Protein AF-A0A8E0NBP0-F1 (afdb_monomer)

Sequence (987 aa):
MQNATYEVRPSGVALVTLDMEGSPVNVMNDAFTAMLDEVIARLEADRDSVTGAIITSAKSTFVAGGDIAKILELREQGAEAGFNFVQGLKAQLRRIERLGKPVVAALNGSALGGGLELALAMHHRIAVDDPKSQFGFPEVGLGILPAGGGVVRSVRMLGLMKALPLLTEGRRLNPGQALKEGLVDEVVADRDSMIANAEVWIAANPEFVQPWDHKGFTIPGGDMFSATNAGAMAMFPAMIFKKTKGLLPAAERILRVAAESSQTGFDSACDIESRAFADLLMSPASENLIRTMFLQMNEIGAGASRPGSAAKRKMTSLGILGAGMMGRGIAYSAALAGLKVILKDVTAEAAEKGKAYTRKLLDKDIERGKRTSGDADAILERIIATDQMDQLADCDIVIEAVFEDVSLKHSIVREVEVVLPETSLVATNTSTLPISMLSEASKRPENFIGLHFFSPVDRMHIVEIICGEATSPDTLAKAFDFVQQIRKTPIIVNDSRGFFTSRVFSVYTDEGDRLLKDGVNPVLIENLARQSGMPVGPLAVQDEVMMDMLLRSFKTNQDLDAQLGDNYADVYAVCGELCDYMSSRGRPGRSAGAGFYEYPQDGGAKYLWAGLKKAFGGDVELPLDDVRDRLMFRMVIEAARCLDEGVISHVRDGNVGSILAFGFPVHTGGVYQFVQSYGLDAFLARAASLAETYGPRFLPPADFGATLQRASAAPAKAPEAPGTRTYLMAGTIQADLDDGVLRLTISDPDRMNAMTPALADDLCARLRSLDEGVRVVVLSGAGKAFCAGANLADVLADPTARSNGGRMLEEHYNPLILAIRDLPVPLITAVRGAAVGVGASLACAGDLIIASDTAFFLQAFRKIGLAPDGGAPFFLTQAIGRVRALEMMLLAEKLPASRALEWGLITRVVADDALEDVVTALARDLAQGATFAMGKVRQLAWAATHSSLEQALELEVQTQAATAASADFEEGLAAFMAKRPPQFTGR

Structure (mmCIF, N/CA/C/O backbone):
data_AF-A0A8E0NBP0-F1
#
_entry.id   AF-A0A8E0NBP0-F1
#
loop_
_atom_site.group_PDB
_atom_site.id
_atom_site.type_symbol
_atom_site.label_atom_id
_atom_site.label_alt_id
_atom_site.label_comp_id
_atom_site.label_asym_id
_atom_site.label_entity_id
_atom_site.label_seq_id
_atom_site.pdbx_PDB_ins_code
_atom_site.Cartn_x
_atom_site.Cartn_y
_atom_site.Cartn_z
_atom_site.occupancy
_atom_site.B_iso_or_equiv
_atom_site.auth_seq_id
_atom_site.auth_comp_id
_atom_site.auth_asym_id
_atom_site.auth_atom_id
_atom_site.pdbx_PDB_model_num
ATOM 1 N N . MET A 1 1 ? -6.842 -6.774 33.488 1.00 84.75 1 MET A N 1
ATOM 2 C CA . MET A 1 1 ? -7.469 -7.044 32.183 1.00 84.75 1 MET A CA 1
ATOM 3 C C . MET A 1 1 ? -6.368 -7.555 31.279 1.00 84.75 1 MET A C 1
ATOM 5 O O . MET A 1 1 ? -5.205 -7.250 31.540 1.00 84.75 1 MET A O 1
ATOM 9 N N . GLN A 1 2 ? -6.683 -8.362 30.274 1.00 82.38 2 GLN A N 1
ATOM 10 C CA . GLN A 1 2 ? -5.659 -8.757 29.307 1.00 82.38 2 GLN A CA 1
ATOM 11 C C . GLN A 1 2 ? -5.344 -7.537 28.422 1.00 82.38 2 GLN A C 1
ATOM 13 O O . GLN A 1 2 ? -6.267 -6.884 27.947 1.00 82.38 2 GLN A O 1
ATOM 18 N N . ASN A 1 3 ? -4.066 -7.198 28.215 1.00 89.25 3 ASN A N 1
ATOM 19 C CA . ASN A 1 3 ? -3.623 -6.068 27.374 1.00 89.25 3 ASN A CA 1
ATOM 20 C C . ASN A 1 3 ? -3.998 -4.639 27.849 1.00 89.25 3 ASN A C 1
ATOM 22 O O . ASN A 1 3 ? -3.823 -3.678 27.093 1.00 89.25 3 ASN A O 1
ATOM 26 N N . ALA A 1 4 ? -4.504 -4.469 29.076 1.00 95.38 4 ALA A N 1
ATOM 27 C CA . ALA A 1 4 ? -4.758 -3.157 29.677 1.00 95.38 4 ALA A CA 1
ATOM 28 C C . ALA A 1 4 ? -4.739 -3.196 31.215 1.00 95.38 4 ALA A C 1
ATOM 30 O O . ALA A 1 4 ? -5.083 -4.204 31.845 1.00 95.38 4 ALA A O 1
ATOM 31 N N . THR A 1 5 ? -4.398 -2.067 31.835 1.00 97.00 5 THR A N 1
ATOM 32 C CA . THR A 1 5 ? -4.559 -1.851 33.280 1.00 97.00 5 THR A CA 1
ATOM 33 C C . THR A 1 5 ? -5.691 -0.869 33.559 1.00 97.00 5 THR A C 1
ATOM 35 O O . THR A 1 5 ? -5.960 0.029 32.763 1.00 97.00 5 THR A O 1
ATOM 38 N N . TYR A 1 6 ? -6.361 -1.062 34.695 1.00 97.50 6 TYR A N 1
ATOM 39 C CA . TYR A 1 6 ? -7.469 -0.233 35.158 1.00 97.50 6 TYR A CA 1
ATOM 40 C C . TYR A 1 6 ? -7.234 0.127 36.625 1.00 97.50 6 TYR A C 1
ATOM 42 O O . TYR A 1 6 ? -7.174 -0.762 37.477 1.00 97.50 6 TYR A O 1
ATOM 50 N N . GLU A 1 7 ? -7.099 1.416 36.919 1.00 97.12 7 GLU A N 1
ATOM 51 C CA . GLU A 1 7 ? -6.851 1.940 38.264 1.00 97.12 7 GLU A CA 1
ATOM 52 C C . GLU A 1 7 ? -7.820 3.085 38.567 1.00 97.12 7 GLU A C 1
ATOM 54 O O . GLU A 1 7 ? -7.920 4.033 37.796 1.00 97.12 7 GLU A O 1
ATOM 59 N N . VAL A 1 8 ? -8.511 3.046 39.709 1.00 96.94 8 VAL A N 1
ATOM 60 C CA . VAL A 1 8 ? -9.275 4.209 40.186 1.00 96.94 8 VAL A CA 1
ATOM 61 C C . VAL A 1 8 ? -8.348 5.085 41.017 1.00 96.94 8 VAL A C 1
ATOM 63 O O . VAL A 1 8 ? -7.884 4.683 42.085 1.00 96.94 8 VAL A O 1
ATOM 66 N N . ARG A 1 9 ? -8.072 6.289 40.521 1.00 95.69 9 ARG A N 1
ATOM 67 C CA . ARG A 1 9 ? -7.174 7.242 41.169 1.00 95.69 9 ARG A CA 1
ATOM 68 C C . ARG A 1 9 ? -7.820 7.889 42.402 1.00 95.69 9 ARG A C 1
ATOM 70 O O . ARG A 1 9 ? -9.046 7.924 42.502 1.00 95.69 9 ARG A O 1
ATOM 77 N N . PRO A 1 10 ? -7.031 8.487 43.322 1.00 93.94 10 PRO A N 1
ATOM 78 C CA . PRO A 1 10 ? -7.565 9.188 44.499 1.00 93.94 10 PRO A CA 1
ATOM 79 C C . PRO A 1 10 ? -8.557 10.322 44.186 1.00 93.94 10 PRO A C 1
ATOM 81 O O . PRO A 1 10 ? -9.349 10.699 45.043 1.00 93.94 10 PRO A O 1
ATOM 84 N N . SER A 1 11 ? -8.520 10.857 42.963 1.00 92.25 11 SER A N 1
ATOM 85 C CA . SER A 1 11 ? -9.468 11.837 42.417 1.00 92.25 11 SER A CA 1
ATOM 86 C C . SER A 1 11 ? -10.863 11.261 42.114 1.00 92.25 11 SER A C 1
ATOM 88 O O . SER A 1 11 ? -11.782 12.019 41.807 1.00 92.25 11 SER A O 1
ATOM 90 N N . GLY A 1 12 ? -11.034 9.936 42.174 1.00 94.94 12 GLY A N 1
ATOM 91 C CA . GLY A 1 12 ? -12.243 9.228 41.743 1.00 94.94 12 GLY A CA 1
ATOM 92 C C . GLY A 1 12 ? -12.313 8.975 40.232 1.00 94.94 12 GLY A C 1
ATOM 93 O O . GLY A 1 12 ? -13.347 8.528 39.741 1.00 94.94 12 GLY A O 1
ATOM 94 N N . VAL A 1 13 ? -11.239 9.258 39.487 1.00 98.00 13 VAL A N 1
ATOM 95 C CA . VAL A 1 13 ? -11.152 9.055 38.033 1.00 98.00 13 VAL A CA 1
ATOM 96 C C . VAL A 1 13 ? -10.571 7.676 37.718 1.00 98.00 13 VAL A C 1
ATOM 98 O O . VAL A 1 13 ? -9.558 7.283 38.298 1.00 98.00 13 VAL A O 1
ATOM 101 N N . ALA A 1 14 ? -11.171 6.952 36.772 1.00 98.31 14 ALA A N 1
ATOM 102 C CA . ALA A 1 14 ? -10.603 5.711 36.248 1.00 98.31 14 ALA A CA 1
ATOM 103 C C . ALA A 1 14 ? -9.468 6.007 35.255 1.00 98.31 14 ALA A C 1
ATOM 105 O O . ALA A 1 14 ? -9.695 6.620 34.216 1.00 98.31 14 ALA A O 1
ATOM 106 N N . LEU A 1 15 ? -8.252 5.555 35.541 1.00 98.38 15 LEU A N 1
ATOM 107 C CA . LEU A 1 15 ? -7.125 5.560 34.617 1.00 98.38 15 LEU A CA 1
ATOM 108 C C . LEU A 1 15 ? -7.011 4.189 33.944 1.00 98.38 15 LEU A C 1
ATOM 110 O O . LEU A 1 15 ? -6.734 3.181 34.595 1.00 98.38 15 LEU A O 1
ATOM 114 N N . VAL A 1 16 ? -7.195 4.173 32.628 1.00 98.50 16 VAL A N 1
ATOM 115 C CA . VAL A 1 16 ? -7.016 3.001 31.773 1.00 98.50 16 VAL A CA 1
ATOM 116 C C . VAL A 1 16 ? -5.725 3.158 30.983 1.00 98.50 16 VAL A C 1
ATOM 118 O O . VAL A 1 16 ? -5.573 4.118 30.226 1.00 98.50 16 VAL A O 1
ATOM 121 N N . THR A 1 17 ? -4.802 2.209 31.123 1.00 98.31 17 THR A N 1
ATOM 122 C CA . THR A 1 17 ? -3.550 2.201 30.352 1.00 98.31 17 THR A CA 1
ATOM 123 C C . THR A 1 17 ? -3.533 1.016 29.399 1.00 98.31 17 THR A C 1
ATOM 125 O O . THR A 1 17 ? -3.494 -0.134 29.832 1.00 98.31 17 THR A O 1
ATOM 128 N N . LEU A 1 18 ? -3.552 1.303 28.099 1.00 98.06 18 LEU A N 1
ATOM 129 C CA . LEU A 1 18 ? -3.473 0.313 27.029 1.00 98.06 18 LEU A CA 1
ATOM 130 C C . LEU A 1 18 ? -2.037 -0.210 26.900 1.00 98.06 18 LEU A C 1
ATOM 132 O O . LEU A 1 18 ? -1.098 0.579 26.738 1.00 98.06 18 LEU A O 1
ATOM 136 N N . ASP A 1 19 ? -1.868 -1.529 26.932 1.00 96.19 19 ASP A N 1
ATOM 137 C CA . ASP A 1 19 ? -0.558 -2.173 26.845 1.00 96.19 19 ASP A CA 1
ATOM 138 C C . ASP A 1 19 ? -0.669 -3.577 26.238 1.00 96.19 19 ASP A C 1
ATOM 140 O O . ASP A 1 19 ? -0.691 -4.580 26.947 1.00 96.19 19 ASP A O 1
ATOM 144 N N . MET A 1 20 ? -0.759 -3.664 24.907 1.00 93.25 20 MET A N 1
ATOM 145 C CA . MET A 1 20 ? -0.825 -4.962 24.230 1.00 93.25 20 MET A CA 1
ATOM 146 C C . MET A 1 20 ? 0.453 -5.779 24.445 1.00 93.25 20 MET A C 1
ATOM 148 O O . MET A 1 20 ? 1.557 -5.344 24.096 1.00 93.25 20 MET A O 1
ATOM 152 N N . GLU A 1 21 ? 0.305 -6.982 24.991 1.00 89.75 21 GLU A N 1
ATOM 153 C CA . GLU A 1 21 ? 1.401 -7.924 25.192 1.00 89.75 21 GLU A CA 1
ATOM 154 C C . GLU A 1 21 ? 1.908 -8.466 23.849 1.00 89.75 21 GLU A C 1
ATOM 156 O O . GLU A 1 21 ? 1.163 -8.610 22.882 1.00 89.75 21 GLU A O 1
ATOM 161 N N . GLY A 1 22 ? 3.212 -8.736 23.761 1.00 84.81 22 GLY A N 1
ATOM 162 C CA . GLY A 1 22 ? 3.826 -9.295 22.550 1.00 84.81 22 GLY A CA 1
ATOM 163 C C . GLY A 1 22 ? 3.940 -8.337 21.354 1.00 84.81 22 GLY A C 1
ATOM 164 O O . GLY A 1 22 ? 4.537 -8.717 20.350 1.00 84.81 22 GLY A O 1
ATOM 165 N N . SER A 1 23 ? 3.450 -7.096 21.458 1.00 86.94 23 SER A N 1
ATOM 166 C CA . SER A 1 23 ? 3.558 -6.078 20.406 1.00 86.94 23 SER A CA 1
ATOM 167 C C . SER A 1 23 ? 4.304 -4.822 20.886 1.00 86.94 23 SER A C 1
ATOM 169 O O . SER A 1 23 ? 4.054 -4.337 21.996 1.00 86.94 23 SER A O 1
ATOM 171 N N . PRO A 1 24 ? 5.203 -4.233 20.068 1.00 89.31 24 PRO A N 1
ATOM 172 C CA . PRO A 1 24 ? 5.870 -2.972 20.407 1.00 89.31 24 PRO A CA 1
ATOM 173 C C . PRO A 1 24 ? 4.918 -1.764 20.382 1.00 89.31 24 PRO A C 1
ATOM 175 O O . PRO A 1 24 ? 5.246 -0.712 20.930 1.00 89.31 24 PRO A O 1
ATOM 178 N N . VAL A 1 25 ? 3.749 -1.904 19.751 1.00 93.25 25 VAL A N 1
ATOM 179 C CA . VAL A 1 25 ? 2.732 -0.856 19.593 1.00 93.25 25 VAL A CA 1
ATOM 180 C C . VAL A 1 25 ? 1.330 -1.421 19.818 1.00 93.25 25 VAL A C 1
ATOM 182 O O . VAL A 1 25 ? 1.081 -2.598 19.575 1.00 93.25 25 VAL A O 1
ATOM 185 N N . ASN A 1 26 ? 0.390 -0.580 20.241 1.00 95.94 26 ASN A N 1
ATOM 186 C CA . ASN A 1 26 ? -1.022 -0.964 20.269 1.00 95.94 26 ASN A CA 1
ATOM 187 C C . ASN A 1 26 ? -1.603 -0.863 18.848 1.00 95.94 26 ASN A C 1
ATOM 189 O O . ASN A 1 26 ? -1.473 0.188 18.214 1.00 95.94 26 ASN A O 1
ATOM 193 N N . VAL A 1 27 ? -2.239 -1.928 18.359 1.00 93.94 27 VAL A N 1
ATOM 194 C CA . VAL A 1 27 ? -2.855 -2.027 17.022 1.00 93.94 27 VAL A CA 1
ATOM 195 C C . VAL A 1 27 ? -4.265 -2.594 17.136 1.00 93.94 27 VAL A C 1
ATOM 197 O O . VAL A 1 27 ? -4.526 -3.432 17.992 1.00 93.94 27 VAL A O 1
ATOM 200 N N . MET A 1 28 ? -5.186 -2.137 16.292 1.00 92.56 28 MET A N 1
ATOM 201 C CA . MET A 1 28 ? -6.579 -2.581 16.330 1.00 92.56 28 MET A CA 1
ATOM 202 C C . MET A 1 28 ? -6.754 -3.899 15.571 1.00 92.56 28 MET A C 1
ATOM 204 O O . MET A 1 28 ? -6.953 -3.905 14.357 1.00 92.56 28 MET A O 1
ATOM 208 N N . ASN A 1 29 ? -6.685 -4.998 16.316 1.00 90.62 29 ASN A N 1
ATOM 209 C CA . ASN A 1 29 ? -7.047 -6.354 15.904 1.00 90.62 29 ASN A CA 1
ATOM 210 C C . ASN A 1 29 ? -8.101 -6.945 16.853 1.00 90.62 29 ASN A C 1
ATOM 212 O O . ASN A 1 29 ? -8.577 -6.258 17.758 1.00 90.62 29 ASN A O 1
ATOM 216 N N . ASP A 1 30 ? -8.438 -8.224 16.687 1.00 91.38 30 ASP A N 1
ATOM 217 C CA . ASP A 1 30 ? -9.463 -8.883 17.504 1.00 91.38 30 ASP A CA 1
ATOM 218 C C . ASP A 1 30 ? -9.141 -8.827 19.004 1.00 91.38 30 ASP A C 1
ATOM 220 O O . ASP A 1 30 ? -10.005 -8.479 19.810 1.00 91.38 30 ASP A O 1
ATOM 224 N N . ALA A 1 31 ? -7.878 -9.048 19.385 1.00 92.75 31 ALA A N 1
ATOM 225 C CA . ALA A 1 31 ? -7.443 -8.951 20.778 1.00 92.75 31 ALA A CA 1
ATOM 226 C C . ALA A 1 31 ? -7.615 -7.532 21.344 1.00 92.75 31 ALA A C 1
ATOM 228 O O . ALA A 1 31 ? -8.027 -7.370 22.493 1.00 92.75 31 ALA A O 1
ATOM 229 N N . PHE A 1 32 ? -7.346 -6.500 20.539 1.00 94.12 32 PHE A N 1
ATOM 230 C CA . PHE A 1 32 ? -7.618 -5.117 20.919 1.00 94.12 32 PHE A CA 1
ATOM 231 C C . PHE A 1 32 ? -9.118 -4.850 21.058 1.00 94.12 32 PHE A C 1
ATOM 233 O O . PHE A 1 32 ? -9.525 -4.231 22.035 1.00 94.12 32 PHE A O 1
ATOM 240 N N . THR A 1 33 ? -9.950 -5.321 20.122 1.00 93.56 33 THR A N 1
ATOM 241 C CA . THR A 1 33 ? -11.409 -5.120 20.197 1.00 93.56 33 THR A CA 1
ATOM 242 C C . THR A 1 33 ? -12.034 -5.830 21.397 1.00 93.56 33 THR A C 1
ATOM 244 O O . THR A 1 33 ? -12.917 -5.264 22.038 1.00 93.56 33 THR A O 1
ATOM 247 N N . ALA A 1 34 ? -11.540 -7.017 21.760 1.00 94.44 34 ALA A N 1
ATOM 248 C CA . ALA A 1 34 ? -11.967 -7.742 22.953 1.00 94.44 34 ALA A CA 1
ATOM 249 C C . ALA A 1 34 ? -11.525 -7.027 24.240 1.00 94.44 34 ALA A C 1
ATOM 251 O O . ALA A 1 34 ? -12.329 -6.842 25.151 1.00 94.44 34 ALA A O 1
ATOM 252 N N . MET A 1 35 ? -10.271 -6.561 24.293 1.00 95.44 35 MET A N 1
ATOM 253 C CA . MET A 1 35 ? -9.768 -5.754 25.411 1.00 95.44 35 MET A CA 1
ATOM 254 C C . MET A 1 35 ? -10.568 -4.457 25.569 1.00 95.44 35 MET A C 1
ATOM 256 O O . MET A 1 35 ? -10.943 -4.095 26.683 1.00 95.44 35 MET A O 1
ATOM 260 N N . LEU A 1 36 ? -10.875 -3.773 24.464 1.00 96.06 36 LEU A N 1
ATOM 261 C CA . LEU A 1 36 ? -11.660 -2.547 24.495 1.00 96.06 36 LEU A CA 1
ATOM 262 C C . LEU A 1 36 ? -13.077 -2.812 25.017 1.00 96.06 36 LEU A C 1
ATOM 264 O O . LEU A 1 36 ? -13.586 -2.015 25.801 1.00 96.06 36 LEU A O 1
ATOM 268 N N . ASP A 1 37 ? -13.694 -3.935 24.642 1.00 95.62 37 ASP A N 1
ATOM 269 C CA . ASP A 1 37 ? -14.996 -4.336 25.181 1.00 95.62 37 ASP A CA 1
ATOM 270 C C . ASP A 1 37 ? -14.951 -4.568 26.699 1.00 95.62 37 ASP A C 1
ATOM 272 O O . ASP A 1 37 ? -15.811 -4.056 27.416 1.00 95.62 37 ASP A O 1
ATOM 276 N N . GLU A 1 38 ? -13.919 -5.259 27.202 1.00 96.69 38 GLU A N 1
ATOM 277 C CA . GLU A 1 38 ? -13.703 -5.490 28.640 1.00 96.69 38 GLU A CA 1
ATOM 278 C C . GLU A 1 38 ? -13.540 -4.161 29.399 1.00 96.69 38 GLU A C 1
ATOM 280 O O . GLU A 1 38 ? -14.160 -3.950 30.447 1.00 96.69 38 GLU A O 1
ATOM 285 N N . VAL A 1 39 ? -12.751 -3.233 28.845 1.00 96.81 39 VAL A N 1
ATOM 286 C CA . VAL A 1 39 ? -12.559 -1.883 29.393 1.00 96.81 39 VAL A CA 1
ATOM 287 C C . VAL A 1 39 ? -13.882 -1.118 29.444 1.00 96.81 39 VAL A C 1
ATOM 289 O O . VAL A 1 39 ? -14.218 -0.547 30.483 1.00 96.81 39 VAL A O 1
ATOM 292 N N . ILE A 1 40 ? -14.648 -1.103 28.350 1.00 97.00 40 ILE A N 1
ATOM 293 C CA . ILE A 1 40 ? -15.928 -0.384 28.283 1.00 97.00 40 ILE A CA 1
ATOM 294 C C . ILE A 1 40 ? -16.930 -0.991 29.264 1.00 97.00 40 ILE A C 1
ATOM 296 O O . ILE A 1 40 ? -17.550 -0.253 30.026 1.00 97.00 40 ILE A O 1
ATOM 300 N N . ALA A 1 41 ? -17.066 -2.319 29.289 1.00 97.06 41 ALA A N 1
ATOM 301 C CA . ALA A 1 41 ? -17.966 -3.009 30.207 1.00 97.06 41 ALA A CA 1
ATOM 302 C C . ALA A 1 41 ? -17.620 -2.699 31.670 1.00 97.06 41 ALA A C 1
ATOM 304 O O . ALA A 1 41 ? -18.511 -2.484 32.496 1.00 97.06 41 ALA A O 1
ATOM 305 N N . ARG A 1 42 ? -16.324 -2.607 31.997 1.00 96.75 42 ARG A N 1
ATOM 306 C CA . ARG A 1 42 ? -15.884 -2.200 33.332 1.00 96.75 42 ARG A CA 1
ATOM 307 C C . ARG A 1 42 ? -16.244 -0.751 33.646 1.00 96.75 42 ARG A C 1
ATOM 309 O O . ARG A 1 42 ? -16.758 -0.494 34.730 1.00 96.75 42 ARG A O 1
ATOM 316 N N . LEU A 1 43 ? -16.001 0.176 32.721 1.00 96.69 43 LEU A N 1
ATOM 317 C CA . LEU A 1 43 ? -16.366 1.587 32.882 1.00 96.69 43 LEU A CA 1
ATOM 318 C C . LEU A 1 43 ? -17.880 1.777 33.045 1.00 96.69 43 LEU A C 1
ATOM 320 O O . LEU A 1 43 ? -18.316 2.616 33.828 1.00 96.69 43 LEU A O 1
ATOM 324 N N . GLU A 1 44 ? -18.689 0.998 32.329 1.00 97.00 44 GLU A N 1
ATOM 325 C CA . GLU A 1 44 ? -20.147 0.993 32.475 1.00 97.00 44 GLU A CA 1
ATOM 326 C C . GLU A 1 44 ? -20.578 0.458 33.847 1.00 97.00 44 GLU A C 1
ATOM 328 O O . GLU A 1 44 ? -21.478 1.031 34.460 1.00 97.00 44 GLU A O 1
ATOM 333 N N . ALA A 1 45 ? -19.920 -0.589 34.356 1.00 96.62 45 ALA A N 1
ATOM 334 C CA . ALA A 1 45 ? -20.192 -1.143 35.684 1.00 96.62 45 ALA A CA 1
ATOM 335 C C . ALA A 1 45 ? -19.770 -0.198 36.823 1.00 96.62 45 ALA A C 1
ATOM 337 O O . ALA A 1 45 ? -20.476 -0.078 37.823 1.00 96.62 45 ALA A O 1
ATOM 338 N N . ASP A 1 46 ? -18.644 0.498 36.662 1.00 95.44 46 ASP A N 1
ATOM 339 C CA . ASP A 1 46 ? -18.114 1.453 37.638 1.00 95.44 46 ASP A CA 1
ATOM 340 C C . ASP A 1 46 ? -18.704 2.869 37.464 1.00 95.44 46 ASP A C 1
ATOM 342 O O . ASP A 1 46 ? -18.316 3.793 38.175 1.00 95.44 46 ASP A O 1
ATOM 346 N N . ARG A 1 47 ? -19.666 3.072 36.552 1.00 93.00 47 ARG A N 1
ATOM 347 C CA . ARG A 1 47 ? -20.207 4.398 36.193 1.00 93.00 47 ARG A CA 1
ATOM 348 C C . ARG A 1 47 ? -20.673 5.221 37.397 1.00 93.00 47 ARG A C 1
ATOM 350 O O . ARG A 1 47 ? -20.520 6.440 37.388 1.00 93.00 47 ARG A O 1
ATOM 357 N N . ASP A 1 48 ? -21.235 4.580 38.416 1.00 93.19 48 ASP A N 1
ATOM 358 C CA . ASP A 1 48 ? -21.725 5.263 39.619 1.00 93.19 48 ASP A CA 1
ATOM 359 C C . ASP A 1 48 ? -20.624 5.506 40.667 1.00 93.19 48 ASP A C 1
ATOM 361 O O . ASP A 1 48 ? -20.796 6.341 41.556 1.00 93.19 48 ASP A O 1
ATOM 365 N N . SER A 1 49 ? -19.493 4.800 40.573 1.00 94.06 49 SER A N 1
ATOM 366 C CA . SER A 1 49 ? -18.366 4.900 41.507 1.00 94.06 49 SER A CA 1
ATOM 367 C C . SER A 1 49 ? -17.222 5.784 41.001 1.00 94.06 49 SER A C 1
ATOM 369 O O . SER A 1 49 ? -16.398 6.209 41.812 1.00 94.06 49 SER A O 1
ATOM 371 N N . VAL A 1 50 ? -17.185 6.107 39.701 1.00 96.25 50 VAL A N 1
ATOM 372 C CA . VAL A 1 50 ? -16.171 6.984 39.095 1.00 96.25 50 VAL A CA 1
ATOM 373 C C . VAL A 1 50 ? -16.754 8.309 38.603 1.00 96.25 50 VAL A C 1
ATOM 375 O O . VAL A 1 50 ? -17.906 8.410 38.173 1.00 96.25 50 VAL A O 1
ATOM 378 N N . THR A 1 51 ? -15.938 9.360 38.644 1.00 96.50 51 THR A N 1
ATOM 379 C CA . THR A 1 51 ? -16.311 10.705 38.171 1.00 96.50 51 THR A CA 1
ATOM 380 C C . THR A 1 51 ? -16.071 10.895 36.671 1.00 96.50 51 THR A C 1
ATOM 382 O O . THR A 1 51 ? -16.699 11.749 36.051 1.00 96.50 51 THR A O 1
ATOM 385 N N . GLY A 1 52 ? -15.210 10.068 36.079 1.00 97.62 52 GLY A N 1
ATOM 386 C CA . GLY A 1 52 ? -14.841 10.068 34.666 1.00 97.62 52 GLY A CA 1
ATOM 387 C C . GLY A 1 52 ? -13.727 9.061 34.394 1.00 97.62 52 GLY A C 1
ATOM 388 O O . GLY A 1 52 ? -13.333 8.313 35.293 1.00 97.62 52 GLY A O 1
ATOM 389 N N . ALA A 1 53 ? -13.207 9.053 33.167 1.00 98.56 53 ALA A N 1
ATOM 390 C CA . ALA A 1 53 ? -12.125 8.158 32.770 1.00 98.56 53 ALA A CA 1
ATOM 391 C C . ALA A 1 53 ? -11.036 8.849 31.939 1.00 98.56 53 ALA A C 1
ATOM 393 O O . ALA A 1 53 ? -11.302 9.763 31.163 1.00 98.56 53 ALA A O 1
ATOM 394 N N . ILE A 1 54 ? -9.804 8.370 32.068 1.00 98.75 54 ILE A N 1
ATOM 395 C CA . ILE A 1 54 ? -8.652 8.748 31.251 1.00 98.75 54 ILE A CA 1
ATOM 396 C C . ILE A 1 54 ? -8.163 7.483 30.561 1.00 98.75 54 ILE A C 1
ATOM 398 O O . ILE A 1 54 ? -7.880 6.496 31.235 1.00 98.75 54 ILE A O 1
ATOM 402 N N . ILE A 1 55 ? -8.032 7.511 29.238 1.00 98.69 55 ILE A N 1
ATOM 403 C CA . ILE A 1 55 ? -7.454 6.405 28.468 1.00 98.69 55 ILE A CA 1
ATOM 404 C C . ILE A 1 55 ? -6.104 6.863 27.913 1.00 98.69 55 ILE A C 1
ATOM 406 O O . ILE A 1 55 ? -6.023 7.863 27.199 1.00 98.69 55 ILE A O 1
ATOM 410 N N . THR A 1 56 ? -5.043 6.133 28.253 1.00 98.62 56 THR A N 1
ATOM 411 C CA . THR A 1 56 ? -3.648 6.390 27.856 1.00 98.62 56 THR A CA 1
ATOM 412 C C . THR A 1 56 ? -2.965 5.098 27.396 1.00 98.62 56 THR A C 1
ATOM 414 O O . THR A 1 56 ? -3.587 4.040 27.365 1.00 98.62 56 THR A O 1
ATOM 417 N N . SER A 1 57 ? -1.684 5.152 27.034 1.00 98.12 57 SER A N 1
ATOM 418 C CA . SER A 1 57 ? -0.899 3.994 26.589 1.00 98.12 57 SER A CA 1
ATOM 419 C C . SER A 1 57 ? 0.432 3.879 27.332 1.00 98.12 57 SER A C 1
ATOM 421 O O . SER A 1 57 ? 1.118 4.876 27.579 1.00 98.12 57 SER A O 1
ATOM 423 N N . ALA A 1 58 ? 0.832 2.641 27.635 1.00 96.69 58 ALA A N 1
ATOM 424 C CA . ALA A 1 58 ? 2.153 2.330 28.179 1.00 96.69 58 ALA A CA 1
ATOM 425 C C . ALA A 1 58 ? 3.255 2.334 27.103 1.00 96.69 58 ALA A C 1
ATOM 427 O O . ALA A 1 58 ? 4.437 2.472 27.427 1.00 96.69 58 ALA A O 1
ATOM 428 N N . LYS A 1 59 ? 2.891 2.215 25.818 1.00 95.81 59 LYS A N 1
ATOM 429 C CA . LYS A 1 59 ? 3.839 2.147 24.694 1.00 95.81 59 LYS A CA 1
ATOM 430 C C . LYS A 1 59 ? 4.457 3.521 24.375 1.00 95.81 59 LYS A C 1
ATOM 432 O O . LYS A 1 59 ? 4.197 4.531 25.036 1.00 95.81 59 LYS A O 1
ATOM 437 N N . SER A 1 60 ? 5.316 3.578 23.355 1.00 93.88 60 SER A N 1
ATOM 438 C CA . SER A 1 60 ? 5.864 4.843 22.828 1.00 93.88 60 SER A CA 1
ATOM 439 C C . SER A 1 60 ? 4.842 5.637 22.004 1.00 93.88 60 SER A C 1
ATOM 441 O O . SER A 1 60 ? 4.938 6.856 21.916 1.00 93.88 60 SER A O 1
ATOM 443 N N . THR A 1 61 ? 3.854 4.955 21.427 1.00 96.19 61 THR A N 1
ATOM 444 C CA . THR A 1 61 ? 2.702 5.539 20.729 1.00 96.19 61 THR A CA 1
ATOM 445 C C . THR A 1 61 ? 1.428 5.341 21.546 1.00 96.19 61 THR A C 1
ATOM 447 O O . THR A 1 61 ? 1.371 4.446 22.392 1.00 96.19 61 THR A O 1
ATOM 450 N N . PHE A 1 62 ? 0.379 6.110 21.251 1.00 98.06 62 PHE A N 1
ATOM 451 C CA . PHE A 1 62 ? -0.946 5.864 21.818 1.00 98.06 62 PHE A CA 1
ATOM 452 C C . PHE A 1 62 ? -1.536 4.573 21.227 1.00 98.06 62 PHE A C 1
ATOM 454 O O . PHE A 1 62 ? -1.516 3.521 21.868 1.00 98.06 62 PHE A O 1
ATOM 461 N N . VAL A 1 63 ? -1.947 4.628 19.956 1.00 97.50 63 VAL A N 1
ATOM 462 C CA . VAL A 1 63 ? -2.404 3.492 19.137 1.00 97.50 63 VAL A CA 1
ATOM 463 C C . VAL A 1 63 ? -2.001 3.764 17.681 1.00 97.50 63 VAL A C 1
ATOM 465 O O . VAL A 1 63 ? -2.182 4.876 17.179 1.00 97.50 63 VAL A O 1
ATOM 468 N N . ALA A 1 64 ? -1.418 2.768 17.013 1.00 92.56 64 ALA A N 1
ATOM 469 C CA . ALA A 1 64 ? -0.788 2.916 15.698 1.00 92.56 64 ALA A CA 1
ATOM 470 C C . ALA A 1 64 ? -1.752 2.755 14.503 1.00 92.56 64 ALA A C 1
ATOM 472 O O . ALA A 1 64 ? -1.350 3.027 13.372 1.00 92.56 64 ALA A O 1
ATOM 473 N N . GLY A 1 65 ? -3.001 2.347 14.749 1.00 91.19 65 GLY A N 1
ATOM 474 C CA . GLY A 1 65 ? -4.045 2.175 13.734 1.00 91.19 65 GLY A CA 1
ATOM 475 C C . GLY A 1 65 ? -4.565 0.742 13.646 1.00 91.19 65 GLY A C 1
ATOM 476 O O . GLY A 1 65 ? -4.370 -0.046 14.573 1.00 91.19 65 GLY A O 1
ATOM 477 N N . GLY A 1 66 ? -5.246 0.431 12.540 1.00 89.75 66 GLY A N 1
ATOM 478 C CA . GLY A 1 66 ? -5.727 -0.913 12.205 1.00 89.75 66 GLY A CA 1
ATOM 479 C C . GLY A 1 66 ? -4.594 -1.912 11.991 1.00 89.75 66 GLY A C 1
ATOM 480 O O . GLY A 1 66 ? -3.550 -1.560 11.440 1.00 89.75 66 GLY A O 1
ATOM 481 N N . ASP A 1 67 ? -4.802 -3.157 12.412 1.00 91.31 67 ASP A N 1
ATOM 482 C CA . ASP A 1 67 ? -3.885 -4.247 12.094 1.00 91.31 67 ASP A CA 1
ATOM 483 C C . ASP A 1 67 ? -4.065 -4.677 10.632 1.00 91.31 67 ASP A C 1
ATOM 485 O O . ASP A 1 67 ? -5.147 -5.090 10.214 1.00 91.31 67 ASP A O 1
ATOM 489 N N . ILE A 1 68 ? -2.999 -4.583 9.838 1.00 91.69 68 ILE A N 1
ATOM 490 C CA . ILE A 1 68 ? -3.040 -4.944 8.418 1.00 91.69 68 ILE A CA 1
ATOM 491 C C . ILE A 1 68 ? -3.280 -6.438 8.218 1.00 91.69 68 ILE A C 1
ATOM 493 O O . ILE A 1 68 ? -3.947 -6.801 7.252 1.00 91.69 68 ILE A O 1
ATOM 497 N N . ALA A 1 69 ? -2.822 -7.294 9.137 1.00 90.50 69 ALA A N 1
ATOM 498 C CA . ALA A 1 69 ? -3.154 -8.715 9.080 1.00 90.50 69 ALA A CA 1
ATOM 499 C C . ALA A 1 69 ? -4.672 -8.915 9.180 1.00 90.50 69 ALA A C 1
ATOM 501 O O . ALA A 1 69 ? -5.246 -9.653 8.382 1.00 90.50 69 ALA A O 1
ATOM 502 N N . LYS A 1 70 ? -5.335 -8.166 10.073 1.00 92.19 70 LYS A N 1
ATOM 503 C CA . LYS A 1 70 ? -6.793 -8.204 10.198 1.00 92.19 70 LYS A CA 1
ATOM 504 C C . LYS A 1 70 ? -7.492 -7.674 8.947 1.00 92.19 70 LYS A C 1
ATOM 506 O O . LYS A 1 70 ? -8.480 -8.249 8.514 1.00 92.19 70 LYS A O 1
ATOM 511 N N . ILE A 1 71 ? -6.989 -6.601 8.335 1.00 93.38 71 ILE A N 1
ATOM 512 C CA . ILE A 1 71 ? -7.563 -6.070 7.086 1.00 93.38 71 ILE A CA 1
ATOM 513 C C . ILE A 1 71 ? -7.508 -7.110 5.957 1.00 93.38 71 ILE A C 1
ATOM 515 O O . ILE A 1 71 ? -8.485 -7.265 5.227 1.00 93.38 71 ILE A O 1
ATOM 519 N N . LEU A 1 72 ? -6.396 -7.837 5.819 1.00 90.81 72 LEU A N 1
ATOM 520 C CA . LEU A 1 72 ? -6.262 -8.896 4.814 1.00 90.81 72 LEU A CA 1
ATOM 521 C C . LEU A 1 72 ? -7.196 -10.073 5.101 1.00 90.81 72 LEU A C 1
ATOM 523 O O . LEU A 1 72 ? -7.896 -10.517 4.198 1.00 90.81 72 LEU A O 1
ATOM 527 N N . GLU A 1 73 ? -7.279 -10.503 6.360 1.00 93.12 73 GLU A N 1
ATOM 528 C CA . GLU A 1 73 ? -8.221 -11.536 6.799 1.00 93.12 73 GLU A CA 1
ATOM 529 C C . GLU A 1 73 ? -9.677 -11.149 6.473 1.00 93.12 73 GLU A C 1
ATOM 531 O O . GLU A 1 73 ? -10.431 -11.940 5.910 1.00 93.12 73 GLU A O 1
ATOM 536 N N . LEU A 1 74 ? -10.073 -9.903 6.758 1.00 91.69 74 LEU A N 1
ATOM 537 C CA . LEU A 1 74 ? -11.412 -9.399 6.433 1.00 91.69 74 LEU A CA 1
ATOM 538 C C . LEU A 1 74 ? -11.668 -9.382 4.923 1.00 91.69 74 LEU A C 1
ATOM 540 O O . LEU A 1 74 ? -12.782 -9.665 4.492 1.00 91.69 74 LEU A O 1
ATOM 544 N N . ARG A 1 75 ? -10.656 -9.056 4.110 1.00 91.94 75 ARG A N 1
ATOM 545 C CA . ARG A 1 75 ? -10.769 -9.114 2.647 1.00 91.94 75 ARG A CA 1
ATOM 546 C C . ARG A 1 75 ? -10.999 -10.548 2.169 1.00 91.94 75 ARG A C 1
ATOM 548 O O . ARG A 1 75 ? -11.860 -10.753 1.318 1.00 91.94 75 ARG A O 1
ATOM 555 N N . GLU A 1 76 ? -10.270 -11.518 2.715 1.00 89.75 76 GLU A N 1
ATOM 556 C CA . GLU A 1 76 ? -10.441 -12.945 2.398 1.00 89.75 76 GLU A CA 1
ATOM 557 C C . GLU A 1 76 ? -11.841 -13.452 2.776 1.00 89.75 76 GLU A C 1
ATOM 559 O O . GLU A 1 76 ? -12.440 -14.234 2.040 1.00 89.75 76 GLU A O 1
ATOM 564 N N . GLN A 1 77 ? -12.396 -12.959 3.885 1.00 87.75 77 GLN A N 1
ATOM 565 C CA . GLN A 1 77 ? -13.764 -13.258 4.323 1.00 87.75 77 GLN A CA 1
ATOM 566 C C . GLN A 1 77 ? -14.843 -12.507 3.517 1.00 87.75 77 GLN A C 1
ATOM 568 O O . GLN A 1 77 ? -16.012 -12.897 3.533 1.00 87.75 77 GLN A O 1
ATOM 573 N N . GLY A 1 78 ? -14.468 -11.445 2.802 1.00 87.94 78 GLY A N 1
ATOM 574 C CA . GLY A 1 78 ? -15.330 -10.673 1.912 1.00 87.94 78 GLY A CA 1
ATOM 575 C C . GLY A 1 78 ? -15.900 -9.380 2.511 1.00 87.94 78 GLY A C 1
ATOM 576 O O . GLY A 1 78 ? -15.779 -9.071 3.697 1.00 87.94 78 GLY A O 1
ATOM 577 N N . ALA A 1 79 ? -16.573 -8.602 1.656 1.00 85.75 79 ALA A N 1
ATOM 578 C CA . ALA A 1 79 ? -17.078 -7.264 1.982 1.00 85.75 79 ALA A CA 1
ATOM 579 C C . ALA A 1 79 ? -17.981 -7.220 3.229 1.00 85.75 79 ALA A C 1
ATOM 581 O O . ALA A 1 79 ? -17.922 -6.263 4.002 1.00 85.75 79 ALA A O 1
ATOM 582 N N . GLU A 1 80 ? -18.818 -8.241 3.433 1.00 89.50 80 GLU A N 1
ATOM 583 C CA . GLU A 1 80 ? -19.733 -8.305 4.576 1.00 89.50 80 GLU A CA 1
ATOM 584 C C . GLU A 1 80 ? -18.982 -8.437 5.908 1.00 89.50 80 GLU A C 1
ATOM 586 O O . GLU A 1 80 ? -19.332 -7.756 6.874 1.00 89.50 80 GLU A O 1
ATOM 591 N N . ALA A 1 81 ? -17.908 -9.231 5.953 1.00 91.19 81 ALA A N 1
ATOM 592 C CA . ALA A 1 81 ? -17.058 -9.341 7.135 1.00 91.19 81 ALA A CA 1
ATOM 593 C C . ALA A 1 81 ? -16.413 -7.991 7.469 1.00 91.19 81 ALA A C 1
ATOM 595 O O . ALA A 1 81 ? -16.495 -7.525 8.607 1.00 91.19 81 ALA A O 1
ATOM 596 N N . GLY A 1 82 ? -15.865 -7.311 6.454 1.00 91.44 82 GLY A N 1
ATOM 597 C CA . GLY A 1 82 ? -15.334 -5.956 6.593 1.00 91.44 82 GLY A CA 1
ATOM 598 C C . GLY A 1 82 ? -16.364 -4.966 7.138 1.00 91.44 82 GLY A C 1
ATOM 599 O O . GLY A 1 82 ? -16.072 -4.245 8.091 1.00 91.44 82 GLY A O 1
ATOM 600 N N . PHE A 1 83 ? -17.578 -4.958 6.576 1.00 94.94 83 PHE A N 1
ATOM 601 C CA . PHE A 1 83 ? -18.689 -4.119 7.035 1.00 94.94 83 PHE A CA 1
ATOM 602 C C . PHE A 1 83 ? -19.044 -4.392 8.503 1.00 94.94 83 PHE A C 1
ATOM 604 O O . PHE A 1 83 ? -19.103 -3.460 9.307 1.00 94.94 83 PHE A O 1
ATOM 611 N N . ASN A 1 84 ? -19.251 -5.659 8.867 1.00 92.50 84 ASN A N 1
ATOM 612 C CA . ASN A 1 84 ? -19.652 -6.057 10.216 1.00 92.50 84 ASN A CA 1
ATOM 613 C C . ASN A 1 84 ? -18.576 -5.725 11.254 1.00 92.50 84 ASN A C 1
ATOM 615 O O . ASN A 1 84 ? -18.897 -5.220 12.331 1.00 92.50 84 ASN A O 1
ATOM 619 N N . PHE A 1 85 ? -17.303 -5.930 10.911 1.00 94.44 85 PHE A N 1
ATOM 620 C CA . PHE A 1 85 ? -16.182 -5.594 11.780 1.00 94.44 85 PHE A CA 1
ATOM 621 C C . PHE A 1 85 ? -16.164 -4.101 12.135 1.00 94.44 85 PHE A C 1
ATOM 623 O O . PHE A 1 85 ? -16.153 -3.739 13.315 1.00 94.44 85 PHE A O 1
ATOM 630 N N . VAL A 1 86 ? -16.231 -3.212 11.136 1.00 96.06 86 VAL A N 1
ATOM 631 C CA . VAL A 1 86 ? -16.179 -1.764 11.406 1.00 96.06 86 VAL A CA 1
ATOM 632 C C . VAL A 1 86 ? -17.458 -1.234 12.060 1.00 96.06 86 VAL A C 1
ATOM 634 O O . VAL A 1 86 ? -17.400 -0.267 12.820 1.00 96.06 86 VAL A O 1
ATOM 637 N N . GLN A 1 87 ? -18.606 -1.886 11.848 1.00 95.50 87 GLN A N 1
ATOM 638 C CA . GLN A 1 87 ? -19.835 -1.610 12.600 1.00 95.50 87 GLN A CA 1
ATOM 639 C C . GLN A 1 87 ? -19.685 -1.973 14.082 1.00 95.50 87 GLN A C 1
ATOM 641 O O . GLN A 1 87 ? -20.038 -1.162 14.940 1.00 95.50 87 GLN A O 1
ATOM 646 N N . GLY A 1 88 ? -19.129 -3.149 14.389 1.00 95.12 88 GLY A N 1
ATOM 647 C CA . GLY A 1 88 ? -18.841 -3.570 15.761 1.00 95.12 88 GLY A CA 1
ATOM 648 C C . GLY A 1 88 ? -17.885 -2.605 16.463 1.00 95.12 88 GLY A C 1
ATOM 649 O O . GLY A 1 88 ? -18.188 -2.112 17.553 1.00 95.12 88 GLY A O 1
ATOM 650 N N . LEU A 1 89 ? -16.789 -2.234 15.792 1.00 95.75 89 LEU A N 1
ATOM 651 C CA . LEU A 1 89 ? -15.838 -1.247 16.307 1.00 95.75 89 LEU A CA 1
ATOM 652 C C . LEU A 1 89 ? -16.518 0.103 16.582 1.00 95.75 89 LEU A C 1
ATOM 654 O O . LEU A 1 89 ? -16.363 0.678 17.661 1.00 95.75 89 LEU A O 1
ATOM 658 N N . LYS A 1 90 ? -17.331 0.610 15.649 1.00 97.38 90 LYS A N 1
ATOM 659 C CA . LYS A 1 90 ? -18.072 1.863 15.856 1.00 97.38 90 LYS A CA 1
ATOM 660 C C . LYS A 1 90 ? -19.069 1.787 16.999 1.00 97.38 90 LYS A C 1
ATOM 662 O O . LYS A 1 90 ? -19.210 2.776 17.717 1.00 97.38 90 LYS A O 1
ATOM 667 N N . ALA A 1 91 ? -19.724 0.647 17.203 1.00 97.00 91 ALA A N 1
ATOM 668 C CA . ALA A 1 91 ? -20.623 0.445 18.332 1.00 97.00 91 ALA A CA 1
ATOM 669 C C . ALA A 1 91 ? -19.876 0.539 19.674 1.00 97.00 91 ALA A C 1
ATOM 671 O O . ALA A 1 91 ? -20.351 1.216 20.587 1.00 97.00 91 ALA A O 1
ATOM 672 N N . GLN A 1 92 ? -18.678 -0.047 19.779 1.00 97.19 92 GLN A N 1
ATOM 673 C CA . GLN A 1 92 ? -17.817 0.093 20.961 1.00 97.19 92 GLN A CA 1
ATOM 674 C C . GLN A 1 92 ? -17.416 1.554 21.197 1.00 97.19 92 GLN A C 1
ATOM 676 O O . GLN A 1 92 ? -17.603 2.093 22.288 1.00 97.19 92 GLN A O 1
ATOM 681 N N . LEU A 1 93 ? -16.947 2.242 20.154 1.00 98.12 93 LEU A N 1
ATOM 682 C CA . LEU A 1 93 ? -16.581 3.656 20.247 1.00 98.12 93 LEU A CA 1
ATOM 683 C C . LEU A 1 93 ? -17.778 4.540 20.627 1.00 98.12 93 LEU A C 1
ATOM 685 O O . LEU A 1 93 ? -17.635 5.483 21.403 1.00 98.12 93 LEU A O 1
ATOM 689 N N . ARG A 1 94 ? -18.980 4.213 20.142 1.00 97.69 94 ARG A N 1
ATOM 690 C CA . ARG A 1 94 ? -20.218 4.920 20.491 1.00 97.69 94 ARG A CA 1
ATOM 691 C C . ARG A 1 94 ? -20.627 4.708 21.950 1.00 97.69 94 ARG A C 1
ATOM 693 O O . ARG A 1 94 ? -21.211 5.618 22.532 1.00 97.69 94 ARG A O 1
ATOM 700 N N . ARG A 1 95 ? -20.308 3.555 22.556 1.00 97.69 95 ARG A N 1
ATOM 701 C CA . ARG A 1 95 ? -20.504 3.310 24.000 1.00 97.69 95 ARG A CA 1
ATOM 702 C C . ARG A 1 95 ? -19.593 4.189 24.853 1.00 97.69 95 ARG A C 1
ATOM 704 O O . ARG A 1 95 ? -20.078 4.769 25.818 1.00 97.69 95 ARG A O 1
ATOM 711 N N . ILE A 1 96 ? -18.325 4.365 24.463 1.00 97.25 96 ILE A N 1
ATOM 712 C CA . ILE A 1 96 ? -17.397 5.305 25.129 1.00 97.25 96 ILE A CA 1
ATOM 713 C C . ILE A 1 96 ? -17.944 6.734 25.056 1.00 97.25 96 ILE A C 1
ATOM 715 O O . ILE A 1 96 ? -18.047 7.429 26.064 1.00 97.25 96 ILE A O 1
ATOM 719 N N . GLU A 1 97 ? -18.346 7.145 23.857 1.00 97.12 97 GLU A N 1
ATOM 720 C CA . GLU A 1 97 ? -18.865 8.483 23.559 1.00 97.12 97 GLU A CA 1
ATOM 721 C C . GLU A 1 97 ? -20.194 8.798 24.271 1.00 97.12 97 GLU A C 1
ATOM 723 O O . GLU A 1 97 ? -20.543 9.957 24.476 1.00 97.12 97 GLU A O 1
ATOM 728 N N . ARG A 1 98 ? -20.952 7.760 24.651 1.00 96.25 98 ARG A N 1
ATOM 729 C CA . ARG A 1 98 ? -22.238 7.852 25.362 1.00 96.25 98 ARG A CA 1
ATOM 730 C C . ARG A 1 98 ? -22.184 7.237 26.761 1.00 96.25 98 ARG A C 1
ATOM 732 O O . ARG A 1 98 ? -23.220 6.854 27.305 1.00 96.25 98 ARG A O 1
ATOM 739 N N . LEU A 1 99 ? -20.998 7.173 27.369 1.00 95.62 99 LEU A N 1
ATOM 740 C CA . LEU A 1 99 ? -20.812 6.588 28.700 1.00 95.62 99 LEU A CA 1
ATOM 741 C C . LEU A 1 99 ? -21.611 7.335 29.785 1.00 95.62 99 LEU A C 1
ATOM 743 O O . LEU A 1 99 ? -21.899 6.764 30.833 1.00 95.62 99 LEU A O 1
ATOM 747 N N . GLY A 1 100 ? -21.977 8.600 29.549 1.00 94.25 100 GLY A N 1
ATOM 748 C CA . GLY A 1 100 ? -22.650 9.457 30.534 1.00 94.25 100 GLY A CA 1
ATOM 749 C C . GLY A 1 100 ? -21.701 10.023 31.596 1.00 94.25 100 GLY A C 1
ATOM 750 O O . GLY A 1 100 ? -22.157 10.586 32.587 1.00 94.25 100 GLY A O 1
ATOM 751 N N . LYS A 1 101 ? -20.391 9.858 31.388 1.00 96.19 101 LYS A N 1
ATOM 752 C CA . LYS A 1 101 ? -19.295 10.432 32.172 1.00 96.19 101 LYS A CA 1
ATOM 753 C C . LYS A 1 101 ? -18.235 10.985 31.214 1.00 96.19 101 LYS A C 1
ATOM 755 O O . LYS A 1 101 ? -18.064 10.408 30.137 1.00 96.19 101 LYS A O 1
ATOM 760 N N . PRO A 1 102 ? -17.501 12.047 31.586 1.00 98.00 102 PRO A N 1
ATOM 761 C CA . PRO A 1 102 ? -16.395 12.552 30.783 1.00 98.00 102 PRO A CA 1
ATOM 762 C C . PRO A 1 102 ? -15.285 11.501 30.651 1.00 98.00 102 PRO A C 1
ATOM 764 O O . PRO A 1 102 ? -14.904 10.829 31.608 1.00 98.00 102 PRO A O 1
ATOM 767 N N . VAL A 1 103 ? -14.747 11.396 29.440 1.00 98.62 103 VAL A N 1
ATOM 768 C CA . VAL A 1 103 ? -13.666 10.476 29.055 1.00 98.62 103 VAL A CA 1
ATOM 769 C C . VAL A 1 103 ? -12.627 11.276 28.286 1.00 98.62 103 VAL A C 1
ATOM 771 O O . VAL A 1 103 ? -12.986 11.922 27.299 1.00 98.62 103 VAL A O 1
ATOM 774 N N . VAL A 1 104 ? -11.370 11.239 28.723 1.00 98.81 104 VAL A N 1
ATOM 775 C CA . VAL A 1 104 ? -10.256 11.998 28.139 1.00 98.81 104 VAL A CA 1
ATOM 776 C C . VAL A 1 104 ? -9.254 11.053 27.477 1.00 98.81 104 VAL A C 1
ATOM 778 O O . VAL A 1 104 ? -8.795 10.093 28.097 1.00 98.81 104 VAL A O 1
ATOM 781 N N . ALA A 1 105 ? -8.880 11.355 26.234 1.00 98.81 105 ALA A N 1
ATOM 782 C CA . ALA A 1 105 ? -7.774 10.719 25.532 1.00 98.81 105 ALA A CA 1
ATOM 783 C C . ALA A 1 105 ? -6.456 11.397 25.928 1.00 98.81 105 ALA A C 1
ATOM 785 O O . ALA A 1 105 ? -6.204 12.550 25.569 1.00 98.81 105 ALA A O 1
ATOM 786 N N . ALA A 1 106 ? -5.609 10.678 26.655 1.00 98.69 106 ALA A N 1
ATOM 787 C CA . ALA A 1 106 ? -4.284 11.130 27.053 1.00 98.69 106 ALA A CA 1
ATOM 788 C C . ALA A 1 106 ? -3.237 10.577 26.066 1.00 98.69 106 ALA A C 1
ATOM 790 O O . ALA A 1 106 ? -2.787 9.434 26.160 1.00 98.69 106 ALA A O 1
ATOM 791 N N . LEU A 1 107 ? -2.880 11.396 25.075 1.00 98.62 107 LEU A N 1
ATOM 792 C CA . LEU A 1 107 ? -2.050 11.042 23.925 1.00 98.62 107 LEU A CA 1
ATOM 793 C C . LEU A 1 107 ? -0.558 11.203 24.253 1.00 98.62 107 LEU A C 1
ATOM 795 O O . LEU A 1 107 ? 0.080 12.221 23.976 1.00 98.62 107 LEU A O 1
ATOM 799 N N . ASN A 1 108 ? 0.010 10.145 24.824 1.00 97.50 108 ASN A N 1
ATOM 800 C CA . ASN A 1 108 ? 1.423 10.025 25.193 1.00 97.50 108 ASN A CA 1
ATOM 801 C C . ASN A 1 108 ? 2.402 9.972 24.000 1.00 97.50 108 ASN A C 1
ATOM 803 O O . ASN A 1 108 ? 3.614 10.011 24.216 1.00 97.50 108 ASN A O 1
ATOM 807 N N . GLY A 1 109 ? 1.889 9.812 22.779 1.00 97.19 109 GLY A N 1
ATOM 808 C CA . GLY A 1 109 ? 2.645 9.651 21.540 1.00 97.19 109 GLY A CA 1
ATOM 809 C C . GLY A 1 109 ? 1.718 9.698 20.319 1.00 97.19 109 GLY A C 1
ATOM 810 O O . GLY A 1 109 ? 0.565 10.117 20.426 1.00 97.19 109 GLY A O 1
ATOM 811 N N . SER A 1 110 ? 2.188 9.219 19.162 1.00 97.94 110 SER A N 1
ATOM 812 C CA . SER A 1 110 ? 1.388 9.192 17.925 1.00 97.94 110 SER A CA 1
ATOM 813 C C . SER A 1 110 ? 0.051 8.459 18.089 1.00 97.94 110 SER A C 1
ATOM 815 O O . SER A 1 110 ? 0.014 7.360 18.648 1.00 97.94 110 SER A O 1
ATOM 817 N N . ALA A 1 111 ? -1.014 9.037 17.531 1.00 98.12 111 ALA A N 1
ATOM 818 C CA . ALA A 1 111 ? -2.314 8.394 17.350 1.00 98.12 111 ALA A CA 1
ATOM 819 C C . ALA A 1 111 ? -2.687 8.481 15.866 1.00 98.12 111 ALA A C 1
ATOM 821 O O . ALA A 1 111 ? -2.965 9.563 15.345 1.00 98.12 111 ALA A O 1
ATOM 822 N N . LEU A 1 112 ? -2.623 7.346 15.171 1.00 97.38 112 LEU A N 1
ATOM 823 C CA . LEU A 1 112 ? -2.804 7.277 13.722 1.00 97.38 112 LEU A CA 1
ATOM 824 C C . LEU A 1 112 ? -3.967 6.359 13.372 1.00 97.38 112 LEU A C 1
ATOM 826 O O . LEU A 1 112 ? -4.154 5.318 14.001 1.00 97.38 112 LEU A O 1
ATOM 830 N N . GLY A 1 113 ? -4.728 6.760 12.358 1.00 96.44 113 GLY A N 1
ATOM 831 C CA . GLY A 1 113 ? -5.850 5.996 11.835 1.00 96.44 113 GLY A CA 1
ATOM 832 C C . GLY A 1 113 ? -6.853 5.633 12.921 1.00 96.44 113 GLY A C 1
ATOM 833 O O . GLY A 1 113 ? -7.227 6.499 13.711 1.00 96.44 113 GLY A O 1
ATOM 834 N N . GLY A 1 114 ? -7.177 4.346 13.050 1.00 96.00 114 GLY A N 1
ATOM 835 C CA . GLY A 1 114 ? -7.986 3.807 14.152 1.00 96.00 114 GLY A CA 1
ATOM 836 C C . GLY A 1 114 ? -7.608 4.318 15.551 1.00 96.00 114 GLY A C 1
ATOM 837 O O . GLY A 1 114 ? -8.479 4.602 16.370 1.00 96.00 114 GLY A O 1
ATOM 838 N N . GLY A 1 115 ? -6.321 4.554 15.828 1.00 97.31 115 GLY A N 1
ATOM 839 C CA . GLY A 1 115 ? -5.894 5.137 17.100 1.00 97.31 115 GLY A CA 1
ATOM 840 C C . GLY A 1 115 ? -6.390 6.564 17.334 1.00 97.31 115 GLY A C 1
ATOM 841 O O . GLY A 1 115 ? -6.766 6.919 18.452 1.00 97.31 115 GLY A O 1
ATOM 842 N N . LEU A 1 116 ? -6.432 7.375 16.276 1.00 98.44 116 LEU A N 1
ATOM 843 C CA . LEU A 1 116 ? -7.062 8.689 16.311 1.00 98.44 116 LEU A CA 1
ATOM 844 C C . LEU A 1 116 ? -8.590 8.561 16.355 1.00 98.44 116 LEU A C 1
ATOM 846 O O . LEU A 1 116 ? -9.221 9.311 17.085 1.00 98.44 116 LEU A O 1
ATOM 850 N N . GLU A 1 117 ? -9.194 7.599 15.653 1.00 98.44 117 GLU A N 1
ATOM 851 C CA . GLU A 1 117 ? -10.649 7.360 15.710 1.00 98.44 117 GLU A CA 1
ATOM 852 C C . GLU A 1 117 ? -11.128 7.048 17.134 1.00 98.44 117 GLU A C 1
ATOM 854 O O . GLU A 1 117 ? -12.137 7.600 17.580 1.00 98.44 117 GLU A O 1
ATOM 859 N N . LEU A 1 118 ? -10.353 6.252 17.878 1.00 98.50 118 LEU A N 1
ATOM 860 C CA . LEU A 1 118 ? -10.568 6.009 19.302 1.00 98.50 118 LEU A CA 1
ATOM 861 C C . LEU A 1 118 ? -10.473 7.304 20.121 1.00 98.50 118 LEU A C 1
ATOM 863 O O . LEU A 1 118 ? -11.349 7.580 20.937 1.00 98.50 118 LEU A O 1
ATOM 867 N N . ALA A 1 119 ? -9.448 8.126 19.888 1.00 98.62 119 ALA A N 1
ATOM 868 C CA . ALA A 1 119 ? -9.283 9.398 20.592 1.00 98.62 119 ALA A CA 1
ATOM 869 C C . ALA A 1 119 ? -10.407 10.410 20.283 1.00 98.62 119 ALA A C 1
ATOM 871 O O . ALA A 1 119 ? -10.813 11.180 21.155 1.00 98.62 119 ALA A O 1
ATOM 872 N N . LEU A 1 120 ? -10.940 10.413 19.057 1.00 98.50 120 LEU A N 1
ATOM 873 C CA . LEU A 1 120 ? -12.054 11.281 18.661 1.00 98.50 120 LEU A CA 1
ATOM 874 C C . LEU A 1 120 ? -13.398 10.817 19.232 1.00 98.50 120 LEU A C 1
ATOM 876 O O . LEU A 1 120 ? -14.292 11.641 19.395 1.00 98.50 120 LEU A O 1
ATOM 880 N N . ALA A 1 121 ? -13.546 9.530 19.558 1.00 98.25 121 ALA A N 1
ATOM 881 C CA . ALA A 1 121 ? -14.721 9.026 20.270 1.00 98.25 121 ALA A CA 1
ATOM 882 C C . ALA A 1 121 ? -14.769 9.481 21.742 1.00 98.25 121 ALA A C 1
ATOM 884 O O . ALA A 1 121 ? -15.828 9.442 22.364 1.00 98.25 121 ALA A O 1
ATOM 885 N N . MET A 1 122 ? -13.639 9.935 22.293 1.00 98.56 122 MET A N 1
ATOM 886 C CA . MET A 1 122 ? -13.553 10.522 23.631 1.00 98.56 122 MET A CA 1
ATOM 887 C C . MET A 1 122 ? -13.883 12.019 23.604 1.00 98.56 122 MET A C 1
ATOM 889 O O . MET A 1 122 ? -13.933 12.665 22.557 1.00 98.56 122 MET A O 1
ATOM 893 N N . HIS A 1 123 ? -14.124 12.595 24.774 1.00 98.56 123 HIS A N 1
ATOM 894 C CA . HIS A 1 123 ? -14.697 13.932 24.909 1.00 98.56 123 HIS A CA 1
ATOM 895 C C . HIS A 1 123 ? -13.639 15.035 24.790 1.00 98.56 123 HIS A C 1
ATOM 897 O O . HIS A 1 123 ? -13.889 16.070 24.175 1.00 98.56 123 HIS A O 1
ATOM 903 N N . HIS A 1 124 ? -12.433 14.773 25.295 1.00 98.69 124 HIS A N 1
ATOM 904 C CA . HIS A 1 124 ? -11.307 15.710 25.298 1.00 98.69 124 HIS A CA 1
ATOM 905 C C . HIS A 1 124 ? -10.004 14.983 24.975 1.00 98.69 124 HIS A C 1
ATOM 907 O O . HIS A 1 124 ? -9.859 13.809 25.318 1.00 98.69 124 HIS A O 1
ATOM 913 N N . ARG A 1 125 ? -9.056 15.653 24.320 1.00 98.75 125 ARG A N 1
ATOM 914 C CA . ARG A 1 125 ? -7.763 15.098 23.899 1.00 98.75 125 ARG A CA 1
ATOM 915 C C . ARG A 1 125 ? -6.627 15.995 24.368 1.00 98.75 125 ARG A C 1
ATOM 917 O O . ARG A 1 125 ? -6.554 17.160 23.978 1.00 98.75 125 ARG A O 1
ATOM 924 N N . ILE A 1 126 ? -5.704 15.421 25.131 1.00 98.81 126 ILE A N 1
ATOM 925 C CA . ILE A 1 126 ? -4.503 16.101 25.626 1.00 98.81 126 ILE A CA 1
ATOM 926 C C . ILE A 1 126 ? -3.284 15.358 25.091 1.00 98.81 126 ILE A C 1
ATOM 928 O O . ILE A 1 126 ? -3.159 14.158 25.321 1.00 98.81 126 ILE A O 1
ATOM 932 N N . ALA A 1 127 ? -2.397 16.047 24.375 1.00 98.69 127 ALA A N 1
ATOM 933 C CA . ALA A 1 127 ? -1.196 15.453 23.791 1.00 98.69 127 ALA A CA 1
ATOM 934 C C . ALA A 1 127 ? 0.092 15.957 24.444 1.00 98.69 127 ALA A C 1
ATOM 936 O O . ALA A 1 127 ? 0.208 17.127 24.800 1.00 98.69 127 ALA A O 1
ATOM 937 N N . VAL A 1 128 ? 1.094 15.085 24.537 1.00 98.25 128 VAL A N 1
ATOM 938 C CA . VAL A 1 128 ? 2.462 15.492 24.888 1.00 98.25 128 VAL A CA 1
ATOM 939 C C . VAL A 1 128 ? 3.122 16.183 23.688 1.00 98.25 128 VAL A C 1
ATOM 941 O O . VAL A 1 128 ? 3.003 15.704 22.556 1.00 98.25 128 VAL A O 1
ATOM 944 N N . ASP A 1 129 ? 3.848 17.278 23.929 1.00 96.94 129 ASP A N 1
ATOM 945 C CA . ASP A 1 129 ? 4.613 18.036 22.926 1.00 96.94 129 ASP A CA 1
ATOM 946 C C . ASP A 1 129 ? 5.902 17.310 22.497 1.00 96.94 129 ASP A C 1
ATOM 948 O O . ASP A 1 129 ? 7.019 17.814 22.613 1.00 96.94 129 ASP A O 1
ATOM 952 N N . ASP A 1 130 ? 5.756 16.075 22.017 1.00 94.19 130 ASP A N 1
ATOM 953 C CA . ASP A 1 130 ? 6.842 15.337 21.381 1.00 94.19 130 ASP A CA 1
ATOM 954 C C . ASP A 1 130 ? 6.840 15.635 19.869 1.00 94.19 130 ASP A C 1
ATOM 956 O O . ASP A 1 130 ? 5.879 15.281 19.173 1.00 94.19 130 ASP A O 1
ATOM 960 N N . PRO A 1 131 ? 7.913 16.221 19.303 1.00 87.12 131 PRO A N 1
ATOM 961 C CA . PRO A 1 131 ? 8.005 16.497 17.869 1.00 87.12 131 PRO A CA 1
ATOM 962 C C . PRO A 1 131 ? 7.971 15.237 16.985 1.00 87.12 131 PRO A C 1
ATOM 964 O O . PRO A 1 131 ? 7.802 15.354 15.768 1.00 87.12 131 PRO A O 1
ATOM 967 N N . LYS A 1 132 ? 8.146 14.038 17.555 1.00 90.94 132 LYS A N 1
ATOM 968 C CA . LYS A 1 132 ? 8.001 12.754 16.850 1.00 90.94 132 LYS A CA 1
ATOM 969 C C . LYS A 1 132 ? 6.553 12.270 16.778 1.00 90.94 132 LYS A C 1
ATOM 971 O O . LYS A 1 132 ? 6.263 11.409 15.944 1.00 90.94 132 LYS A O 1
ATOM 976 N N . SER A 1 133 ? 5.662 12.803 17.613 1.00 96.06 133 SER A N 1
ATOM 977 C CA . SER A 1 133 ? 4.249 12.433 17.616 1.00 96.06 133 SER A CA 1
ATOM 978 C C . SER A 1 133 ? 3.551 12.914 16.352 1.00 96.06 133 SER A C 1
ATOM 980 O O . SER A 1 133 ? 3.736 14.044 15.894 1.00 96.06 133 SER A O 1
ATOM 982 N N . GLN A 1 134 ? 2.729 12.036 15.786 1.00 97.25 134 GLN A N 1
ATOM 983 C CA . GLN A 1 134 ? 1.922 12.319 14.606 1.00 97.25 134 GLN A CA 1
ATOM 984 C C . GLN A 1 134 ? 0.459 11.959 14.848 1.00 97.25 134 GLN A C 1
ATOM 986 O O . GLN A 1 134 ? 0.157 10.888 15.377 1.00 97.25 134 GLN A O 1
ATOM 991 N N . PHE A 1 135 ? -0.430 12.841 14.392 1.00 98.31 135 PHE A N 1
ATOM 992 C CA . PHE A 1 135 ? -1.881 12.682 14.450 1.00 98.31 135 PHE A CA 1
ATOM 993 C C . PHE A 1 135 ? -2.475 12.801 13.047 1.00 98.31 135 PHE A C 1
ATOM 995 O O . PHE A 1 135 ? -2.208 13.779 12.345 1.00 98.31 135 PHE A O 1
ATOM 1002 N N . GLY A 1 136 ? -3.254 11.814 12.610 1.00 97.56 136 GLY A N 1
ATOM 1003 C CA . GLY A 1 136 ? -3.917 11.848 11.303 1.00 97.56 136 GLY A CA 1
ATOM 1004 C C . GLY A 1 136 ? -4.430 10.490 10.833 1.00 97.56 136 GLY A C 1
ATOM 1005 O O . GLY A 1 136 ? -4.333 9.498 11.553 1.00 97.56 136 GLY A O 1
ATOM 1006 N N . PHE A 1 137 ? -4.937 10.462 9.600 1.00 97.69 137 PHE A N 1
ATOM 1007 C CA . PHE A 1 137 ? -5.636 9.326 8.995 1.00 97.69 137 PHE A CA 1
ATOM 1008 C C . PHE A 1 137 ? -4.885 8.783 7.764 1.00 97.69 137 PHE A C 1
ATOM 1010 O O . PHE A 1 137 ? -5.142 9.213 6.639 1.00 97.69 137 PHE A O 1
ATOM 1017 N N . PRO A 1 138 ? -3.890 7.895 7.933 1.00 95.88 138 PRO A N 1
ATOM 1018 C CA . PRO A 1 138 ? -3.068 7.416 6.823 1.00 95.88 138 PRO A CA 1
ATOM 1019 C C . PRO A 1 138 ? -3.778 6.422 5.878 1.00 95.88 138 PRO A C 1
ATOM 1021 O O . PRO A 1 138 ? -3.179 6.032 4.878 1.00 95.88 138 PRO A O 1
ATOM 1024 N N . GLU A 1 139 ? -5.018 6.018 6.164 1.00 96.94 139 GLU A N 1
ATOM 1025 C CA . GLU A 1 139 ? -5.782 4.962 5.482 1.00 96.94 139 GLU A CA 1
ATOM 1026 C C . GLU A 1 139 ? -5.888 5.143 3.965 1.00 96.94 139 GLU A C 1
ATOM 1028 O O . GLU A 1 139 ? -5.791 4.166 3.220 1.00 96.94 139 GLU A O 1
ATOM 1033 N N . VAL A 1 140 ? -6.007 6.384 3.483 1.00 96.75 140 VAL A N 1
ATOM 1034 C CA . VAL A 1 140 ? -6.084 6.665 2.039 1.00 96.75 140 VAL A CA 1
ATOM 1035 C C . VAL A 1 140 ? -4.833 6.199 1.286 1.00 96.75 140 VAL A C 1
ATOM 1037 O O . VAL A 1 140 ? -4.922 5.801 0.126 1.00 96.75 140 VAL A O 1
ATOM 1040 N N . GLY A 1 141 ? -3.673 6.181 1.954 1.00 93.88 141 GLY A N 1
ATOM 1041 C CA . GLY A 1 141 ? -2.424 5.648 1.403 1.00 93.88 141 GLY A CA 1
ATOM 1042 C C . GLY A 1 141 ? -2.427 4.126 1.226 1.00 93.88 141 GLY A C 1
ATOM 1043 O O . GLY A 1 141 ? -1.625 3.608 0.456 1.00 93.88 141 GLY A O 1
ATOM 1044 N N . LEU A 1 142 ? -3.346 3.425 1.895 1.00 94.94 142 LEU A N 1
ATOM 1045 C CA . LEU A 1 142 ? -3.586 1.982 1.784 1.00 94.94 142 LEU A CA 1
ATOM 1046 C C . LEU A 1 142 ? -4.775 1.655 0.863 1.00 94.94 142 LEU A C 1
ATOM 1048 O O . LEU A 1 142 ? -5.194 0.504 0.753 1.00 94.94 142 LEU A O 1
ATOM 1052 N N . GLY A 1 143 ? -5.359 2.667 0.217 1.00 96.38 143 GLY A N 1
ATOM 1053 C CA . GLY A 1 143 ? -6.532 2.492 -0.635 1.00 96.38 143 GLY A CA 1
ATOM 1054 C C . GLY A 1 143 ? -7.835 2.239 0.128 1.00 96.38 143 GLY A C 1
ATOM 1055 O O . GLY A 1 143 ? -8.825 1.877 -0.501 1.00 96.38 143 GLY A O 1
ATOM 1056 N N . ILE A 1 144 ? -7.857 2.466 1.443 1.00 97.06 144 ILE A N 1
ATOM 1057 C CA . ILE A 1 144 ? -9.047 2.374 2.301 1.00 97.06 144 ILE A CA 1
ATOM 1058 C C . ILE A 1 144 ? -9.373 3.743 2.917 1.00 97.06 144 ILE A C 1
ATOM 1060 O O . ILE A 1 144 ? -8.796 4.764 2.541 1.00 97.06 144 ILE A O 1
ATOM 1064 N N . LEU A 1 145 ? -10.337 3.788 3.837 1.00 97.88 145 LEU A N 1
ATOM 1065 C CA . LEU A 1 145 ? -10.737 4.996 4.558 1.00 97.88 145 LEU A CA 1
ATOM 1066 C C . LEU A 1 145 ? -10.791 4.755 6.075 1.00 97.88 145 LEU A C 1
ATOM 1068 O O . LEU A 1 145 ? -10.893 3.597 6.482 1.00 97.88 145 LEU A O 1
ATOM 1072 N N . PRO A 1 146 ? -10.760 5.819 6.901 1.00 97.81 146 PRO A N 1
ATOM 1073 C CA . PRO A 1 146 ? -10.993 5.720 8.344 1.00 97.81 146 PRO A CA 1
ATOM 1074 C C . PRO A 1 146 ? -12.436 5.285 8.607 1.00 97.81 146 PRO A C 1
ATOM 1076 O O . PRO A 1 146 ? -13.371 6.028 8.302 1.00 97.81 146 PRO A O 1
ATOM 1079 N N . ALA A 1 147 ? -12.614 4.055 9.086 1.00 96.06 147 ALA A N 1
ATOM 1080 C CA . ALA A 1 147 ? -13.911 3.381 9.140 1.00 96.06 147 ALA A CA 1
ATOM 1081 C C . ALA A 1 147 ? -14.460 3.178 10.563 1.00 96.06 147 ALA A C 1
ATOM 1083 O O . ALA A 1 147 ? -15.603 2.745 10.728 1.00 96.06 147 ALA A O 1
ATOM 1084 N N . GLY A 1 148 ? -13.676 3.510 11.591 1.00 96.62 148 GLY A N 1
ATOM 1085 C CA . GLY A 1 148 ? -14.079 3.568 12.997 1.00 96.62 148 GLY A CA 1
ATOM 1086 C C . GLY A 1 148 ? -14.842 4.850 13.362 1.00 96.62 148 GLY A C 1
ATOM 1087 O O . GLY A 1 148 ? -14.942 5.209 14.537 1.00 96.62 148 GLY A O 1
ATOM 1088 N N . GLY A 1 149 ? -15.400 5.571 12.387 1.00 97.38 149 GLY A N 1
ATOM 1089 C CA . GLY A 1 149 ? -16.074 6.856 12.570 1.00 97.38 149 GLY A CA 1
ATOM 1090 C C . GLY A 1 149 ? -15.156 8.062 12.380 1.00 97.38 149 GLY A C 1
ATOM 1091 O O . GLY A 1 149 ? -15.552 9.176 12.725 1.00 97.38 149 GLY A O 1
ATOM 1092 N N . GLY A 1 150 ? -13.931 7.874 11.885 1.00 97.94 150 GLY A N 1
ATOM 1093 C CA . GLY A 1 150 ? -12.948 8.934 11.688 1.00 97.94 150 GLY A CA 1
ATOM 1094 C C . GLY A 1 150 ? -13.396 9.993 10.692 1.00 97.94 150 GLY A C 1
ATOM 1095 O O . GLY A 1 150 ? -13.211 11.185 10.959 1.00 97.94 150 GLY A O 1
ATOM 1096 N N . VAL A 1 151 ? -14.050 9.603 9.591 1.00 98.62 151 VAL A N 1
ATOM 1097 C CA . VAL A 1 151 ? -14.613 10.570 8.635 1.00 98.62 151 VAL A CA 1
ATOM 1098 C C . VAL A 1 151 ? -15.728 11.357 9.318 1.00 98.62 151 VAL A C 1
ATOM 1100 O O . VAL A 1 151 ? -15.703 12.587 9.333 1.00 98.62 151 VAL A O 1
ATOM 1103 N N . VAL A 1 152 ? -16.673 10.658 9.950 1.00 98.50 152 VAL A N 1
ATOM 1104 C CA . VAL A 1 152 ? -17.859 11.281 10.559 1.00 98.50 152 VAL A CA 1
ATOM 1105 C C . VAL A 1 152 ? -17.487 12.236 11.697 1.00 98.50 152 VAL A C 1
ATOM 1107 O O . VAL A 1 152 ? -17.947 13.382 11.718 1.00 98.50 152 VAL A O 1
ATOM 1110 N N . ARG A 1 153 ? -16.645 11.798 12.640 1.00 98.56 153 ARG A N 1
ATOM 1111 C CA . ARG A 1 153 ? -16.249 12.608 13.802 1.00 98.56 153 ARG A CA 1
ATOM 1112 C C . ARG A 1 153 ? -15.406 13.803 13.390 1.00 98.56 153 ARG A C 1
ATOM 1114 O O . ARG A 1 153 ? -15.706 14.915 13.812 1.00 98.56 153 ARG A O 1
ATOM 1121 N N . SER A 1 154 ? -14.417 13.620 12.513 1.00 98.25 154 SER A N 1
ATOM 1122 C CA . SER A 1 154 ? -13.580 14.742 12.069 1.00 98.25 154 SER A CA 1
ATOM 1123 C C . SER A 1 154 ? -14.376 15.793 11.290 1.00 98.25 154 SER A C 1
ATOM 1125 O O . SER A 1 154 ? -14.175 16.986 11.518 1.00 98.25 154 SER A O 1
ATOM 1127 N N . VAL A 1 155 ? -15.336 15.392 10.446 1.00 98.19 155 VAL A N 1
ATOM 1128 C CA . VAL A 1 155 ? -16.234 16.335 9.757 1.00 98.19 155 VAL A CA 1
ATOM 1129 C C . VAL A 1 155 ? -17.108 17.092 10.756 1.00 98.19 155 VAL A C 1
ATOM 1131 O O . VAL A 1 155 ? -17.240 18.308 10.637 1.00 98.19 155 VAL A O 1
ATOM 1134 N N . ARG A 1 156 ? -17.669 16.423 11.770 1.00 97.94 156 ARG A N 1
ATOM 1135 C CA . ARG A 1 156 ? -18.487 17.087 12.801 1.00 97.94 156 ARG A CA 1
ATOM 1136 C C . ARG A 1 156 ? -17.670 18.006 13.710 1.00 97.94 156 ARG A C 1
ATOM 1138 O O . ARG A 1 156 ? -18.174 19.053 14.102 1.00 97.94 156 ARG A O 1
ATOM 1145 N N . MET A 1 157 ? -16.424 17.653 14.009 1.00 97.75 157 MET A N 1
ATOM 1146 C CA . MET A 1 157 ? -15.531 18.451 14.855 1.00 97.75 157 MET A CA 1
ATOM 1147 C C . MET A 1 157 ? -14.957 19.666 14.127 1.00 97.75 157 MET A C 1
ATOM 1149 O O . MET A 1 157 ? -14.974 20.774 14.654 1.00 97.75 157 MET A O 1
ATOM 1153 N N . LEU A 1 158 ? -14.432 19.463 12.919 1.00 97.44 158 LEU A N 1
ATOM 1154 C CA . LEU A 1 158 ? -13.606 20.455 12.226 1.00 97.44 158 LEU A CA 1
ATOM 1155 C C . LEU A 1 158 ? -14.350 21.175 11.094 1.00 97.44 158 LEU A C 1
ATOM 1157 O O . LEU A 1 158 ? -13.900 22.228 10.634 1.00 97.44 158 LEU A O 1
ATOM 1161 N N . GLY A 1 159 ? -15.460 20.604 10.623 1.00 97.12 159 GLY A N 1
ATOM 1162 C CA . GLY A 1 159 ? -16.090 20.967 9.358 1.00 97.12 159 GLY A CA 1
ATOM 1163 C C . GLY A 1 159 ? -15.403 20.325 8.147 1.00 97.12 159 GLY A C 1
ATOM 1164 O O . GLY A 1 159 ? -14.255 19.875 8.210 1.00 97.12 159 GLY A O 1
ATOM 1165 N N . LEU A 1 160 ? -16.096 20.323 7.002 1.00 96.06 160 LEU A N 1
ATOM 1166 C CA . LEU A 1 160 ? -15.628 19.690 5.758 1.00 96.06 160 LEU A CA 1
ATOM 1167 C C . LEU A 1 160 ? -14.247 20.194 5.314 1.00 96.06 160 LEU A C 1
ATOM 1169 O O . LEU A 1 160 ? -13.353 19.404 5.020 1.00 96.06 160 LEU A O 1
ATOM 1173 N N . MET A 1 161 ? -14.051 21.514 5.297 1.00 93.56 161 MET A N 1
ATOM 1174 C CA . MET A 1 161 ? -12.861 22.132 4.699 1.00 93.56 161 MET A CA 1
ATOM 1175 C C . MET A 1 161 ? -11.560 21.822 5.447 1.00 93.56 161 MET A C 1
ATOM 1177 O O . MET A 1 161 ? -10.506 21.725 4.821 1.00 93.56 161 MET A O 1
ATOM 1181 N N . LYS A 1 162 ? -11.627 21.656 6.772 1.00 95.44 162 LYS A N 1
ATOM 1182 C CA . LYS A 1 162 ? -10.471 21.279 7.595 1.00 95.44 162 LYS A CA 1
ATOM 1183 C C . LYS A 1 162 ? -10.268 19.765 7.652 1.00 95.44 162 LYS A C 1
ATOM 1185 O O . LYS A 1 162 ? -9.126 19.314 7.679 1.00 95.44 162 LYS A O 1
ATOM 1190 N N . ALA A 1 163 ? -11.354 18.988 7.644 1.00 97.31 163 ALA A N 1
ATOM 1191 C CA . ALA A 1 163 ? -11.289 17.531 7.698 1.00 97.31 163 ALA A CA 1
ATOM 1192 C C . ALA A 1 163 ? -10.767 16.917 6.388 1.00 97.31 163 ALA A C 1
ATOM 1194 O O . ALA A 1 163 ? -9.932 16.016 6.426 1.00 97.31 163 ALA A O 1
ATOM 1195 N N . LEU A 1 164 ? -11.197 17.418 5.222 1.00 96.12 164 LEU A N 1
ATOM 1196 C CA . LEU A 1 164 ? -10.881 16.800 3.928 1.00 96.12 164 LEU A CA 1
ATOM 1197 C C . LEU A 1 164 ? -9.374 16.604 3.677 1.00 96.12 164 LEU A C 1
ATOM 1199 O O . LEU A 1 164 ? -9.007 15.484 3.341 1.00 96.12 164 LEU A O 1
ATOM 1203 N N . PRO A 1 165 ? -8.468 17.577 3.901 1.00 94.88 165 PRO A N 1
ATOM 1204 C CA . PRO A 1 165 ? -7.032 17.340 3.725 1.00 94.88 165 PRO A CA 1
ATOM 1205 C C . PRO A 1 165 ? -6.461 16.235 4.630 1.00 94.88 165 PRO A C 1
ATOM 1207 O O . PRO A 1 165 ? -5.532 15.533 4.232 1.00 94.88 165 PRO A O 1
ATOM 1210 N N . LEU A 1 166 ? -7.006 16.058 5.839 1.00 97.50 166 LEU A N 1
ATOM 1211 C CA . LEU A 1 166 ? -6.599 14.978 6.744 1.00 97.50 166 LEU A CA 1
ATOM 1212 C C . LEU A 1 166 ? -7.058 13.614 6.221 1.00 97.50 166 LEU A C 1
ATOM 1214 O O . LEU A 1 166 ? -6.336 12.638 6.379 1.00 97.50 166 LEU A O 1
ATOM 1218 N N . LEU A 1 167 ? -8.226 13.566 5.577 1.00 98.00 167 LEU A N 1
ATOM 1219 C CA . LEU A 1 167 ? -8.865 12.337 5.119 1.00 98.00 167 LEU A CA 1
ATOM 1220 C C . LEU A 1 167 ? -8.435 11.938 3.695 1.00 98.00 167 LEU A C 1
ATOM 1222 O O . LEU A 1 167 ? -7.986 10.822 3.474 1.00 98.00 167 LEU A O 1
ATOM 1226 N N . THR A 1 168 ? -8.537 12.836 2.710 1.00 96.19 168 THR A N 1
ATOM 1227 C CA . THR A 1 168 ? -8.292 12.525 1.286 1.00 96.19 168 THR A CA 1
ATOM 1228 C C . THR A 1 168 ? -6.814 12.515 0.904 1.00 96.19 168 THR A C 1
ATOM 1230 O O . THR A 1 168 ? -6.463 11.980 -0.144 1.00 96.19 168 THR A O 1
ATOM 1233 N N . GLU A 1 169 ? -5.947 13.139 1.707 1.00 93.94 169 GLU A N 1
ATOM 1234 C CA . GLU A 1 169 ? -4.493 13.176 1.470 1.00 93.94 169 GLU A CA 1
ATOM 1235 C C . GLU A 1 169 ? -3.696 12.457 2.568 1.00 93.94 169 GLU A C 1
ATOM 1237 O O . GLU A 1 169 ? -2.480 12.321 2.452 1.00 93.94 169 GLU A O 1
ATOM 1242 N N . GLY A 1 170 ? -4.361 12.023 3.644 1.00 95.19 170 GLY A N 1
ATOM 1243 C CA . GLY A 1 170 ? -3.717 11.387 4.791 1.00 95.19 170 GLY A CA 1
ATOM 1244 C C . GLY A 1 170 ? -2.718 12.295 5.507 1.00 95.19 170 GLY A C 1
ATOM 1245 O O . GLY A 1 170 ? -1.711 11.820 6.045 1.00 95.19 170 GLY A O 1
ATOM 1246 N N . ARG A 1 171 ? -2.950 13.618 5.477 1.00 95.69 171 ARG A N 1
ATOM 1247 C CA . ARG A 1 171 ? -2.049 14.602 6.086 1.00 95.69 171 ARG A CA 1
ATOM 1248 C C . ARG A 1 171 ? -1.925 14.338 7.587 1.00 95.69 171 ARG A C 1
ATOM 1250 O O . ARG A 1 171 ? -2.919 14.229 8.298 1.00 95.69 171 ARG A O 1
ATOM 1257 N N . ARG A 1 172 ? -0.680 14.302 8.066 1.00 95.38 172 ARG A N 1
ATOM 1258 C CA . ARG A 1 172 ? -0.341 14.119 9.482 1.00 95.38 172 ARG A CA 1
ATOM 1259 C C . ARG A 1 172 ? 0.070 15.444 10.103 1.00 95.38 172 ARG A C 1
ATOM 1261 O O . ARG A 1 172 ? 0.776 16.232 9.470 1.00 95.38 172 ARG A O 1
ATOM 1268 N N . LEU A 1 173 ? -0.370 15.670 11.331 1.00 96.56 173 LEU A N 1
ATOM 1269 C CA . LEU A 1 173 ? -0.101 16.871 12.108 1.00 96.56 173 LEU A CA 1
ATOM 1270 C C . LEU A 1 173 ? 0.820 16.533 13.281 1.00 96.56 173 LEU A C 1
ATOM 1272 O O . LEU A 1 173 ? 0.667 15.486 13.909 1.00 96.56 173 LEU A O 1
ATOM 1276 N N . ASN A 1 174 ? 1.764 17.425 13.573 1.00 96.12 174 ASN A N 1
ATOM 1277 C CA . ASN A 1 174 ? 2.486 17.405 14.849 1.00 96.12 174 ASN A CA 1
ATOM 1278 C C . ASN A 1 174 ? 1.584 17.957 15.984 1.00 96.12 174 ASN A C 1
ATOM 1280 O O . ASN A 1 174 ? 0.528 18.518 15.672 1.00 96.12 174 ASN A O 1
ATOM 1284 N N . PRO A 1 175 ? 1.961 17.839 17.275 1.00 97.06 175 PRO A N 1
ATOM 1285 C CA . PRO A 1 175 ? 1.116 18.284 18.390 1.00 97.06 175 PRO A CA 1
ATOM 1286 C C . PRO A 1 175 ? 0.629 19.736 18.264 1.00 97.06 175 PRO A C 1
ATOM 1288 O O . PRO A 1 175 ? -0.574 19.992 18.304 1.00 97.06 175 PRO A O 1
ATOM 1291 N N . GLY A 1 176 ? 1.533 20.686 18.001 1.00 95.94 176 GLY A N 1
ATOM 1292 C CA . GLY A 1 176 ? 1.168 22.100 17.860 1.00 95.94 176 GLY A CA 1
ATOM 1293 C C . GLY A 1 176 ? 0.228 22.389 16.680 1.00 95.94 176 GLY A C 1
ATOM 1294 O O . GLY A 1 176 ? -0.678 23.218 16.783 1.00 95.94 176 GLY A O 1
ATOM 1295 N N . GLN A 1 177 ? 0.396 21.694 15.552 1.00 95.69 177 GLN A N 1
ATOM 1296 C CA . GLN A 1 177 ? -0.525 21.787 14.417 1.00 95.69 177 GLN A CA 1
ATOM 1297 C C . GLN A 1 177 ? -1.883 21.160 14.737 1.00 95.69 177 GLN A C 1
ATOM 1299 O O . GLN A 1 177 ? -2.904 21.735 14.373 1.00 95.69 177 GLN A O 1
ATOM 1304 N N . ALA A 1 178 ? -1.904 20.011 15.418 1.00 97.50 178 ALA A N 1
ATOM 1305 C CA . ALA A 1 178 ? -3.137 19.336 15.810 1.00 97.50 178 ALA A CA 1
ATOM 1306 C C . ALA A 1 178 ? -3.980 20.211 16.750 1.00 97.50 178 ALA A C 1
ATOM 1308 O O . ALA A 1 178 ? -5.186 20.327 16.536 1.00 97.50 178 ALA A O 1
ATOM 1309 N N . LEU A 1 179 ? -3.336 20.905 17.697 1.00 98.00 179 LEU A N 1
ATOM 1310 C CA . LEU A 1 179 ? -3.977 21.906 18.553 1.00 98.00 179 LEU A CA 1
ATOM 1311 C C . LEU A 1 179 ? -4.564 23.064 17.739 1.00 98.00 179 LEU A C 1
ATOM 1313 O O . LEU A 1 179 ? -5.732 23.413 17.877 1.00 98.00 179 LEU A O 1
ATOM 1317 N N . LYS A 1 180 ? -3.762 23.645 16.839 1.00 96.75 180 LYS A N 1
ATOM 1318 C CA . LYS A 1 180 ? -4.186 24.781 16.008 1.00 96.75 180 LYS A CA 1
ATOM 1319 C C . LYS A 1 180 ? -5.380 24.445 15.107 1.00 96.75 180 LYS A C 1
ATOM 1321 O O . LYS A 1 180 ? -6.240 25.296 14.881 1.00 96.75 180 LYS A O 1
ATOM 1326 N N . GLU A 1 181 ? -5.404 23.240 14.544 1.00 95.00 181 GLU A N 1
ATOM 1327 C CA . GLU A 1 181 ? -6.482 22.810 13.650 1.00 95.00 181 GLU A CA 1
ATOM 1328 C C . GLU A 1 181 ? -7.751 22.402 14.417 1.00 95.00 181 GLU A C 1
ATOM 1330 O O . GLU A 1 181 ? -8.836 22.480 13.836 1.00 95.00 181 GLU A O 1
ATOM 1335 N N . GLY A 1 182 ? -7.632 22.069 15.711 1.00 96.00 182 GLY A N 1
ATOM 1336 C CA . GLY A 1 182 ? -8.721 21.612 16.585 1.00 96.00 182 GLY A CA 1
ATOM 1337 C C . GLY A 1 182 ? -8.883 20.089 16.634 1.00 96.00 182 GLY A C 1
ATOM 1338 O O . GLY A 1 182 ? -9.940 19.594 17.011 1.00 96.00 182 GLY A O 1
ATOM 1339 N N . LEU A 1 183 ? -7.865 19.338 16.200 1.00 96.81 183 LEU A N 1
ATOM 1340 C CA . LEU A 1 183 ? -7.848 17.872 16.249 1.00 96.81 183 LEU A CA 1
ATOM 1341 C C . LEU A 1 183 ? -7.458 17.347 17.643 1.00 96.81 183 LEU A C 1
ATOM 1343 O O . LEU A 1 183 ? -7.817 16.231 18.009 1.00 96.81 183 LEU A O 1
ATOM 1347 N N . VAL A 1 184 ? -6.721 18.159 18.401 1.00 98.25 184 VAL A N 1
ATOM 1348 C CA . VAL A 1 184 ? -6.362 17.968 19.811 1.00 98.25 184 VAL A CA 1
ATOM 1349 C C . VAL A 1 184 ? -6.765 19.238 20.559 1.00 98.25 184 VAL A C 1
ATOM 1351 O O . VAL A 1 184 ? -6.699 20.324 19.985 1.00 98.25 184 VAL A O 1
ATOM 1354 N N . ASP A 1 185 ? -7.182 19.113 21.816 1.00 98.50 185 ASP A N 1
ATOM 1355 C CA . ASP A 1 185 ? -7.719 20.235 22.590 1.00 98.50 185 ASP A CA 1
ATOM 1356 C C . ASP A 1 185 ? -6.647 20.918 23.455 1.00 98.50 185 ASP A C 1
ATOM 1358 O O . ASP A 1 185 ? -6.705 22.128 23.670 1.00 98.50 185 ASP A O 1
ATOM 1362 N N . GLU A 1 186 ? -5.638 20.166 23.911 1.00 98.38 186 GLU A N 1
ATOM 1363 C CA . GLU A 1 186 ? -4.519 20.675 24.715 1.00 98.38 186 GLU A CA 1
ATOM 1364 C C . GLU A 1 186 ? -3.184 20.004 24.356 1.00 98.38 186 GLU A C 1
ATOM 1366 O O . GLU A 1 186 ? -3.129 18.821 24.018 1.00 98.38 186 GLU A O 1
ATOM 1371 N N . VAL A 1 187 ? -2.084 20.756 24.482 1.00 98.38 187 VAL A N 1
ATOM 1372 C CA . VAL A 1 187 ? -0.712 20.243 24.349 1.00 98.38 187 VAL A CA 1
ATOM 1373 C C . VAL A 1 187 ? 0.082 20.594 25.603 1.00 98.38 187 VAL A C 1
ATOM 1375 O O . VAL A 1 187 ? 0.081 21.747 26.035 1.00 98.38 187 VAL A O 1
ATOM 1378 N N . VAL A 1 188 ? 0.755 19.602 26.184 1.00 98.31 188 VAL A N 1
ATOM 1379 C CA . VAL A 1 188 ? 1.487 19.710 27.455 1.00 98.31 188 VAL A CA 1
ATOM 1380 C C . VAL A 1 188 ? 2.920 19.197 27.326 1.00 98.31 188 VAL A C 1
ATOM 1382 O O . VAL A 1 188 ? 3.246 18.460 26.401 1.00 98.31 188 VAL A O 1
ATOM 1385 N N . ALA A 1 189 ? 3.787 19.573 28.266 1.00 96.25 189 ALA A N 1
ATOM 1386 C CA . ALA A 1 189 ? 5.215 19.263 28.190 1.00 96.25 189 ALA A CA 1
ATOM 1387 C C . ALA A 1 189 ? 5.541 17.770 28.387 1.00 96.25 189 ALA A C 1
ATOM 1389 O O . ALA A 1 189 ? 6.465 17.256 27.760 1.00 96.25 189 ALA A O 1
ATOM 1390 N N . ASP A 1 190 ? 4.804 17.071 29.254 1.00 96.62 190 ASP A N 1
ATOM 1391 C CA . ASP A 1 190 ? 5.125 15.705 29.672 1.00 96.62 190 ASP A CA 1
ATOM 1392 C C . ASP A 1 190 ? 3.882 14.882 30.057 1.00 96.62 190 ASP A C 1
ATOM 1394 O O . ASP A 1 190 ? 2.750 15.374 30.095 1.00 96.62 190 ASP A O 1
ATOM 1398 N N . ARG A 1 191 ? 4.101 13.583 30.307 1.00 96.44 191 ARG A N 1
ATOM 1399 C CA . ARG A 1 191 ? 3.040 12.614 30.622 1.00 96.44 191 ARG A CA 1
ATOM 1400 C C . ARG A 1 191 ? 2.354 12.893 31.961 1.00 96.44 191 ARG A C 1
ATOM 1402 O O . ARG A 1 191 ? 1.151 12.673 32.061 1.00 96.44 191 ARG A O 1
ATOM 1409 N N . ASP A 1 192 ? 3.081 13.379 32.962 1.00 96.50 192 ASP A N 1
ATOM 1410 C CA . ASP A 1 192 ? 2.512 13.645 34.287 1.00 96.50 192 ASP A CA 1
ATOM 1411 C C . ASP A 1 192 ? 1.542 14.829 34.217 1.00 96.50 192 ASP A C 1
ATOM 1413 O O . ASP A 1 192 ? 0.404 14.740 34.683 1.00 96.50 192 ASP A O 1
ATOM 1417 N N . SER A 1 193 ? 1.953 15.896 33.526 1.00 97.31 193 SER A N 1
ATOM 1418 C CA . SER A 1 193 ? 1.110 17.058 33.235 1.00 97.31 193 SER A CA 1
ATOM 1419 C C . SER A 1 193 ? -0.129 16.672 32.421 1.00 97.31 193 SER A C 1
ATOM 1421 O O . SER A 1 193 ? -1.218 17.183 32.668 1.00 97.31 193 SER A O 1
ATOM 1423 N N . MET A 1 194 ? 0.007 15.731 31.480 1.00 98.00 194 MET A N 1
ATOM 1424 C CA . MET A 1 194 ? -1.107 15.229 30.666 1.00 98.00 194 MET A CA 1
ATOM 1425 C C . MET A 1 194 ? -2.191 14.563 31.518 1.00 98.00 194 MET A C 1
ATOM 1427 O O . MET A 1 194 ? -3.372 14.864 31.352 1.00 98.00 194 MET A O 1
ATOM 1431 N N . ILE A 1 195 ? -1.800 13.680 32.442 1.00 98.25 195 ILE A N 1
ATOM 1432 C CA . ILE A 1 195 ? -2.748 13.006 33.337 1.00 98.25 195 ILE A CA 1
ATOM 1433 C C . ILE A 1 195 ? -3.360 14.004 34.328 1.00 98.25 195 ILE A C 1
ATOM 1435 O O . ILE A 1 195 ? -4.573 13.985 34.532 1.00 98.25 195 ILE A O 1
ATOM 1439 N N . ALA A 1 196 ? -2.557 14.904 34.905 1.00 97.94 196 ALA A N 1
ATOM 1440 C CA . ALA A 1 196 ? -3.045 15.911 35.847 1.00 97.94 196 ALA A CA 1
ATOM 1441 C C . ALA A 1 196 ? -4.077 16.858 35.207 1.00 97.94 196 ALA A C 1
ATOM 1443 O O . ALA A 1 196 ? -5.144 17.088 35.779 1.00 97.94 196 ALA A O 1
ATOM 1444 N N . ASN A 1 197 ? -3.808 17.362 33.998 1.00 98.31 197 ASN A N 1
ATOM 1445 C CA . ASN A 1 197 ? -4.752 18.215 33.275 1.00 98.31 197 ASN A CA 1
ATOM 1446 C C . ASN A 1 197 ? -6.037 17.465 32.908 1.00 98.31 197 ASN A C 1
ATOM 1448 O O . ASN A 1 197 ? -7.123 18.038 32.993 1.00 98.31 197 ASN A O 1
ATOM 1452 N N . ALA A 1 198 ? -5.940 16.181 32.554 1.00 98.50 198 ALA A N 1
ATOM 1453 C CA . ALA A 1 198 ? -7.112 15.365 32.264 1.00 98.50 198 ALA A CA 1
ATOM 1454 C C . ALA A 1 198 ? -8.032 15.224 33.491 1.00 98.50 198 ALA A C 1
ATOM 1456 O O . ALA A 1 198 ? -9.248 15.357 33.357 1.00 98.50 198 ALA A O 1
ATOM 1457 N N . GLU A 1 199 ? -7.477 15.031 34.693 1.00 98.31 199 GLU A N 1
ATOM 1458 C CA . GLU A 1 199 ? -8.261 15.000 35.939 1.00 98.31 199 GLU A CA 1
ATOM 1459 C C . GLU A 1 199 ? -8.942 16.341 36.232 1.00 98.31 199 GLU A C 1
ATOM 1461 O O . GLU A 1 199 ? -10.117 16.370 36.603 1.00 98.31 199 GLU A O 1
ATOM 1466 N N . VAL A 1 200 ? -8.226 17.453 36.030 1.00 98.31 200 VAL A N 1
ATOM 1467 C CA . VAL A 1 200 ? -8.780 18.806 36.191 1.00 98.31 200 VAL A CA 1
ATOM 1468 C C . VAL A 1 200 ? -9.937 19.034 35.219 1.00 98.31 200 VAL A C 1
ATOM 1470 O O . VAL A 1 200 ? -10.992 19.529 35.621 1.00 98.31 200 VAL A O 1
ATOM 1473 N N . TRP A 1 201 ? -9.771 18.642 33.954 1.00 98.56 201 TRP A N 1
ATOM 1474 C CA . TRP A 1 201 ? -10.808 18.795 32.941 1.00 98.56 201 TRP A CA 1
ATOM 1475 C C . TRP A 1 201 ? -12.046 17.948 33.255 1.00 98.56 201 TRP A C 1
ATOM 1477 O O . TRP A 1 201 ? -13.166 18.451 33.166 1.00 98.56 201 TRP A O 1
ATOM 1487 N N . ILE A 1 202 ? -11.860 16.695 33.686 1.00 98.38 202 ILE A N 1
ATOM 1488 C CA . ILE A 1 202 ? -12.952 15.802 34.106 1.00 98.38 202 ILE A CA 1
ATOM 1489 C C . ILE A 1 202 ? -13.737 16.410 35.270 1.00 98.38 202 ILE A C 1
ATOM 1491 O O . ILE A 1 202 ? -14.964 16.480 35.208 1.00 98.38 202 ILE A O 1
ATOM 1495 N N . ALA A 1 203 ? -13.044 16.899 36.302 1.00 97.62 203 ALA A N 1
ATOM 1496 C CA . ALA A 1 203 ? -13.684 17.513 37.463 1.00 97.62 203 ALA A CA 1
ATOM 1497 C C . ALA A 1 203 ? -14.499 18.765 37.093 1.00 97.62 203 ALA A C 1
ATOM 1499 O O . ALA A 1 203 ? -15.540 19.028 37.696 1.00 97.62 203 ALA A O 1
ATOM 1500 N N . ALA A 1 204 ? -14.050 19.523 36.089 1.00 97.75 204 ALA A N 1
ATOM 1501 C CA . ALA A 1 204 ? -14.750 20.703 35.593 1.00 97.75 204 ALA A CA 1
ATOM 1502 C C . ALA A 1 204 ? -15.944 20.381 34.670 1.00 97.75 204 ALA A C 1
ATOM 1504 O O . ALA A 1 204 ? -16.810 21.238 34.495 1.00 97.75 204 ALA A O 1
ATOM 1505 N N . ASN A 1 205 ? -16.018 19.173 34.094 1.00 97.38 205 ASN A N 1
ATOM 1506 C CA . ASN A 1 205 ? -16.996 18.804 33.060 1.00 97.38 205 ASN A CA 1
ATOM 1507 C C . ASN A 1 205 ? -17.727 17.469 33.356 1.00 97.38 205 ASN A C 1
ATOM 1509 O O . ASN A 1 205 ? -17.700 16.554 32.529 1.00 97.38 205 ASN A O 1
ATOM 1513 N N . PRO A 1 206 ? -18.419 17.329 34.503 1.00 94.06 206 PRO A N 1
ATOM 1514 C CA . PRO A 1 206 ? -18.954 16.043 34.974 1.00 94.06 206 PRO A CA 1
ATOM 1515 C C . PRO A 1 206 ? -20.083 15.440 34.116 1.00 94.06 206 PRO A C 1
ATOM 1517 O O . PRO A 1 206 ? -20.316 14.236 34.184 1.00 94.06 206 PRO A O 1
ATOM 1520 N N . GLU A 1 207 ? -20.781 16.250 33.316 1.00 91.69 207 GLU A N 1
ATOM 1521 C CA . GLU A 1 207 ? -21.924 15.835 32.480 1.00 91.69 207 GLU A CA 1
ATOM 1522 C C . GLU A 1 207 ? -21.682 16.118 30.986 1.00 91.69 207 GLU A C 1
ATOM 1524 O O . GLU A 1 207 ? -22.610 16.415 30.233 1.00 91.69 207 GLU A O 1
ATOM 1529 N N . PHE A 1 208 ? -20.420 16.092 30.542 1.00 95.56 208 PHE A N 1
ATOM 1530 C CA . PHE A 1 208 ? -20.088 16.420 29.158 1.00 95.56 208 PHE A CA 1
ATOM 1531 C C . PHE A 1 208 ? -20.748 15.456 28.161 1.00 95.56 208 PHE A C 1
ATOM 1533 O O . PHE A 1 208 ? -20.694 14.237 28.312 1.00 95.56 208 PHE A O 1
ATOM 1540 N N . VAL A 1 209 ? -21.313 16.024 27.095 1.00 96.19 209 VAL A N 1
ATOM 1541 C CA . VAL A 1 209 ? -21.885 15.307 25.950 1.00 96.19 209 VAL A CA 1
ATOM 1542 C C . VAL A 1 209 ? -21.297 15.911 24.682 1.00 96.19 209 VAL A C 1
ATOM 1544 O O . VAL A 1 209 ? -21.195 17.138 24.580 1.00 96.19 209 VAL A O 1
ATOM 1547 N N . GLN A 1 210 ? -20.933 15.067 23.712 1.00 96.81 210 GLN A N 1
ATOM 1548 C CA . GLN A 1 210 ? -20.341 15.529 22.457 1.00 96.81 210 GLN A CA 1
ATOM 1549 C C . GLN A 1 210 ? -21.212 16.579 21.751 1.00 96.81 210 GLN A C 1
ATOM 1551 O O . GLN A 1 210 ? -22.438 16.430 21.724 1.00 96.81 210 GLN A O 1
ATOM 1556 N N . PRO A 1 211 ? -20.608 17.587 21.088 1.00 95.94 211 PRO A N 1
ATOM 1557 C CA . PRO A 1 211 ? -21.342 18.644 20.392 1.00 95.94 211 PRO A CA 1
ATOM 1558 C C . PRO A 1 211 ? -22.444 18.127 19.457 1.00 95.94 211 PRO A C 1
ATOM 1560 O O . PRO A 1 211 ? -23.538 18.684 19.434 1.00 95.94 211 PRO A O 1
ATOM 1563 N N . TRP A 1 212 ? -22.189 17.038 18.725 1.00 95.69 212 TRP A N 1
ATOM 1564 C CA . TRP A 1 212 ? -23.126 16.474 17.748 1.00 95.69 212 TRP A CA 1
ATOM 1565 C C . TRP A 1 212 ? -24.283 15.658 18.317 1.00 95.69 212 TRP A C 1
ATOM 1567 O O . TRP A 1 212 ? -25.191 15.320 17.557 1.00 95.69 212 TRP A O 1
ATOM 1577 N N . ASP A 1 213 ? -24.272 15.352 19.611 1.00 96.06 213 ASP A N 1
ATOM 1578 C CA . ASP A 1 213 ? -25.395 14.704 20.291 1.00 96.06 213 ASP A CA 1
ATOM 1579 C C . ASP A 1 213 ? -26.370 15.719 20.911 1.00 96.06 213 ASP A C 1
ATOM 1581 O O . ASP A 1 213 ? -27.460 15.346 21.352 1.00 96.06 213 ASP A O 1
ATOM 1585 N N . HIS A 1 214 ? -26.039 17.016 20.890 1.00 94.38 214 HIS A N 1
ATOM 1586 C CA . HIS A 1 214 ? -26.968 18.070 21.294 1.00 94.38 214 HIS A CA 1
ATOM 1587 C C . HIS A 1 214 ? -28.007 18.343 20.206 1.00 94.38 214 HIS A C 1
ATOM 1589 O O . HIS A 1 214 ? -27.714 18.424 19.008 1.00 94.38 214 HIS A O 1
ATOM 1595 N N . LYS A 1 215 ? -29.256 18.557 20.628 1.00 92.81 215 LYS A N 1
ATOM 1596 C CA . LYS A 1 215 ? -30.341 18.922 19.714 1.00 92.81 215 LYS A CA 1
ATOM 1597 C C . LYS A 1 215 ? -30.040 20.267 19.047 1.00 92.81 215 LYS A C 1
ATOM 1599 O O . LYS A 1 215 ? -29.814 21.261 19.727 1.00 92.81 215 LYS A O 1
ATOM 1604 N N . GLY A 1 216 ? -30.117 20.307 17.717 1.00 90.69 216 GLY A N 1
ATOM 1605 C CA . GLY A 1 216 ? -29.864 21.522 16.935 1.00 90.69 216 GLY A CA 1
ATOM 1606 C C . GLY A 1 216 ? -28.389 21.774 16.615 1.00 90.69 216 GLY A C 1
ATOM 1607 O O . GLY A 1 216 ? -28.067 22.847 16.115 1.00 90.69 216 GLY A O 1
ATOM 1608 N N . PHE A 1 217 ? -27.505 20.804 16.870 1.00 95.06 217 PHE A N 1
ATOM 1609 C CA . PHE A 1 217 ? -26.124 20.863 16.409 1.00 95.06 217 PHE A CA 1
ATOM 1610 C C . PHE A 1 217 ? -26.033 21.112 14.897 1.00 95.06 217 PHE A C 1
ATOM 1612 O O . PHE A 1 217 ? -26.724 20.477 14.098 1.00 95.06 217 PHE A O 1
ATOM 1619 N N . THR A 1 218 ? -25.108 21.989 14.514 1.00 93.56 218 THR A N 1
ATOM 1620 C CA . THR A 1 218 ? -24.740 22.254 13.124 1.00 93.56 218 THR A CA 1
ATOM 1621 C C . THR A 1 218 ? -23.247 22.045 12.945 1.00 93.56 218 THR A C 1
ATOM 1623 O O . THR A 1 218 ? -22.454 22.519 13.759 1.00 93.56 218 THR A O 1
ATOM 1626 N N . ILE A 1 219 ? -22.862 21.397 11.848 1.00 96.19 219 ILE A N 1
ATOM 1627 C CA . ILE A 1 219 ? -21.455 21.187 11.501 1.00 96.19 219 ILE A CA 1
ATOM 1628 C C . ILE A 1 219 ? -20.760 22.547 11.310 1.00 96.19 219 ILE A C 1
ATOM 1630 O O . ILE A 1 219 ? -21.327 23.421 10.641 1.00 96.19 219 ILE A O 1
ATOM 1634 N N . PRO A 1 220 ? -19.545 22.755 11.855 1.00 95.81 220 PRO A N 1
ATOM 1635 C CA . PRO A 1 220 ? -18.778 23.975 11.624 1.00 95.81 220 PRO A CA 1
ATOM 1636 C C . PRO A 1 220 ? -18.601 24.269 10.127 1.00 95.81 220 PRO A C 1
ATOM 1638 O O . PRO A 1 220 ? -18.160 23.419 9.357 1.00 95.81 220 PRO A O 1
ATOM 1641 N N . GLY A 1 221 ? -18.962 25.482 9.701 1.00 94.25 221 GLY A N 1
ATOM 1642 C CA . GLY A 1 221 ? -18.955 25.875 8.283 1.00 94.25 221 GLY A CA 1
ATOM 1643 C C . GLY A 1 221 ? -20.172 25.401 7.472 1.00 94.25 221 GLY A C 1
ATOM 1644 O O . GLY A 1 221 ? -20.285 25.732 6.291 1.00 94.25 221 GLY A O 1
ATOM 1645 N N . 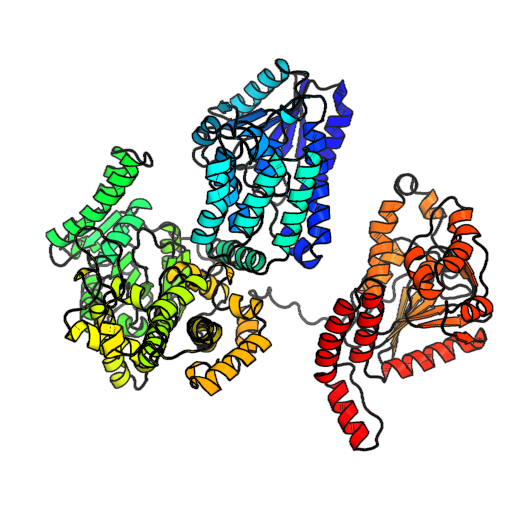GLY A 1 222 ? -21.110 24.689 8.096 1.00 94.88 222 GLY A N 1
ATOM 1646 C CA . GLY A 1 222 ? -22.297 24.140 7.453 1.00 94.88 222 GLY A CA 1
ATOM 1647 C C . GLY A 1 222 ? -22.020 22.847 6.689 1.00 94.88 222 GLY A C 1
ATOM 1648 O O . GLY A 1 222 ? -20.914 22.310 6.687 1.00 94.88 222 GLY A O 1
ATOM 1649 N N . ASP A 1 223 ? -23.062 22.346 6.045 1.00 94.62 223 ASP A N 1
ATOM 1650 C CA . ASP A 1 223 ? -23.017 21.123 5.257 1.00 94.62 223 ASP A CA 1
ATOM 1651 C C . ASP A 1 223 ? -22.419 21.335 3.849 1.00 94.62 223 ASP A C 1
ATOM 1653 O O . ASP A 1 223 ? -21.899 22.409 3.536 1.00 94.62 223 ASP A O 1
ATOM 1657 N N . MET A 1 224 ? -22.466 20.318 2.984 1.00 94.25 224 MET A N 1
ATOM 1658 C CA . MET A 1 224 ? -21.929 20.411 1.619 1.00 94.25 224 MET A CA 1
ATOM 1659 C C . MET A 1 224 ? -22.643 21.427 0.705 1.00 94.25 224 MET A C 1
ATOM 1661 O O . MET A 1 224 ? -22.040 21.872 -0.273 1.00 94.25 224 MET A O 1
ATOM 1665 N N . PHE A 1 225 ? -23.895 21.795 1.000 1.00 94.81 225 PHE A N 1
ATOM 1666 C CA . PHE A 1 225 ? -24.698 22.736 0.208 1.00 94.81 225 PHE A CA 1
ATOM 1667 C C . PHE A 1 225 ? -24.704 24.154 0.787 1.00 94.81 225 PHE A C 1
ATOM 1669 O O . PHE A 1 225 ? -25.238 25.074 0.163 1.00 94.81 225 PHE A O 1
ATOM 1676 N N . SER A 1 226 ? -24.095 24.353 1.956 1.00 94.50 226 SER A N 1
ATOM 1677 C CA . SER A 1 226 ? -23.930 25.669 2.560 1.00 94.50 226 SER A CA 1
ATOM 1678 C C . SER A 1 226 ? -23.226 26.630 1.596 1.00 94.50 226 SER A C 1
ATOM 1680 O O . SER A 1 226 ? -22.340 26.241 0.830 1.00 94.50 226 SER A O 1
ATOM 1682 N N . ALA A 1 227 ? -23.574 27.919 1.657 1.00 93.12 227 ALA A N 1
ATOM 1683 C CA . ALA A 1 227 ? -22.960 28.941 0.804 1.00 93.12 227 ALA A CA 1
ATOM 1684 C C . ALA A 1 227 ? -21.423 28.990 0.940 1.00 93.12 227 ALA A C 1
ATOM 1686 O O . ALA A 1 227 ? -20.727 29.307 -0.022 1.00 93.12 227 ALA A O 1
ATOM 1687 N N . THR A 1 228 ? -20.899 28.636 2.117 1.00 92.12 228 THR A N 1
ATOM 1688 C CA . THR A 1 228 ? -19.461 28.561 2.400 1.00 92.12 228 THR A CA 1
ATOM 1689 C C . THR A 1 228 ? -18.781 27.413 1.651 1.00 92.12 228 THR A C 1
ATOM 1691 O O . THR A 1 228 ? -17.659 27.580 1.174 1.00 92.12 228 THR A O 1
ATOM 1694 N N . ASN A 1 229 ? -19.443 26.257 1.528 1.00 94.81 229 ASN A N 1
ATOM 1695 C CA . ASN A 1 229 ? -18.822 25.026 1.034 1.00 94.81 229 ASN A CA 1
ATOM 1696 C C . ASN A 1 229 ? -19.180 24.699 -0.422 1.00 94.81 229 ASN A C 1
ATOM 1698 O O . ASN A 1 229 ? -18.357 24.102 -1.114 1.00 94.81 229 ASN A O 1
ATOM 1702 N N . ALA A 1 230 ? -20.356 25.104 -0.915 1.00 93.25 230 ALA A N 1
ATOM 1703 C CA . ALA A 1 230 ? -20.905 24.656 -2.200 1.00 93.25 230 ALA A CA 1
ATOM 1704 C C . ALA A 1 230 ? -19.937 24.843 -3.384 1.00 93.25 230 ALA A C 1
ATOM 1706 O O . ALA A 1 230 ? -19.758 23.934 -4.196 1.00 93.25 230 ALA A O 1
ATOM 1707 N N . GLY A 1 231 ? -19.255 25.993 -3.456 1.00 93.62 231 GLY A N 1
ATOM 1708 C CA . GLY A 1 231 ? -18.271 26.266 -4.508 1.00 93.62 231 GLY A CA 1
ATOM 1709 C C . GLY A 1 231 ? -17.048 25.343 -4.447 1.00 93.62 231 GLY A C 1
ATOM 1710 O O . GLY A 1 231 ? -16.604 24.837 -5.476 1.00 93.62 231 GLY A O 1
ATOM 1711 N N . ALA A 1 232 ? -16.523 25.076 -3.248 1.00 91.69 232 ALA A N 1
ATOM 1712 C CA . ALA A 1 232 ? -15.399 24.158 -3.066 1.00 91.69 232 ALA A CA 1
ATOM 1713 C C . ALA A 1 232 ? -15.811 22.701 -3.338 1.00 91.69 232 ALA A C 1
ATOM 1715 O O . ALA A 1 232 ? -15.109 21.988 -4.056 1.00 91.69 232 ALA A O 1
ATOM 1716 N N . MET A 1 233 ? -16.982 22.287 -2.844 1.00 93.62 233 MET A N 1
ATOM 1717 C CA . MET A 1 233 ? -17.531 20.941 -3.038 1.00 93.62 233 MET A CA 1
ATOM 1718 C C . MET A 1 233 ? -17.786 20.616 -4.512 1.00 93.62 233 MET A C 1
ATOM 1720 O O . MET A 1 233 ? -17.521 19.493 -4.931 1.00 93.62 233 MET A O 1
ATOM 1724 N N . ALA A 1 234 ? -18.205 21.594 -5.322 1.00 93.06 234 ALA A N 1
ATOM 1725 C CA . ALA A 1 234 ? -18.334 21.420 -6.770 1.00 93.06 234 ALA A CA 1
ATOM 1726 C C . ALA A 1 234 ? -16.980 21.179 -7.472 1.00 93.06 234 ALA A C 1
ATOM 1728 O O . ALA A 1 234 ? -16.922 20.505 -8.498 1.00 93.06 234 ALA A O 1
ATOM 1729 N N . MET A 1 235 ? -15.879 21.703 -6.918 1.00 94.31 235 MET A N 1
ATOM 1730 C CA . MET A 1 235 ? -14.538 21.606 -7.509 1.00 94.31 235 M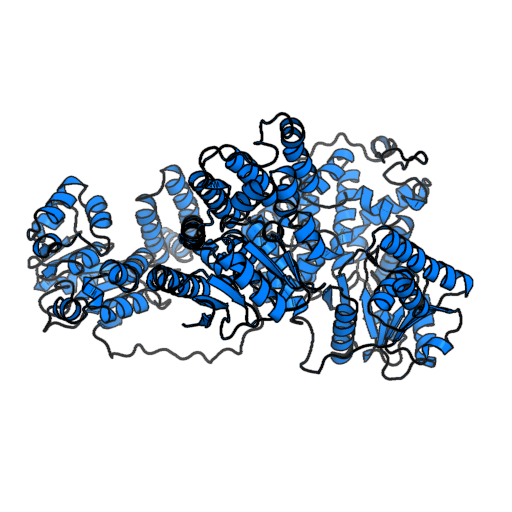ET A CA 1
ATOM 1731 C C . MET A 1 235 ? -13.730 20.399 -7.017 1.00 94.31 235 MET A C 1
ATOM 1733 O O . MET A 1 235 ? -12.846 19.924 -7.738 1.00 94.31 235 MET A O 1
ATOM 1737 N N . PHE A 1 236 ? -13.996 19.894 -5.808 1.00 94.31 236 PHE A N 1
ATOM 1738 C CA . PHE A 1 236 ? -13.226 18.793 -5.221 1.00 94.31 236 PHE A CA 1
ATOM 1739 C C . PHE A 1 236 ? -13.189 17.515 -6.066 1.00 94.31 236 PHE A C 1
ATOM 1741 O O . PHE A 1 236 ? -12.079 17.009 -6.245 1.00 94.31 236 PHE A O 1
ATOM 1748 N N . PRO A 1 237 ? -14.295 17.019 -6.658 1.00 94.00 237 PRO A N 1
ATOM 1749 C CA . PRO A 1 237 ? -14.245 15.830 -7.509 1.00 94.00 237 PRO A CA 1
ATOM 1750 C C . PRO A 1 237 ? -13.246 15.978 -8.664 1.00 94.00 237 PRO A C 1
ATOM 1752 O O . PRO A 1 237 ? -12.416 15.100 -8.888 1.00 94.00 237 PRO A O 1
ATOM 1755 N N . ALA A 1 238 ? -13.238 17.134 -9.339 1.00 94.56 238 ALA A N 1
ATOM 1756 C CA . ALA A 1 238 ? -12.302 17.411 -10.428 1.00 94.56 238 ALA A CA 1
ATOM 1757 C C . ALA A 1 238 ? -10.847 17.524 -9.941 1.00 94.56 238 ALA A C 1
ATOM 1759 O O . ALA A 1 238 ? -9.925 17.070 -10.622 1.00 94.56 238 ALA A O 1
ATOM 1760 N N . MET A 1 239 ? -10.615 18.104 -8.758 1.00 94.25 239 MET A N 1
ATOM 1761 C CA . MET A 1 239 ? -9.278 18.177 -8.160 1.00 94.25 239 MET A CA 1
ATOM 1762 C C . MET A 1 239 ? -8.745 16.798 -7.759 1.00 94.25 239 MET A C 1
ATOM 1764 O O . MET A 1 239 ? -7.581 16.501 -8.038 1.00 94.25 239 MET A O 1
ATOM 1768 N N . ILE A 1 240 ? -9.587 15.956 -7.153 1.00 94.25 240 ILE A N 1
ATOM 1769 C CA . ILE A 1 240 ? -9.241 14.572 -6.813 1.00 94.25 240 ILE A CA 1
ATOM 1770 C C . ILE A 1 240 ? -8.958 13.795 -8.092 1.00 94.25 240 ILE A C 1
ATOM 1772 O O . ILE A 1 240 ? -7.858 13.272 -8.227 1.00 94.25 240 ILE A O 1
ATOM 1776 N N . PHE A 1 241 ? -9.858 13.822 -9.077 1.00 93.75 241 PHE A N 1
ATOM 1777 C CA . PHE A 1 241 ? -9.649 13.153 -10.362 1.00 93.75 241 PHE A CA 1
ATOM 1778 C C . PHE A 1 241 ? -8.366 13.625 -11.059 1.00 93.75 241 PHE A C 1
ATOM 1780 O O . PHE A 1 241 ? -7.604 12.827 -11.599 1.00 93.75 241 PHE A O 1
ATOM 1787 N N . LYS A 1 242 ? -8.044 14.923 -11.005 1.00 91.75 242 LYS A N 1
ATOM 1788 C CA . LYS A 1 242 ? -6.788 15.443 -11.562 1.00 91.75 242 LYS A CA 1
ATOM 1789 C C . LYS A 1 242 ? -5.555 14.834 -10.885 1.00 91.75 242 LYS A C 1
ATOM 1791 O O . LYS A 1 242 ? -4.562 14.616 -11.587 1.00 91.75 242 LYS A O 1
ATOM 1796 N N . LYS A 1 243 ? -5.601 14.585 -9.570 1.00 89.94 243 LYS A N 1
ATOM 1797 C CA . LYS A 1 243 ? -4.513 13.966 -8.793 1.00 89.94 243 LYS A CA 1
ATOM 1798 C C . LYS A 1 243 ? -4.467 12.442 -8.963 1.00 89.94 243 LYS A C 1
ATOM 1800 O O . LYS A 1 243 ? -3.388 11.913 -9.190 1.00 89.94 243 LYS A O 1
ATOM 1805 N N . THR A 1 244 ? -5.607 11.756 -8.886 1.00 92.38 244 THR A N 1
ATOM 1806 C CA . THR A 1 244 ? -5.695 10.283 -8.853 1.00 92.38 244 THR A CA 1
ATOM 1807 C C . THR A 1 244 ? -5.898 9.636 -10.217 1.00 92.38 244 THR A C 1
ATOM 1809 O O . THR A 1 244 ? -5.741 8.426 -10.342 1.00 92.38 244 THR A O 1
ATOM 1812 N N . LYS A 1 245 ? -6.295 10.419 -11.227 1.00 92.69 245 LYS A N 1
ATOM 1813 C CA . LYS A 1 245 ? -6.694 9.959 -12.570 1.00 92.69 245 LYS A CA 1
ATOM 1814 C C . LYS A 1 245 ? -7.865 8.969 -12.576 1.00 92.69 245 LYS A C 1
ATOM 1816 O O . LYS A 1 245 ? -8.074 8.297 -13.574 1.00 92.69 245 LYS A O 1
ATOM 1821 N N . GLY A 1 246 ? -8.610 8.873 -11.472 1.00 92.38 246 GLY A N 1
ATOM 1822 C CA . GLY A 1 246 ? -9.645 7.852 -11.284 1.00 92.38 246 GLY A CA 1
ATOM 1823 C C . GLY A 1 246 ? -9.107 6.447 -10.973 1.00 92.38 246 GLY A C 1
ATOM 1824 O O . GLY A 1 246 ? -9.890 5.512 -10.902 1.00 92.38 246 GLY A O 1
ATOM 1825 N N . LEU A 1 247 ? -7.795 6.284 -10.758 1.00 95.12 247 LEU A N 1
ATOM 1826 C CA . LEU A 1 247 ? -7.153 4.979 -10.521 1.00 95.12 247 LEU A CA 1
ATOM 1827 C C . LEU A 1 247 ? -7.021 4.626 -9.030 1.00 95.12 247 LEU A C 1
ATOM 1829 O O . LEU A 1 247 ? -6.714 3.493 -8.672 1.00 95.12 247 LEU A O 1
ATOM 1833 N N . LEU A 1 248 ? -7.216 5.613 -8.154 1.00 95.44 248 LEU A N 1
ATOM 1834 C CA . LEU A 1 248 ? -7.128 5.482 -6.699 1.00 95.44 248 LEU A CA 1
ATOM 1835 C C . LEU A 1 248 ? -8.485 5.878 -6.091 1.00 95.44 248 LEU A C 1
ATOM 1837 O O . LEU A 1 248 ? -8.695 7.062 -5.805 1.00 95.44 248 LEU A O 1
ATOM 1841 N N . PRO A 1 249 ? -9.422 4.924 -5.924 1.00 96.00 249 PRO A N 1
ATOM 1842 C CA . PRO A 1 249 ? -10.813 5.226 -5.573 1.00 96.00 249 PRO A CA 1
ATOM 1843 C C . PRO A 1 249 ? -10.989 5.742 -4.138 1.00 96.00 249 PRO A C 1
ATOM 1845 O O . PRO A 1 249 ? -11.974 6.418 -3.850 1.00 96.00 249 PRO A O 1
ATOM 1848 N N . ALA A 1 250 ? -10.040 5.473 -3.237 1.00 97.56 250 ALA A N 1
ATOM 1849 C CA . ALA A 1 250 ? -10.151 5.811 -1.818 1.00 97.56 250 ALA A CA 1
ATOM 1850 C C . ALA A 1 250 ? -10.438 7.297 -1.563 1.00 97.56 250 ALA A C 1
ATOM 1852 O O . ALA A 1 250 ? -11.393 7.624 -0.867 1.00 97.56 250 ALA A O 1
ATOM 1853 N N . ALA A 1 251 ? -9.675 8.208 -2.177 1.00 96.50 251 ALA A N 1
ATOM 1854 C CA . ALA A 1 251 ? -9.864 9.647 -1.980 1.00 96.50 251 ALA A CA 1
ATOM 1855 C C . ALA A 1 251 ? -11.246 10.133 -2.456 1.00 96.50 251 ALA A C 1
ATOM 1857 O O . ALA A 1 251 ? -11.862 10.983 -1.814 1.00 96.50 251 ALA A O 1
ATOM 1858 N N . GLU A 1 252 ? -11.755 9.574 -3.556 1.00 96.06 252 GLU A N 1
ATOM 1859 C CA . GLU A 1 252 ? -13.090 9.883 -4.074 1.00 96.06 252 GLU A CA 1
ATOM 1860 C C . GLU A 1 252 ? -14.184 9.368 -3.133 1.00 96.06 252 GLU A C 1
ATOM 1862 O O . GLU A 1 252 ? -15.108 10.107 -2.784 1.00 96.06 252 GLU A O 1
ATOM 1867 N N . ARG A 1 253 ? -14.053 8.124 -2.657 1.00 97.75 253 ARG A N 1
ATOM 1868 C CA . ARG A 1 253 ? -14.993 7.533 -1.698 1.00 97.75 253 ARG A CA 1
ATOM 1869 C C . ARG A 1 253 ? -14.983 8.278 -0.367 1.00 97.75 253 ARG A C 1
ATOM 1871 O O . ARG A 1 253 ? -16.051 8.532 0.176 1.00 97.75 253 ARG A O 1
ATOM 1878 N N . ILE A 1 254 ? -13.820 8.715 0.109 1.00 98.38 254 ILE A N 1
ATOM 1879 C CA . ILE A 1 254 ? -13.687 9.562 1.300 1.00 98.38 254 ILE A CA 1
ATOM 1880 C C . ILE A 1 254 ? -14.406 10.898 1.113 1.00 98.38 254 ILE A C 1
ATOM 1882 O O . ILE A 1 254 ? -15.169 11.297 1.990 1.00 98.38 254 ILE A O 1
ATOM 1886 N N . LEU A 1 255 ? -14.204 11.580 -0.021 1.00 97.56 255 LEU A N 1
ATOM 1887 C CA . LEU A 1 255 ? -14.909 12.831 -0.318 1.00 97.56 255 LEU A CA 1
ATOM 1888 C C . LEU A 1 255 ? -16.426 12.620 -0.301 1.00 97.56 255 LEU A C 1
ATOM 1890 O O . LEU A 1 255 ? -17.145 13.429 0.286 1.00 97.56 255 LEU A O 1
ATOM 1894 N N . ARG A 1 256 ? -16.901 11.530 -0.914 1.00 96.12 256 ARG A N 1
ATOM 1895 C CA . ARG A 1 256 ? -18.322 11.172 -0.928 1.00 96.12 256 ARG A CA 1
ATOM 1896 C C . ARG A 1 256 ? -18.859 10.959 0.486 1.00 96.12 256 ARG A C 1
ATOM 1898 O O . ARG A 1 256 ? -19.834 11.603 0.855 1.00 96.12 256 ARG A O 1
ATOM 1905 N N . VAL A 1 257 ? -18.204 10.116 1.289 1.00 98.06 257 VAL A N 1
ATOM 1906 C CA . VAL A 1 257 ? -18.619 9.844 2.676 1.00 98.06 257 VAL A CA 1
ATOM 1907 C C . VAL A 1 257 ? -18.611 11.128 3.500 1.00 98.06 257 VAL A C 1
ATOM 1909 O O . VAL A 1 257 ? -19.582 11.401 4.197 1.00 98.06 257 VAL A O 1
ATOM 1912 N N . ALA A 1 258 ? -17.572 11.960 3.393 1.00 97.94 258 ALA A N 1
ATOM 1913 C CA . ALA A 1 258 ? -17.509 13.237 4.099 1.00 97.94 258 ALA A CA 1
ATOM 1914 C C . ALA A 1 258 ? -18.685 14.151 3.713 1.00 97.94 258 ALA A C 1
ATOM 1916 O O . ALA A 1 258 ? -19.371 14.678 4.591 1.00 97.94 258 ALA A O 1
ATOM 1917 N N . ALA A 1 259 ? -18.973 14.287 2.417 1.00 95.44 259 ALA A N 1
ATOM 1918 C CA . ALA A 1 259 ? -20.087 15.085 1.918 1.00 95.44 259 ALA A CA 1
ATOM 1919 C C . ALA A 1 259 ? -21.450 14.560 2.413 1.00 95.44 259 ALA A C 1
ATOM 1921 O O . ALA A 1 259 ? -22.213 15.311 3.023 1.00 95.44 259 ALA A O 1
ATOM 1922 N N . GLU A 1 260 ? -21.730 13.268 2.235 1.00 94.69 260 GLU A N 1
ATOM 1923 C CA . GLU A 1 260 ? -22.991 12.629 2.641 1.00 94.69 260 GLU A CA 1
ATOM 1924 C C . GLU A 1 260 ? -23.171 12.602 4.169 1.00 94.69 260 GLU A C 1
ATOM 1926 O O . GLU A 1 260 ? -24.275 12.817 4.679 1.00 94.69 260 GLU A O 1
ATOM 1931 N N . SER A 1 261 ? -22.080 12.430 4.924 1.00 95.19 261 SER A N 1
ATOM 1932 C CA . SER A 1 261 ? -22.093 12.501 6.392 1.00 95.19 261 SER A CA 1
ATOM 1933 C C . SER A 1 261 ? -22.554 13.865 6.905 1.00 95.19 261 SER A C 1
ATOM 1935 O O . SER A 1 261 ? -23.136 13.954 7.987 1.00 95.19 261 SER A O 1
ATOM 1937 N N . SER A 1 262 ? -22.339 14.927 6.116 1.00 94.94 262 SER A N 1
ATOM 1938 C CA . SER A 1 262 ? -22.769 16.278 6.471 1.00 94.94 262 SER A CA 1
ATOM 1939 C C . SER A 1 262 ? -24.273 16.508 6.300 1.00 94.94 262 SER A C 1
ATOM 1941 O O . SER A 1 262 ? -24.809 17.462 6.856 1.00 94.94 262 SER A O 1
ATOM 1943 N N . GLN A 1 263 ? -24.950 15.632 5.550 1.00 93.88 263 GLN A N 1
ATOM 1944 C CA . GLN A 1 263 ? -26.383 15.703 5.243 1.00 93.88 263 GLN A CA 1
ATOM 1945 C C . GLN A 1 263 ? -27.238 14.778 6.118 1.00 93.88 263 GLN A C 1
ATOM 1947 O O . GLN A 1 263 ? -28.465 14.808 6.038 1.00 93.88 263 GLN A O 1
ATOM 1952 N N . THR A 1 264 ? -26.616 13.921 6.927 1.00 93.62 264 THR A N 1
ATOM 1953 C CA . THR A 1 264 ? -27.298 12.819 7.612 1.00 93.62 264 THR A CA 1
ATOM 1954 C C . THR A 1 264 ? -27.071 12.844 9.125 1.00 93.62 264 THR A C 1
ATOM 1956 O O . THR A 1 264 ? -26.213 13.556 9.657 1.00 93.62 264 THR A O 1
ATOM 1959 N N . GLY A 1 265 ? -27.891 12.085 9.860 1.00 92.38 265 GLY A N 1
ATOM 1960 C CA . GLY A 1 265 ? -27.689 11.860 11.293 1.00 92.38 265 GLY A CA 1
ATOM 1961 C C . GLY A 1 265 ? -26.396 11.086 11.567 1.00 92.38 265 GLY A C 1
ATOM 1962 O O . GLY A 1 265 ? -25.882 10.414 10.678 1.00 92.38 265 GLY A O 1
ATOM 1963 N N . PHE A 1 266 ? -25.868 11.173 12.793 1.00 95.69 266 PHE A N 1
ATOM 1964 C CA . PHE A 1 266 ? -24.577 10.565 13.152 1.00 95.69 266 PHE A CA 1
ATOM 1965 C C . PHE A 1 266 ? -24.530 9.066 12.832 1.00 95.69 266 PHE A C 1
ATOM 1967 O O . PHE A 1 266 ? -23.629 8.618 12.131 1.00 95.69 266 PHE A O 1
ATOM 1974 N N . ASP A 1 267 ? -25.537 8.313 13.278 1.00 92.69 267 ASP A N 1
ATOM 1975 C CA . ASP A 1 267 ? -25.556 6.858 13.121 1.00 92.69 267 ASP A CA 1
ATOM 1976 C C . ASP A 1 267 ? -25.696 6.458 11.635 1.00 92.69 267 ASP A C 1
ATOM 1978 O O . ASP A 1 267 ? -24.982 5.580 11.159 1.00 92.69 267 ASP A O 1
ATOM 1982 N N . SER A 1 268 ? -26.526 7.168 10.855 1.00 94.38 268 SER A N 1
ATOM 1983 C CA . SER A 1 268 ? -26.636 6.958 9.400 1.00 94.38 268 SER A CA 1
ATOM 1984 C C . SER A 1 268 ? -25.344 7.301 8.654 1.00 94.38 268 SER A C 1
ATOM 1986 O O . SER A 1 268 ? -24.966 6.593 7.725 1.00 94.38 268 SER A O 1
ATOM 1988 N N . ALA A 1 269 ? -24.648 8.363 9.066 1.00 97.00 269 ALA A N 1
ATOM 1989 C CA . ALA A 1 269 ? -23.353 8.736 8.509 1.00 97.00 269 ALA A CA 1
ATOM 1990 C C . ALA A 1 269 ? -22.292 7.654 8.771 1.00 97.00 269 ALA A C 1
ATOM 1992 O O . ALA A 1 269 ? -21.514 7.322 7.877 1.00 97.00 269 ALA A O 1
ATOM 1993 N N . CYS A 1 270 ? -22.290 7.063 9.970 1.00 96.25 270 CYS A N 1
ATOM 1994 C CA . CYS A 1 270 ? -21.439 5.921 10.294 1.00 96.25 270 CYS A CA 1
ATOM 1995 C C . CYS A 1 270 ? -21.760 4.704 9.415 1.00 96.25 270 CYS A C 1
ATOM 1997 O O . CYS A 1 270 ? -20.839 4.040 8.945 1.00 96.25 270 CYS A O 1
ATOM 1999 N N . ASP A 1 271 ? -23.035 4.441 9.134 1.00 94.56 271 ASP A N 1
ATOM 2000 C CA . ASP A 1 271 ? -23.459 3.361 8.238 1.00 94.56 271 ASP A CA 1
ATOM 2001 C C . ASP A 1 271 ? -22.938 3.555 6.800 1.00 94.56 271 ASP A C 1
ATOM 2003 O O . ASP A 1 271 ? -22.426 2.619 6.181 1.00 94.56 271 ASP A O 1
ATOM 2007 N N . ILE A 1 272 ? -23.011 4.786 6.278 1.00 96.38 272 ILE A N 1
ATOM 2008 C CA . ILE A 1 272 ? -22.471 5.164 4.958 1.00 96.38 272 ILE A CA 1
ATOM 2009 C C . ILE A 1 272 ? -20.955 4.932 4.906 1.00 96.38 272 ILE A C 1
ATOM 2011 O O . ILE A 1 272 ? -20.444 4.344 3.949 1.00 96.38 272 ILE A O 1
ATOM 2015 N N . GLU A 1 273 ? -20.240 5.354 5.950 1.00 98.38 273 GLU A N 1
ATOM 2016 C CA . GLU A 1 273 ? -18.797 5.143 6.091 1.00 98.38 273 GLU A CA 1
ATOM 2017 C C . GLU A 1 273 ? -18.440 3.644 6.084 1.00 98.38 273 GLU A C 1
ATOM 2019 O O . GLU A 1 273 ? -17.537 3.241 5.350 1.00 98.38 273 GLU A O 1
ATOM 2024 N N . SER A 1 274 ? -19.194 2.797 6.801 1.00 98.00 274 SER A N 1
ATOM 2025 C CA . SER A 1 274 ? -18.987 1.335 6.806 1.00 98.00 274 SER A CA 1
ATOM 2026 C C . SER A 1 274 ? -19.154 0.710 5.423 1.00 98.00 274 SER A C 1
ATOM 2028 O O . SER A 1 274 ? -18.350 -0.128 5.019 1.00 98.00 274 SER A O 1
ATOM 2030 N N . ARG A 1 275 ? -20.176 1.126 4.662 1.00 95.19 275 ARG A N 1
ATOM 2031 C CA . ARG A 1 275 ? -20.412 0.612 3.298 1.00 95.19 275 ARG A CA 1
ATOM 2032 C C . ARG A 1 275 ? -19.281 0.995 2.351 1.00 95.19 275 ARG A C 1
ATOM 2034 O O . ARG A 1 275 ? -18.864 0.188 1.528 1.00 95.19 275 ARG A O 1
ATOM 2041 N N . ALA A 1 276 ? -18.782 2.223 2.467 1.00 97.75 276 ALA A N 1
ATOM 2042 C CA . ALA A 1 276 ? -17.666 2.689 1.658 1.00 97.75 276 ALA A CA 1
ATOM 2043 C C . ALA A 1 276 ? -16.351 1.978 2.016 1.00 97.75 276 ALA A C 1
ATOM 2045 O O . ALA A 1 276 ? -15.574 1.678 1.114 1.00 97.75 276 ALA A O 1
ATOM 2046 N N . PHE A 1 277 ? -16.121 1.660 3.294 1.00 98.31 277 PHE A N 1
ATOM 2047 C CA . PHE A 1 277 ? -14.994 0.823 3.704 1.00 98.31 277 PHE A CA 1
ATOM 2048 C C . PHE A 1 277 ? -15.072 -0.578 3.090 1.00 98.31 277 PHE A C 1
ATOM 2050 O O . PHE A 1 277 ? -14.107 -1.007 2.472 1.00 98.31 277 PHE A O 1
ATOM 2057 N N . ALA A 1 278 ? -16.218 -1.256 3.197 1.00 96.56 278 ALA A N 1
ATOM 2058 C CA . ALA A 1 278 ? -16.406 -2.604 2.655 1.00 96.56 278 ALA A CA 1
ATOM 2059 C C . ALA A 1 278 ? -16.188 -2.681 1.131 1.00 96.56 278 ALA A C 1
ATOM 2061 O O . ALA A 1 278 ? -15.606 -3.637 0.628 1.00 96.56 278 ALA A O 1
ATOM 2062 N N . ASP A 1 279 ? -16.608 -1.650 0.397 1.00 95.12 279 ASP A N 1
ATOM 2063 C CA . ASP A 1 279 ? -16.363 -1.518 -1.044 1.00 95.12 279 ASP A CA 1
ATOM 2064 C C . ASP A 1 279 ? -14.871 -1.309 -1.367 1.00 95.12 279 ASP A C 1
ATOM 2066 O O . ASP A 1 279 ? -14.304 -2.008 -2.207 1.00 95.12 279 ASP A O 1
ATOM 2070 N N . LEU A 1 280 ? -14.199 -0.391 -0.661 1.00 97.38 280 LEU A N 1
ATOM 2071 C CA . LEU A 1 280 ? -12.762 -0.158 -0.846 1.00 97.38 280 LEU A CA 1
ATOM 2072 C C . LEU A 1 280 ? -11.917 -1.374 -0.456 1.00 97.38 280 LEU A C 1
ATOM 2074 O O . LEU A 1 280 ? -10.946 -1.674 -1.154 1.00 97.38 280 LEU A O 1
ATOM 2078 N N . LEU A 1 281 ? -12.316 -2.081 0.605 1.00 96.19 281 LEU A N 1
ATOM 2079 C CA . LEU A 1 281 ? -11.670 -3.291 1.106 1.00 96.19 281 LEU A CA 1
ATOM 2080 C C . LEU A 1 281 ? -11.548 -4.362 0.027 1.00 96.19 281 LEU A C 1
ATOM 2082 O O . LEU A 1 281 ? -10.561 -5.087 0.047 1.00 96.19 281 LEU A O 1
ATOM 2086 N N . MET A 1 282 ? -12.500 -4.438 -0.912 1.00 94.62 282 MET A N 1
ATOM 2087 C CA . MET A 1 282 ? -12.492 -5.399 -2.025 1.00 94.62 282 MET A CA 1
ATOM 2088 C C . MET A 1 282 ? -11.839 -4.860 -3.302 1.00 94.62 282 MET A C 1
ATOM 2090 O O . MET A 1 282 ? -11.606 -5.610 -4.249 1.00 94.62 282 MET A O 1
ATOM 2094 N N . SER A 1 283 ? -11.480 -3.575 -3.352 1.00 94.31 283 SER A N 1
ATOM 2095 C CA . SER A 1 283 ? -10.877 -2.992 -4.552 1.00 94.31 283 SER A CA 1
ATOM 2096 C C . SER A 1 283 ? -9.476 -3.570 -4.827 1.00 94.31 283 SER A C 1
ATOM 2098 O O . SER A 1 283 ? -8.698 -3.746 -3.881 1.00 94.31 283 SER A O 1
ATOM 2100 N N . PRO A 1 284 ? -9.098 -3.832 -6.095 1.00 92.44 284 PRO A N 1
ATOM 2101 C CA . PRO A 1 284 ? -7.735 -4.254 -6.439 1.00 92.44 284 PRO A CA 1
ATOM 2102 C C . PRO A 1 284 ? -6.680 -3.216 -6.043 1.00 92.44 284 PRO A C 1
ATOM 2104 O O . PRO A 1 284 ? -5.604 -3.556 -5.563 1.00 92.44 284 PRO A O 1
ATOM 2107 N N . ALA A 1 285 ? -7.007 -1.925 -6.173 1.00 94.25 285 ALA A N 1
ATOM 2108 C CA . ALA A 1 285 ? -6.107 -0.841 -5.790 1.00 94.25 285 ALA A CA 1
ATOM 2109 C C . ALA A 1 285 ? -5.738 -0.892 -4.297 1.00 94.25 285 ALA A C 1
ATOM 2111 O O . ALA A 1 285 ? -4.579 -0.665 -3.958 1.00 94.25 285 ALA A O 1
ATOM 2112 N N . SER A 1 286 ? -6.689 -1.207 -3.408 1.00 95.31 286 SER A N 1
ATOM 2113 C CA . SER A 1 286 ? -6.393 -1.353 -1.979 1.00 95.31 286 SER A CA 1
ATOM 2114 C C . SER A 1 286 ? -5.474 -2.540 -1.702 1.00 95.31 286 SER A C 1
ATOM 2116 O O . SER A 1 286 ? -4.472 -2.370 -1.010 1.00 95.31 286 SER A O 1
ATOM 2118 N N . GLU A 1 287 ? -5.747 -3.706 -2.293 1.00 94.06 287 GLU A N 1
ATOM 2119 C CA . GLU A 1 287 ? -4.877 -4.882 -2.159 1.00 94.06 287 GLU A CA 1
ATOM 2120 C C . GLU A 1 287 ? -3.444 -4.571 -2.589 1.00 94.06 287 GLU A C 1
ATOM 2122 O O . GLU A 1 287 ? -2.493 -4.834 -1.856 1.00 94.06 287 GLU A O 1
ATOM 2127 N N . ASN A 1 288 ? -3.299 -3.927 -3.743 1.00 95.81 288 ASN A N 1
ATOM 2128 C CA . ASN A 1 288 ? -2.011 -3.575 -4.322 1.00 95.81 288 ASN A CA 1
ATOM 2129 C C . ASN A 1 288 ? -1.218 -2.594 -3.457 1.00 95.81 288 ASN A C 1
ATOM 2131 O O . ASN A 1 288 ? -0.010 -2.756 -3.265 1.00 95.81 288 ASN A O 1
ATOM 2135 N N . LEU A 1 289 ? -1.892 -1.582 -2.908 1.00 96.38 289 LEU A N 1
ATOM 2136 C CA . LEU A 1 289 ? -1.274 -0.615 -2.005 1.00 96.38 289 LEU A CA 1
ATOM 2137 C C . LEU A 1 289 ? -0.881 -1.261 -0.675 1.00 96.38 289 LEU A C 1
ATOM 2139 O O . LEU A 1 289 ? 0.234 -1.042 -0.207 1.00 96.38 289 LEU A O 1
ATOM 2143 N N . ILE A 1 290 ? -1.749 -2.083 -0.081 1.00 95.19 290 ILE A N 1
ATOM 2144 C CA . ILE A 1 290 ? -1.445 -2.798 1.165 1.00 95.19 290 ILE A CA 1
ATOM 2145 C C . ILE A 1 290 ? -0.255 -3.738 0.954 1.00 95.19 290 ILE A C 1
ATOM 2147 O O . ILE A 1 290 ? 0.714 -3.706 1.716 1.00 95.19 290 ILE A O 1
ATOM 2151 N N . ARG A 1 291 ? -0.284 -4.545 -0.106 1.00 93.50 291 ARG A N 1
ATOM 2152 C CA . ARG A 1 291 ? 0.757 -5.534 -0.372 1.00 93.50 291 ARG A CA 1
ATOM 2153 C C . ARG A 1 291 ? 2.110 -4.876 -0.623 1.00 93.50 291 ARG A C 1
ATOM 2155 O O . ARG A 1 291 ? 3.098 -5.254 0.002 1.00 93.50 291 ARG A O 1
ATOM 2162 N N . THR A 1 292 ? 2.165 -3.862 -1.480 1.00 93.88 292 THR A N 1
ATOM 2163 C CA . THR A 1 292 ? 3.448 -3.273 -1.876 1.00 93.88 292 THR A CA 1
ATOM 2164 C C . THR A 1 292 ? 3.855 -2.099 -0.993 1.00 93.88 292 THR A C 1
ATOM 2166 O O . THR A 1 292 ? 4.935 -2.100 -0.401 1.00 93.88 292 THR A O 1
ATOM 2169 N N . MET A 1 293 ? 2.993 -1.088 -0.875 1.00 93.44 293 MET A N 1
ATOM 2170 C CA . MET A 1 293 ? 3.330 0.168 -0.193 1.00 93.44 293 MET A CA 1
ATOM 2171 C C . MET A 1 293 ? 3.316 0.052 1.335 1.00 93.44 293 MET A C 1
ATOM 2173 O O . MET A 1 293 ? 3.837 0.947 2.001 1.00 93.44 293 MET A O 1
ATOM 2177 N N . PHE A 1 294 ? 2.769 -1.037 1.889 1.00 93.19 294 PHE A N 1
ATOM 2178 C CA . PHE A 1 294 ? 2.850 -1.337 3.317 1.00 93.19 294 PHE A CA 1
ATOM 2179 C C . PHE A 1 294 ? 3.704 -2.574 3.615 1.00 93.19 294 PHE A C 1
ATOM 2181 O O . PHE A 1 294 ? 4.765 -2.418 4.215 1.00 93.19 294 PHE A O 1
ATOM 2188 N N . LEU A 1 295 ? 3.296 -3.786 3.212 1.00 93.38 295 LEU A N 1
ATOM 2189 C CA . LEU A 1 295 ? 4.004 -5.014 3.618 1.00 93.38 295 LEU A CA 1
ATOM 2190 C C . LEU A 1 295 ? 5.424 -5.075 3.046 1.00 93.38 295 LEU A C 1
ATOM 2192 O O . LEU A 1 295 ? 6.385 -5.089 3.811 1.00 93.38 295 LEU A O 1
ATOM 2196 N N . GLN A 1 296 ? 5.572 -5.031 1.718 1.00 94.81 296 GLN A N 1
ATOM 2197 C CA . GLN A 1 296 ? 6.884 -5.124 1.062 1.00 94.81 296 GLN A CA 1
ATOM 2198 C C . GLN A 1 296 ? 7.804 -3.959 1.449 1.00 94.81 296 GLN A C 1
ATOM 2200 O O . GLN A 1 296 ? 8.995 -4.154 1.692 1.00 94.81 296 GLN A O 1
ATOM 2205 N N . MET A 1 297 ? 7.254 -2.750 1.584 1.00 93.38 297 MET A N 1
ATOM 2206 C CA . MET A 1 297 ? 8.007 -1.593 2.069 1.00 93.38 297 MET A CA 1
ATOM 2207 C C . MET A 1 297 ? 8.525 -1.794 3.505 1.00 93.38 297 MET A C 1
ATOM 2209 O O . MET A 1 297 ? 9.679 -1.470 3.800 1.00 93.38 297 MET A O 1
ATOM 2213 N N . ASN A 1 298 ? 7.702 -2.358 4.397 1.00 92.00 298 ASN A N 1
ATOM 2214 C CA . ASN A 1 298 ? 8.102 -2.673 5.769 1.00 92.00 298 ASN A CA 1
ATOM 2215 C C . ASN A 1 298 ? 9.129 -3.811 5.820 1.00 92.00 298 ASN A C 1
ATOM 2217 O O . ASN A 1 298 ? 10.076 -3.723 6.597 1.00 92.00 298 ASN A O 1
ATOM 2221 N N . GLU A 1 299 ? 8.998 -4.838 4.978 1.00 93.19 299 GLU A N 1
ATOM 2222 C CA . GLU A 1 299 ? 9.987 -5.915 4.841 1.00 93.19 299 GLU A CA 1
ATOM 2223 C C . GLU A 1 299 ? 11.357 -5.366 4.419 1.00 93.19 299 GLU A C 1
ATOM 2225 O O . GLU A 1 299 ? 12.373 -5.664 5.053 1.00 93.19 299 GLU A O 1
ATOM 2230 N N . ILE A 1 300 ? 11.395 -4.504 3.397 1.00 92.12 300 ILE A N 1
ATOM 2231 C CA . ILE A 1 300 ? 12.628 -3.836 2.956 1.00 92.12 300 ILE A CA 1
ATOM 2232 C C . ILE A 1 300 ? 13.195 -2.960 4.083 1.00 92.12 300 ILE A C 1
ATOM 2234 O O . ILE A 1 300 ? 14.391 -3.020 4.379 1.00 92.12 300 ILE A O 1
ATOM 2238 N N . GLY A 1 301 ? 12.347 -2.189 4.771 1.00 90.88 301 GLY A N 1
ATOM 2239 C CA . GLY A 1 301 ? 12.743 -1.376 5.925 1.00 90.88 301 GLY A CA 1
ATOM 2240 C C . GLY A 1 301 ? 13.327 -2.202 7.080 1.00 90.88 301 GLY A C 1
ATOM 2241 O O . GLY A 1 301 ? 14.327 -1.805 7.688 1.00 90.88 301 GLY A O 1
ATOM 2242 N N . ALA A 1 302 ? 12.767 -3.386 7.333 1.00 90.25 302 ALA A N 1
ATOM 2243 C CA . ALA A 1 302 ? 13.252 -4.349 8.320 1.00 90.25 302 ALA A CA 1
ATOM 2244 C C . ALA A 1 302 ? 14.559 -5.046 7.899 1.00 90.25 302 ALA A C 1
ATOM 2246 O O . ALA A 1 302 ? 15.199 -5.695 8.724 1.00 90.25 302 ALA A O 1
ATOM 2247 N N . GLY A 1 303 ? 14.998 -4.863 6.650 1.00 89.94 303 GLY A N 1
ATOM 2248 C CA . GLY A 1 303 ? 16.230 -5.439 6.128 1.00 89.94 303 GLY A CA 1
ATOM 2249 C C . GLY A 1 303 ? 16.051 -6.827 5.521 1.00 89.94 303 GLY A C 1
ATOM 2250 O O . GLY A 1 303 ? 17.016 -7.579 5.501 1.00 89.94 303 GLY A O 1
ATOM 2251 N N . ALA A 1 304 ? 14.864 -7.176 5.011 1.00 87.50 304 ALA A N 1
ATOM 2252 C CA . ALA A 1 304 ? 14.599 -8.494 4.423 1.00 87.50 304 ALA A CA 1
ATOM 2253 C C . ALA A 1 304 ? 15.539 -8.859 3.258 1.00 87.50 304 ALA A C 1
ATOM 2255 O O . ALA A 1 304 ? 15.808 -10.039 3.043 1.00 87.50 304 ALA A O 1
ATOM 2256 N N . SER A 1 305 ? 16.044 -7.864 2.517 1.00 85.19 305 SER A N 1
ATOM 2257 C CA . SER A 1 305 ? 17.033 -8.062 1.444 1.00 85.19 305 SER A CA 1
ATOM 2258 C C . SER A 1 305 ? 18.485 -7.916 1.928 1.00 85.19 305 SER A C 1
ATOM 2260 O O . SER A 1 305 ? 19.407 -8.251 1.197 1.00 85.19 305 SER A O 1
ATOM 2262 N N . ARG A 1 306 ? 18.736 -7.455 3.161 1.00 90.62 306 ARG A N 1
ATOM 2263 C CA . ARG A 1 306 ? 20.103 -7.261 3.668 1.00 90.62 306 ARG A CA 1
ATOM 2264 C C . ARG A 1 306 ? 20.791 -8.621 3.874 1.00 90.62 306 ARG A C 1
ATOM 2266 O O . ARG A 1 306 ? 20.272 -9.439 4.634 1.00 90.62 306 ARG A O 1
ATOM 2273 N N . PRO A 1 307 ? 21.975 -8.867 3.286 1.00 85.38 307 PRO A N 1
ATOM 2274 C CA . PRO A 1 307 ? 22.679 -10.129 3.480 1.00 85.38 307 PRO A CA 1
ATOM 2275 C C . PRO A 1 307 ? 23.289 -10.240 4.887 1.00 85.38 307 PRO A C 1
ATOM 2277 O O . PRO A 1 307 ? 23.783 -9.264 5.458 1.00 85.38 307 PRO A O 1
ATOM 2280 N N . GLY A 1 308 ? 23.316 -11.470 5.408 1.00 76.25 308 GLY A N 1
ATOM 2281 C CA . GLY A 1 308 ? 24.018 -11.842 6.640 1.00 76.25 308 GLY A CA 1
ATOM 2282 C C . GLY A 1 308 ? 23.395 -11.324 7.946 1.00 76.25 308 GLY A C 1
ATOM 2283 O O . GLY A 1 308 ? 22.559 -10.426 7.974 1.00 76.25 308 GLY A O 1
ATOM 2284 N N . SER A 1 309 ? 23.839 -11.893 9.071 1.00 68.00 309 SER A N 1
ATOM 2285 C CA . SER A 1 309 ? 23.383 -11.537 10.427 1.00 68.00 309 SER A CA 1
ATOM 2286 C C . SER A 1 309 ? 24.310 -10.554 11.157 1.00 68.00 309 SER A C 1
ATOM 2288 O O . SER A 1 309 ? 24.134 -10.304 12.350 1.00 68.00 309 SER A O 1
ATOM 2290 N N . ALA A 1 310 ? 25.328 -10.021 10.472 1.00 74.31 310 ALA A N 1
ATOM 2291 C CA . ALA A 1 310 ? 26.292 -9.096 11.059 1.00 74.31 310 ALA A CA 1
ATOM 2292 C C . ALA A 1 310 ? 25.617 -7.787 11.500 1.00 74.31 310 ALA A C 1
ATOM 2294 O O . ALA A 1 310 ? 24.691 -7.305 10.841 1.00 74.31 310 ALA A O 1
ATOM 2295 N N . ALA A 1 311 ? 26.109 -7.199 12.596 1.00 80.25 311 ALA A N 1
ATOM 2296 C CA . ALA A 1 311 ? 25.580 -5.956 13.153 1.00 80.25 311 ALA A CA 1
ATOM 2297 C C . ALA A 1 311 ? 25.592 -4.811 12.124 1.00 80.25 311 ALA A C 1
ATOM 2299 O O . ALA A 1 311 ? 26.493 -4.728 11.286 1.00 80.25 311 ALA A O 1
ATOM 2300 N N . LYS A 1 312 ? 24.595 -3.916 12.203 1.00 86.56 312 LYS A N 1
ATOM 2301 C CA . LYS A 1 312 ? 24.518 -2.742 11.324 1.00 86.56 312 LYS A CA 1
ATOM 2302 C C . LYS A 1 312 ? 25.741 -1.848 11.509 1.00 86.56 312 LYS A C 1
ATOM 2304 O O . LYS A 1 312 ? 26.125 -1.558 12.645 1.00 86.56 312 LYS A O 1
ATOM 2309 N N . ARG A 1 313 ? 26.320 -1.370 10.407 1.00 87.88 313 ARG A N 1
ATOM 2310 C CA . ARG A 1 313 ? 27.483 -0.475 10.434 1.00 87.88 313 ARG A CA 1
ATOM 2311 C C . ARG A 1 313 ? 27.068 0.952 10.101 1.00 87.88 313 ARG A C 1
ATOM 2313 O O . ARG A 1 313 ? 26.416 1.201 9.095 1.00 87.88 313 ARG A O 1
ATOM 2320 N N . LYS A 1 314 ? 27.452 1.897 10.959 1.00 93.06 314 LYS A N 1
ATOM 2321 C CA . LYS A 1 314 ? 27.185 3.323 10.756 1.00 93.06 314 LYS A CA 1
ATOM 2322 C C . LYS A 1 314 ? 28.367 3.970 10.041 1.00 93.06 314 LYS A C 1
ATOM 2324 O O . LYS A 1 314 ? 29.481 3.894 10.550 1.00 93.06 314 LYS A O 1
ATOM 2329 N N . MET A 1 315 ? 28.102 4.633 8.919 1.00 94.56 315 MET A N 1
ATOM 2330 C CA . MET A 1 315 ? 29.103 5.418 8.193 1.00 94.56 315 MET A CA 1
ATOM 2331 C C . MET A 1 315 ? 29.190 6.827 8.779 1.00 94.56 315 MET A C 1
ATOM 2333 O O . MET A 1 315 ? 28.179 7.414 9.182 1.00 94.56 315 MET A O 1
ATOM 2337 N N . THR A 1 316 ? 30.395 7.375 8.841 1.00 96.00 316 THR A N 1
ATOM 2338 C CA . THR A 1 316 ? 30.691 8.689 9.426 1.00 96.00 316 THR A CA 1
ATOM 2339 C C . THR A 1 316 ? 31.145 9.700 8.378 1.00 96.00 316 THR A C 1
ATOM 2341 O O . THR A 1 316 ? 30.814 10.885 8.489 1.00 96.00 316 THR A O 1
ATOM 2344 N N . SER A 1 317 ? 31.824 9.232 7.331 1.00 97.12 317 SER A N 1
ATOM 2345 C CA . SER A 1 317 ? 32.385 10.050 6.257 1.00 97.12 317 SER A CA 1
ATOM 2346 C C . SER A 1 317 ? 32.049 9.486 4.870 1.00 97.12 317 SER A C 1
ATOM 2348 O O . SER A 1 317 ? 32.055 8.276 4.649 1.00 97.12 317 SER A O 1
ATOM 2350 N N . LEU A 1 318 ? 31.746 10.378 3.927 1.00 98.12 318 LEU A N 1
ATOM 2351 C CA . LEU A 1 318 ? 31.435 10.063 2.533 1.00 98.12 318 LEU A CA 1
ATOM 2352 C C . LEU A 1 318 ? 32.264 10.953 1.602 1.00 98.12 318 LEU A C 1
ATOM 2354 O O . LEU A 1 318 ? 32.186 12.177 1.690 1.00 98.12 318 LEU A O 1
ATOM 2358 N N . GLY A 1 319 ? 32.984 10.350 0.664 1.00 98.12 319 GLY A N 1
ATOM 2359 C CA . GLY A 1 319 ? 33.557 11.046 -0.485 1.00 98.12 319 GLY A CA 1
ATOM 2360 C C . GLY A 1 319 ? 32.629 10.977 -1.695 1.00 98.12 319 GLY A C 1
ATOM 2361 O O . GLY A 1 319 ? 32.002 9.952 -1.944 1.00 98.12 319 GLY A O 1
ATOM 2362 N N . ILE A 1 320 ? 32.529 12.056 -2.463 1.00 98.25 320 ILE A N 1
ATOM 2363 C CA . ILE A 1 320 ? 31.732 12.117 -3.693 1.00 98.25 320 ILE A CA 1
ATOM 2364 C C . ILE A 1 320 ? 32.612 12.663 -4.808 1.00 98.25 320 ILE A C 1
ATOM 2366 O O . ILE A 1 320 ? 33.199 13.735 -4.658 1.00 98.25 320 ILE A O 1
ATOM 2370 N N . LEU A 1 321 ? 32.677 11.946 -5.928 1.00 97.19 321 LEU A N 1
ATOM 2371 C CA . LEU A 1 321 ? 33.467 12.333 -7.095 1.00 97.19 321 LEU A CA 1
ATOM 2372 C C . LEU A 1 321 ? 32.530 12.844 -8.188 1.00 97.19 321 LEU A C 1
ATOM 2374 O O . LEU A 1 321 ? 31.789 12.073 -8.792 1.00 97.19 321 LEU A O 1
ATOM 2378 N N . GLY A 1 322 ? 32.571 14.150 -8.427 1.00 95.56 322 GLY A N 1
ATOM 2379 C CA . GLY A 1 322 ? 31.673 14.875 -9.319 1.00 95.56 322 GLY A CA 1
ATOM 2380 C C . GLY A 1 322 ? 30.631 15.678 -8.540 1.00 95.56 322 GLY A C 1
ATOM 2381 O O . GLY A 1 322 ? 29.820 15.134 -7.797 1.00 95.56 322 GLY A O 1
ATOM 2382 N N . ALA A 1 323 ? 30.606 16.992 -8.751 1.00 94.31 323 ALA A N 1
ATOM 2383 C CA . ALA A 1 323 ? 29.669 17.944 -8.152 1.00 94.31 323 ALA A CA 1
ATOM 2384 C C . ALA A 1 323 ? 28.527 18.340 -9.109 1.00 94.31 323 ALA A C 1
ATOM 2386 O O . ALA A 1 323 ? 27.843 19.353 -8.917 1.00 94.31 323 ALA A O 1
ATOM 2387 N N . GLY A 1 324 ? 28.300 17.513 -10.136 1.00 90.56 324 GLY A N 1
ATOM 2388 C CA . GLY A 1 324 ? 27.178 17.615 -11.064 1.00 90.56 324 GLY A CA 1
ATOM 2389 C C . GLY A 1 324 ? 25.814 17.389 -10.397 1.00 90.56 324 GLY A C 1
ATOM 2390 O O . GLY A 1 324 ? 25.672 17.373 -9.173 1.00 90.56 324 GLY A O 1
ATOM 2391 N N . MET A 1 325 ? 24.771 17.213 -11.216 1.00 87.25 325 MET A N 1
ATOM 2392 C CA . MET A 1 325 ? 23.384 17.110 -10.736 1.00 87.25 325 MET A CA 1
ATOM 2393 C C . MET A 1 325 ? 23.181 16.005 -9.688 1.00 87.25 325 MET A C 1
ATOM 2395 O O . MET A 1 325 ? 22.495 16.247 -8.695 1.00 87.25 325 MET A O 1
ATOM 2399 N N . MET A 1 326 ? 23.795 14.837 -9.894 1.00 92.12 326 MET A N 1
ATOM 2400 C CA . MET A 1 326 ? 23.687 13.692 -8.988 1.00 92.12 326 MET A CA 1
ATOM 2401 C C . MET A 1 326 ? 24.505 13.908 -7.715 1.00 92.12 326 MET A C 1
ATOM 2403 O O . MET A 1 326 ? 23.948 13.901 -6.616 1.00 92.12 326 MET A O 1
ATOM 2407 N N . GLY A 1 327 ? 25.802 14.202 -7.852 1.00 95.38 327 GLY A N 1
ATOM 2408 C CA . GLY A 1 327 ? 26.711 14.340 -6.714 1.00 95.38 327 GLY A CA 1
ATOM 2409 C C . GLY A 1 327 ? 26.295 15.411 -5.704 1.00 95.38 327 GLY A C 1
ATOM 2410 O O . GLY A 1 327 ? 26.298 15.151 -4.502 1.00 95.38 327 GLY A O 1
ATOM 2411 N N . ARG A 1 328 ? 25.810 16.578 -6.157 1.00 94.75 328 ARG A N 1
ATOM 2412 C CA . ARG A 1 328 ? 25.308 17.625 -5.241 1.00 94.75 328 ARG A CA 1
ATOM 2413 C C . ARG A 1 328 ? 24.070 17.192 -4.441 1.00 94.75 328 ARG A C 1
ATOM 2415 O O . ARG A 1 328 ? 23.884 17.619 -3.305 1.00 94.75 328 ARG A O 1
ATOM 2422 N N . GLY A 1 329 ? 23.219 16.344 -5.020 1.00 95.31 329 GLY A N 1
ATOM 2423 C CA . GLY A 1 329 ? 22.024 15.825 -4.356 1.00 95.31 329 GLY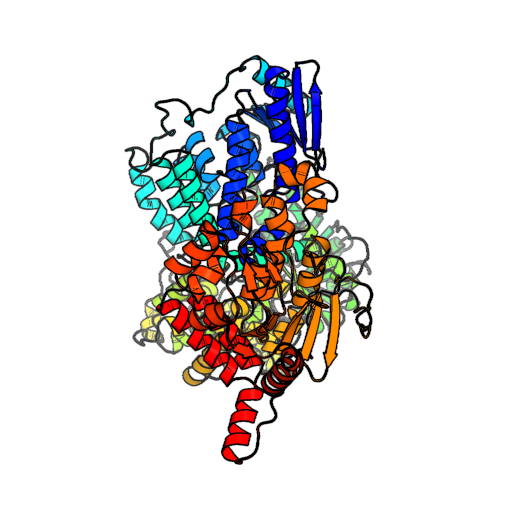 A CA 1
ATOM 2424 C C . GLY A 1 329 ? 22.329 14.666 -3.395 1.00 95.31 329 GLY A C 1
ATOM 2425 O O . GLY A 1 329 ? 21.715 14.569 -2.326 1.00 95.31 329 GLY A O 1
ATOM 2426 N N . ILE A 1 330 ? 23.324 13.835 -3.727 1.00 97.56 330 ILE A N 1
ATOM 2427 C CA . ILE A 1 330 ? 23.884 12.825 -2.815 1.00 97.56 330 ILE A CA 1
ATOM 2428 C C . ILE A 1 330 ? 24.527 13.528 -1.610 1.00 97.56 330 ILE A C 1
ATOM 2430 O O . ILE A 1 330 ? 24.226 13.176 -0.469 1.00 97.56 330 ILE A O 1
ATOM 2434 N N . ALA A 1 331 ? 25.313 14.587 -1.849 1.00 97.88 331 ALA A N 1
ATOM 2435 C CA . ALA A 1 331 ? 25.946 15.390 -0.802 1.00 97.88 331 ALA A CA 1
ATOM 2436 C C . ALA A 1 331 ? 24.922 15.971 0.181 1.00 97.88 331 ALA A C 1
ATOM 2438 O O . ALA A 1 331 ? 25.086 15.847 1.394 1.00 97.88 331 ALA A O 1
ATOM 2439 N N . TYR A 1 332 ? 23.835 16.552 -0.338 1.00 96.81 332 TYR A N 1
ATOM 2440 C CA . TYR A 1 332 ? 22.725 17.046 0.477 1.00 96.81 332 TYR A CA 1
ATOM 2441 C C . TYR A 1 332 ? 22.116 15.939 1.351 1.00 96.81 332 TYR A C 1
ATOM 2443 O O . TYR A 1 332 ? 21.976 16.113 2.563 1.00 96.81 332 TYR A O 1
ATOM 2451 N N . SER A 1 333 ? 21.795 14.787 0.752 1.00 96.38 333 SER A N 1
ATOM 2452 C CA . SER A 1 333 ? 21.151 13.667 1.455 1.00 96.38 333 SER A CA 1
ATOM 2453 C C . SER A 1 333 ? 22.034 13.105 2.577 1.00 96.38 333 SER A C 1
ATOM 2455 O O . SER A 1 333 ? 21.557 12.870 3.688 1.00 96.38 333 SER A O 1
ATOM 2457 N N . ALA A 1 334 ? 23.334 12.943 2.319 1.00 97.38 334 ALA A N 1
ATOM 2458 C CA . ALA A 1 334 ? 24.296 12.454 3.303 1.00 97.38 334 ALA A CA 1
ATOM 2459 C C . ALA A 1 334 ? 24.557 13.468 4.433 1.00 97.38 334 ALA A C 1
ATOM 2461 O O . ALA A 1 334 ? 24.545 13.101 5.611 1.00 97.38 334 ALA A O 1
ATOM 2462 N N . ALA A 1 335 ? 24.713 14.757 4.110 1.00 97.38 335 ALA A N 1
ATOM 2463 C CA . ALA A 1 335 ? 24.918 15.808 5.110 1.00 97.38 335 ALA A CA 1
ATOM 2464 C C . ALA A 1 335 ? 23.699 15.979 6.038 1.00 97.38 335 ALA A C 1
ATOM 2466 O O . ALA A 1 335 ? 23.852 16.200 7.246 1.00 97.38 335 ALA A O 1
ATOM 2467 N N . LEU A 1 336 ? 22.483 15.818 5.498 1.00 94.69 336 LEU A N 1
ATOM 2468 C CA . LEU A 1 336 ? 21.240 15.777 6.274 1.00 94.69 336 LEU A CA 1
ATOM 2469 C C . LEU A 1 336 ? 21.179 14.602 7.254 1.00 94.69 336 LEU A C 1
ATOM 2471 O O . LEU A 1 336 ? 20.625 14.745 8.345 1.00 94.69 336 LEU A O 1
ATOM 2475 N N . ALA A 1 337 ? 21.742 13.457 6.874 1.00 95.06 337 ALA A N 1
ATOM 2476 C CA . ALA A 1 337 ? 21.854 12.277 7.727 1.00 95.06 337 ALA A CA 1
ATOM 2477 C C . ALA A 1 337 ? 23.005 12.368 8.748 1.00 95.06 337 ALA A C 1
ATOM 2479 O O . ALA A 1 337 ? 23.172 11.470 9.575 1.00 95.06 337 ALA A O 1
ATOM 2480 N N . GLY A 1 338 ? 23.768 13.466 8.726 1.00 95.88 338 GLY A N 1
ATOM 2481 C CA . GLY A 1 338 ? 24.817 13.770 9.695 1.00 95.88 338 GLY A CA 1
ATOM 2482 C C . GLY A 1 338 ? 26.211 13.274 9.315 1.00 95.88 338 GLY A C 1
ATOM 2483 O O . GLY A 1 338 ? 27.084 13.286 10.178 1.00 95.88 338 GLY A O 1
ATOM 2484 N N . LEU A 1 339 ? 26.436 12.847 8.069 1.00 97.69 339 LEU A N 1
ATOM 2485 C CA . LEU A 1 339 ? 27.764 12.438 7.603 1.00 97.69 339 LEU A CA 1
ATOM 2486 C C . LEU A 1 339 ? 28.627 13.661 7.278 1.00 97.69 339 LEU A C 1
ATOM 2488 O O . LEU A 1 339 ? 28.118 14.666 6.776 1.00 97.69 339 LEU A O 1
ATOM 2492 N N . LYS A 1 340 ? 29.940 13.546 7.503 1.00 98.25 340 LYS A N 1
ATOM 2493 C CA . LYS A 1 340 ? 30.941 14.437 6.901 1.00 98.25 340 LYS A CA 1
ATOM 2494 C C . LYS A 1 340 ? 31.053 14.090 5.415 1.00 98.25 340 LYS A C 1
ATOM 2496 O O . LYS A 1 340 ? 31.247 12.926 5.082 1.00 98.25 340 LYS A O 1
ATOM 2501 N N . VAL A 1 341 ? 30.937 15.073 4.530 1.00 98.44 341 VAL A N 1
ATOM 2502 C CA . VAL A 1 341 ? 30.933 14.868 3.076 1.00 98.44 341 VAL A CA 1
ATOM 2503 C C . VAL A 1 341 ? 32.103 15.606 2.440 1.00 98.44 341 VAL A C 1
ATOM 2505 O O . VAL A 1 341 ? 32.203 16.823 2.573 1.00 98.44 341 VAL A O 1
ATOM 2508 N N . ILE A 1 342 ? 32.953 14.890 1.709 1.00 98.38 342 ILE A N 1
ATOM 2509 C CA . ILE A 1 342 ? 33.982 15.468 0.841 1.00 98.38 342 ILE A CA 1
ATOM 2510 C C . ILE A 1 342 ? 33.430 15.485 -0.584 1.00 98.38 342 ILE A C 1
ATOM 2512 O O . ILE A 1 342 ? 33.281 14.439 -1.209 1.00 98.38 342 ILE A O 1
ATOM 2516 N N . LEU A 1 343 ? 33.079 16.665 -1.089 1.00 98.31 343 LEU A N 1
ATOM 2517 C CA . LEU A 1 343 ? 32.560 16.852 -2.440 1.00 98.31 343 LEU A CA 1
ATOM 2518 C C . LEU A 1 343 ? 33.703 17.287 -3.357 1.00 98.31 343 LEU A C 1
ATOM 2520 O O . LEU A 1 343 ? 34.126 18.442 -3.314 1.00 98.31 343 LEU A O 1
ATOM 2524 N N . LYS A 1 344 ? 34.200 16.363 -4.178 1.00 97.69 344 LYS A N 1
ATOM 2525 C CA . LYS A 1 344 ? 35.356 16.576 -5.048 1.00 97.69 344 LYS A CA 1
ATOM 2526 C C . LYS A 1 344 ? 34.927 16.777 -6.498 1.00 97.69 344 LYS A C 1
ATOM 2528 O O . LYS A 1 344 ? 34.172 15.969 -7.031 1.00 97.69 344 LYS A O 1
ATOM 2533 N N . ASP A 1 345 ? 35.464 17.790 -7.173 1.00 96.56 345 ASP A N 1
ATOM 2534 C CA . ASP A 1 345 ? 35.328 17.960 -8.633 1.00 96.56 345 ASP A CA 1
ATOM 2535 C C . ASP A 1 345 ? 36.704 18.209 -9.291 1.00 96.56 345 ASP A C 1
ATOM 2537 O O . ASP A 1 345 ? 37.746 18.051 -8.655 1.00 96.56 345 ASP A O 1
ATOM 2541 N N . VAL A 1 346 ? 36.750 18.505 -10.590 1.00 94.38 346 VAL A N 1
ATOM 2542 C CA . VAL A 1 346 ? 37.968 18.870 -11.331 1.00 94.38 346 VAL A CA 1
ATOM 2543 C C . VAL A 1 346 ? 38.543 20.195 -10.823 1.00 94.38 346 VAL A C 1
ATOM 2545 O O . VAL A 1 346 ? 39.757 20.369 -10.823 1.00 94.38 346 VAL A O 1
ATOM 2548 N N . THR A 1 347 ? 37.685 21.115 -10.373 1.00 95.75 347 THR A N 1
ATOM 2549 C CA . THR A 1 347 ? 38.087 22.396 -9.778 1.00 95.75 347 THR A CA 1
ATOM 2550 C C . THR A 1 347 ? 37.322 22.661 -8.484 1.00 95.75 347 THR A C 1
ATOM 2552 O O . THR A 1 347 ? 36.141 22.315 -8.367 1.00 95.75 347 THR A O 1
ATOM 2555 N N . ALA A 1 348 ? 37.960 23.341 -7.527 1.00 94.81 348 ALA A N 1
ATOM 2556 C CA . ALA A 1 348 ? 37.300 23.750 -6.286 1.00 94.81 348 ALA A CA 1
ATOM 2557 C C . ALA A 1 348 ? 36.045 24.613 -6.543 1.00 94.81 348 ALA A C 1
ATOM 2559 O O . ALA A 1 348 ? 35.045 24.489 -5.840 1.00 94.81 348 ALA A O 1
ATOM 2560 N N . GLU A 1 349 ? 36.049 25.438 -7.597 1.00 96.00 349 GLU A N 1
ATOM 2561 C CA . GLU A 1 349 ? 34.887 26.248 -7.987 1.00 96.00 349 GLU A CA 1
ATOM 2562 C C . GLU A 1 349 ? 33.677 25.383 -8.385 1.00 96.00 349 GLU A C 1
ATOM 2564 O O . GLU A 1 349 ? 32.541 25.691 -8.013 1.00 96.00 349 GLU A O 1
ATOM 2569 N N . ALA A 1 350 ? 33.894 24.296 -9.134 1.00 94.75 350 ALA A N 1
ATOM 2570 C CA . ALA A 1 350 ? 32.824 23.375 -9.509 1.00 94.75 350 ALA A CA 1
ATOM 2571 C C . ALA A 1 350 ? 32.252 22.652 -8.277 1.00 94.75 350 ALA A C 1
ATOM 2573 O O . ALA A 1 350 ? 31.029 22.569 -8.124 1.00 94.75 350 ALA A O 1
ATOM 2574 N N . ALA A 1 351 ? 33.119 22.228 -7.355 1.00 96.31 351 ALA A N 1
ATOM 2575 C CA . ALA A 1 351 ? 32.710 21.637 -6.085 1.00 96.31 351 ALA A CA 1
ATOM 2576 C C . ALA A 1 351 ? 31.888 22.614 -5.217 1.00 96.31 351 ALA A C 1
ATOM 2578 O O . ALA A 1 351 ? 30.824 22.250 -4.706 1.00 96.31 351 ALA A O 1
ATOM 2579 N N . GLU A 1 352 ? 32.308 23.879 -5.116 1.00 97.38 352 GLU A N 1
ATOM 2580 C CA . GLU A 1 352 ? 31.576 24.923 -4.383 1.00 97.38 352 GLU A CA 1
ATOM 2581 C C . GLU A 1 352 ? 30.213 25.240 -5.017 1.00 97.38 352 GLU A C 1
ATOM 2583 O O . GLU A 1 352 ? 29.210 25.400 -4.315 1.00 97.38 352 GLU A O 1
ATOM 2588 N N . LYS A 1 353 ? 30.111 25.235 -6.354 1.00 94.62 353 LYS A N 1
ATOM 2589 C CA . LYS A 1 353 ? 28.811 25.332 -7.045 1.00 94.62 353 LYS A CA 1
ATOM 2590 C C . LYS A 1 353 ? 27.882 24.171 -6.682 1.00 94.62 353 LYS A C 1
ATOM 2592 O O . LYS A 1 353 ? 26.676 24.387 -6.524 1.00 94.62 353 LYS A O 1
ATOM 2597 N N . GLY A 1 354 ? 28.422 22.962 -6.526 1.00 94.00 354 GLY A N 1
ATOM 2598 C CA . GLY A 1 354 ? 27.685 21.808 -6.014 1.00 94.00 354 GLY A CA 1
ATOM 2599 C C . GLY A 1 354 ? 27.184 22.034 -4.586 1.00 94.00 354 GLY A C 1
ATOM 2600 O O . GLY A 1 354 ? 25.987 21.902 -4.328 1.00 94.00 354 GLY A O 1
ATOM 2601 N N . LYS A 1 355 ? 28.059 22.473 -3.674 1.00 97.06 355 LYS A N 1
ATOM 2602 C CA . LYS A 1 355 ? 27.707 22.802 -2.280 1.00 97.06 355 LYS A CA 1
ATOM 2603 C C . LYS A 1 355 ? 26.639 23.900 -2.177 1.00 97.06 355 LYS A C 1
ATOM 2605 O O . LYS A 1 355 ? 25.722 23.798 -1.358 1.00 97.06 355 LYS A O 1
ATOM 2610 N N . ALA A 1 356 ? 26.677 24.905 -3.051 1.00 96.44 356 ALA A N 1
ATOM 2611 C CA . ALA A 1 356 ? 25.677 25.972 -3.103 1.00 96.44 356 ALA A CA 1
ATOM 2612 C C . ALA A 1 356 ? 24.250 25.468 -3.410 1.00 96.44 356 ALA A C 1
ATOM 2614 O O . ALA A 1 356 ? 23.272 26.131 -3.057 1.00 96.44 356 ALA A O 1
ATOM 2615 N N . TYR A 1 357 ? 24.093 24.294 -4.033 1.00 94.56 357 TYR A N 1
ATOM 2616 C CA . TYR A 1 357 ? 22.779 23.666 -4.214 1.00 94.56 357 TYR A CA 1
ATOM 2617 C C . TYR A 1 357 ? 22.138 23.286 -2.874 1.00 94.56 357 TYR A C 1
ATOM 2619 O O . TYR A 1 357 ? 20.967 23.595 -2.651 1.00 94.56 357 TYR A O 1
ATOM 2627 N N . THR A 1 358 ? 22.917 22.703 -1.956 1.00 95.56 358 THR A N 1
ATOM 2628 C CA . THR A 1 358 ? 22.470 22.384 -0.592 1.00 95.56 358 THR A CA 1
ATOM 2629 C C . THR A 1 358 ? 22.003 23.637 0.139 1.00 95.56 358 THR A C 1
ATOM 2631 O O . THR A 1 358 ? 20.921 23.620 0.725 1.00 95.56 358 THR A O 1
ATOM 2634 N N . ARG A 1 359 ? 22.747 24.750 0.040 1.00 96.44 359 ARG A N 1
ATOM 2635 C CA . ARG A 1 359 ? 22.334 26.030 0.642 1.00 96.44 359 ARG A CA 1
ATOM 2636 C C . ARG A 1 359 ? 20.941 26.451 0.174 1.00 96.44 359 ARG A C 1
ATOM 2638 O O . ARG A 1 359 ? 20.075 26.700 1.003 1.00 96.44 359 ARG A O 1
ATOM 2645 N N . LYS A 1 360 ? 20.693 26.424 -1.140 1.00 95.88 360 LYS A N 1
ATOM 2646 C CA . LYS A 1 360 ? 19.391 26.798 -1.722 1.00 95.88 360 LYS A CA 1
ATOM 2647 C C . LYS A 1 360 ? 18.232 25.931 -1.224 1.00 95.88 360 LYS A C 1
ATOM 2649 O O . LYS A 1 360 ? 17.109 26.422 -1.119 1.00 95.88 360 LYS A O 1
ATOM 2654 N N . LEU A 1 361 ? 18.462 24.639 -0.980 1.00 94.62 361 LEU A N 1
ATOM 2655 C CA . LEU A 1 361 ? 17.433 23.754 -0.423 1.00 94.62 361 LEU A CA 1
ATOM 2656 C C . LEU A 1 361 ? 17.169 24.065 1.053 1.00 94.62 361 LEU A C 1
ATOM 2658 O O . LEU A 1 361 ? 16.012 24.128 1.461 1.00 94.62 361 LEU A O 1
ATOM 2662 N N . LEU A 1 362 ? 18.227 24.309 1.828 1.00 95.50 362 LEU A N 1
ATOM 2663 C CA . LEU A 1 362 ? 18.119 24.664 3.241 1.00 95.50 362 LEU A CA 1
ATOM 2664 C C . LEU A 1 362 ? 17.442 26.026 3.451 1.00 95.50 362 LEU A C 1
ATOM 2666 O O . LEU A 1 362 ? 16.605 26.141 4.341 1.00 95.50 362 LEU A O 1
ATOM 2670 N N . ASP A 1 363 ? 17.713 27.015 2.596 1.00 95.44 363 ASP A N 1
ATOM 2671 C CA . ASP A 1 363 ? 17.021 28.314 2.607 1.00 95.44 363 ASP A CA 1
ATOM 2672 C C . ASP A 1 363 ? 15.506 28.144 2.465 1.00 95.44 363 ASP A C 1
ATOM 2674 O O . ASP A 1 363 ? 14.733 28.687 3.252 1.00 95.44 363 ASP A O 1
ATOM 2678 N N . LYS A 1 364 ? 15.072 27.299 1.523 1.00 93.81 364 LYS A N 1
ATOM 2679 C CA . LYS A 1 364 ? 13.648 26.982 1.340 1.00 93.81 364 LYS A CA 1
ATOM 2680 C C . LYS A 1 364 ? 13.046 26.259 2.541 1.00 93.81 364 LYS A C 1
ATOM 2682 O O . LYS A 1 364 ? 11.863 26.435 2.823 1.00 93.81 364 LYS A O 1
ATOM 2687 N N . ASP A 1 365 ? 13.813 25.417 3.229 1.00 89.94 365 ASP A N 1
ATOM 2688 C CA . ASP A 1 365 ? 13.350 24.760 4.454 1.00 89.94 365 ASP A CA 1
ATOM 2689 C C . ASP A 1 365 ? 13.190 25.763 5.606 1.00 89.94 365 ASP A C 1
ATOM 2691 O O . ASP A 1 365 ? 12.226 25.646 6.364 1.00 89.94 365 ASP A O 1
ATOM 2695 N N . ILE A 1 366 ? 14.062 26.772 5.703 1.00 92.44 366 ILE A N 1
ATOM 2696 C CA . ILE A 1 366 ? 13.940 27.878 6.667 1.00 92.44 366 ILE A CA 1
ATOM 2697 C C . ILE A 1 366 ? 12.705 28.727 6.353 1.00 92.44 366 ILE A C 1
ATOM 2699 O O . ILE A 1 366 ? 11.884 28.955 7.238 1.00 92.44 366 ILE A O 1
ATOM 2703 N N . GLU A 1 367 ? 12.514 29.128 5.092 1.00 92.88 367 GLU A N 1
ATOM 2704 C CA . GLU A 1 367 ? 11.323 29.871 4.643 1.00 92.88 367 GLU A CA 1
ATOM 2705 C C . GLU A 1 367 ? 10.019 29.124 4.968 1.00 92.88 367 GLU A C 1
ATOM 2707 O O . GLU A 1 367 ? 8.996 29.731 5.281 1.00 92.88 367 GLU A O 1
ATOM 2712 N N . ARG A 1 368 ? 10.056 27.786 4.923 1.00 84.75 368 ARG A N 1
ATOM 2713 C CA . ARG A 1 368 ? 8.928 26.903 5.259 1.00 84.75 368 ARG A CA 1
ATOM 2714 C C . ARG A 1 368 ? 8.817 26.579 6.751 1.00 84.75 368 ARG A C 1
ATOM 2716 O O . ARG A 1 368 ? 7.946 25.793 7.120 1.00 84.75 368 ARG A O 1
ATOM 2723 N N . GLY A 1 369 ? 9.696 27.123 7.594 1.00 81.50 369 GLY A N 1
ATOM 2724 C CA . GLY A 1 369 ? 9.728 26.874 9.036 1.00 81.50 369 GLY A CA 1
ATOM 2725 C C . GLY A 1 369 ? 10.088 25.436 9.423 1.00 81.50 369 GLY A C 1
ATOM 2726 O O . GLY A 1 369 ? 9.786 25.009 10.532 1.00 81.50 369 GLY A O 1
ATOM 2727 N N . LYS A 1 370 ? 10.700 24.660 8.519 1.00 81.75 370 LYS A N 1
ATOM 2728 C CA . LYS A 1 370 ? 11.110 23.270 8.779 1.00 81.75 370 LYS A CA 1
ATOM 2729 C C . LYS A 1 370 ? 12.438 23.165 9.528 1.00 81.75 370 LYS A C 1
ATOM 2731 O O . LYS A 1 370 ? 12.730 22.102 10.072 1.00 81.75 370 LYS A O 1
ATOM 2736 N N . ARG A 1 371 ? 13.263 24.216 9.495 1.00 86.44 371 ARG A N 1
ATOM 2737 C CA . ARG A 1 371 ? 14.607 24.264 10.094 1.00 86.44 371 ARG A CA 1
ATOM 2738 C C . ARG A 1 371 ? 14.945 25.670 10.573 1.00 86.44 371 ARG A C 1
ATOM 2740 O O . ARG A 1 371 ? 14.425 26.646 10.037 1.00 86.44 371 ARG A O 1
ATOM 2747 N N . THR A 1 372 ? 15.849 25.761 11.545 1.00 92.25 372 THR A N 1
ATOM 2748 C CA . THR A 1 372 ? 16.462 27.030 11.959 1.00 92.25 372 THR A CA 1
ATOM 2749 C C . THR A 1 372 ? 17.685 27.360 11.094 1.00 92.25 372 THR A C 1
ATOM 2751 O O . THR A 1 372 ? 18.228 26.482 10.419 1.00 92.25 372 THR A O 1
ATOM 2754 N N . SER A 1 373 ? 18.150 28.616 11.127 1.00 92.81 373 SER A N 1
ATOM 2755 C CA . SER A 1 373 ? 19.396 29.000 10.438 1.00 92.81 373 SER A CA 1
ATOM 2756 C C . SER A 1 373 ? 20.601 28.227 10.974 1.00 92.81 373 SER A C 1
ATOM 2758 O O . SER A 1 373 ? 21.383 27.712 10.185 1.00 92.81 373 SER A O 1
ATOM 2760 N N . GLY A 1 374 ? 20.710 28.072 12.299 1.00 95.38 374 GLY A N 1
ATOM 2761 C CA . GLY A 1 374 ? 21.818 27.339 12.918 1.00 95.38 374 GLY A CA 1
ATOM 2762 C C . GLY A 1 374 ? 21.864 25.867 12.500 1.00 95.38 374 GLY A C 1
ATOM 2763 O O . GLY A 1 374 ? 22.934 25.357 12.177 1.00 95.38 374 GLY A O 1
ATOM 2764 N N . ASP A 1 375 ? 20.707 25.196 12.418 1.00 92.19 375 ASP A N 1
ATOM 2765 C CA . ASP A 1 375 ? 20.643 23.812 11.924 1.00 92.19 375 ASP A CA 1
ATOM 2766 C C . ASP A 1 375 ? 21.097 23.704 10.464 1.00 92.19 375 ASP A C 1
ATOM 2768 O O . ASP A 1 375 ? 21.792 22.756 10.095 1.00 92.19 375 ASP A O 1
ATOM 2772 N N . ALA A 1 376 ? 20.685 24.658 9.623 1.00 94.56 376 ALA A N 1
ATOM 2773 C CA . ALA A 1 376 ? 21.064 24.706 8.216 1.00 94.56 376 ALA A CA 1
ATOM 2774 C C . ALA A 1 376 ? 22.572 24.924 8.036 1.00 94.56 376 ALA A C 1
ATOM 2776 O O . ALA A 1 376 ? 23.200 24.206 7.255 1.00 94.56 376 ALA A O 1
ATOM 2777 N N . ASP A 1 377 ? 23.159 25.859 8.781 1.00 96.44 377 ASP A N 1
ATOM 2778 C CA . ASP A 1 377 ? 24.592 26.147 8.721 1.00 96.44 377 ASP A CA 1
ATOM 2779 C C . ASP A 1 377 ? 25.406 24.922 9.172 1.00 96.44 377 ASP A C 1
ATOM 2781 O O . ASP A 1 377 ? 26.298 24.480 8.449 1.00 96.44 377 ASP A O 1
ATOM 2785 N N . ALA A 1 378 ? 24.993 24.255 10.257 1.00 96.44 378 ALA A N 1
ATOM 2786 C CA . ALA A 1 378 ? 25.619 23.016 10.725 1.00 96.44 378 ALA A CA 1
ATOM 2787 C C . ALA A 1 378 ? 25.521 21.852 9.717 1.00 96.44 378 ALA A C 1
ATOM 2789 O O . ALA A 1 378 ? 26.393 20.985 9.683 1.00 96.44 378 ALA A O 1
ATOM 2790 N N . ILE A 1 379 ? 24.464 21.785 8.897 1.00 96.75 379 ILE A N 1
ATOM 2791 C CA . ILE A 1 379 ? 24.368 20.811 7.795 1.00 96.75 379 ILE A CA 1
ATOM 2792 C C . ILE A 1 379 ? 25.333 21.184 6.667 1.00 96.75 379 ILE A C 1
ATOM 2794 O O . ILE A 1 379 ? 26.016 20.311 6.133 1.00 96.75 379 ILE A O 1
ATOM 2798 N N . LEU A 1 380 ? 25.391 22.463 6.294 1.00 97.25 380 LEU A N 1
ATOM 2799 C CA . LEU A 1 380 ? 26.229 22.945 5.199 1.00 97.25 380 LEU A CA 1
ATOM 2800 C C . LEU A 1 380 ? 27.728 22.808 5.510 1.00 97.25 380 LEU A C 1
ATOM 2802 O O . LEU A 1 380 ? 28.505 22.468 4.617 1.00 97.25 380 LEU A O 1
ATOM 2806 N N . GLU A 1 381 ? 28.127 23.022 6.765 1.00 97.75 381 GLU A N 1
ATOM 2807 C CA . GLU A 1 381 ? 29.503 22.860 7.256 1.00 97.75 381 GLU A CA 1
ATOM 2808 C C . GLU A 1 381 ? 30.017 21.420 7.156 1.00 97.75 381 GLU A C 1
ATOM 2810 O O . GLU A 1 381 ? 31.221 21.206 7.025 1.00 97.75 381 GLU A O 1
ATOM 2815 N N . ARG A 1 382 ? 29.124 20.420 7.136 1.00 97.94 382 ARG A N 1
ATOM 2816 C CA . ARG A 1 382 ? 29.521 19.022 6.904 1.00 97.94 382 ARG A CA 1
ATOM 2817 C C . ARG A 1 382 ? 30.016 18.773 5.484 1.00 97.94 382 ARG A C 1
ATOM 2819 O O . ARG A 1 382 ? 30.671 17.758 5.271 1.00 97.94 382 ARG A O 1
ATOM 2826 N N . ILE A 1 383 ? 29.694 19.647 4.528 1.00 98.31 383 ILE A N 1
ATOM 2827 C CA . ILE A 1 383 ? 30.106 19.515 3.128 1.00 98.31 383 ILE A CA 1
ATOM 2828 C C . ILE A 1 383 ? 31.390 20.316 2.906 1.00 98.31 383 ILE A C 1
ATOM 2830 O O . ILE A 1 383 ? 31.389 21.549 2.920 1.00 98.31 383 ILE A O 1
ATOM 2834 N N . ILE A 1 384 ? 32.481 19.608 2.647 1.00 98.19 384 ILE A N 1
ATOM 2835 C CA . ILE A 1 384 ? 33.790 20.162 2.308 1.00 98.19 384 ILE A CA 1
ATOM 2836 C C . ILE A 1 384 ? 33.958 20.028 0.795 1.00 98.19 384 ILE A C 1
ATOM 2838 O O . ILE A 1 384 ? 34.063 18.919 0.279 1.00 98.19 384 ILE A O 1
ATOM 2842 N N . ALA A 1 385 ? 33.924 21.152 0.082 1.00 98.00 385 ALA A N 1
ATOM 2843 C CA . ALA A 1 385 ? 34.149 21.192 -1.357 1.00 98.00 385 ALA A CA 1
ATOM 2844 C C . ALA A 1 385 ? 35.653 21.290 -1.646 1.00 98.00 385 ALA A C 1
ATOM 2846 O O . ALA A 1 385 ? 36.354 22.079 -1.013 1.00 98.00 385 ALA A O 1
ATOM 2847 N N . THR A 1 386 ? 36.154 20.482 -2.578 1.00 97.69 386 THR A N 1
ATOM 2848 C CA . THR A 1 386 ? 37.591 20.404 -2.874 1.00 97.69 386 THR A CA 1
ATOM 2849 C C . THR A 1 386 ? 37.854 19.944 -4.310 1.00 97.69 386 THR A C 1
ATOM 2851 O O . THR A 1 386 ? 36.974 19.411 -4.984 1.00 97.69 386 THR A O 1
ATOM 2854 N N . ASP A 1 387 ? 39.073 20.141 -4.795 1.00 96.50 387 ASP A N 1
ATOM 2855 C CA . ASP A 1 387 ? 39.624 19.490 -5.990 1.00 96.50 387 ASP A CA 1
ATOM 2856 C C . ASP A 1 387 ? 40.740 18.484 -5.660 1.00 96.50 387 ASP A C 1
ATOM 2858 O O . ASP A 1 387 ? 41.220 17.779 -6.549 1.00 96.50 387 ASP A O 1
ATOM 2862 N N . GLN A 1 388 ? 41.114 18.365 -4.383 1.00 95.56 388 GLN A N 1
ATOM 2863 C CA . GLN A 1 388 ? 42.214 17.522 -3.925 1.00 95.56 388 GLN A CA 1
ATOM 2864 C C . GLN A 1 388 ? 41.731 16.105 -3.571 1.00 95.56 388 GLN A C 1
ATOM 2866 O O . GLN A 1 388 ? 40.791 15.937 -2.792 1.00 95.56 388 GLN A O 1
ATOM 2871 N N . MET A 1 389 ? 42.375 15.078 -4.141 1.00 92.81 389 MET A N 1
ATOM 2872 C CA . MET A 1 389 ? 42.032 13.663 -3.901 1.00 92.81 389 MET A CA 1
ATOM 2873 C C . MET A 1 389 ? 42.475 13.151 -2.523 1.00 92.81 389 MET A C 1
ATOM 2875 O O . MET A 1 389 ? 41.820 12.281 -1.959 1.00 92.81 389 MET A O 1
ATOM 2879 N N . ASP A 1 390 ? 43.558 13.687 -1.960 1.00 93.88 390 ASP A N 1
ATOM 2880 C CA . ASP A 1 390 ? 44.108 13.288 -0.655 1.00 93.88 390 ASP A CA 1
ATOM 2881 C C . ASP A 1 390 ? 43.123 13.495 0.511 1.00 93.88 390 ASP A C 1
ATOM 2883 O O . ASP A 1 390 ? 43.134 12.738 1.480 1.00 93.88 390 ASP A O 1
ATOM 2887 N N . GLN A 1 391 ? 42.195 14.448 0.388 1.00 94.19 391 GLN A N 1
ATOM 2888 C CA . GLN A 1 391 ? 41.131 14.685 1.371 1.00 94.19 391 GLN A CA 1
ATOM 2889 C C . GLN A 1 391 ? 40.121 13.531 1.490 1.00 94.19 391 GLN A C 1
ATOM 2891 O O . GLN A 1 391 ? 39.303 13.532 2.411 1.00 94.19 391 GLN A O 1
ATOM 2896 N N . LEU A 1 392 ? 40.167 12.543 0.590 1.00 95.06 392 LEU A N 1
ATOM 2897 C CA . LEU A 1 392 ? 39.334 11.342 0.654 1.00 95.06 392 LEU A CA 1
ATOM 2898 C C . LEU A 1 392 ? 39.881 10.278 1.618 1.00 95.06 392 LEU A C 1
ATOM 2900 O O . LEU A 1 392 ? 39.150 9.341 1.922 1.00 95.06 392 LEU A O 1
ATOM 2904 N N . ALA A 1 393 ? 41.110 10.419 2.129 1.00 93.94 393 ALA A N 1
ATOM 2905 C CA . ALA A 1 393 ? 41.817 9.377 2.886 1.00 93.94 393 ALA A CA 1
ATOM 2906 C C . ALA A 1 393 ? 41.105 8.875 4.160 1.00 93.94 393 ALA A C 1
ATOM 2908 O O . ALA A 1 393 ? 41.365 7.764 4.603 1.00 93.94 393 ALA A O 1
ATOM 2909 N N . ASP A 1 394 ? 40.176 9.650 4.726 1.00 91.44 394 ASP A N 1
ATOM 2910 C CA . ASP A 1 394 ? 39.397 9.258 5.912 1.00 91.44 394 ASP A CA 1
ATOM 2911 C C . ASP A 1 394 ? 37.942 8.872 5.577 1.00 91.44 394 ASP A C 1
ATOM 2913 O O . ASP A 1 394 ? 37.086 8.836 6.466 1.00 91.44 394 ASP A O 1
ATOM 2917 N N . CYS A 1 395 ? 37.603 8.668 4.299 1.00 96.62 395 CYS A N 1
ATOM 2918 C CA . CYS A 1 395 ? 36.238 8.341 3.882 1.00 96.62 395 CYS A CA 1
ATOM 2919 C C . CYS A 1 395 ? 35.920 6.853 4.084 1.00 96.62 395 CYS A C 1
ATOM 2921 O O . CYS A 1 395 ? 36.604 5.992 3.532 1.00 96.62 395 CYS A O 1
ATOM 2923 N N . ASP A 1 396 ? 34.836 6.550 4.805 1.00 95.94 396 ASP A N 1
ATOM 2924 C CA . ASP A 1 396 ? 34.323 5.179 4.964 1.00 95.94 396 ASP A CA 1
ATOM 2925 C C . ASP A 1 396 ? 33.802 4.613 3.629 1.00 95.94 396 ASP A C 1
ATOM 2927 O O . ASP A 1 396 ? 33.899 3.417 3.347 1.00 95.94 396 ASP A O 1
ATOM 2931 N N . ILE A 1 397 ? 33.239 5.490 2.797 1.00 97.25 397 ILE A N 1
ATOM 2932 C CA . ILE A 1 397 ? 32.703 5.180 1.474 1.00 97.25 397 ILE A CA 1
ATOM 2933 C C . ILE A 1 397 ? 33.008 6.326 0.507 1.00 97.25 397 ILE A C 1
ATOM 2935 O O . ILE A 1 397 ? 32.937 7.499 0.881 1.00 97.25 397 ILE A O 1
ATOM 2939 N N . VAL A 1 398 ? 33.310 5.993 -0.746 1.00 98.00 398 VAL A N 1
ATOM 2940 C CA . VAL A 1 398 ? 33.362 6.950 -1.857 1.00 98.00 398 VAL A CA 1
ATOM 2941 C C . VAL A 1 398 ? 32.327 6.577 -2.905 1.00 98.00 398 VAL A C 1
ATOM 2943 O O . VAL A 1 398 ? 32.220 5.411 -3.263 1.00 98.00 398 VAL A O 1
ATOM 2946 N N . ILE A 1 399 ? 31.576 7.562 -3.399 1.00 98.31 399 ILE A N 1
ATOM 2947 C CA . ILE A 1 399 ? 30.602 7.394 -4.481 1.00 98.31 399 ILE A CA 1
ATOM 2948 C C . ILE A 1 399 ? 31.059 8.204 -5.692 1.00 98.31 399 ILE A C 1
ATOM 2950 O O . ILE A 1 399 ? 31.126 9.435 -5.661 1.00 98.31 399 ILE A O 1
ATOM 2954 N N . GLU A 1 400 ? 31.354 7.503 -6.774 1.00 97.25 400 GLU A N 1
ATOM 2955 C CA . GLU A 1 400 ? 31.656 8.084 -8.071 1.00 97.25 400 GLU A CA 1
ATOM 2956 C C . GLU A 1 400 ? 30.362 8.475 -8.801 1.00 97.25 400 GLU A C 1
ATOM 2958 O O . GLU A 1 400 ? 29.459 7.658 -8.936 1.00 97.25 400 GLU A O 1
ATOM 2963 N N . ALA A 1 401 ? 30.250 9.731 -9.245 1.00 94.31 401 ALA A N 1
ATOM 2964 C CA . ALA A 1 401 ? 29.071 10.289 -9.916 1.00 94.31 401 ALA A CA 1
ATOM 2965 C C . ALA A 1 401 ? 29.456 11.186 -11.115 1.00 94.31 401 ALA A C 1
ATOM 2967 O O . ALA A 1 401 ? 28.912 12.283 -11.297 1.00 94.31 401 ALA A O 1
ATOM 2968 N N . VAL A 1 402 ? 30.420 10.729 -11.916 1.00 90.75 402 VAL A N 1
ATOM 2969 C CA . VAL A 1 402 ? 30.884 11.346 -13.164 1.00 90.75 402 VAL A CA 1
ATOM 2970 C C . VAL A 1 402 ? 30.199 10.732 -14.395 1.00 90.75 402 VAL A C 1
ATOM 2972 O O . VAL A 1 402 ? 29.267 9.936 -14.284 1.00 90.75 402 VAL A O 1
ATOM 2975 N N . PHE A 1 403 ? 30.630 11.150 -15.588 1.00 84.94 403 PHE A N 1
ATOM 2976 C CA . PHE A 1 403 ? 30.048 10.735 -16.866 1.00 84.94 403 PHE A CA 1
ATOM 2977 C C . PHE A 1 403 ? 30.119 9.219 -17.121 1.00 84.94 403 PHE A C 1
ATOM 2979 O O . PHE A 1 403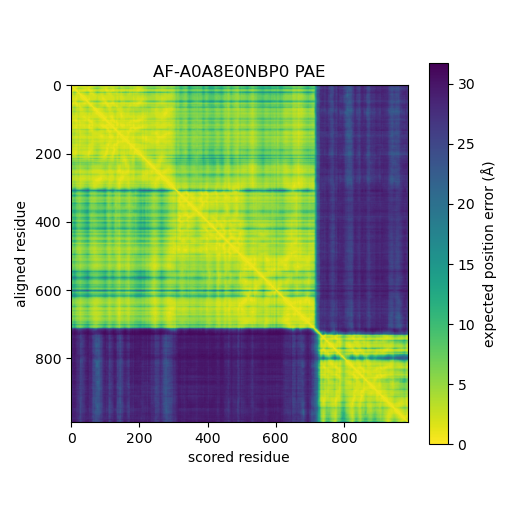 ? 31.003 8.526 -16.620 1.00 84.94 403 PHE A O 1
ATOM 2986 N N . GLU A 1 404 ? 29.186 8.734 -17.945 1.00 85.94 404 GLU A N 1
ATOM 2987 C CA . GLU A 1 404 ? 29.008 7.322 -18.313 1.00 85.94 404 GLU A CA 1
ATOM 2988 C C . GLU A 1 404 ? 30.035 6.874 -19.375 1.00 85.94 404 GLU A C 1
ATOM 2990 O O . GLU A 1 404 ? 29.699 6.615 -20.529 1.00 85.94 404 GLU A O 1
ATOM 2995 N N . ASP A 1 405 ? 31.310 6.840 -18.979 1.00 87.69 405 ASP A N 1
ATOM 2996 C CA . ASP A 1 405 ? 32.448 6.409 -19.797 1.00 87.69 405 ASP A CA 1
ATOM 2997 C C . ASP A 1 405 ? 33.337 5.440 -19.000 1.00 87.69 405 ASP A C 1
ATOM 2999 O O . ASP A 1 405 ? 33.780 5.752 -17.890 1.00 87.69 405 ASP A O 1
ATOM 3003 N N . VAL A 1 406 ? 33.595 4.256 -19.564 1.00 90.06 406 VAL A N 1
ATOM 3004 C CA . VAL A 1 406 ? 34.334 3.179 -18.883 1.00 90.06 406 VAL A CA 1
ATOM 3005 C C . VAL A 1 406 ? 35.777 3.594 -18.587 1.00 90.06 406 VAL A C 1
ATOM 3007 O O . VAL A 1 406 ? 36.255 3.402 -17.470 1.00 90.06 406 VAL A O 1
ATOM 3010 N N . SER A 1 407 ? 36.464 4.216 -19.552 1.00 92.31 407 SER A N 1
ATOM 3011 C CA . SER A 1 407 ? 37.878 4.592 -19.415 1.00 92.31 407 SER A CA 1
ATOM 3012 C C . SER A 1 407 ? 38.077 5.658 -18.337 1.00 92.31 407 SER A C 1
ATOM 3014 O O . SER A 1 407 ? 39.002 5.567 -17.524 1.00 92.31 407 SER A O 1
ATOM 3016 N N . LEU A 1 408 ? 37.184 6.648 -18.295 1.00 92.12 408 LEU A N 1
ATOM 3017 C CA . LEU A 1 408 ? 37.164 7.692 -17.280 1.00 92.12 408 LEU A CA 1
ATOM 3018 C C . LEU A 1 408 ? 36.919 7.106 -15.887 1.00 92.12 408 LEU A C 1
ATOM 3020 O O . LEU A 1 408 ? 37.682 7.396 -14.963 1.00 92.12 408 LEU A O 1
ATOM 3024 N N . LYS A 1 409 ? 35.889 6.263 -15.732 1.00 94.38 409 LYS A N 1
ATOM 3025 C CA . LYS A 1 409 ? 35.576 5.625 -14.445 1.00 94.38 409 LYS A CA 1
ATOM 3026 C C . LYS A 1 409 ? 36.730 4.739 -13.973 1.00 94.38 409 LYS A C 1
ATOM 3028 O O . LYS A 1 409 ? 37.135 4.847 -12.820 1.00 94.38 409 LYS A O 1
ATOM 3033 N N . HIS A 1 410 ? 37.338 3.953 -14.862 1.00 96.19 410 HIS A N 1
ATOM 3034 C CA . HIS A 1 410 ? 38.533 3.159 -14.553 1.00 96.19 410 HIS A CA 1
ATOM 3035 C C . HIS A 1 410 ? 39.711 4.016 -14.066 1.00 96.19 410 HIS A C 1
ATOM 3037 O O . HIS A 1 410 ? 40.371 3.641 -13.098 1.00 96.19 410 HIS A O 1
ATOM 3043 N N . SER A 1 411 ? 39.987 5.160 -14.708 1.00 95.88 411 SER A N 1
ATOM 3044 C CA . SER A 1 411 ? 41.042 6.086 -14.252 1.00 95.88 411 SER A CA 1
ATOM 3045 C C . SER A 1 411 ? 40.770 6.575 -12.833 1.00 95.88 411 SER A C 1
ATOM 3047 O O . SER A 1 411 ? 41.635 6.488 -11.963 1.00 95.88 411 SER A O 1
ATOM 3049 N N . ILE A 1 412 ? 39.536 7.014 -12.581 1.00 94.50 412 ILE A N 1
ATOM 3050 C CA . ILE A 1 412 ? 39.115 7.548 -11.287 1.00 94.50 412 ILE A CA 1
ATOM 3051 C C . ILE A 1 412 ? 39.218 6.489 -10.186 1.00 94.50 412 ILE A C 1
ATOM 3053 O O . ILE A 1 412 ? 39.751 6.781 -9.119 1.00 94.50 412 ILE A O 1
ATOM 3057 N N . VAL A 1 413 ? 38.757 5.260 -10.437 1.00 95.25 413 VAL A N 1
ATOM 3058 C CA . VAL A 1 413 ? 38.845 4.158 -9.464 1.00 95.25 413 VAL A CA 1
ATOM 3059 C C . VAL A 1 413 ? 40.301 3.892 -9.074 1.00 95.25 413 VAL A C 1
ATOM 3061 O O . VAL A 1 413 ? 40.613 3.821 -7.885 1.00 95.25 413 VAL A O 1
ATOM 3064 N N . ARG A 1 414 ? 41.217 3.842 -10.052 1.00 95.44 414 ARG A N 1
ATOM 3065 C CA . ARG A 1 414 ? 42.653 3.636 -9.793 1.00 95.44 414 ARG A CA 1
ATOM 3066 C C . ARG A 1 414 ? 43.267 4.761 -8.965 1.00 95.44 414 ARG A C 1
ATOM 3068 O O . ARG A 1 414 ? 44.079 4.481 -8.090 1.00 95.44 414 ARG A O 1
ATOM 3075 N N . GLU A 1 415 ? 42.902 6.012 -9.236 1.00 93.88 415 GLU A N 1
ATOM 3076 C CA . GLU A 1 415 ? 43.394 7.181 -8.494 1.00 93.88 415 GLU A CA 1
ATOM 3077 C C . GLU A 1 415 ? 42.874 7.205 -7.050 1.00 93.88 415 GLU A C 1
ATOM 3079 O O . GLU A 1 415 ? 43.630 7.452 -6.111 1.00 93.88 415 GLU A O 1
ATOM 3084 N N . VAL A 1 416 ? 41.590 6.908 -6.860 1.00 93.62 416 VAL A N 1
ATOM 3085 C CA . VAL A 1 416 ? 40.910 6.953 -5.559 1.00 93.62 416 VAL A CA 1
ATOM 3086 C C . VAL A 1 416 ? 41.411 5.855 -4.626 1.00 93.62 416 VAL A C 1
ATOM 3088 O O . VAL A 1 416 ? 41.640 6.094 -3.443 1.00 93.62 416 VAL A O 1
ATOM 3091 N N . GLU A 1 417 ? 41.654 4.651 -5.135 1.00 93.31 417 GLU A N 1
ATOM 3092 C CA . GLU A 1 417 ? 42.152 3.556 -4.300 1.00 93.31 417 GLU A CA 1
ATOM 3093 C C . GLU A 1 417 ? 43.599 3.719 -3.834 1.00 93.31 417 GLU A C 1
ATOM 3095 O O . GLU A 1 417 ? 44.022 3.003 -2.930 1.00 93.31 417 GLU A O 1
ATOM 3100 N N . VAL A 1 418 ? 44.365 4.649 -4.412 1.00 93.62 418 VAL A N 1
ATOM 3101 C CA . VAL A 1 418 ? 45.701 4.992 -3.900 1.00 93.62 418 VAL A CA 1
ATOM 3102 C C . VAL A 1 418 ? 45.611 5.736 -2.567 1.00 93.62 418 VAL A C 1
ATOM 3104 O O . VAL A 1 418 ? 46.509 5.598 -1.740 1.00 93.62 418 VAL A O 1
ATOM 3107 N N . VAL A 1 419 ? 44.547 6.516 -2.357 1.00 93.56 419 VAL A N 1
ATOM 3108 C CA . VAL A 1 419 ? 44.374 7.352 -1.158 1.00 93.56 419 VAL A CA 1
ATOM 3109 C C . VAL A 1 419 ? 43.436 6.734 -0.123 1.00 93.56 419 VAL A C 1
ATOM 3111 O O . VAL A 1 419 ? 43.531 7.079 1.051 1.00 93.56 419 VAL A O 1
ATOM 3114 N N . LEU A 1 420 ? 42.534 5.835 -0.532 1.00 92.69 420 LEU A N 1
ATOM 3115 C CA . LEU A 1 420 ? 41.546 5.251 0.372 1.00 92.69 420 LEU A CA 1
ATOM 3116 C C . LEU A 1 420 ? 42.110 4.140 1.275 1.00 92.69 420 LEU A C 1
ATOM 3118 O O . LEU A 1 420 ? 42.875 3.296 0.806 1.00 92.69 420 LEU A O 1
ATOM 3122 N N . PRO A 1 421 ? 41.638 4.044 2.532 1.00 88.06 421 PRO A N 1
ATOM 3123 C CA . PRO A 1 421 ? 41.888 2.903 3.402 1.00 88.06 421 PRO A CA 1
ATOM 3124 C C . PRO A 1 421 ? 41.422 1.586 2.777 1.00 88.06 421 PRO A C 1
ATOM 3126 O O . PRO A 1 421 ? 40.405 1.540 2.078 1.00 88.06 421 PRO A O 1
ATOM 3129 N N . GLU A 1 422 ? 42.104 0.483 3.110 1.00 87.06 422 GLU A N 1
ATOM 3130 C CA . GLU A 1 422 ? 41.772 -0.868 2.623 1.00 87.06 422 GLU A CA 1
ATOM 3131 C C . GLU A 1 422 ? 40.349 -1.325 2.988 1.00 87.06 422 GLU A C 1
ATOM 3133 O O . GLU A 1 422 ? 39.762 -2.147 2.286 1.00 87.06 422 GLU A O 1
ATOM 3138 N N . THR A 1 423 ? 39.762 -0.752 4.039 1.00 85.81 423 THR A N 1
ATOM 3139 C CA . THR A 1 423 ? 38.427 -1.095 4.546 1.00 85.81 423 THR A CA 1
ATOM 3140 C C . THR A 1 423 ? 37.287 -0.271 3.939 1.00 85.81 423 THR A C 1
ATOM 3142 O O . THR A 1 423 ? 36.123 -0.605 4.187 1.00 85.81 423 THR A O 1
ATOM 3145 N N . SER A 1 424 ? 37.600 0.785 3.179 1.00 93.44 424 SER A N 1
ATOM 3146 C CA . SER A 1 424 ? 36.611 1.688 2.583 1.00 93.44 424 SER A CA 1
ATOM 3147 C C . SER A 1 424 ? 35.906 1.071 1.379 1.00 93.44 424 SER A C 1
ATOM 3149 O O . SER A 1 424 ? 36.514 0.329 0.606 1.00 93.44 424 SER A O 1
ATOM 3151 N N . LEU A 1 425 ? 34.631 1.423 1.199 1.00 95.38 425 LEU A N 1
ATOM 3152 C CA . LEU A 1 425 ? 33.851 1.025 0.027 1.00 95.38 425 LEU A CA 1
ATOM 3153 C C . LEU A 1 425 ? 34.107 1.980 -1.137 1.00 95.38 425 LEU A C 1
ATOM 3155 O O . LEU A 1 425 ? 34.148 3.200 -0.950 1.00 95.38 425 LEU A O 1
ATOM 3159 N N . VAL A 1 426 ? 34.177 1.425 -2.344 1.00 97.25 426 VAL A N 1
ATOM 3160 C CA . VAL A 1 426 ? 34.166 2.197 -3.588 1.00 97.25 426 VAL A CA 1
ATOM 3161 C C . VAL A 1 426 ? 32.859 1.896 -4.302 1.00 97.25 426 VAL A C 1
ATOM 3163 O O . VAL A 1 426 ? 32.602 0.769 -4.707 1.00 97.25 426 VAL A O 1
ATOM 3166 N N . ALA A 1 427 ? 32.009 2.905 -4.428 1.00 97.88 427 ALA A N 1
ATOM 3167 C CA . ALA A 1 427 ? 30.731 2.789 -5.096 1.00 97.88 427 ALA A CA 1
ATOM 3168 C C . ALA A 1 427 ? 30.684 3.638 -6.365 1.00 97.88 427 ALA A C 1
ATOM 3170 O O . ALA A 1 427 ? 31.285 4.710 -6.430 1.00 97.88 427 ALA A O 1
ATOM 3171 N N . THR A 1 428 ? 29.923 3.191 -7.359 1.00 97.81 428 THR A N 1
ATOM 3172 C CA . THR A 1 428 ? 29.657 3.953 -8.586 1.00 97.81 428 THR A CA 1
ATOM 3173 C C . THR A 1 428 ? 28.160 4.203 -8.759 1.00 97.81 428 THR A C 1
ATOM 3175 O O . THR A 1 428 ? 27.337 3.304 -8.596 1.00 97.81 428 THR A O 1
ATOM 3178 N N . ASN A 1 429 ? 27.801 5.444 -9.084 1.00 96.50 429 ASN A N 1
ATOM 3179 C CA . ASN A 1 429 ? 26.470 5.872 -9.508 1.00 96.50 429 ASN A CA 1
ATOM 3180 C C . ASN A 1 429 ? 26.392 5.826 -11.043 1.00 96.50 429 ASN A C 1
ATOM 3182 O O . ASN A 1 429 ? 26.171 6.843 -11.705 1.00 96.50 429 ASN A O 1
ATOM 3186 N N . THR A 1 430 ? 26.652 4.654 -11.613 1.00 93.50 430 THR A N 1
ATOM 3187 C CA . THR A 1 430 ? 26.398 4.378 -13.030 1.00 93.50 430 THR A CA 1
ATOM 3188 C C . THR A 1 430 ? 24.946 3.937 -13.218 1.00 93.50 430 THR A C 1
ATOM 3190 O O . THR A 1 430 ? 24.307 3.473 -12.275 1.00 93.50 430 THR A O 1
ATOM 3193 N N . SER A 1 431 ? 24.418 4.117 -14.424 1.00 88.00 431 SER A N 1
ATOM 3194 C CA . SER A 1 431 ? 23.025 3.804 -14.767 1.00 88.00 431 SER A CA 1
ATOM 3195 C C . SER A 1 431 ? 22.894 2.600 -15.695 1.00 88.00 431 SER A C 1
ATOM 3197 O O . SER A 1 431 ? 21.835 1.975 -15.730 1.00 88.00 431 SER A O 1
ATOM 3199 N N . THR A 1 432 ? 23.944 2.287 -16.463 1.00 88.50 432 THR A N 1
ATOM 3200 C CA . THR A 1 432 ? 23.899 1.249 -17.505 1.00 88.50 432 THR A CA 1
ATOM 3201 C C . THR A 1 432 ? 25.129 0.350 -17.569 1.00 88.50 432 THR A C 1
ATOM 3203 O O . THR A 1 432 ? 24.998 -0.788 -18.019 1.00 88.50 432 THR A O 1
ATOM 3206 N N . LEU A 1 433 ? 26.299 0.828 -17.132 1.00 92.44 433 LEU A N 1
ATOM 3207 C CA . LEU A 1 433 ? 27.555 0.092 -17.269 1.00 92.44 433 LEU A CA 1
ATOM 3208 C C . LEU A 1 433 ? 27.645 -1.027 -16.220 1.00 92.44 433 LEU A C 1
ATOM 3210 O O . LEU A 1 433 ? 27.471 -0.729 -15.038 1.00 92.44 433 LEU A O 1
ATOM 3214 N N . PRO A 1 434 ? 27.969 -2.275 -16.607 1.00 94.69 434 PRO A N 1
ATOM 3215 C CA . PRO A 1 434 ? 28.088 -3.374 -15.654 1.00 94.69 434 PRO A CA 1
ATOM 3216 C C . PRO A 1 434 ? 29.109 -3.084 -14.547 1.00 94.69 434 PRO A C 1
ATOM 3218 O O . PRO A 1 434 ? 30.241 -2.663 -14.811 1.00 94.69 434 PRO A O 1
ATOM 3221 N N . ILE A 1 435 ? 28.727 -3.340 -13.298 1.00 97.25 435 ILE A N 1
ATOM 3222 C CA . ILE A 1 435 ? 29.577 -3.148 -12.116 1.00 97.25 435 ILE A CA 1
ATOM 3223 C C . ILE A 1 435 ? 30.809 -4.041 -12.182 1.00 97.25 435 ILE A C 1
ATOM 3225 O O . ILE A 1 435 ? 31.900 -3.596 -11.836 1.00 97.25 435 ILE A O 1
ATOM 3229 N N . SER A 1 436 ? 30.658 -5.267 -12.673 1.00 96.12 436 SER A N 1
ATOM 3230 C CA . SER A 1 436 ? 31.738 -6.245 -12.797 1.00 96.12 436 SER A CA 1
ATOM 3231 C C . SER A 1 436 ? 32.831 -5.724 -13.732 1.00 96.12 436 SER A C 1
ATOM 3233 O O . SER A 1 436 ? 34.000 -5.724 -13.355 1.00 96.12 436 SER A O 1
ATOM 3235 N N . MET A 1 437 ? 32.451 -5.124 -14.865 1.00 94.31 437 MET A N 1
ATOM 3236 C CA . MET A 1 437 ? 33.382 -4.463 -15.792 1.00 94.31 437 MET A CA 1
ATOM 3237 C C . MET A 1 437 ? 34.072 -3.246 -15.159 1.00 94.31 437 MET A C 1
ATOM 3239 O O . MET A 1 437 ? 35.274 -3.033 -15.324 1.00 94.31 437 MET A O 1
ATOM 3243 N N . LEU A 1 438 ? 33.334 -2.410 -14.424 1.00 95.69 438 LEU A N 1
ATOM 3244 C CA . LEU A 1 438 ? 33.925 -1.248 -13.751 1.00 95.69 438 LEU A CA 1
ATOM 3245 C C . LEU A 1 438 ? 34.872 -1.658 -12.613 1.00 95.69 438 LEU A C 1
ATOM 3247 O O . LEU A 1 438 ? 35.870 -0.974 -12.370 1.00 95.69 438 LEU A O 1
ATOM 3251 N N . SER A 1 439 ? 34.596 -2.790 -11.964 1.00 96.62 439 SER A N 1
ATOM 3252 C CA . SER A 1 439 ? 35.400 -3.326 -10.867 1.00 96.62 439 SER A CA 1
ATOM 3253 C C . SER A 1 439 ? 36.767 -3.860 -11.312 1.00 96.62 439 SER A C 1
ATOM 3255 O O . SER A 1 439 ? 37.671 -3.926 -10.490 1.00 96.62 439 SER A O 1
ATOM 3257 N N . GLU A 1 440 ? 36.988 -4.144 -12.601 1.00 95.88 440 GLU A N 1
ATOM 3258 C CA . GLU A 1 440 ? 38.289 -4.610 -13.121 1.00 95.88 440 GLU A CA 1
ATOM 3259 C C . GLU A 1 440 ? 39.438 -3.617 -12.877 1.00 95.88 440 GLU A C 1
ATOM 3261 O O . GLU A 1 440 ? 40.609 -3.994 -12.810 1.00 95.88 440 GLU A O 1
ATOM 3266 N N . ALA A 1 441 ? 39.123 -2.325 -12.751 1.00 95.88 441 ALA A N 1
ATOM 3267 C CA . ALA A 1 441 ? 40.104 -1.296 -12.425 1.00 95.88 441 ALA A CA 1
ATOM 3268 C C . ALA A 1 441 ? 40.426 -1.204 -10.923 1.00 95.88 441 ALA A C 1
ATOM 3270 O O . ALA A 1 441 ? 41.397 -0.533 -10.560 1.00 95.88 441 ALA A O 1
ATOM 3271 N N . SER A 1 442 ? 39.625 -1.850 -10.072 1.00 95.94 442 SER A N 1
ATOM 3272 C CA . SER A 1 442 ? 39.798 -1.900 -8.622 1.00 95.94 442 SER A CA 1
ATOM 3273 C C . SER A 1 442 ? 40.837 -2.952 -8.231 1.00 95.94 442 SER A C 1
ATOM 3275 O O . SER A 1 442 ? 40.871 -4.061 -8.756 1.00 95.94 442 SER A O 1
ATOM 3277 N N . LYS A 1 443 ? 41.683 -2.620 -7.255 1.00 95.00 443 LYS A N 1
ATOM 3278 C CA . LYS A 1 443 ? 42.575 -3.568 -6.570 1.00 95.00 443 LYS A CA 1
ATOM 3279 C C . LYS A 1 443 ? 41.838 -4.401 -5.517 1.00 95.00 443 LYS A C 1
ATOM 3281 O O . LYS A 1 443 ? 42.416 -5.362 -5.019 1.00 95.00 443 LYS A O 1
ATOM 3286 N N . ARG A 1 444 ? 40.621 -3.993 -5.143 1.00 95.06 444 ARG A N 1
ATOM 3287 C CA . ARG A 1 444 ? 39.767 -4.601 -4.111 1.00 95.06 444 ARG A CA 1
ATOM 3288 C C . ARG A 1 444 ? 38.332 -4.731 -4.638 1.00 95.06 444 ARG A C 1
ATOM 3290 O O . ARG A 1 444 ? 37.420 -4.109 -4.078 1.00 95.06 444 ARG A O 1
ATOM 3297 N N . PRO A 1 445 ? 38.114 -5.479 -5.733 1.00 96.06 445 PRO A N 1
ATOM 3298 C CA . PRO A 1 445 ? 36.802 -5.583 -6.372 1.00 96.06 445 PRO A CA 1
ATOM 3299 C C . PRO A 1 445 ? 35.717 -6.125 -5.421 1.00 96.06 445 PRO A C 1
ATOM 3301 O O . PRO A 1 445 ? 34.540 -5.817 -5.587 1.00 96.06 445 PRO A O 1
ATOM 3304 N N . GLU A 1 446 ? 36.095 -6.825 -4.350 1.00 96.50 446 GLU A N 1
ATOM 3305 C CA . GLU A 1 446 ? 35.202 -7.253 -3.272 1.00 96.50 446 GLU A CA 1
ATOM 3306 C C . GLU A 1 446 ? 34.559 -6.107 -2.472 1.00 96.50 446 GLU A C 1
ATOM 3308 O O . GLU A 1 446 ? 33.481 -6.287 -1.892 1.00 96.50 446 GLU A O 1
ATOM 3313 N N . ASN A 1 447 ? 35.184 -4.926 -2.471 1.00 95.75 447 ASN A N 1
ATOM 3314 C CA . ASN A 1 447 ? 34.700 -3.685 -1.855 1.00 95.75 447 ASN A CA 1
ATOM 3315 C C . ASN A 1 447 ? 34.050 -2.728 -2.868 1.00 95.75 447 ASN A C 1
ATOM 3317 O O . ASN A 1 447 ? 33.657 -1.618 -2.492 1.00 95.75 447 ASN A O 1
ATOM 3321 N N . PHE A 1 448 ? 33.939 -3.149 -4.132 1.00 97.94 448 PHE A N 1
ATOM 3322 C CA . PHE A 1 448 ? 33.348 -2.373 -5.213 1.00 97.94 448 PHE A CA 1
ATOM 3323 C C . PHE A 1 448 ? 31.856 -2.696 -5.372 1.00 97.94 448 PHE A C 1
ATOM 3325 O O . PHE A 1 448 ? 31.471 -3.867 -5.349 1.00 97.94 448 PHE A O 1
ATOM 3332 N N . ILE A 1 449 ? 31.000 -1.679 -5.514 1.00 98.31 449 ILE A N 1
ATOM 3333 C CA . ILE A 1 449 ? 29.541 -1.871 -5.612 1.00 98.31 449 ILE A CA 1
ATOM 3334 C C . ILE A 1 449 ? 28.842 -0.773 -6.427 1.00 98.31 449 ILE A C 1
ATOM 3336 O O . ILE A 1 449 ? 29.305 0.364 -6.496 1.00 98.31 449 ILE A O 1
ATOM 3340 N N . GLY A 1 450 ? 27.694 -1.070 -7.032 1.00 98.31 450 GLY A N 1
ATOM 3341 C CA . GLY A 1 450 ? 26.834 -0.040 -7.615 1.00 98.31 450 GLY A CA 1
ATOM 3342 C C . GLY A 1 450 ? 25.916 0.597 -6.573 1.00 98.31 450 GLY A C 1
ATOM 3343 O O . GLY A 1 450 ? 25.255 -0.107 -5.812 1.00 98.31 450 GLY A O 1
ATOM 3344 N N . LEU A 1 451 ? 25.841 1.928 -6.559 1.00 98.31 451 LEU A N 1
ATOM 3345 C CA . LEU A 1 451 ? 24.839 2.701 -5.821 1.00 98.31 451 LEU A CA 1
ATOM 3346 C C . LEU A 1 451 ? 24.172 3.681 -6.783 1.00 98.31 451 LEU A C 1
ATOM 3348 O O . LEU A 1 451 ? 24.595 4.830 -6.910 1.00 98.31 451 LEU A O 1
ATOM 3352 N N . HIS A 1 452 ? 23.129 3.216 -7.461 1.00 97.88 452 HIS A N 1
ATOM 3353 C CA . HIS A 1 452 ? 22.405 3.994 -8.452 1.00 97.88 452 HIS A CA 1
ATOM 3354 C C . HIS A 1 452 ? 21.298 4.825 -7.784 1.00 97.88 452 HIS A C 1
ATOM 3356 O O . HIS A 1 452 ? 20.294 4.321 -7.273 1.00 97.88 452 HIS A O 1
ATOM 3362 N N . PHE A 1 453 ? 21.522 6.137 -7.747 1.00 96.94 453 PHE A N 1
ATOM 3363 C CA . PHE A 1 453 ? 20.581 7.155 -7.298 1.00 96.94 453 PHE A CA 1
ATOM 3364 C C . PHE A 1 453 ? 19.759 7.687 -8.473 1.00 96.94 453 PHE A C 1
ATOM 3366 O O . PHE A 1 453 ? 20.208 7.710 -9.614 1.00 96.94 453 PHE A O 1
ATOM 3373 N N . PHE A 1 454 ? 18.591 8.250 -8.162 1.00 92.31 454 PHE A N 1
ATOM 3374 C CA . PHE A 1 454 ? 17.665 8.790 -9.157 1.00 92.31 454 PHE A CA 1
ATOM 3375 C C . PHE A 1 454 ? 17.527 10.307 -9.022 1.00 92.31 454 PHE A C 1
ATOM 3377 O O . PHE A 1 454 ? 17.474 10.847 -7.913 1.00 92.31 454 PHE A O 1
ATOM 3384 N N . SER A 1 455 ? 17.469 11.011 -10.153 1.00 86.12 455 SER A N 1
ATOM 3385 C CA . SER A 1 455 ? 17.324 12.468 -10.182 1.00 86.12 455 SER A CA 1
ATOM 3386 C C . SER A 1 455 ? 15.854 12.902 -10.072 1.00 86.12 455 SER A C 1
ATOM 3388 O O . SER A 1 455 ? 15.009 12.316 -10.746 1.00 86.12 455 SER A O 1
ATOM 3390 N N . PRO A 1 456 ? 15.529 13.967 -9.307 1.00 88.75 456 PRO A N 1
ATOM 3391 C CA . PRO A 1 456 ? 16.402 14.702 -8.386 1.00 88.75 456 PRO A CA 1
ATOM 3392 C C . PRO A 1 456 ? 16.631 13.936 -7.075 1.00 88.75 456 PRO A C 1
ATOM 3394 O O . PRO A 1 456 ? 15.675 13.565 -6.390 1.00 88.75 456 PRO A O 1
ATOM 3397 N N . VAL A 1 457 ? 17.894 13.772 -6.667 1.00 92.31 457 VAL A N 1
ATOM 3398 C CA . VAL A 1 457 ? 18.265 12.931 -5.510 1.00 92.31 457 VAL A CA 1
ATOM 3399 C C . VAL A 1 457 ? 17.654 13.424 -4.193 1.00 92.31 457 VAL A C 1
ATOM 3401 O O . VAL A 1 457 ? 17.369 12.617 -3.312 1.00 92.31 457 VAL A O 1
ATOM 3404 N N . ASP A 1 458 ? 17.397 14.725 -4.043 1.00 87.25 458 ASP A N 1
ATOM 3405 C CA . ASP A 1 458 ? 16.742 15.293 -2.855 1.00 87.25 458 ASP A CA 1
ATOM 3406 C C . ASP A 1 458 ? 15.251 14.924 -2.723 1.00 87.25 458 ASP A C 1
ATOM 3408 O O . ASP A 1 458 ? 14.678 15.075 -1.644 1.00 87.25 458 ASP A O 1
ATOM 3412 N N . ARG A 1 459 ? 14.626 14.413 -3.792 1.00 88.25 459 ARG A N 1
ATOM 3413 C CA . ARG A 1 459 ? 13.207 14.017 -3.816 1.00 88.25 459 ARG A CA 1
ATOM 3414 C C . ARG A 1 459 ? 12.991 12.524 -4.003 1.00 88.25 459 ARG A C 1
ATOM 3416 O O . ARG A 1 459 ? 11.984 12.007 -3.538 1.00 88.25 459 ARG A O 1
ATOM 3423 N N . MET A 1 460 ? 13.907 11.839 -4.680 1.00 91.12 460 MET A N 1
ATOM 3424 C CA . MET A 1 460 ? 13.788 10.404 -4.920 1.00 91.12 460 MET A CA 1
ATOM 3425 C C . MET A 1 460 ? 14.191 9.623 -3.665 1.00 91.12 460 MET A C 1
ATOM 3427 O O . MET A 1 460 ? 15.297 9.781 -3.144 1.00 91.12 460 MET A O 1
ATOM 3431 N N . HIS A 1 461 ? 13.293 8.776 -3.161 1.00 90.44 461 HIS A N 1
ATOM 3432 C CA . HIS A 1 461 ? 13.440 8.080 -1.874 1.00 90.44 461 HIS A CA 1
ATOM 3433 C C . HIS A 1 461 ? 13.969 6.644 -2.002 1.00 90.44 461 HIS A C 1
ATOM 3435 O O . HIS A 1 461 ? 13.719 5.817 -1.127 1.00 90.44 461 HIS A O 1
ATOM 3441 N N . ILE A 1 462 ? 14.703 6.345 -3.073 1.00 95.88 462 ILE A N 1
ATOM 3442 C CA . ILE A 1 462 ? 15.193 5.003 -3.399 1.00 95.88 462 ILE A CA 1
ATOM 3443 C C . ILE A 1 462 ? 16.635 5.047 -3.917 1.00 95.88 462 ILE A C 1
ATOM 3445 O O . ILE A 1 462 ? 17.063 6.062 -4.475 1.00 95.88 462 ILE A O 1
ATOM 3449 N N . VAL A 1 463 ? 17.373 3.961 -3.687 1.00 98.12 463 VAL A N 1
ATOM 3450 C CA . VAL A 1 463 ? 18.678 3.665 -4.291 1.00 98.12 463 VAL A CA 1
ATOM 3451 C C . VAL A 1 463 ? 18.658 2.211 -4.746 1.00 98.12 463 VAL A C 1
ATOM 3453 O O . VAL A 1 463 ? 18.294 1.325 -3.971 1.00 98.12 463 VAL A O 1
ATOM 3456 N N . GLU A 1 464 ? 19.044 1.979 -5.994 1.00 98.19 464 GLU A N 1
ATOM 3457 C CA . GLU A 1 464 ? 19.273 0.642 -6.535 1.00 98.19 464 GLU A CA 1
ATOM 3458 C C . GLU A 1 464 ? 20.718 0.238 -6.215 1.00 98.19 464 GLU A C 1
ATOM 3460 O O . GLU A 1 464 ? 21.668 0.914 -6.613 1.00 98.19 464 GLU A O 1
ATOM 3465 N N . ILE A 1 465 ? 20.879 -0.813 -5.408 1.00 98.25 465 ILE A N 1
ATOM 3466 C CA . ILE A 1 465 ? 22.177 -1.359 -5.008 1.00 98.25 465 ILE A CA 1
ATOM 3467 C C . ILE A 1 465 ? 22.503 -2.514 -5.945 1.00 98.25 465 ILE A C 1
ATOM 3469 O O . ILE A 1 465 ? 21.760 -3.495 -5.980 1.00 98.25 465 ILE A O 1
ATOM 3473 N N . ILE A 1 466 ? 23.611 -2.401 -6.675 1.00 98.25 466 ILE A N 1
ATOM 3474 C CA . ILE A 1 466 ? 23.988 -3.371 -7.704 1.00 98.25 466 ILE A CA 1
ATOM 3475 C C . ILE A 1 466 ? 25.195 -4.189 -7.266 1.00 98.25 466 ILE A C 1
ATOM 3477 O O . ILE A 1 466 ? 26.274 -3.642 -7.022 1.00 98.25 466 ILE A O 1
ATOM 3481 N N . CYS A 1 467 ? 25.005 -5.502 -7.203 1.00 96.62 467 CYS A N 1
ATOM 3482 C CA . CYS A 1 467 ? 26.024 -6.474 -6.833 1.00 96.62 467 CYS A CA 1
ATOM 3483 C C . CYS A 1 467 ? 26.777 -6.947 -8.076 1.00 96.62 467 CYS A C 1
ATOM 3485 O O . CYS A 1 467 ? 26.231 -7.730 -8.853 1.00 96.62 467 CYS A O 1
ATOM 3487 N N . GLY A 1 468 ? 28.024 -6.497 -8.241 1.00 96.44 468 GLY A N 1
ATOM 3488 C CA . GLY A 1 468 ? 28.951 -7.098 -9.200 1.00 96.44 468 GLY A CA 1
ATOM 3489 C C . GLY A 1 468 ? 29.334 -8.516 -8.779 1.00 96.44 468 GLY A C 1
ATOM 3490 O O . GLY A 1 468 ? 29.191 -8.881 -7.612 1.00 96.44 468 GLY A O 1
ATOM 3491 N N . GLU A 1 469 ? 29.872 -9.306 -9.707 1.00 95.56 469 GLU A N 1
ATOM 3492 C CA . GLU A 1 469 ? 30.245 -10.706 -9.441 1.00 95.56 469 GLU A CA 1
ATOM 3493 C C . GLU A 1 469 ? 31.242 -10.852 -8.281 1.00 95.56 469 GLU A C 1
ATOM 3495 O O . GLU A 1 469 ? 31.156 -11.788 -7.486 1.00 95.56 469 GLU A O 1
ATOM 3500 N N . ALA A 1 470 ? 32.179 -9.908 -8.165 1.00 96.50 470 ALA A N 1
ATOM 3501 C CA . ALA A 1 470 ? 33.182 -9.896 -7.107 1.00 96.50 470 ALA A CA 1
ATOM 3502 C C . ALA A 1 470 ? 32.684 -9.267 -5.794 1.00 96.50 470 ALA A C 1
ATOM 3504 O O . ALA A 1 470 ? 33.322 -9.464 -4.760 1.00 96.50 470 ALA A O 1
ATOM 3505 N N . THR A 1 471 ? 31.575 -8.516 -5.807 1.00 97.19 471 THR A N 1
ATOM 3506 C CA . THR A 1 471 ? 31.091 -7.754 -4.648 1.00 97.19 471 THR A CA 1
ATOM 3507 C C . THR A 1 471 ? 30.818 -8.687 -3.467 1.00 97.19 471 THR A C 1
ATOM 3509 O O . THR A 1 471 ? 30.002 -9.605 -3.545 1.00 97.19 471 THR A O 1
ATOM 3512 N N . SER A 1 472 ? 31.467 -8.437 -2.326 1.00 94.75 472 SER A N 1
ATOM 3513 C CA . SER A 1 472 ? 31.289 -9.301 -1.159 1.00 94.75 472 SER A CA 1
ATOM 3514 C C . SER A 1 472 ? 29.932 -9.086 -0.464 1.00 94.75 472 SER A C 1
ATOM 3516 O O . SER A 1 472 ? 29.398 -7.969 -0.457 1.00 94.75 472 SER A O 1
ATOM 3518 N N . PRO A 1 473 ? 29.398 -10.107 0.236 1.00 93.19 473 PRO A N 1
ATOM 3519 C CA . PRO A 1 473 ? 28.208 -9.946 1.074 1.00 93.19 473 PRO A CA 1
ATOM 3520 C C . PRO A 1 473 ? 28.356 -8.872 2.166 1.00 93.19 473 PRO A C 1
ATOM 3522 O O . PRO A 1 473 ? 27.377 -8.214 2.517 1.00 93.19 473 PRO A O 1
ATOM 3525 N N . ASP A 1 474 ? 29.567 -8.668 2.698 1.00 92.75 474 ASP A N 1
ATOM 3526 C CA . ASP A 1 474 ? 29.857 -7.622 3.691 1.00 92.75 474 ASP A CA 1
ATOM 3527 C C . ASP A 1 474 ? 29.757 -6.217 3.070 1.00 92.75 474 ASP A C 1
ATOM 3529 O O . ASP A 1 474 ? 29.164 -5.312 3.659 1.00 92.75 474 ASP A O 1
ATOM 3533 N N . THR A 1 475 ? 30.255 -6.041 1.844 1.00 95.19 475 THR A N 1
ATOM 3534 C CA . THR A 1 475 ? 30.110 -4.796 1.073 1.00 95.19 475 THR A CA 1
ATOM 3535 C C . THR A 1 475 ? 28.646 -4.488 0.791 1.00 95.19 475 THR A C 1
ATOM 3537 O O . THR A 1 475 ? 28.199 -3.367 1.043 1.00 95.19 475 THR A O 1
ATOM 3540 N N . LEU A 1 476 ? 27.873 -5.488 0.360 1.00 95.75 476 LEU A N 1
ATOM 3541 C CA . LEU A 1 476 ? 26.435 -5.345 0.143 1.00 95.75 476 LEU A CA 1
ATOM 3542 C C . LEU A 1 476 ? 25.693 -4.962 1.436 1.00 95.75 476 LEU A C 1
ATOM 3544 O O . LEU A 1 476 ? 24.884 -4.034 1.427 1.00 95.75 476 LEU A O 1
ATOM 3548 N N . ALA A 1 477 ? 26.003 -5.602 2.569 1.00 95.19 477 ALA A N 1
ATOM 3549 C CA . ALA A 1 477 ? 25.415 -5.253 3.865 1.00 95.19 477 ALA A CA 1
ATOM 3550 C C . ALA A 1 477 ? 25.720 -3.802 4.279 1.00 95.19 477 ALA A C 1
ATOM 3552 O O . ALA A 1 477 ? 24.825 -3.079 4.722 1.00 95.19 477 ALA A O 1
ATOM 3553 N N . LYS A 1 478 ? 26.971 -3.353 4.112 1.00 95.12 478 LYS A N 1
ATOM 3554 C CA . LYS A 1 478 ? 27.398 -1.978 4.420 1.00 95.12 478 LYS A CA 1
ATOM 3555 C C . LYS A 1 478 ? 26.737 -0.944 3.510 1.00 95.12 478 LYS A C 1
ATOM 3557 O O . LYS A 1 478 ? 26.324 0.110 3.991 1.00 95.12 478 LYS A O 1
ATOM 3562 N N . ALA A 1 479 ? 26.620 -1.239 2.218 1.00 96.62 479 ALA A N 1
ATOM 3563 C CA . ALA A 1 479 ? 25.919 -0.394 1.259 1.00 96.62 479 ALA A CA 1
ATOM 3564 C C . ALA A 1 479 ? 24.429 -0.269 1.607 1.00 96.62 479 ALA A C 1
ATOM 3566 O O . ALA A 1 479 ? 23.886 0.836 1.631 1.00 96.62 479 ALA A O 1
ATOM 3567 N N . PHE A 1 480 ? 23.790 -1.383 1.972 1.00 96.69 480 PHE A N 1
ATOM 3568 C CA . PHE A 1 480 ? 22.407 -1.405 2.443 1.00 96.69 480 PHE A CA 1
ATOM 3569 C C . PHE A 1 480 ? 22.217 -0.537 3.696 1.00 96.69 480 PHE A C 1
ATOM 3571 O O . PHE A 1 480 ? 21.317 0.306 3.744 1.00 96.69 480 PHE A O 1
ATOM 3578 N N . ASP A 1 481 ? 23.097 -0.690 4.692 1.00 96.06 481 ASP A N 1
ATOM 3579 C CA . ASP A 1 481 ? 23.077 0.110 5.922 1.00 96.06 481 ASP A CA 1
ATOM 3580 C C . ASP A 1 481 ? 23.268 1.608 5.631 1.00 96.06 481 ASP A C 1
ATOM 3582 O O . ASP A 1 481 ? 22.554 2.443 6.193 1.00 96.06 481 ASP A O 1
ATOM 3586 N N . PHE A 1 482 ? 24.179 1.956 4.716 1.00 97.38 482 PHE A N 1
ATOM 3587 C CA . PHE A 1 482 ? 24.398 3.333 4.272 1.00 97.38 482 PHE A CA 1
ATOM 3588 C C . PHE A 1 482 ? 23.142 3.935 3.624 1.00 97.38 482 PHE A C 1
ATOM 3590 O O . PHE A 1 482 ? 22.735 5.041 3.990 1.00 97.38 482 PHE A O 1
ATOM 3597 N N . VAL A 1 483 ? 22.488 3.207 2.712 1.00 97.62 483 VAL A N 1
ATOM 3598 C CA . VAL A 1 483 ? 21.258 3.665 2.044 1.00 97.62 483 VAL A CA 1
ATOM 3599 C C . VAL A 1 483 ? 20.133 3.907 3.060 1.00 97.62 483 VAL A C 1
ATOM 3601 O O . VAL A 1 483 ? 19.480 4.956 3.020 1.00 97.62 483 VAL A O 1
ATOM 3604 N N . GLN A 1 484 ? 19.955 3.004 4.032 1.00 95.50 484 GLN A N 1
ATOM 3605 C CA . GLN A 1 484 ? 18.999 3.212 5.126 1.00 95.50 484 GLN A CA 1
ATOM 3606 C C . GLN A 1 484 ? 19.378 4.412 6.009 1.00 95.50 484 GLN A C 1
ATOM 3608 O O . GLN A 1 484 ? 18.507 5.198 6.392 1.00 95.50 484 GLN A O 1
ATOM 3613 N N . GLN A 1 485 ? 20.668 4.592 6.319 1.00 96.00 485 GLN A N 1
ATOM 3614 C CA . GLN A 1 485 ? 21.162 5.701 7.139 1.00 96.00 485 GLN A CA 1
ATOM 3615 C C . GLN A 1 485 ? 20.824 7.063 6.518 1.00 96.00 485 GLN A C 1
ATOM 3617 O O . GLN A 1 485 ? 20.418 7.980 7.237 1.00 96.00 485 GLN A O 1
ATOM 3622 N N . ILE A 1 486 ? 20.918 7.188 5.190 1.00 96.06 486 ILE A N 1
ATOM 3623 C CA . ILE A 1 486 ? 20.526 8.404 4.458 1.00 96.06 486 ILE A CA 1
ATOM 3624 C C . ILE A 1 486 ? 19.015 8.504 4.188 1.00 96.06 486 ILE A C 1
ATOM 3626 O O . ILE A 1 486 ? 18.577 9.373 3.434 1.00 96.06 486 ILE A O 1
ATOM 3630 N N . ARG A 1 487 ? 18.209 7.651 4.840 1.00 94.69 487 ARG A N 1
ATOM 3631 C CA . ARG A 1 487 ? 16.739 7.618 4.773 1.00 94.69 487 ARG A CA 1
ATOM 3632 C C . ARG A 1 487 ? 16.204 7.403 3.356 1.00 94.69 487 ARG A C 1
ATOM 3634 O O . ARG A 1 487 ? 15.198 8.002 2.970 1.00 94.69 487 ARG A O 1
ATOM 3641 N N . LYS A 1 488 ? 16.887 6.559 2.584 1.00 96.50 488 LYS A N 1
ATOM 3642 C CA . LYS A 1 488 ? 16.415 6.060 1.291 1.00 96.50 488 LYS A CA 1
ATOM 3643 C C . LYS A 1 488 ? 16.093 4.571 1.395 1.00 96.50 488 LYS A C 1
ATOM 3645 O O . LYS A 1 488 ? 16.551 3.881 2.302 1.00 96.50 488 LYS A O 1
ATOM 3650 N N . THR A 1 489 ? 15.276 4.104 0.465 1.00 96.94 489 THR A N 1
ATOM 3651 C CA . THR A 1 489 ? 14.840 2.711 0.361 1.00 96.94 489 THR A CA 1
ATOM 3652 C C . THR A 1 489 ? 15.850 1.947 -0.490 1.00 96.94 489 THR A C 1
ATOM 3654 O O . THR A 1 489 ? 16.059 2.346 -1.633 1.00 96.94 489 THR A O 1
ATOM 3657 N N . PRO A 1 490 ? 16.513 0.909 0.032 1.00 97.00 490 PRO A N 1
ATOM 3658 C CA . PRO A 1 490 ? 17.389 0.062 -0.770 1.00 97.00 490 PRO A CA 1
ATOM 3659 C C . PRO A 1 490 ? 16.583 -1.001 -1.524 1.00 97.00 490 PRO A C 1
ATOM 3661 O O . PRO A 1 490 ? 15.741 -1.668 -0.927 1.00 97.00 490 PRO A O 1
ATOM 3664 N N . ILE A 1 491 ? 16.882 -1.198 -2.805 1.00 96.31 491 ILE A N 1
ATOM 3665 C CA . ILE A 1 491 ? 16.538 -2.426 -3.541 1.00 96.31 491 ILE A CA 1
ATOM 3666 C C . ILE A 1 491 ? 17.832 -3.085 -4.005 1.00 96.31 491 ILE A C 1
ATOM 3668 O O . ILE A 1 491 ? 18.794 -2.372 -4.298 1.00 96.31 491 ILE A O 1
ATOM 3672 N N . ILE A 1 492 ? 17.876 -4.414 -4.048 1.00 96.19 492 ILE A N 1
ATOM 3673 C CA . ILE A 1 492 ? 19.073 -5.152 -4.457 1.00 96.19 492 ILE A CA 1
ATOM 3674 C C . ILE A 1 492 ? 18.847 -5.779 -5.824 1.00 96.19 492 ILE A C 1
ATOM 3676 O O . ILE A 1 492 ? 17.837 -6.443 -6.062 1.00 96.19 492 ILE A O 1
ATOM 3680 N N . VAL A 1 493 ? 19.823 -5.582 -6.702 1.00 96.62 493 VAL A N 1
ATOM 3681 C CA . VAL A 1 493 ? 19.877 -6.175 -8.035 1.00 96.62 493 VAL A CA 1
ATOM 3682 C C . VAL A 1 493 ? 21.238 -6.802 -8.276 1.00 96.62 493 VAL A C 1
ATOM 3684 O O . VAL A 1 493 ? 22.264 -6.315 -7.794 1.00 96.62 493 VAL A O 1
ATOM 3687 N N . ASN A 1 494 ? 21.243 -7.884 -9.039 1.00 96.56 494 ASN A N 1
ATOM 3688 C CA . ASN A 1 494 ? 22.470 -8.466 -9.554 1.00 96.56 494 ASN A CA 1
ATOM 3689 C C . ASN A 1 494 ? 22.914 -7.713 -10.805 1.00 96.56 494 ASN A C 1
ATOM 3691 O O . ASN A 1 494 ? 22.096 -7.149 -11.538 1.00 96.56 494 ASN A O 1
ATOM 3695 N N . ASP A 1 495 ? 24.223 -7.683 -11.016 1.00 95.69 495 ASP A N 1
ATOM 3696 C CA . ASP A 1 495 ? 24.818 -6.972 -12.132 1.00 95.69 495 ASP A CA 1
ATOM 3697 C C . ASP A 1 495 ? 24.353 -7.532 -13.479 1.00 95.69 495 ASP A C 1
ATOM 3699 O O . ASP A 1 495 ? 24.373 -8.731 -13.743 1.00 95.69 495 ASP A O 1
ATOM 3703 N N . SER A 1 496 ? 23.892 -6.620 -14.321 1.00 93.38 496 SER A N 1
ATOM 3704 C CA . SER A 1 496 ? 23.451 -6.850 -15.689 1.00 93.38 496 SER A CA 1
ATOM 3705 C C . SER A 1 496 ? 23.383 -5.491 -16.368 1.00 93.38 496 SER A C 1
ATOM 3707 O O . SER A 1 496 ? 23.210 -4.462 -15.708 1.00 93.38 496 SER A O 1
ATOM 3709 N N . ARG A 1 497 ? 23.525 -5.449 -17.690 1.00 90.44 497 ARG A N 1
ATOM 3710 C CA . ARG A 1 497 ? 23.524 -4.178 -18.411 1.00 90.44 497 ARG A CA 1
ATOM 3711 C C . ARG A 1 497 ? 22.171 -3.477 -18.253 1.00 90.44 497 ARG A C 1
ATOM 3713 O O . ARG A 1 497 ? 21.118 -4.078 -18.455 1.00 90.44 497 ARG A O 1
ATOM 3720 N N . GLY A 1 498 ? 22.204 -2.210 -17.835 1.00 90.19 498 GLY A N 1
ATOM 3721 C CA . GLY A 1 498 ? 20.990 -1.453 -17.495 1.00 90.19 498 GLY A CA 1
ATOM 3722 C C . GLY A 1 498 ? 20.310 -1.841 -16.179 1.00 90.19 498 GLY A C 1
ATOM 3723 O O . GLY A 1 498 ? 19.287 -1.238 -15.839 1.00 90.19 498 GLY A O 1
ATOM 3724 N N . PHE A 1 499 ? 20.860 -2.810 -15.444 1.00 95.62 499 PHE A N 1
ATOM 3725 C CA . PHE A 1 499 ? 20.349 -3.297 -14.163 1.00 95.62 499 PHE A CA 1
ATOM 3726 C C . PHE A 1 499 ? 18.863 -3.673 -14.242 1.00 95.62 499 PHE A C 1
ATOM 3728 O O . PHE A 1 499 ? 18.422 -4.276 -15.223 1.00 95.62 499 PHE A O 1
ATOM 3735 N N . PHE A 1 500 ? 18.075 -3.332 -13.222 1.00 97.62 500 PHE A N 1
ATOM 3736 C CA . PHE A 1 500 ? 16.625 -3.451 -13.289 1.00 97.62 500 PHE A CA 1
ATOM 3737 C C . PHE A 1 500 ? 15.988 -2.138 -13.738 1.00 97.62 500 PHE A C 1
ATOM 3739 O O . PHE A 1 500 ? 15.187 -2.120 -14.672 1.00 97.62 500 PHE A O 1
ATOM 3746 N N . THR A 1 501 ? 16.324 -1.024 -13.082 1.00 96.00 501 THR A N 1
ATOM 3747 C CA . THR A 1 501 ? 15.559 0.217 -13.261 1.00 96.00 501 THR A CA 1
ATOM 3748 C C . THR A 1 501 ? 15.741 0.841 -14.642 1.00 96.00 501 THR A C 1
ATOM 3750 O O . THR A 1 501 ? 14.746 1.074 -15.330 1.00 96.00 501 THR A O 1
ATOM 3753 N N . SER A 1 502 ? 16.980 1.079 -15.081 1.00 94.00 502 SER A N 1
ATOM 3754 C CA . SER A 1 502 ? 17.256 1.703 -16.382 1.00 94.00 502 SER A CA 1
ATOM 3755 C C . SER A 1 502 ? 16.776 0.822 -17.531 1.00 94.00 502 SER A C 1
ATOM 3757 O O . SER A 1 502 ? 16.168 1.328 -18.474 1.00 94.00 502 SER A O 1
ATOM 3759 N N . ARG A 1 503 ? 16.982 -0.494 -17.434 1.00 94.94 503 ARG A N 1
ATOM 3760 C CA . ARG A 1 503 ? 16.542 -1.471 -18.433 1.00 94.94 503 ARG A CA 1
ATOM 3761 C C . ARG A 1 503 ? 15.024 -1.472 -18.611 1.00 94.94 503 ARG A C 1
ATOM 37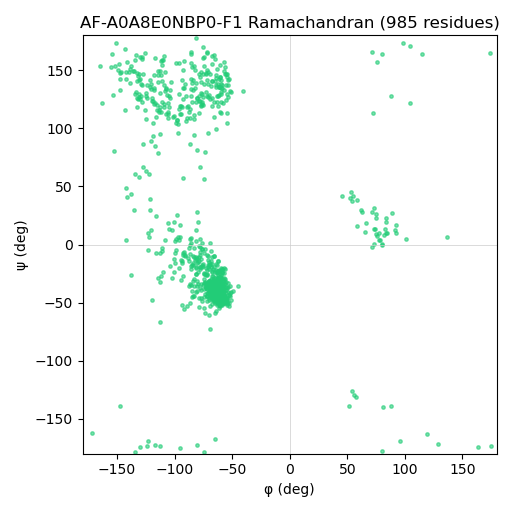63 O O . ARG A 1 503 ? 14.536 -1.290 -19.726 1.00 94.94 503 ARG A O 1
ATOM 3770 N N . VAL A 1 504 ? 14.269 -1.604 -17.519 1.00 96.88 504 VAL A N 1
ATOM 3771 C CA . VAL A 1 504 ? 12.797 -1.618 -17.566 1.00 96.88 504 VAL A CA 1
ATOM 3772 C C . VAL A 1 504 ? 12.231 -0.254 -17.960 1.00 96.88 504 VAL A C 1
ATOM 3774 O O . VAL A 1 504 ? 11.237 -0.177 -18.678 1.00 96.88 504 VAL A O 1
ATOM 3777 N N . PHE A 1 505 ? 12.853 0.844 -17.536 1.00 94.69 505 PHE A N 1
ATOM 3778 C CA . PHE A 1 505 ? 12.356 2.172 -17.879 1.00 94.69 505 PHE A CA 1
ATOM 3779 C C . PHE A 1 505 ? 12.652 2.572 -19.332 1.00 94.69 505 PHE A C 1
ATOM 3781 O O . PHE A 1 505 ? 11.818 3.210 -19.972 1.00 94.69 505 PHE A O 1
ATOM 3788 N N . SER A 1 506 ? 13.790 2.160 -19.896 1.00 94.12 506 SER A N 1
ATOM 3789 C CA . SER A 1 506 ? 14.157 2.502 -21.281 1.00 94.12 506 SER A CA 1
ATOM 3790 C C . SER A 1 506 ? 13.170 1.938 -22.304 1.00 94.12 506 SER A C 1
ATOM 3792 O O . SER A 1 506 ? 12.944 2.532 -23.356 1.00 94.12 506 SER A O 1
ATOM 3794 N N . VAL A 1 507 ? 12.516 0.816 -21.990 1.00 96.50 507 VAL A N 1
ATOM 3795 C CA . VAL A 1 507 ? 11.518 0.229 -22.891 1.00 96.50 507 VAL A CA 1
ATOM 3796 C C . VAL A 1 507 ? 10.181 0.976 -22.877 1.00 96.50 507 VAL A C 1
ATOM 3798 O O . VAL A 1 507 ? 9.410 0.860 -23.825 1.00 96.50 507 VAL A O 1
ATOM 3801 N N . TYR A 1 508 ? 9.906 1.779 -21.843 1.00 97.38 508 TYR A N 1
ATOM 3802 C CA . TYR A 1 508 ? 8.754 2.683 -21.819 1.00 97.38 508 TYR A CA 1
ATOM 3803 C C . TYR A 1 508 ? 8.945 3.863 -22.772 1.00 97.38 508 TYR A C 1
ATOM 3805 O O . TYR A 1 508 ? 8.030 4.203 -23.525 1.00 97.38 508 TYR A O 1
ATOM 3813 N N . THR A 1 509 ? 10.137 4.468 -22.768 1.00 96.19 509 THR A N 1
ATOM 3814 C CA . THR A 1 509 ? 10.474 5.531 -23.721 1.00 96.19 509 THR A CA 1
ATOM 3815 C C . THR A 1 509 ? 10.527 4.979 -25.142 1.00 96.19 509 THR A C 1
ATOM 3817 O O . THR A 1 509 ? 9.870 5.537 -26.016 1.00 96.19 509 THR A O 1
ATOM 3820 N N . ASP A 1 510 ? 11.167 3.821 -25.345 1.00 97.38 510 ASP A N 1
ATOM 3821 C CA . ASP A 1 510 ? 11.220 3.147 -26.649 1.00 97.38 510 ASP A CA 1
ATOM 3822 C C . ASP A 1 510 ? 9.829 2.808 -27.200 1.00 97.38 510 ASP A C 1
ATOM 3824 O O . ASP A 1 510 ? 9.560 3.057 -28.371 1.00 97.38 510 ASP A O 1
ATOM 3828 N N . GLU A 1 511 ? 8.900 2.298 -26.383 1.00 98.06 511 GLU A N 1
ATOM 3829 C CA . GLU A 1 511 ? 7.551 1.995 -26.878 1.00 98.06 511 GLU A CA 1
ATOM 3830 C C . GLU A 1 511 ? 6.738 3.264 -27.178 1.00 98.06 511 GLU A C 1
ATOM 3832 O O . GLU A 1 511 ? 5.957 3.277 -28.131 1.00 98.06 511 GLU A O 1
ATOM 3837 N N . GLY A 1 512 ? 6.951 4.353 -26.431 1.00 97.69 512 GLY A N 1
ATOM 3838 C CA . GLY A 1 512 ? 6.396 5.667 -26.770 1.00 97.69 512 GLY A CA 1
ATOM 3839 C C . GLY A 1 512 ? 6.916 6.200 -28.107 1.00 97.69 512 GLY A C 1
ATOM 3840 O O . GLY A 1 512 ? 6.139 6.712 -28.914 1.00 97.69 512 GLY A O 1
ATOM 3841 N N . ASP A 1 513 ? 8.206 6.009 -28.369 1.00 97.56 513 ASP A N 1
ATOM 3842 C CA . ASP A 1 513 ? 8.862 6.375 -29.623 1.00 97.56 513 ASP A CA 1
ATOM 3843 C C . ASP A 1 513 ? 8.401 5.494 -30.793 1.00 97.56 513 ASP A C 1
ATOM 3845 O O . ASP A 1 513 ? 8.168 5.991 -31.896 1.00 97.56 513 ASP A O 1
ATOM 3849 N N . ARG A 1 514 ? 8.162 4.199 -30.551 1.00 97.50 514 ARG A N 1
ATOM 3850 C CA . ARG A 1 514 ? 7.538 3.290 -31.526 1.00 97.50 514 ARG A CA 1
ATOM 3851 C C . ARG A 1 514 ? 6.117 3.704 -31.862 1.00 97.50 514 ARG A C 1
ATOM 3853 O O . ARG A 1 514 ? 5.790 3.778 -33.036 1.00 97.50 514 ARG A O 1
ATOM 3860 N N . LEU A 1 515 ? 5.288 4.016 -30.866 1.00 97.62 515 LEU A N 1
ATOM 3861 C CA . LEU A 1 515 ? 3.933 4.530 -31.095 1.00 97.62 515 LEU A CA 1
ATOM 3862 C C . LEU A 1 515 ? 3.959 5.817 -31.930 1.00 97.62 515 LEU A C 1
ATOM 3864 O O . LEU A 1 515 ? 3.143 5.984 -32.836 1.00 97.62 515 LEU A O 1
ATOM 3868 N N . LEU A 1 516 ? 4.913 6.712 -31.658 1.00 97.12 516 LEU A N 1
ATOM 3869 C CA . LEU A 1 516 ? 5.100 7.921 -32.453 1.00 97.12 516 LEU A CA 1
ATOM 3870 C C . LEU A 1 516 ? 5.495 7.579 -33.898 1.00 97.12 516 LEU A C 1
ATOM 3872 O O . LEU A 1 516 ? 4.903 8.121 -34.827 1.00 97.12 516 LEU A O 1
ATOM 3876 N N . LYS A 1 517 ? 6.439 6.652 -34.094 1.00 95.56 517 LYS A N 1
ATOM 3877 C CA . LYS A 1 517 ? 6.896 6.184 -35.413 1.00 95.56 517 LYS A CA 1
ATOM 3878 C C . LYS A 1 517 ? 5.813 5.435 -36.198 1.00 95.56 517 LYS A C 1
ATOM 3880 O O . LYS A 1 517 ? 5.756 5.570 -37.418 1.00 95.56 517 LYS A O 1
ATOM 3885 N N . ASP A 1 518 ? 4.927 4.726 -35.505 1.00 94.75 518 ASP A N 1
ATOM 3886 C CA . ASP A 1 518 ? 3.722 4.099 -36.063 1.00 94.75 518 ASP A CA 1
ATOM 3887 C C . ASP A 1 518 ? 2.675 5.145 -36.502 1.00 94.75 518 ASP A C 1
ATOM 3889 O O . ASP A 1 518 ? 1.654 4.796 -37.089 1.00 94.75 518 ASP A O 1
ATOM 3893 N N . GLY A 1 519 ? 2.908 6.434 -36.229 1.00 95.38 519 GLY A N 1
ATOM 3894 C CA . GLY A 1 519 ? 2.044 7.539 -36.630 1.00 95.38 519 GLY A CA 1
ATOM 3895 C C . GLY A 1 519 ? 0.874 7.804 -35.692 1.00 95.38 519 GLY A C 1
ATOM 3896 O O . GLY A 1 519 ? -0.086 8.467 -36.100 1.00 95.38 519 GLY A O 1
ATOM 3897 N N . VAL A 1 520 ? 0.939 7.322 -34.447 1.00 96.50 520 VAL A N 1
ATOM 3898 C CA . VAL A 1 520 ? -0.057 7.622 -33.412 1.00 96.50 520 VAL A CA 1
ATOM 3899 C C . VAL A 1 520 ? 0.095 9.071 -32.955 1.00 96.50 520 VAL A C 1
ATOM 3901 O O . VAL A 1 520 ? 1.197 9.605 -32.818 1.00 96.50 520 VAL A O 1
ATOM 3904 N N . ASN A 1 521 ? -1.031 9.734 -32.694 1.00 95.50 521 ASN A N 1
ATOM 3905 C CA . ASN A 1 521 ? -1.033 11.117 -32.232 1.00 95.50 521 ASN A CA 1
ATOM 3906 C C . ASN A 1 521 ? -0.229 11.278 -30.915 1.00 95.50 521 ASN A C 1
ATOM 3908 O O . ASN A 1 521 ? -0.611 10.685 -29.902 1.00 95.50 521 ASN A O 1
ATOM 3912 N N . PRO A 1 522 ? 0.814 12.132 -30.857 1.00 96.19 522 PRO A N 1
ATOM 3913 C CA . PRO A 1 522 ? 1.641 12.295 -29.656 1.00 96.19 522 PRO A CA 1
ATOM 3914 C C . PRO A 1 522 ? 0.861 12.825 -28.446 1.00 96.19 522 PRO A C 1
ATOM 3916 O O . PRO A 1 522 ? 1.184 12.492 -27.307 1.00 96.19 522 PRO A O 1
ATOM 3919 N N . VAL A 1 523 ? -0.212 13.598 -28.665 1.00 94.94 523 VAL A N 1
ATOM 3920 C CA . VAL A 1 523 ? -1.118 14.029 -27.586 1.00 94.94 523 VAL A CA 1
ATOM 3921 C C . VAL A 1 523 ? -1.790 12.817 -26.945 1.00 94.94 523 VAL A C 1
ATOM 3923 O O . VAL A 1 523 ? -1.978 12.795 -25.727 1.00 94.94 523 VAL A O 1
ATOM 3926 N N . LEU A 1 524 ? -2.162 11.822 -27.751 1.00 95.69 524 LEU A N 1
ATOM 3927 C CA . LEU A 1 524 ? -2.813 10.609 -27.279 1.00 95.69 524 LEU A CA 1
ATOM 3928 C C . LEU A 1 524 ? -1.830 9.744 -26.486 1.00 95.69 524 LEU A C 1
ATOM 3930 O O . LEU A 1 524 ? -2.148 9.389 -25.357 1.00 95.69 524 LEU A O 1
ATOM 3934 N N . ILE A 1 525 ? -0.623 9.507 -27.014 1.00 97.25 525 ILE A N 1
ATOM 3935 C CA . ILE A 1 525 ? 0.446 8.746 -26.337 1.00 97.25 525 ILE A CA 1
ATOM 3936 C C . ILE A 1 525 ? 0.707 9.318 -24.934 1.00 97.25 525 ILE A C 1
ATOM 3938 O O . ILE A 1 525 ? 0.616 8.620 -23.924 1.00 97.25 525 ILE A O 1
ATOM 3942 N N . GLU A 1 526 ? 0.943 10.628 -24.858 1.00 97.00 526 GLU A N 1
ATOM 3943 C CA . GLU A 1 526 ? 1.245 11.348 -23.619 1.00 97.00 526 GLU A CA 1
ATOM 3944 C C . GLU A 1 526 ? 0.100 11.329 -22.601 1.00 97.00 526 GLU A C 1
ATOM 3946 O O . GLU A 1 526 ? 0.324 11.240 -21.390 1.00 97.00 526 GLU A O 1
ATOM 3951 N N . ASN A 1 527 ? -1.144 11.480 -23.065 1.00 95.38 527 ASN A N 1
ATOM 3952 C CA . ASN A 1 527 ? -2.302 11.480 -22.177 1.00 95.38 527 ASN A CA 1
ATOM 3953 C C . ASN A 1 527 ? -2.674 10.072 -21.722 1.00 95.38 527 ASN A C 1
ATOM 3955 O O . ASN A 1 527 ? -3.012 9.923 -20.552 1.00 95.38 527 ASN A O 1
ATOM 3959 N N . LEU A 1 528 ? -2.601 9.064 -22.593 1.00 96.81 528 LEU A N 1
ATOM 3960 C CA . LEU A 1 528 ? -2.910 7.682 -22.236 1.00 96.81 528 LEU A CA 1
ATOM 3961 C C . LEU A 1 528 ? -1.891 7.128 -21.246 1.00 96.81 528 LEU A C 1
ATOM 3963 O O . LEU A 1 528 ? -2.308 6.565 -20.244 1.00 96.81 528 LEU A O 1
ATOM 3967 N N . ALA A 1 529 ? -0.596 7.409 -21.425 1.00 97.00 529 ALA A N 1
ATOM 3968 C CA . ALA A 1 529 ? 0.422 7.066 -20.433 1.00 97.00 529 ALA A CA 1
ATOM 3969 C C . ALA A 1 529 ? 0.084 7.633 -19.039 1.00 97.00 529 ALA A C 1
ATOM 3971 O O . ALA A 1 529 ? 0.077 6.921 -18.034 1.00 97.00 529 ALA A O 1
ATOM 3972 N N . ARG A 1 530 ? -0.279 8.924 -18.982 1.00 95.62 530 ARG A N 1
ATOM 3973 C CA . ARG A 1 530 ? -0.687 9.590 -17.733 1.00 95.62 530 ARG A CA 1
ATOM 3974 C C . ARG A 1 530 ? -2.018 9.083 -17.182 1.00 95.62 530 ARG A C 1
ATOM 3976 O O . ARG A 1 530 ? -2.198 9.084 -15.969 1.00 95.62 530 ARG A O 1
ATOM 3983 N N . GLN A 1 531 ? -2.956 8.688 -18.039 1.00 94.94 531 GLN A N 1
ATOM 3984 C CA . GLN A 1 531 ? -4.232 8.086 -17.639 1.00 94.94 531 GLN A CA 1
ATOM 3985 C C . GLN A 1 531 ? -4.069 6.649 -17.145 1.00 94.94 531 GLN A C 1
ATOM 3987 O O . GLN A 1 531 ? -4.872 6.231 -16.327 1.00 94.94 531 GLN A O 1
ATOM 3992 N N . SER A 1 532 ? -3.028 5.934 -17.575 1.00 95.56 532 SER A N 1
ATOM 3993 C CA . SER A 1 532 ? -2.616 4.650 -16.993 1.00 95.56 532 SER A CA 1
ATOM 3994 C C . SER A 1 532 ? -1.884 4.819 -15.657 1.00 95.56 532 SER A C 1
ATOM 3996 O O . SER A 1 532 ? -1.557 3.838 -15.005 1.00 95.56 532 SER A O 1
ATOM 3998 N N . GLY A 1 533 ? -1.633 6.060 -15.223 1.00 95.25 533 GLY A N 1
ATOM 3999 C CA . GLY A 1 533 ? -1.071 6.387 -13.914 1.00 95.25 533 GLY A CA 1
ATOM 4000 C C . GLY A 1 533 ? 0.422 6.709 -13.906 1.00 95.25 533 GLY A C 1
ATOM 4001 O O . GLY A 1 533 ? 0.958 6.962 -12.828 1.00 95.25 533 GLY A O 1
ATOM 4002 N N . MET A 1 534 ? 1.085 6.764 -15.068 1.00 95.88 534 MET A N 1
ATOM 4003 C CA . MET A 1 534 ? 2.464 7.258 -15.146 1.00 95.88 534 MET A CA 1
ATOM 4004 C C . MET A 1 534 ? 2.522 8.751 -14.773 1.00 95.88 534 MET A C 1
ATOM 4006 O O . MET A 1 534 ? 1.658 9.531 -15.194 1.00 95.88 534 MET A O 1
ATOM 4010 N N . PRO A 1 535 ? 3.546 9.207 -14.028 1.00 92.94 535 PRO A N 1
ATOM 4011 C CA . PRO A 1 535 ? 3.661 10.612 -13.635 1.00 92.94 535 PRO A CA 1
ATOM 4012 C C . PRO A 1 535 ? 3.956 11.540 -14.824 1.00 92.94 535 PRO A C 1
ATOM 4014 O O . PRO A 1 535 ? 3.510 12.691 -14.845 1.00 92.94 535 PRO A O 1
ATOM 4017 N N . VAL A 1 536 ? 4.694 11.043 -15.820 1.00 93.19 536 VAL A N 1
ATOM 4018 C CA . VAL A 1 536 ? 5.140 11.778 -17.011 1.00 93.19 536 VAL A CA 1
ATOM 4019 C C . VAL A 1 536 ? 5.001 10.858 -18.224 1.00 93.19 536 VAL A C 1
ATOM 4021 O O . VAL A 1 536 ? 5.298 9.670 -18.116 1.00 93.19 536 VAL A O 1
ATOM 4024 N N . GLY A 1 537 ? 4.526 11.379 -19.360 1.00 96.00 537 GLY A N 1
ATOM 4025 C CA . GLY A 1 537 ? 4.444 10.594 -20.592 1.00 96.00 537 GLY A CA 1
ATOM 4026 C C . GLY A 1 537 ? 5.820 10.326 -21.221 1.00 96.00 537 GLY A C 1
ATOM 4027 O O . GLY A 1 537 ? 6.819 10.932 -20.814 1.00 96.00 537 GLY A O 1
ATOM 4028 N N . PRO A 1 538 ? 5.895 9.387 -22.177 1.00 96.44 538 PRO A N 1
ATOM 4029 C CA . PRO A 1 538 ? 7.162 8.817 -22.628 1.00 96.44 538 PRO A CA 1
ATOM 4030 C C . PRO A 1 538 ? 8.018 9.776 -23.466 1.00 96.44 538 PRO A C 1
ATOM 4032 O O . PRO A 1 538 ? 9.237 9.639 -23.453 1.00 96.44 538 PRO A O 1
ATOM 4035 N N . LEU A 1 539 ? 7.437 10.774 -24.141 1.00 96.56 539 LEU A N 1
ATOM 4036 C CA . LEU A 1 539 ? 8.207 11.783 -24.884 1.00 96.56 539 LEU A CA 1
ATOM 4037 C C . LEU A 1 539 ? 8.667 12.888 -23.925 1.00 96.56 539 LEU A C 1
ATOM 4039 O O . LEU A 1 539 ? 9.826 13.295 -23.903 1.00 96.56 539 LEU A O 1
ATOM 4043 N N . ALA A 1 540 ? 7.759 13.339 -23.059 1.00 95.38 540 ALA A N 1
ATOM 4044 C CA . ALA A 1 540 ? 8.026 14.366 -22.065 1.00 95.38 540 ALA A CA 1
ATOM 4045 C C . ALA A 1 540 ? 9.166 13.987 -21.114 1.00 95.38 540 ALA A C 1
ATOM 4047 O O . ALA A 1 540 ? 9.896 14.877 -20.688 1.00 95.38 540 ALA A O 1
ATOM 4048 N N . VAL A 1 541 ? 9.304 12.711 -20.743 1.00 92.44 541 VAL A N 1
ATOM 4049 C CA . VAL A 1 541 ? 10.368 12.288 -19.824 1.00 92.44 541 VAL A CA 1
ATOM 4050 C C . VAL A 1 541 ? 11.746 12.279 -20.487 1.00 92.44 541 VAL A C 1
ATOM 4052 O O . VAL A 1 541 ? 12.721 12.642 -19.835 1.00 92.44 541 VAL A O 1
ATOM 4055 N N . GLN A 1 542 ? 11.832 11.986 -21.787 1.00 93.75 542 GLN A N 1
ATOM 4056 C CA . GLN A 1 542 ? 13.088 12.073 -22.541 1.00 93.75 542 GLN A CA 1
ATOM 4057 C C . GLN A 1 542 ? 13.612 13.513 -22.605 1.00 93.75 542 GLN A C 1
ATOM 4059 O O . GLN A 1 542 ? 14.806 13.751 -22.419 1.00 93.75 542 GLN A O 1
ATOM 4064 N N . ASP A 1 543 ? 12.716 14.495 -22.757 1.00 93.44 543 ASP A N 1
ATOM 4065 C CA . ASP A 1 543 ? 13.094 15.910 -22.693 1.00 93.44 543 ASP A CA 1
ATOM 4066 C C . ASP A 1 543 ? 13.660 16.304 -21.312 1.00 93.44 543 ASP A C 1
ATOM 4068 O O . ASP A 1 543 ? 14.522 17.181 -21.232 1.00 93.44 543 ASP A O 1
ATOM 4072 N N . GLU A 1 544 ? 13.180 15.695 -20.221 1.00 87.12 544 GLU A N 1
ATOM 4073 C CA . GLU A 1 544 ? 13.645 15.970 -18.849 1.00 87.12 544 GLU A CA 1
ATOM 4074 C C . GLU A 1 544 ? 14.985 15.280 -18.539 1.00 87.12 544 GLU A C 1
ATOM 4076 O O . GLU A 1 544 ? 15.827 15.870 -17.858 1.00 87.12 544 GLU A O 1
ATOM 4081 N N . VAL A 1 545 ? 15.194 14.058 -19.048 1.00 80.38 545 VAL A N 1
ATOM 4082 C CA . VAL A 1 545 ? 16.431 13.265 -18.873 1.00 80.38 545 VAL A CA 1
ATOM 4083 C C . VAL A 1 545 ? 17.559 13.723 -19.812 1.00 80.38 545 VAL A C 1
ATOM 4085 O O . VAL A 1 545 ? 18.714 13.388 -19.572 1.00 80.38 545 VAL A O 1
ATOM 4088 N N . MET A 1 546 ? 17.249 14.584 -20.791 1.00 79.81 546 MET A N 1
ATOM 4089 C CA . MET A 1 546 ? 18.143 15.109 -21.834 1.00 79.81 546 MET A CA 1
ATOM 4090 C C . MET A 1 546 ? 18.505 14.063 -22.895 1.00 79.81 546 MET A C 1
ATOM 4092 O O . MET A 1 546 ? 19.274 13.135 -22.646 1.00 79.81 546 MET A O 1
ATOM 4096 N N . MET A 1 547 ? 18.034 14.274 -24.126 1.00 87.25 547 MET A N 1
ATOM 4097 C CA . MET A 1 547 ? 18.232 13.351 -25.253 1.00 87.25 547 MET A CA 1
ATOM 4098 C C . MET A 1 547 ? 19.703 13.140 -25.592 1.00 87.25 547 MET A C 1
ATOM 4100 O O . MET A 1 547 ? 20.099 12.037 -25.943 1.00 87.25 547 MET A O 1
ATOM 4104 N N . ASP A 1 548 ? 20.544 14.162 -25.423 1.00 83.31 548 ASP A N 1
ATOM 4105 C CA . ASP A 1 548 ? 21.986 14.022 -25.647 1.00 83.31 548 ASP A CA 1
ATOM 4106 C C . ASP A 1 548 ? 22.637 13.039 -24.664 1.00 83.31 548 ASP A C 1
ATOM 4108 O O . ASP A 1 548 ? 23.583 12.340 -25.027 1.00 83.31 548 ASP A O 1
ATOM 4112 N N . MET A 1 549 ? 22.150 12.975 -23.419 1.00 82.44 549 MET A N 1
ATOM 4113 C CA . MET A 1 549 ? 22.627 11.996 -22.440 1.00 82.44 549 MET A CA 1
ATOM 4114 C C . MET A 1 549 ? 22.162 10.591 -22.828 1.00 82.44 549 MET A C 1
ATOM 4116 O O . MET A 1 549 ? 22.982 9.673 -22.844 1.00 82.44 549 MET A O 1
ATOM 4120 N N . LEU A 1 550 ? 20.883 10.441 -23.185 1.00 86.06 550 LEU A N 1
ATOM 4121 C CA . LEU A 1 550 ? 20.315 9.173 -23.652 1.00 86.06 550 LEU A CA 1
ATOM 4122 C C . LEU A 1 550 ? 21.050 8.658 -24.895 1.00 86.06 550 LEU A C 1
ATOM 4124 O O . LEU A 1 550 ? 21.451 7.500 -24.936 1.00 86.06 550 LEU A O 1
ATOM 4128 N N . LEU A 1 551 ? 21.322 9.533 -25.864 1.00 87.88 551 LEU A N 1
ATOM 4129 C CA . LEU A 1 551 ? 22.039 9.205 -27.093 1.00 87.88 551 LEU A CA 1
ATOM 4130 C C . LEU A 1 551 ? 23.490 8.794 -26.830 1.00 87.88 551 LEU A C 1
ATOM 4132 O O . LEU A 1 551 ? 23.996 7.880 -27.478 1.00 87.88 551 LEU A O 1
ATOM 4136 N N . ARG A 1 552 ? 24.179 9.456 -25.892 1.00 86.25 552 ARG A N 1
ATOM 4137 C CA . ARG A 1 552 ? 25.531 9.045 -25.484 1.00 86.25 552 ARG A CA 1
ATOM 4138 C C . ARG A 1 552 ? 25.508 7.680 -24.815 1.00 86.25 552 ARG A C 1
ATOM 4140 O O . ARG A 1 552 ? 26.282 6.827 -25.219 1.00 86.25 552 ARG A O 1
ATOM 4147 N N . SER A 1 553 ? 24.606 7.467 -23.856 1.00 86.06 553 SER A N 1
ATOM 4148 C CA . SER A 1 553 ? 24.436 6.161 -23.211 1.00 86.06 553 SER A CA 1
ATOM 4149 C C . SER A 1 553 ? 24.127 5.076 -24.246 1.00 86.06 553 SER A C 1
ATOM 4151 O O . SER A 1 553 ? 24.762 4.028 -24.234 1.00 86.06 553 SER A O 1
ATOM 4153 N N . PHE A 1 554 ? 23.232 5.341 -25.198 1.00 89.69 554 PHE A N 1
ATOM 4154 C CA . PHE A 1 554 ? 22.927 4.432 -26.300 1.00 89.69 554 PHE A CA 1
ATOM 4155 C C . PHE A 1 554 ? 24.169 4.089 -27.134 1.00 89.69 554 PHE A C 1
ATOM 4157 O O . PHE A 1 554 ? 24.463 2.912 -27.305 1.00 89.69 554 PHE A O 1
ATOM 4164 N N . LYS A 1 555 ? 24.948 5.086 -27.575 1.00 90.00 555 LYS A N 1
ATOM 4165 C CA . LYS A 1 555 ? 26.194 4.864 -28.337 1.00 90.00 555 LYS A CA 1
ATOM 4166 C C . LYS A 1 555 ? 27.227 4.064 -27.542 1.00 90.00 555 LYS A C 1
ATOM 4168 O O . LYS A 1 555 ? 27.771 3.104 -28.072 1.00 90.00 555 LYS A O 1
ATOM 4173 N N . THR A 1 556 ? 27.433 4.389 -26.264 1.00 88.62 556 THR A N 1
ATOM 4174 C CA . THR A 1 556 ? 28.311 3.607 -25.379 1.00 88.62 556 THR A CA 1
ATOM 4175 C C . THR A 1 556 ? 27.858 2.148 -25.305 1.00 88.62 556 THR A C 1
ATOM 4177 O O . THR A 1 556 ? 28.679 1.243 -25.393 1.00 88.62 556 THR A O 1
ATOM 4180 N N . ASN A 1 557 ? 26.552 1.900 -25.184 1.00 89.12 557 ASN A N 1
ATOM 4181 C CA . ASN A 1 557 ? 26.013 0.544 -25.142 1.00 89.12 557 ASN A CA 1
ATOM 4182 C C . ASN A 1 557 ? 26.104 -0.181 -26.500 1.00 89.12 557 ASN A C 1
ATOM 4184 O O . ASN A 1 557 ? 26.329 -1.383 -26.495 1.00 89.12 557 ASN A O 1
ATOM 4188 N N . GLN A 1 558 ? 26.014 0.518 -27.638 1.00 90.00 558 GLN A N 1
ATOM 4189 C CA . GLN A 1 558 ? 26.279 -0.064 -28.966 1.00 90.00 558 GLN A CA 1
ATOM 4190 C C . GLN A 1 558 ? 27.748 -0.472 -29.138 1.00 90.00 558 GLN A C 1
ATOM 4192 O O . GLN A 1 558 ? 28.044 -1.537 -29.679 1.00 90.00 558 GLN A O 1
ATOM 4197 N N . ASP A 1 559 ? 28.677 0.358 -28.663 1.00 89.00 559 ASP A N 1
ATOM 4198 C CA . ASP A 1 559 ? 30.102 0.025 -28.684 1.00 89.00 559 ASP A CA 1
ATOM 4199 C C . ASP A 1 559 ? 30.394 -1.186 -27.783 1.00 89.00 559 ASP A C 1
ATOM 4201 O O . ASP A 1 559 ? 31.221 -2.032 -28.128 1.00 89.00 559 ASP A O 1
ATOM 4205 N N . LEU A 1 560 ? 29.691 -1.298 -26.650 1.00 87.06 560 LEU A N 1
ATOM 4206 C CA . LEU A 1 560 ? 29.760 -2.462 -25.766 1.00 87.06 560 LEU A CA 1
ATOM 4207 C C . LEU A 1 560 ? 29.124 -3.714 -26.379 1.00 87.06 560 LEU A C 1
ATOM 4209 O O . LEU A 1 560 ? 29.699 -4.787 -26.225 1.00 87.06 560 LEU A O 1
ATOM 4213 N N . ASP A 1 561 ? 28.010 -3.593 -27.108 1.00 90.19 561 ASP A N 1
ATOM 4214 C CA . ASP A 1 561 ? 27.409 -4.701 -27.868 1.00 90.19 561 ASP A CA 1
ATOM 4215 C C . ASP A 1 561 ? 28.432 -5.322 -28.829 1.00 90.19 561 ASP A C 1
ATOM 4217 O O . ASP A 1 561 ? 28.647 -6.536 -28.844 1.00 90.19 561 ASP A O 1
ATOM 4221 N N . ALA A 1 562 ? 29.164 -4.481 -29.567 1.00 88.38 562 ALA A N 1
ATOM 4222 C CA . ALA A 1 562 ? 30.215 -4.935 -30.475 1.00 88.38 562 ALA A CA 1
ATOM 4223 C C . ALA A 1 562 ? 31.401 -5.609 -29.755 1.00 88.38 562 ALA A C 1
ATOM 4225 O O . ALA A 1 562 ? 32.045 -6.489 -30.329 1.00 88.38 562 ALA A O 1
ATOM 4226 N N . GLN A 1 563 ? 31.709 -5.196 -28.522 1.00 87.06 563 GLN A N 1
ATOM 4227 C CA . GLN A 1 563 ? 32.812 -5.749 -27.727 1.00 87.06 563 GLN A CA 1
ATOM 4228 C C . GLN A 1 563 ? 32.444 -7.064 -27.032 1.00 87.06 563 GLN A C 1
ATOM 4230 O O . GLN A 1 563 ? 33.270 -7.975 -26.983 1.00 87.06 563 GLN A O 1
ATOM 4235 N N . LEU A 1 564 ? 31.230 -7.155 -26.487 1.00 85.31 564 LEU A N 1
ATOM 4236 C CA . LEU A 1 564 ? 30.766 -8.282 -25.676 1.00 85.31 564 LEU A CA 1
ATOM 4237 C C . LEU A 1 564 ? 30.003 -9.335 -26.492 1.00 85.31 564 LEU A C 1
ATOM 4239 O O . LEU A 1 564 ? 29.839 -10.461 -26.026 1.00 85.31 564 LEU A O 1
ATOM 4243 N N . GLY A 1 565 ? 29.602 -9.010 -27.724 1.00 84.62 565 GLY A N 1
ATOM 4244 C CA . GLY A 1 565 ? 28.887 -9.928 -28.611 1.00 84.62 565 GLY A CA 1
ATOM 4245 C C . GLY A 1 565 ? 27.420 -10.132 -28.228 1.00 84.62 565 GLY A C 1
ATOM 4246 O O . GLY A 1 565 ? 26.856 -11.183 -28.532 1.00 84.62 565 GLY A O 1
ATOM 4247 N N . ASP A 1 566 ? 26.815 -9.154 -27.557 1.00 85.06 566 ASP A N 1
ATOM 4248 C CA . ASP A 1 566 ? 25.396 -9.100 -27.205 1.00 85.06 566 ASP A CA 1
ATOM 4249 C C . ASP A 1 566 ? 24.677 -7.965 -27.963 1.00 85.06 566 ASP A C 1
ATOM 4251 O O . ASP A 1 566 ? 25.209 -7.400 -28.918 1.00 85.06 566 ASP A O 1
ATOM 4255 N N . ASN A 1 567 ? 23.410 -7.712 -27.630 1.00 88.06 567 ASN A N 1
ATOM 4256 C CA . ASN A 1 567 ? 22.527 -6.805 -28.368 1.00 88.06 567 ASN A CA 1
ATOM 4257 C C . ASN A 1 567 ? 21.619 -5.987 -27.438 1.00 88.06 567 ASN A C 1
ATOM 4259 O O . ASN A 1 567 ? 20.424 -5.813 -27.685 1.00 88.06 567 ASN A O 1
ATOM 4263 N N . TYR A 1 568 ? 22.163 -5.509 -26.324 1.00 88.12 568 TYR A N 1
ATOM 4264 C CA . TYR A 1 568 ? 21.380 -4.765 -25.345 1.00 88.12 568 TYR A CA 1
ATOM 4265 C C . TYR A 1 568 ? 20.883 -3.423 -25.891 1.00 88.12 568 TYR A C 1
ATOM 4267 O O . TYR A 1 568 ? 19.752 -3.034 -25.595 1.00 88.12 568 TYR A O 1
ATOM 4275 N N . ALA A 1 569 ? 21.672 -2.709 -26.700 1.00 88.69 569 ALA A N 1
ATOM 4276 C CA . ALA A 1 569 ? 21.230 -1.433 -27.259 1.00 88.69 569 ALA A CA 1
ATOM 4277 C C . ALA A 1 569 ? 19.999 -1.611 -28.171 1.00 88.69 569 ALA A C 1
ATOM 4279 O O . ALA A 1 569 ? 19.137 -0.731 -28.225 1.00 88.69 569 ALA A O 1
ATOM 4280 N N . ASP A 1 570 ? 19.843 -2.778 -28.808 1.00 89.50 570 ASP A N 1
ATOM 4281 C CA . ASP A 1 570 ? 18.679 -3.093 -29.647 1.00 89.50 570 ASP A CA 1
ATOM 4282 C C . ASP A 1 570 ? 17.356 -3.104 -28.861 1.00 89.50 570 ASP A C 1
ATOM 4284 O O . ASP A 1 570 ? 16.288 -2.866 -29.437 1.00 89.50 570 ASP A O 1
ATOM 4288 N N . VAL A 1 571 ? 17.408 -3.315 -27.539 1.00 87.69 571 VAL A N 1
ATOM 4289 C CA . VAL A 1 571 ? 16.231 -3.344 -26.655 1.00 87.69 571 VAL A CA 1
ATOM 4290 C C . VAL A 1 571 ? 15.472 -2.009 -26.662 1.00 87.69 571 VAL A C 1
ATOM 4292 O O . VAL A 1 571 ? 14.249 -2.013 -26.493 1.00 87.69 571 VAL A O 1
ATOM 4295 N N . TYR A 1 572 ? 16.175 -0.892 -26.883 1.00 91.56 572 TYR A N 1
ATOM 4296 C CA . TYR A 1 572 ? 15.631 0.474 -26.879 1.00 91.56 572 TYR A CA 1
ATOM 4297 C C . TYR A 1 572 ? 16.136 1.333 -28.058 1.00 91.56 572 TYR A C 1
ATOM 4299 O O . TYR A 1 572 ? 16.258 2.559 -27.964 1.00 91.56 572 TYR A O 1
ATOM 4307 N N . ALA A 1 573 ? 16.440 0.692 -29.191 1.00 94.06 573 ALA A N 1
ATOM 4308 C CA . ALA A 1 573 ? 17.042 1.349 -30.351 1.00 94.06 573 ALA A CA 1
ATOM 4309 C C . ALA A 1 573 ? 16.187 2.458 -30.983 1.00 94.06 573 ALA A C 1
ATOM 4311 O O . ALA A 1 573 ? 16.744 3.405 -31.543 1.00 94.06 573 ALA A O 1
ATOM 4312 N N . VAL A 1 574 ? 14.853 2.385 -30.892 1.00 95.94 574 VAL A N 1
ATOM 4313 C CA . VAL A 1 574 ? 13.976 3.415 -31.476 1.00 95.94 574 VAL A CA 1
ATOM 4314 C C . VAL A 1 574 ? 14.070 4.705 -30.665 1.00 95.94 574 VAL A C 1
ATOM 4316 O O . VAL A 1 574 ? 14.070 5.789 -31.247 1.00 95.94 574 VAL A O 1
ATOM 4319 N N . CYS A 1 575 ? 14.265 4.602 -29.349 1.00 94.81 575 CYS A N 1
ATOM 4320 C CA . CYS A 1 575 ? 14.568 5.758 -28.510 1.00 94.81 575 CYS A CA 1
ATOM 4321 C C . CYS A 1 575 ? 15.903 6.416 -28.888 1.00 94.81 575 CYS A C 1
ATOM 4323 O O . CYS A 1 575 ? 15.969 7.638 -29.042 1.00 94.81 575 CYS A O 1
ATOM 4325 N N . GLY A 1 576 ? 16.948 5.621 -29.144 1.00 93.44 576 GLY A N 1
ATOM 4326 C CA . GLY A 1 576 ? 18.225 6.122 -29.668 1.00 93.44 576 GLY A CA 1
ATOM 4327 C C . GLY A 1 576 ? 18.081 6.855 -31.012 1.00 93.44 576 GLY A C 1
ATOM 4328 O O . GLY A 1 576 ? 18.594 7.965 -31.170 1.00 93.44 576 GLY A O 1
ATOM 4329 N N . GLU A 1 577 ? 17.334 6.272 -31.956 1.00 95.06 577 GLU A N 1
ATOM 4330 C CA . GLU A 1 577 ? 17.035 6.860 -33.273 1.00 95.06 577 GLU A CA 1
ATOM 4331 C C . GLU A 1 577 ? 16.311 8.208 -33.149 1.00 95.06 577 GLU A C 1
ATOM 4333 O O . GLU A 1 577 ? 16.697 9.190 -33.790 1.00 95.06 577 GLU A O 1
ATOM 4338 N N . LEU A 1 578 ? 15.268 8.278 -32.316 1.00 95.06 578 LEU A N 1
ATOM 4339 C CA . LEU A 1 578 ? 14.477 9.496 -32.159 1.00 95.06 578 LEU A CA 1
ATOM 4340 C C . LEU A 1 578 ? 15.234 10.579 -31.383 1.00 95.06 578 LEU A C 1
ATOM 4342 O O . LEU A 1 578 ? 15.148 11.752 -31.755 1.00 95.06 578 LEU A O 1
ATOM 4346 N N . CYS A 1 579 ? 16.036 10.208 -30.382 1.00 94.50 579 CYS A N 1
ATOM 4347 C CA . CYS A 1 579 ? 16.945 11.138 -29.715 1.00 94.50 579 CYS A CA 1
ATOM 4348 C C . CYS A 1 579 ? 17.931 11.768 -30.716 1.00 94.50 579 CYS A C 1
ATOM 4350 O O . CYS A 1 579 ? 18.065 12.991 -30.748 1.00 94.50 579 CYS A O 1
ATOM 4352 N N . ASP A 1 580 ? 18.567 10.977 -31.589 1.00 94.69 580 ASP A N 1
ATOM 4353 C CA . ASP A 1 580 ? 19.469 11.497 -32.632 1.00 94.69 580 ASP A CA 1
ATOM 4354 C C . ASP A 1 580 ? 18.730 12.394 -33.643 1.00 94.69 580 ASP A C 1
ATOM 4356 O O . ASP A 1 580 ? 19.185 13.493 -33.991 1.00 94.69 580 ASP A O 1
ATOM 4360 N N . TYR A 1 581 ? 17.529 11.984 -34.062 1.00 94.69 581 TYR A N 1
ATOM 4361 C CA . TYR A 1 581 ? 16.676 12.764 -34.957 1.00 94.69 581 TYR A CA 1
ATOM 4362 C C . TYR A 1 581 ? 16.327 14.147 -34.383 1.00 94.69 581 TYR A C 1
ATOM 4364 O O . TYR A 1 581 ? 16.338 15.147 -35.113 1.00 94.69 581 TYR A O 1
ATOM 4372 N N . MET A 1 582 ? 16.009 14.217 -33.090 1.00 95.06 582 MET A N 1
ATOM 4373 C CA . MET A 1 582 ? 15.633 15.454 -32.406 1.00 95.06 582 MET A CA 1
ATOM 4374 C C . MET A 1 582 ? 16.855 16.329 -32.099 1.00 95.06 582 MET A C 1
ATOM 4376 O O . MET A 1 582 ? 16.853 17.522 -32.430 1.00 95.06 582 MET A O 1
ATOM 4380 N N . SER A 1 583 ? 17.937 15.748 -31.570 1.00 93.19 583 SER A N 1
ATOM 4381 C CA . SER A 1 583 ? 19.187 16.466 -31.288 1.00 93.19 583 SER A CA 1
ATOM 4382 C C . SER A 1 583 ? 19.814 17.057 -32.555 1.00 93.19 583 SER A C 1
ATOM 4384 O O . SER A 1 583 ? 20.201 18.227 -32.554 1.00 93.19 583 SER A O 1
ATOM 4386 N N . SER A 1 584 ? 19.817 16.329 -33.681 1.00 93.38 584 SER A N 1
ATOM 4387 C CA . SER A 1 584 ? 20.313 16.839 -34.977 1.00 93.38 584 SER A CA 1
ATOM 4388 C C . SER A 1 584 ? 19.527 18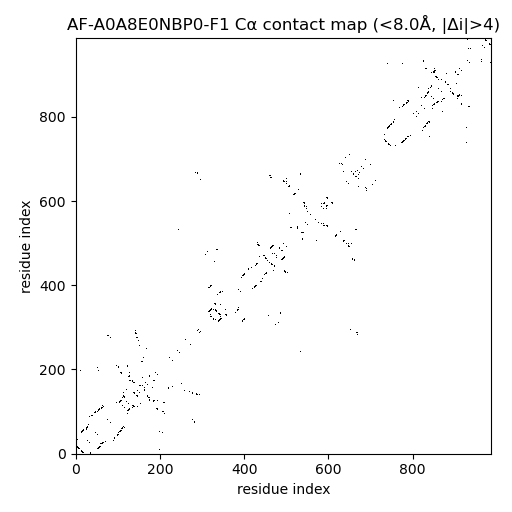.042 -35.524 1.00 93.38 584 SER A C 1
ATOM 4390 O O . SER A 1 584 ? 20.008 18.750 -36.410 1.00 93.38 584 SER A O 1
ATOM 4392 N N . ARG A 1 585 ? 18.338 18.323 -34.976 1.00 93.19 585 ARG A N 1
ATOM 4393 C CA . ARG A 1 585 ? 17.493 19.487 -35.303 1.00 93.19 585 ARG A CA 1
ATOM 4394 C C . ARG A 1 585 ? 17.568 20.600 -34.260 1.00 93.19 585 ARG A C 1
ATOM 4396 O O . ARG A 1 585 ? 16.744 21.512 -34.284 1.00 93.19 585 ARG A O 1
ATOM 4403 N N . GLY A 1 586 ? 18.541 20.534 -33.352 1.00 93.06 586 GLY A N 1
ATOM 4404 C CA . GLY A 1 586 ? 18.713 21.518 -32.286 1.00 93.06 586 GLY A CA 1
ATOM 4405 C C . GLY A 1 586 ? 17.634 21.429 -31.208 1.00 93.06 586 GLY A C 1
ATOM 4406 O O . GLY A 1 586 ? 17.315 22.442 -30.591 1.00 93.06 586 GLY A O 1
ATOM 4407 N N . ARG A 1 587 ? 17.056 20.238 -30.990 1.00 94.31 587 ARG A N 1
ATOM 4408 C CA . ARG A 1 587 ? 16.016 19.995 -29.979 1.00 94.31 587 ARG A CA 1
ATOM 4409 C C . ARG A 1 587 ? 16.420 18.894 -28.978 1.00 94.31 587 ARG A C 1
ATOM 4411 O O . ARG A 1 587 ? 15.733 17.882 -28.911 1.00 94.31 587 ARG A O 1
ATOM 4418 N N . PRO A 1 588 ? 17.522 19.050 -28.217 1.00 92.62 588 PRO A N 1
ATOM 4419 C CA . PRO A 1 588 ? 18.071 17.984 -27.368 1.00 92.62 588 PRO A CA 1
ATOM 4420 C C . PRO A 1 588 ? 17.364 17.818 -26.005 1.00 92.62 588 PRO A C 1
ATOM 4422 O O . PRO A 1 588 ? 17.804 17.023 -25.171 1.00 92.62 588 PRO A O 1
ATOM 4425 N N . GLY A 1 589 ? 16.306 18.591 -25.728 1.00 92.12 589 GLY A N 1
ATOM 4426 C CA . GLY A 1 589 ? 15.496 18.475 -24.514 1.00 92.12 589 GLY A CA 1
ATOM 4427 C C . GLY A 1 589 ? 15.295 19.789 -23.755 1.00 92.12 589 GLY A C 1
ATOM 4428 O O . GLY A 1 589 ? 15.651 20.887 -24.197 1.00 92.12 589 GLY A O 1
ATOM 4429 N N . ARG A 1 590 ? 14.716 19.683 -22.555 1.00 89.94 590 ARG A N 1
ATOM 4430 C CA . ARG A 1 590 ? 14.197 20.813 -21.772 1.00 89.94 590 ARG A CA 1
ATOM 4431 C C . ARG A 1 590 ? 15.240 21.874 -21.440 1.00 89.94 590 ARG A C 1
ATOM 4433 O O . ARG A 1 590 ? 14.914 23.059 -21.467 1.00 89.94 590 ARG A O 1
ATOM 4440 N N . SER A 1 591 ? 16.470 21.489 -21.096 1.00 84.75 591 SER A N 1
ATOM 4441 C CA . SER A 1 591 ? 17.473 22.484 -20.680 1.00 84.75 591 SER A CA 1
ATOM 4442 C C . SER A 1 591 ? 17.975 23.358 -21.837 1.00 84.75 591 SER A C 1
ATOM 4444 O O . SER A 1 591 ? 18.432 24.471 -21.593 1.00 84.75 591 SER A O 1
ATOM 4446 N N . ALA A 1 592 ? 17.802 22.905 -23.085 1.00 88.69 592 ALA A N 1
ATOM 4447 C CA . ALA A 1 592 ? 18.020 23.708 -24.287 1.00 88.69 592 ALA A CA 1
ATOM 4448 C C . ALA A 1 592 ? 16.777 24.523 -24.702 1.00 88.69 592 ALA A C 1
ATOM 4450 O O . ALA A 1 592 ? 16.818 25.253 -25.689 1.00 88.69 592 ALA A O 1
ATOM 4451 N N . GLY A 1 593 ? 15.666 24.408 -23.965 1.00 90.06 593 GLY A N 1
ATOM 4452 C CA . GLY A 1 593 ? 14.397 25.080 -24.257 1.00 90.06 593 GLY A CA 1
ATOM 4453 C C . GLY A 1 593 ? 13.547 24.411 -25.344 1.00 90.06 593 GLY A C 1
ATOM 4454 O O . GLY A 1 593 ? 12.456 24.897 -25.636 1.00 90.06 593 GLY A O 1
ATOM 4455 N N . ALA A 1 594 ? 14.007 23.297 -25.924 1.00 93.56 594 ALA A N 1
ATOM 4456 C CA . ALA A 1 594 ? 13.345 22.625 -27.039 1.00 93.56 594 ALA A CA 1
ATOM 4457 C C . ALA A 1 594 ? 13.670 21.120 -27.075 1.00 93.56 594 ALA A C 1
ATOM 4459 O O . ALA A 1 594 ? 14.836 20.731 -27.087 1.00 93.56 594 ALA A O 1
ATOM 4460 N N . GLY A 1 595 ? 12.632 20.286 -27.155 1.00 95.00 595 GLY A N 1
ATOM 4461 C CA . GLY A 1 595 ? 12.693 18.829 -27.326 1.00 95.00 595 GLY A CA 1
ATOM 4462 C C . GLY A 1 595 ? 11.497 18.329 -28.142 1.00 95.00 595 GLY A C 1
ATOM 4463 O O . GLY A 1 595 ? 11.074 19.014 -29.085 1.00 95.00 595 GLY A O 1
ATOM 4464 N N . PHE A 1 596 ? 10.898 17.195 -27.770 1.00 96.50 596 PHE A N 1
ATOM 4465 C CA . PHE A 1 596 ? 9.559 16.817 -28.252 1.00 96.50 596 PHE A CA 1
ATOM 4466 C C . PHE A 1 596 ? 8.511 17.879 -27.890 1.00 96.50 596 PHE A C 1
ATOM 4468 O O . PHE A 1 596 ? 7.536 18.085 -28.618 1.00 96.50 596 PHE A O 1
ATOM 4475 N N . TYR A 1 597 ? 8.741 18.593 -26.791 1.00 96.06 597 TYR A N 1
ATOM 4476 C CA . TYR A 1 597 ? 7.988 19.763 -26.373 1.00 96.06 597 TYR A CA 1
ATOM 4477 C C . TYR A 1 597 ? 8.690 21.075 -26.743 1.00 96.06 597 TYR A C 1
ATOM 4479 O O . TYR A 1 597 ? 9.910 21.159 -26.899 1.00 96.06 597 TYR A O 1
ATOM 4487 N N . GLU A 1 598 ? 7.893 22.131 -26.854 1.00 94.94 598 GLU A N 1
ATOM 4488 C CA . GLU A 1 598 ? 8.339 23.517 -26.754 1.00 94.94 598 GLU A CA 1
ATOM 4489 C C . GLU A 1 598 ? 8.232 23.976 -25.293 1.00 94.94 598 GLU A C 1
ATOM 4491 O O . GLU A 1 598 ? 7.238 23.690 -24.611 1.00 94.94 598 GLU A O 1
ATOM 4496 N N . TYR A 1 599 ? 9.243 24.711 -24.822 1.00 93.44 599 TYR A N 1
ATOM 4497 C CA . TYR A 1 599 ? 9.314 25.240 -23.458 1.00 93.44 599 TYR A CA 1
ATOM 4498 C C . TYR A 1 599 ? 9.365 26.775 -23.482 1.00 93.44 599 TYR A C 1
ATOM 4500 O O . TYR A 1 599 ? 10.448 27.354 -23.594 1.00 93.44 599 TYR A O 1
ATOM 4508 N N . PRO A 1 600 ? 8.208 27.455 -23.383 1.00 90.31 600 PRO A N 1
ATOM 4509 C CA . PRO A 1 600 ? 8.148 28.913 -23.431 1.00 90.31 600 PRO A CA 1
ATOM 4510 C C . PRO A 1 600 ? 8.971 29.577 -22.315 1.00 90.31 600 PRO A C 1
ATOM 4512 O O . PRO A 1 600 ? 8.827 29.248 -21.136 1.00 90.31 600 PRO A O 1
ATOM 4515 N N . GLN A 1 601 ? 9.834 30.531 -22.680 1.00 85.25 601 GLN A N 1
ATOM 4516 C CA . GLN A 1 601 ? 10.688 31.255 -21.722 1.00 85.25 601 GLN A CA 1
ATOM 4517 C C . GLN A 1 601 ? 9.915 32.256 -20.852 1.00 85.25 601 GLN A C 1
ATOM 4519 O O . GLN A 1 601 ? 10.383 32.636 -19.782 1.00 85.25 601 GLN A O 1
ATOM 4524 N N . ASP A 1 602 ? 8.726 32.659 -21.293 1.00 85.12 602 ASP A N 1
ATOM 4525 C CA . ASP A 1 602 ? 7.804 33.537 -20.567 1.00 85.12 602 ASP A CA 1
ATOM 4526 C C . ASP A 1 602 ? 7.055 32.822 -19.424 1.00 85.12 602 ASP A C 1
ATOM 4528 O O . ASP A 1 602 ? 6.245 33.436 -18.731 1.00 85.12 602 ASP A O 1
ATOM 4532 N N . GLY A 1 603 ? 7.330 31.531 -19.204 1.00 79.19 603 GLY A N 1
ATOM 4533 C CA . GLY A 1 603 ? 6.668 30.715 -18.188 1.00 79.19 603 GLY A CA 1
ATOM 4534 C C . GLY A 1 603 ? 5.329 30.126 -18.638 1.00 79.19 603 GLY A C 1
ATOM 4535 O O . GLY A 1 603 ? 4.614 29.560 -17.807 1.00 79.19 603 GLY A O 1
ATOM 4536 N N . GLY A 1 604 ? 4.984 30.230 -19.928 1.00 85.81 604 GLY A N 1
ATOM 4537 C CA . GLY A 1 604 ? 3.833 29.549 -20.516 1.00 85.81 604 GLY A CA 1
ATOM 4538 C C . GLY A 1 604 ? 3.879 28.022 -20.345 1.00 85.81 604 GLY A C 1
ATOM 4539 O O . GLY A 1 604 ? 4.933 27.414 -20.148 1.00 85.81 604 GLY A O 1
ATOM 4540 N N . ALA A 1 605 ? 2.713 27.370 -20.417 1.00 88.81 605 ALA A N 1
ATOM 4541 C CA . ALA A 1 605 ? 2.630 25.912 -20.326 1.00 88.81 605 ALA A CA 1
ATOM 4542 C C . ALA A 1 605 ? 3.359 25.246 -21.505 1.00 88.81 605 ALA A C 1
ATOM 4544 O O . ALA A 1 605 ? 3.189 25.660 -22.652 1.00 88.81 605 ALA A O 1
ATOM 4545 N N . LYS A 1 606 ? 4.131 24.184 -21.234 1.00 92.81 606 LYS A N 1
ATOM 4546 C CA . LYS A 1 606 ? 4.766 23.388 -22.294 1.00 92.81 606 LYS A CA 1
ATOM 4547 C C . LYS A 1 606 ? 3.714 22.762 -23.214 1.00 92.81 606 LYS A C 1
ATOM 4549 O O . LYS A 1 606 ? 2.665 22.318 -22.742 1.00 92.81 606 LYS A O 1
ATOM 4554 N N . TYR A 1 607 ? 4.017 22.666 -24.502 1.00 94.12 607 TYR A N 1
ATOM 4555 C CA . TYR A 1 607 ? 3.153 22.041 -25.508 1.00 94.12 607 TYR A CA 1
ATOM 4556 C C . TYR A 1 607 ? 3.984 21.241 -26.514 1.00 94.12 607 TYR A C 1
ATOM 4558 O O . TYR A 1 607 ? 5.179 21.477 -26.653 1.00 94.12 607 TYR A O 1
ATOM 4566 N N . LEU A 1 608 ? 3.372 20.259 -27.179 1.00 95.50 608 LEU A N 1
ATOM 4567 C CA . LEU A 1 608 ? 4.072 19.401 -28.140 1.00 95.50 608 LEU A CA 1
ATOM 4568 C C . LEU A 1 608 ? 4.508 20.194 -29.375 1.00 95.50 608 LEU A C 1
ATOM 4570 O O . LEU A 1 608 ? 3.760 21.028 -29.889 1.00 95.50 608 LEU A O 1
ATOM 4574 N N . TRP A 1 609 ? 5.704 19.900 -29.878 1.00 95.88 609 TRP A N 1
ATOM 4575 C CA . TRP A 1 609 ? 6.243 20.539 -31.069 1.00 95.88 609 TRP A CA 1
ATOM 4576 C C . TRP A 1 609 ? 5.416 20.171 -32.309 1.00 95.88 609 TRP A C 1
ATOM 4578 O O . TRP A 1 609 ? 5.292 19.003 -32.677 1.00 95.88 609 TRP A O 1
ATOM 4588 N N . ALA A 1 610 ? 4.884 21.178 -33.008 1.00 91.75 610 ALA A N 1
ATOM 4589 C CA . ALA A 1 610 ? 4.050 20.973 -34.197 1.00 91.75 610 ALA A CA 1
ATOM 4590 C C . ALA A 1 610 ? 4.771 20.206 -35.327 1.00 91.75 610 ALA A C 1
ATOM 4592 O O . ALA A 1 610 ? 4.124 19.564 -36.157 1.00 91.75 610 ALA A O 1
ATOM 4593 N N . GLY A 1 611 ? 6.110 20.235 -35.347 1.00 92.94 611 GLY A N 1
ATOM 4594 C CA . GLY A 1 611 ? 6.916 19.480 -36.304 1.00 92.94 611 GLY A CA 1
ATOM 4595 C C . GLY A 1 611 ? 6.827 17.962 -36.144 1.00 92.94 611 GLY A C 1
ATOM 4596 O O . GLY A 1 611 ? 7.074 17.262 -37.124 1.00 92.94 611 GLY A O 1
ATOM 4597 N N . LEU A 1 612 ? 6.392 17.449 -34.984 1.00 93.88 612 LEU A N 1
ATOM 4598 C CA . LEU A 1 612 ? 6.171 16.013 -34.782 1.00 93.88 612 LEU A CA 1
ATOM 4599 C C . LEU A 1 612 ? 5.125 15.469 -35.747 1.00 93.88 612 LEU A C 1
ATOM 4601 O O . LEU A 1 612 ? 5.358 14.432 -36.362 1.00 93.88 612 LEU A O 1
ATOM 4605 N N . LYS A 1 613 ? 4.034 16.220 -35.971 1.00 89.69 613 LYS A N 1
ATOM 4606 C CA . LYS A 1 613 ? 2.989 15.783 -36.901 1.00 89.69 613 LYS A CA 1
ATOM 4607 C C . LYS A 1 613 ? 3.516 15.637 -38.331 1.00 89.69 613 LYS A C 1
ATOM 4609 O O . LYS A 1 613 ? 3.172 14.713 -39.058 1.00 89.69 613 LYS A O 1
ATOM 4614 N N . LYS A 1 614 ? 4.390 16.561 -38.734 1.00 89.62 614 LYS A N 1
ATOM 4615 C CA . LYS A 1 614 ? 5.019 16.552 -40.058 1.00 89.62 614 LYS A CA 1
ATOM 4616 C C . LYS A 1 614 ? 6.067 15.443 -40.201 1.00 89.62 614 LYS A C 1
ATOM 4618 O O . LYS A 1 614 ? 6.250 14.939 -41.302 1.00 89.62 614 LYS A O 1
ATOM 4623 N N . ALA A 1 615 ? 6.778 15.121 -39.123 1.00 91.44 615 ALA A N 1
ATOM 4624 C CA . ALA A 1 615 ? 7.868 14.151 -39.126 1.00 91.44 615 ALA A CA 1
ATOM 4625 C C . ALA A 1 615 ? 7.378 12.700 -39.052 1.00 91.44 615 ALA A C 1
ATOM 4627 O O . ALA A 1 615 ? 7.927 11.849 -39.743 1.00 91.44 615 ALA A O 1
ATOM 4628 N N . PHE A 1 616 ? 6.353 12.437 -38.238 1.00 93.31 616 PHE A N 1
ATOM 4629 C CA . PHE A 1 616 ? 5.949 11.078 -37.874 1.00 93.31 616 PHE A CA 1
ATOM 4630 C C . PHE A 1 616 ? 4.484 10.755 -38.203 1.00 93.31 616 PHE A C 1
ATOM 4632 O O . PHE A 1 616 ? 4.064 9.619 -38.050 1.00 93.31 616 PHE A O 1
ATOM 4639 N N . GLY A 1 617 ? 3.692 11.718 -38.683 1.00 88.88 617 GLY A N 1
ATOM 4640 C CA . GLY A 1 617 ? 2.252 11.532 -38.875 1.00 88.88 617 GLY A CA 1
ATOM 4641 C C . GLY A 1 617 ? 1.470 11.887 -37.612 1.00 88.88 617 GLY A C 1
ATOM 4642 O O . GLY A 1 617 ? 1.746 12.896 -36.978 1.00 88.88 617 GLY A O 1
ATOM 4643 N N . GLY A 1 618 ? 0.456 11.117 -37.238 1.00 87.69 618 GLY A N 1
ATOM 4644 C CA . GLY A 1 618 ? -0.410 11.446 -36.093 1.00 87.69 618 GLY A CA 1
ATOM 4645 C C . GLY A 1 618 ? -1.898 11.241 -36.352 1.00 87.69 618 GLY A C 1
ATOM 4646 O O . GLY A 1 618 ? -2.711 11.639 -35.519 1.00 87.69 618 GLY A O 1
ATOM 4647 N N . ASP A 1 619 ? -2.241 10.676 -37.508 1.00 90.19 619 ASP A N 1
ATOM 4648 C CA . ASP A 1 619 ? -3.611 10.378 -37.927 1.00 90.19 619 ASP A CA 1
ATOM 4649 C C . ASP A 1 619 ? -3.897 8.858 -37.908 1.00 90.19 619 ASP A C 1
ATOM 4651 O O . ASP A 1 619 ? -4.984 8.438 -38.294 1.00 90.19 619 ASP A O 1
ATOM 4655 N N . VAL A 1 620 ? -2.939 8.026 -37.463 1.00 92.44 620 VAL A N 1
ATOM 4656 C CA . VAL A 1 620 ? -3.163 6.585 -37.271 1.00 92.44 620 VAL A CA 1
ATOM 4657 C C . VAL A 1 620 ? -3.966 6.372 -35.993 1.00 92.44 620 VAL A C 1
ATOM 4659 O O . VAL A 1 620 ? -3.541 6.752 -34.898 1.00 92.44 620 VAL A O 1
ATOM 4662 N N . GLU A 1 621 ? -5.131 5.748 -36.142 1.00 92.25 621 GLU A N 1
ATOM 4663 C CA . GLU A 1 621 ? -5.997 5.364 -35.033 1.00 92.25 621 GLU A CA 1
ATOM 4664 C C . GLU A 1 621 ? -5.714 3.915 -34.629 1.00 92.25 621 GLU A C 1
ATOM 4666 O O . GLU A 1 621 ? -5.886 2.987 -35.417 1.00 92.25 621 GLU A O 1
ATOM 4671 N N . LEU A 1 622 ? -5.284 3.731 -33.382 1.00 93.88 622 LEU A N 1
ATOM 4672 C CA . LEU A 1 622 ? -5.196 2.429 -32.726 1.00 93.88 622 LEU A CA 1
ATOM 4673 C C . LEU A 1 622 ? -6.253 2.347 -31.619 1.00 93.88 622 LEU A C 1
ATOM 4675 O O . LEU A 1 622 ? -6.621 3.390 -31.060 1.00 93.88 622 LEU A O 1
ATOM 4679 N N . PRO A 1 623 ? -6.708 1.138 -31.242 1.00 95.81 623 PRO A N 1
ATOM 4680 C CA . PRO A 1 623 ? -7.500 0.964 -30.034 1.00 95.81 623 PRO A CA 1
ATOM 4681 C C . PRO A 1 623 ? -6.786 1.593 -28.832 1.00 95.81 623 PRO A C 1
ATOM 4683 O O . PRO A 1 623 ? -5.592 1.385 -28.616 1.00 95.81 623 PRO A O 1
ATOM 4686 N N . LEU A 1 624 ? -7.511 2.392 -28.044 1.00 95.62 624 LEU A N 1
ATOM 4687 C CA . LEU A 1 624 ? -6.906 3.141 -26.935 1.00 95.62 624 LEU A CA 1
ATOM 4688 C C . LEU A 1 624 ? -6.269 2.212 -25.898 1.00 95.62 624 LEU A C 1
ATOM 4690 O O . LEU A 1 624 ? -5.231 2.548 -25.328 1.00 95.62 624 LEU A O 1
ATOM 4694 N N . ASP A 1 625 ? -6.875 1.046 -25.682 1.00 95.06 625 ASP A N 1
ATOM 4695 C CA . ASP A 1 625 ? -6.360 0.033 -24.766 1.00 95.06 625 ASP A CA 1
ATOM 4696 C C . ASP A 1 625 ? -5.092 -0.630 -25.303 1.00 95.06 625 ASP A C 1
ATOM 4698 O O . ASP A 1 625 ? -4.198 -0.904 -24.516 1.00 95.06 625 ASP A O 1
ATOM 4702 N N . ASP A 1 626 ? -4.922 -0.769 -26.622 1.00 97.19 626 ASP A N 1
ATOM 4703 C CA . ASP A 1 626 ? -3.652 -1.237 -27.189 1.00 97.19 626 ASP A CA 1
ATOM 4704 C C . ASP A 1 626 ? -2.534 -0.220 -26.940 1.00 97.19 626 ASP A C 1
ATOM 4706 O O . ASP A 1 626 ? -1.424 -0.602 -26.592 1.00 97.19 626 ASP A O 1
ATOM 4710 N N . VAL A 1 627 ? -2.804 1.085 -27.045 1.00 97.56 627 VAL A N 1
ATOM 4711 C CA . VAL A 1 627 ? -1.792 2.111 -26.737 1.00 97.56 627 VAL A CA 1
ATOM 4712 C C . VAL A 1 627 ? -1.413 2.087 -25.251 1.00 97.56 627 VAL A C 1
ATOM 4714 O O . VAL A 1 627 ? -0.228 2.163 -24.919 1.00 97.56 627 VAL A O 1
ATOM 4717 N N . ARG A 1 628 ? -2.399 1.960 -24.350 1.00 96.88 628 ARG A N 1
ATOM 4718 C CA . ARG A 1 628 ? -2.153 1.831 -22.902 1.00 96.88 628 ARG A CA 1
ATOM 4719 C C . ARG A 1 628 ? -1.366 0.563 -22.593 1.00 96.88 628 ARG A C 1
ATOM 4721 O O . ARG A 1 628 ? -0.344 0.638 -21.914 1.00 96.88 628 ARG A O 1
ATOM 4728 N N . ASP A 1 629 ? -1.816 -0.571 -23.112 1.00 97.38 629 ASP A N 1
ATOM 4729 C CA . ASP A 1 629 ? -1.226 -1.868 -22.819 1.00 97.38 629 ASP A CA 1
ATOM 4730 C C . ASP A 1 629 ? 0.159 -1.997 -23.434 1.00 97.38 629 ASP A C 1
ATOM 4732 O O . ASP A 1 629 ? 1.050 -2.487 -22.757 1.00 97.38 629 ASP A O 1
ATOM 4736 N N . ARG A 1 630 ? 0.414 -1.473 -24.638 1.00 98.12 630 ARG A N 1
ATOM 4737 C CA . ARG A 1 630 ? 1.770 -1.434 -25.207 1.00 98.12 630 ARG A CA 1
ATOM 4738 C C . ARG A 1 630 ? 2.749 -0.754 -24.248 1.00 98.12 630 ARG A C 1
ATOM 4740 O O . ARG A 1 630 ? 3.775 -1.341 -23.917 1.00 98.12 630 ARG A O 1
ATOM 4747 N N . LEU A 1 631 ? 2.409 0.432 -23.738 1.00 97.69 631 LEU A N 1
ATOM 4748 C CA . LEU A 1 631 ? 3.256 1.164 -22.787 1.00 97.69 631 LEU A CA 1
ATOM 4749 C C . LEU A 1 631 ? 3.449 0.403 -21.465 1.00 97.69 631 LEU A C 1
ATOM 4751 O O . LEU A 1 631 ? 4.559 0.360 -20.935 1.00 97.69 631 LEU A O 1
ATOM 4755 N N . MET A 1 632 ? 2.381 -0.197 -20.933 1.00 97.50 632 MET A N 1
ATOM 4756 C CA . MET A 1 632 ? 2.397 -0.875 -19.634 1.00 97.50 632 MET A CA 1
ATOM 4757 C C . MET A 1 632 ? 3.032 -2.270 -19.698 1.00 97.50 632 MET A C 1
ATOM 4759 O O . MET A 1 632 ? 3.984 -2.555 -18.969 1.00 97.50 632 MET A O 1
ATOM 4763 N N . PHE A 1 633 ? 2.547 -3.132 -20.592 1.00 98.25 633 PHE A N 1
ATOM 4764 C CA . PHE A 1 633 ? 3.022 -4.504 -20.768 1.00 98.25 633 PHE A CA 1
ATOM 4765 C C . PHE A 1 633 ? 4.481 -4.531 -21.189 1.00 98.25 633 PHE A C 1
ATOM 4767 O O . PHE A 1 633 ? 5.209 -5.407 -20.732 1.00 98.25 633 PHE A O 1
ATOM 4774 N N . ARG A 1 634 ? 4.950 -3.572 -22.000 1.00 97.50 634 ARG A N 1
ATOM 4775 C CA . ARG A 1 634 ? 6.356 -3.558 -22.412 1.00 97.50 634 ARG A CA 1
ATOM 4776 C C . ARG A 1 634 ? 7.304 -3.483 -21.211 1.00 97.50 634 ARG A C 1
ATOM 4778 O O . ARG A 1 634 ? 8.290 -4.222 -21.207 1.00 97.50 634 ARG A O 1
ATOM 4785 N N . MET A 1 635 ? 6.990 -2.660 -20.205 1.00 98.25 635 MET A N 1
ATOM 4786 C CA . MET A 1 635 ? 7.750 -2.588 -18.949 1.00 98.25 635 MET A CA 1
ATOM 4787 C C . MET A 1 635 ? 7.627 -3.879 -18.135 1.00 98.25 635 MET A C 1
ATOM 4789 O O . MET A 1 635 ? 8.633 -4.416 -17.683 1.00 98.25 635 MET A O 1
ATOM 4793 N N . VAL A 1 636 ? 6.408 -4.402 -17.967 1.00 98.31 636 VAL A N 1
ATOM 4794 C CA . VAL A 1 636 ? 6.161 -5.620 -17.171 1.00 98.31 636 VAL A CA 1
ATOM 4795 C C . VAL A 1 636 ? 6.880 -6.833 -17.763 1.00 98.31 636 VAL A C 1
ATOM 4797 O O . VAL A 1 636 ? 7.449 -7.635 -17.032 1.00 98.31 636 VAL A O 1
ATOM 4800 N N . ILE A 1 637 ? 6.915 -6.945 -19.087 1.00 98.31 637 ILE A N 1
ATOM 4801 C CA . ILE A 1 637 ? 7.607 -8.021 -19.799 1.00 98.31 637 ILE A CA 1
ATOM 4802 C C . ILE A 1 637 ? 9.125 -7.877 -19.680 1.00 98.31 637 ILE A C 1
ATOM 4804 O O . ILE A 1 637 ? 9.823 -8.878 -19.548 1.00 98.31 637 ILE A O 1
ATOM 4808 N N . GLU A 1 638 ? 9.655 -6.653 -19.685 1.00 97.75 638 GLU A N 1
ATOM 4809 C CA . GLU A 1 638 ? 11.081 -6.457 -19.417 1.00 97.75 638 GLU A CA 1
ATOM 4810 C C . GLU A 1 638 ? 11.431 -6.814 -17.970 1.00 97.75 638 GLU A C 1
ATOM 4812 O O . GLU A 1 638 ? 12.426 -7.489 -17.731 1.00 97.75 638 GLU A O 1
ATOM 4817 N N . ALA A 1 639 ? 10.572 -6.461 -17.011 1.00 97.94 639 ALA A N 1
ATOM 4818 C CA . ALA A 1 639 ? 10.730 -6.892 -15.627 1.00 97.94 639 ALA A CA 1
ATOM 4819 C C . ALA A 1 639 ? 10.651 -8.423 -15.497 1.00 97.94 639 ALA A C 1
ATOM 4821 O O . ALA A 1 639 ? 11.432 -9.015 -14.758 1.00 97.94 639 ALA A O 1
ATOM 4822 N N . ALA A 1 640 ? 9.767 -9.082 -16.251 1.00 97.31 640 ALA A N 1
ATOM 4823 C CA . ALA A 1 640 ? 9.700 -10.540 -16.316 1.00 97.31 640 ALA A CA 1
ATOM 4824 C C . ALA A 1 640 ? 11.028 -11.158 -16.784 1.00 97.31 640 ALA A C 1
ATOM 4826 O O . ALA A 1 640 ? 11.471 -12.141 -16.195 1.00 97.31 640 ALA A O 1
ATOM 4827 N N . ARG A 1 641 ? 11.696 -10.553 -17.779 1.00 96.31 641 ARG A N 1
ATOM 4828 C CA . ARG A 1 641 ? 13.048 -10.956 -18.211 1.00 96.31 641 ARG A CA 1
ATOM 4829 C C . ARG A 1 641 ? 14.085 -10.728 -17.112 1.00 96.31 641 ARG A C 1
ATOM 4831 O O . ARG A 1 641 ? 14.846 -11.637 -16.814 1.00 96.31 641 ARG A O 1
ATOM 4838 N N . CYS A 1 642 ? 14.060 -9.578 -16.433 1.00 96.88 642 CYS A N 1
ATOM 4839 C CA . CYS A 1 642 ? 14.945 -9.324 -15.289 1.00 96.88 642 CYS A CA 1
ATOM 4840 C C . CYS A 1 642 ? 14.773 -10.351 -14.157 1.00 96.88 642 CYS A C 1
ATOM 4842 O O . CYS A 1 642 ? 15.742 -10.671 -13.470 1.00 96.88 642 CYS A O 1
ATOM 4844 N N . LEU A 1 643 ? 13.556 -10.850 -13.933 1.00 95.75 643 LEU A N 1
ATOM 4845 C CA . LEU A 1 643 ? 13.296 -11.895 -12.944 1.00 95.75 643 LEU A CA 1
ATOM 4846 C C . LEU A 1 643 ? 13.837 -13.258 -13.397 1.00 95.75 643 LEU A C 1
ATOM 4848 O O . LEU A 1 643 ? 14.445 -13.969 -12.604 1.00 95.75 643 LEU A O 1
ATOM 4852 N N . ASP A 1 644 ? 13.616 -13.607 -14.665 1.00 94.94 644 ASP A N 1
ATOM 4853 C CA . ASP A 1 644 ? 14.055 -14.870 -15.269 1.00 94.94 644 ASP A CA 1
ATOM 4854 C C . ASP A 1 644 ? 15.583 -14.987 -15.339 1.00 94.94 644 ASP A C 1
ATOM 4856 O O . ASP A 1 644 ? 16.160 -16.007 -14.972 1.00 94.94 644 ASP A O 1
ATOM 4860 N N . GLU A 1 645 ? 16.246 -13.891 -15.700 1.00 94.25 645 GLU A N 1
ATOM 4861 C CA . GLU A 1 645 ? 17.704 -13.772 -15.763 1.00 94.25 645 GLU A CA 1
ATOM 4862 C C . GLU A 1 645 ? 18.357 -13.617 -14.376 1.00 94.25 645 GLU A C 1
ATOM 4864 O O . GLU A 1 645 ? 19.580 -13.563 -14.262 1.00 94.25 645 GLU A O 1
ATOM 4869 N N . GLY A 1 646 ? 17.562 -13.520 -13.305 1.00 94.44 646 GLY A N 1
ATOM 4870 C CA . GLY A 1 646 ? 18.063 -13.375 -11.938 1.00 94.44 646 GLY A CA 1
ATOM 4871 C C . GLY A 1 646 ? 18.627 -11.991 -11.597 1.00 94.44 646 GLY A C 1
ATOM 4872 O O . GLY A 1 646 ? 19.244 -11.844 -10.543 1.00 94.44 646 GLY A O 1
ATOM 4873 N N . VAL A 1 647 ? 18.393 -10.967 -12.426 1.00 95.81 647 VAL A N 1
ATOM 4874 C CA . VAL A 1 647 ? 18.742 -9.560 -12.135 1.00 95.81 647 VAL A CA 1
ATOM 4875 C C . VAL A 1 647 ? 18.007 -9.078 -10.885 1.00 95.81 647 VAL A C 1
ATOM 4877 O O . VAL A 1 647 ? 18.599 -8.451 -10.011 1.00 95.81 647 VAL A O 1
ATOM 4880 N N . ILE A 1 648 ? 16.722 -9.419 -10.767 1.00 94.56 648 ILE A N 1
ATOM 4881 C CA . ILE A 1 648 ? 15.945 -9.270 -9.533 1.00 94.56 648 ILE A CA 1
ATOM 4882 C C . ILE A 1 648 ? 15.741 -10.653 -8.930 1.00 94.56 648 ILE A C 1
ATOM 4884 O O . ILE A 1 648 ? 15.252 -11.556 -9.597 1.00 94.56 648 ILE A O 1
ATOM 4888 N N . SER A 1 649 ? 16.056 -10.813 -7.646 1.00 89.50 649 SER A N 1
ATOM 4889 C CA . SER A 1 649 ? 15.859 -12.092 -6.943 1.00 89.50 649 SER A CA 1
ATOM 4890 C C . SER A 1 649 ? 14.547 -12.164 -6.154 1.00 89.50 649 SER A C 1
ATOM 4892 O O . SER A 1 649 ? 14.079 -13.252 -5.828 1.00 89.50 649 SER A O 1
ATOM 4894 N N . HIS A 1 650 ? 13.941 -11.017 -5.835 1.00 91.38 650 HIS A N 1
ATOM 4895 C CA . HIS A 1 650 ? 12.725 -10.944 -5.026 1.00 91.38 650 HIS A CA 1
ATOM 4896 C C . HIS A 1 650 ? 11.701 -9.997 -5.645 1.00 91.38 650 HIS A C 1
ATOM 4898 O O . HIS A 1 650 ? 12.003 -8.836 -5.927 1.00 91.38 650 HIS A O 1
ATOM 4904 N N . VAL A 1 651 ? 10.450 -10.456 -5.763 1.00 94.62 651 VAL A N 1
ATOM 4905 C CA . VAL A 1 651 ? 9.354 -9.642 -6.322 1.00 94.62 651 VAL A CA 1
ATOM 4906 C C . VAL A 1 651 ? 9.142 -8.332 -5.561 1.00 94.62 651 VAL A C 1
ATOM 4908 O O . VAL A 1 651 ? 8.791 -7.324 -6.170 1.00 94.62 651 VAL A O 1
ATOM 4911 N N . ARG A 1 652 ? 9.407 -8.318 -4.246 1.00 94.88 652 ARG A N 1
ATOM 4912 C CA . ARG A 1 652 ? 9.279 -7.120 -3.403 1.00 94.88 652 ARG A CA 1
ATOM 4913 C C . ARG A 1 652 ? 10.192 -5.981 -3.870 1.00 94.88 652 ARG A C 1
ATOM 4915 O O . ARG A 1 652 ? 9.736 -4.847 -3.984 1.00 94.88 652 ARG A O 1
ATOM 4922 N N . ASP A 1 653 ? 11.444 -6.298 -4.204 1.00 95.50 653 ASP A N 1
ATOM 4923 C CA . ASP A 1 653 ? 12.452 -5.316 -4.605 1.00 95.50 653 ASP A CA 1
ATOM 4924 C C . ASP A 1 653 ? 12.091 -4.742 -5.979 1.00 95.50 653 ASP A C 1
ATOM 4926 O O . ASP A 1 653 ? 12.152 -3.530 -6.174 1.00 95.50 653 ASP A O 1
ATOM 4930 N N . GLY A 1 654 ? 11.609 -5.575 -6.909 1.00 96.81 654 GLY A N 1
ATOM 4931 C CA . GLY A 1 654 ? 11.173 -5.087 -8.218 1.00 96.81 654 GLY A CA 1
ATOM 4932 C C . GLY A 1 654 ? 9.852 -4.311 -8.187 1.00 96.81 654 GLY A C 1
ATOM 4933 O O . GLY A 1 654 ? 9.725 -3.301 -8.878 1.00 96.81 654 GLY A O 1
ATOM 4934 N N . ASN A 1 655 ? 8.884 -4.701 -7.352 1.00 97.62 655 ASN A N 1
ATOM 4935 C CA . ASN A 1 655 ? 7.638 -3.948 -7.180 1.00 97.62 655 ASN A CA 1
ATOM 4936 C C . ASN A 1 655 ? 7.900 -2.560 -6.585 1.00 97.62 655 ASN A C 1
ATOM 4938 O O . ASN A 1 655 ? 7.565 -1.549 -7.209 1.00 97.62 655 ASN A O 1
ATOM 4942 N N . VAL A 1 656 ? 8.542 -2.504 -5.413 1.00 96.88 656 VAL A N 1
ATOM 4943 C CA . VAL A 1 656 ? 8.880 -1.243 -4.733 1.00 96.88 656 VAL A CA 1
ATOM 4944 C C . VAL A 1 656 ? 9.831 -0.411 -5.592 1.00 96.88 656 VAL A C 1
ATOM 4946 O O . VAL A 1 656 ? 9.624 0.794 -5.748 1.00 96.88 656 VAL A O 1
ATOM 4949 N N . GLY A 1 657 ? 10.815 -1.062 -6.218 1.00 96.56 657 GLY A N 1
ATOM 4950 C CA . GLY A 1 657 ? 11.729 -0.462 -7.180 1.00 96.56 657 GLY A CA 1
ATOM 4951 C C . GLY A 1 657 ? 11.005 0.235 -8.317 1.00 96.56 657 GLY A C 1
ATOM 4952 O O . GLY A 1 657 ? 11.225 1.419 -8.553 1.00 96.56 657 GLY A O 1
ATOM 4953 N N . SER A 1 658 ? 10.075 -0.460 -8.968 1.00 97.75 658 SER A N 1
ATOM 4954 C CA . SER A 1 658 ? 9.342 0.095 -10.106 1.00 97.75 658 SER A CA 1
ATOM 4955 C C . SER A 1 658 ? 8.523 1.338 -9.757 1.00 97.75 658 SER A C 1
ATOM 4957 O O . SER A 1 658 ? 8.532 2.325 -10.496 1.00 97.75 658 SER A O 1
ATOM 4959 N N . ILE A 1 659 ? 7.865 1.335 -8.597 1.00 97.00 659 ILE A N 1
ATOM 4960 C CA . ILE A 1 659 ? 7.034 2.456 -8.152 1.00 97.00 659 ILE A CA 1
ATOM 4961 C C . ILE A 1 659 ? 7.903 3.649 -7.742 1.00 97.00 659 ILE A C 1
ATOM 4963 O O . ILE A 1 659 ? 7.636 4.777 -8.157 1.00 97.00 659 ILE A O 1
ATOM 4967 N N . LEU A 1 660 ? 8.935 3.426 -6.924 1.00 95.75 660 LEU A N 1
ATOM 4968 C CA . LEU A 1 660 ? 9.713 4.519 -6.337 1.00 95.75 660 LEU A CA 1
ATOM 4969 C C . LEU A 1 660 ? 10.805 5.065 -7.263 1.00 95.75 660 LEU A C 1
ATOM 4971 O O . LEU A 1 660 ? 11.151 6.239 -7.129 1.00 95.75 660 LEU A O 1
ATOM 4975 N N . ALA A 1 661 ? 11.368 4.246 -8.158 1.00 93.88 661 ALA A N 1
ATOM 4976 C CA . ALA A 1 661 ? 12.486 4.650 -9.014 1.00 93.88 661 ALA A CA 1
ATOM 4977 C C . ALA A 1 661 ? 12.012 5.336 -10.295 1.00 93.88 661 ALA A C 1
ATOM 4979 O O . ALA A 1 661 ? 12.467 6.434 -10.606 1.00 93.88 661 ALA A O 1
ATOM 4980 N N . PHE A 1 662 ? 11.072 4.718 -11.014 1.00 92.12 662 PHE A N 1
ATOM 4981 C CA . PHE A 1 662 ? 10.621 5.210 -12.318 1.00 92.12 662 PHE A CA 1
ATOM 4982 C C . PHE A 1 662 ? 9.113 5.479 -12.407 1.00 92.12 662 PHE A C 1
ATOM 4984 O O . PHE A 1 662 ? 8.591 5.788 -13.478 1.00 92.12 662 PHE A O 1
ATOM 4991 N N . GLY A 1 663 ? 8.412 5.447 -11.271 1.00 94.19 663 GLY A N 1
ATOM 4992 C CA . GLY A 1 663 ? 7.032 5.911 -11.182 1.00 94.19 663 GLY A CA 1
ATOM 4993 C C . GLY A 1 663 ? 6.023 4.981 -11.842 1.00 94.19 663 GLY A C 1
ATOM 4994 O O . GLY A 1 663 ? 5.012 5.471 -12.349 1.00 94.19 663 GLY A O 1
ATOM 4995 N N . PHE A 1 664 ? 6.278 3.666 -11.847 1.00 97.50 664 PHE A N 1
ATOM 4996 C CA . PHE A 1 664 ? 5.284 2.696 -12.299 1.00 97.50 664 PHE A CA 1
ATOM 4997 C C . PHE A 1 664 ? 3.961 2.906 -11.535 1.00 97.50 664 PHE A C 1
ATOM 4999 O O . PHE A 1 664 ? 3.997 3.226 -10.339 1.00 97.50 664 PHE A O 1
ATOM 5006 N N . PRO A 1 665 ? 2.787 2.772 -12.179 1.00 96.81 665 PRO A N 1
ATO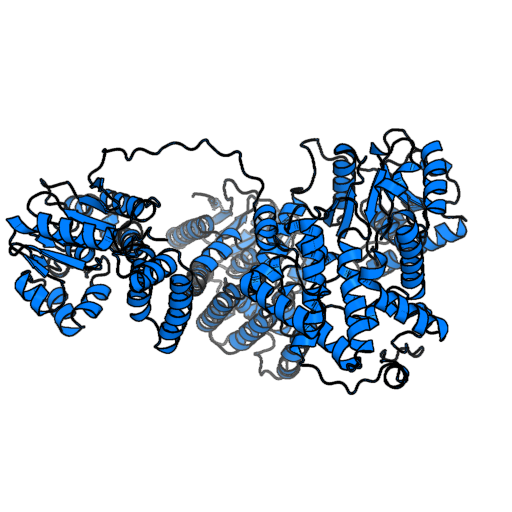M 5007 C CA . PRO A 1 665 ? 1.529 3.237 -11.611 1.00 96.81 665 PRO A CA 1
ATOM 5008 C C . PRO A 1 665 ? 1.204 2.575 -10.273 1.00 96.81 665 PRO A C 1
ATOM 5010 O O . PRO A 1 665 ? 0.900 1.389 -10.202 1.00 96.81 665 PRO A O 1
ATOM 5013 N N . VAL A 1 666 ? 1.205 3.366 -9.201 1.00 95.69 666 VAL A N 1
ATOM 5014 C CA . VAL A 1 666 ? 1.149 2.854 -7.820 1.00 95.69 666 VAL A CA 1
ATOM 5015 C C . VAL A 1 666 ? -0.104 2.022 -7.502 1.00 95.69 666 VAL A C 1
ATOM 5017 O O . VAL A 1 666 ? -0.032 1.083 -6.718 1.00 95.69 666 VAL A O 1
ATOM 5020 N N . HIS A 1 667 ? -1.236 2.299 -8.161 1.00 95.88 667 HIS A N 1
ATOM 5021 C CA . HIS A 1 667 ? -2.485 1.537 -8.005 1.00 95.88 667 HIS A CA 1
ATOM 5022 C C . HIS A 1 667 ? -2.383 0.068 -8.469 1.00 95.88 667 HIS A C 1
ATOM 5024 O O . HIS A 1 667 ? -3.221 -0.754 -8.107 1.00 95.88 667 HIS A O 1
ATOM 5030 N N . THR A 1 668 ? -1.357 -0.268 -9.256 1.00 96.25 668 THR A N 1
ATOM 5031 C CA . THR A 1 668 ? -1.072 -1.636 -9.723 1.00 96.25 668 THR A CA 1
ATOM 5032 C C . THR A 1 668 ? -0.198 -2.428 -8.753 1.00 96.25 668 THR A C 1
ATOM 5034 O O . THR A 1 668 ? -0.032 -3.629 -8.921 1.00 96.25 668 THR A O 1
ATOM 5037 N N . GLY A 1 669 ? 0.394 -1.761 -7.755 1.00 95.75 669 GLY A N 1
ATOM 5038 C CA . GLY A 1 669 ? 1.289 -2.385 -6.780 1.00 95.75 669 GLY A CA 1
ATOM 5039 C C . GLY A 1 669 ? 2.681 -2.726 -7.319 1.00 95.75 669 GLY A C 1
ATOM 5040 O O . GLY A 1 669 ? 3.447 -3.384 -6.622 1.00 95.75 669 GLY A O 1
ATOM 5041 N N . GLY A 1 670 ? 3.041 -2.276 -8.523 1.00 97.50 670 GLY A N 1
ATOM 5042 C CA . GLY A 1 670 ? 4.349 -2.532 -9.131 1.00 97.50 670 GLY A CA 1
ATOM 5043 C C . GLY A 1 670 ? 4.296 -3.582 -10.238 1.00 97.50 670 GLY A C 1
ATOM 5044 O O . GLY A 1 670 ? 3.274 -4.228 -10.456 1.00 97.50 670 GLY A O 1
ATOM 5045 N N . VAL A 1 671 ? 5.402 -3.733 -10.965 1.00 97.75 671 VAL A N 1
ATOM 5046 C CA . VAL A 1 671 ? 5.455 -4.531 -12.205 1.00 97.75 671 VAL A CA 1
ATOM 5047 C C . VAL A 1 671 ? 5.047 -5.999 -12.041 1.00 97.75 671 VAL A C 1
ATOM 5049 O O . VAL A 1 671 ? 4.389 -6.533 -12.927 1.00 97.75 671 VAL A O 1
ATOM 5052 N N . TYR A 1 672 ? 5.367 -6.655 -10.922 1.00 97.56 672 TYR A N 1
ATOM 5053 C CA . TYR A 1 672 ? 4.987 -8.055 -10.695 1.00 97.56 672 TYR A CA 1
ATOM 5054 C C . TYR A 1 672 ? 3.599 -8.184 -10.062 1.00 97.56 672 TYR A C 1
ATOM 5056 O O . TYR A 1 672 ? 2.846 -9.092 -10.408 1.00 97.56 672 TYR A O 1
ATOM 5064 N N . GLN A 1 673 ? 3.227 -7.257 -9.173 1.00 96.31 673 GLN A N 1
ATOM 5065 C CA . GLN A 1 673 ? 1.875 -7.211 -8.602 1.00 96.31 673 GLN A CA 1
ATOM 5066 C C . GLN A 1 673 ? 0.810 -6.903 -9.666 1.00 96.31 673 GLN A C 1
ATOM 5068 O O . GLN A 1 673 ? -0.313 -7.404 -9.578 1.00 96.31 673 GLN A O 1
ATOM 5073 N N . PHE A 1 674 ? 1.174 -6.148 -10.706 1.00 97.06 674 PHE A N 1
ATOM 5074 C CA . PHE A 1 674 ? 0.330 -5.920 -11.874 1.00 97.06 674 PHE A CA 1
ATOM 5075 C C . PHE A 1 674 ? -0.127 -7.244 -12.495 1.00 97.06 674 PHE A C 1
ATOM 5077 O O . PHE A 1 674 ? -1.316 -7.410 -12.736 1.00 97.06 674 PHE A O 1
ATOM 5084 N N . VAL A 1 675 ? 0.783 -8.209 -12.677 1.00 96.44 675 VAL A N 1
ATOM 5085 C CA . VAL A 1 675 ? 0.456 -9.533 -13.239 1.00 96.44 675 VAL A CA 1
ATOM 5086 C C . VAL A 1 675 ? -0.510 -10.293 -12.331 1.00 96.44 675 VAL A C 1
ATOM 5088 O O . VAL A 1 675 ? -1.468 -10.885 -12.816 1.00 96.44 675 VAL A O 1
ATOM 5091 N N . GLN A 1 676 ? -0.302 -10.240 -11.012 1.00 90.50 676 GLN A N 1
ATOM 5092 C CA . GLN A 1 676 ? -1.191 -10.897 -10.045 1.00 90.50 676 GLN A CA 1
ATOM 5093 C C . GLN A 1 676 ? -2.602 -10.295 -10.075 1.00 90.50 676 GLN A C 1
ATOM 5095 O O . GLN A 1 676 ? -3.579 -11.033 -10.109 1.00 90.50 676 GLN A O 1
ATOM 5100 N N . SER A 1 677 ? -2.703 -8.964 -10.137 1.00 88.81 677 SER A N 1
ATOM 5101 C CA . SER A 1 677 ? -3.987 -8.248 -10.196 1.00 88.81 677 SER A CA 1
ATOM 5102 C C . SER A 1 677 ? -4.715 -8.430 -11.523 1.00 88.81 677 SER A C 1
ATOM 5104 O O . SER A 1 677 ? -5.940 -8.445 -11.560 1.00 88.81 677 SER A O 1
ATOM 5106 N N . TYR A 1 678 ? -3.958 -8.512 -12.619 1.00 92.06 678 TYR A N 1
ATOM 5107 C CA . TYR A 1 678 ? -4.490 -8.748 -13.959 1.00 92.06 678 TYR A CA 1
ATOM 5108 C C . TYR A 1 678 ? -4.962 -10.202 -14.125 1.00 92.06 678 TYR A C 1
ATOM 5110 O O . TYR A 1 678 ? -5.854 -10.477 -14.921 1.00 92.06 678 TYR A O 1
ATOM 5118 N N . GLY A 1 679 ? -4.375 -11.123 -13.354 1.00 92.19 679 GLY A N 1
ATOM 5119 C CA . GLY A 1 679 ? -4.493 -12.565 -13.529 1.00 92.19 679 GLY A CA 1
ATOM 5120 C C . GLY A 1 679 ? -3.427 -13.071 -14.500 1.00 92.19 679 GLY A C 1
ATOM 5121 O O . GLY A 1 679 ? -3.292 -12.548 -15.606 1.00 92.19 679 GLY A O 1
ATOM 5122 N N . LEU A 1 680 ? -2.665 -14.094 -14.095 1.00 91.62 680 LEU A N 1
ATOM 5123 C CA . LEU A 1 680 ? -1.530 -14.601 -14.876 1.00 91.62 680 LEU A CA 1
ATOM 5124 C C . LEU A 1 680 ? -1.956 -15.039 -16.285 1.00 91.62 680 LEU A C 1
ATOM 5126 O O . LEU A 1 680 ? -1.370 -14.582 -17.263 1.00 91.62 680 LEU A O 1
ATOM 5130 N N . ASP A 1 681 ? -3.002 -15.854 -16.399 1.00 94.00 681 ASP A N 1
ATOM 5131 C CA . ASP A 1 681 ? -3.456 -16.375 -17.695 1.00 94.00 681 ASP A CA 1
ATOM 5132 C C . ASP A 1 681 ? -3.984 -15.263 -18.605 1.00 94.00 681 ASP A C 1
ATOM 5134 O O . ASP A 1 681 ? -3.644 -15.202 -19.788 1.00 94.00 681 ASP A O 1
ATOM 5138 N N . ALA A 1 682 ? -4.756 -14.329 -18.042 1.00 95.75 682 ALA A N 1
ATOM 5139 C CA . ALA A 1 682 ? -5.243 -13.164 -18.771 1.00 95.75 682 ALA A CA 1
ATOM 5140 C C . ALA A 1 682 ? -4.077 -12.288 -19.256 1.00 95.75 682 ALA A C 1
ATOM 5142 O O . ALA A 1 682 ? -4.081 -11.825 -20.399 1.00 95.75 682 ALA A O 1
ATOM 5143 N N . PHE A 1 683 ? -3.054 -12.093 -18.418 1.00 97.31 683 PHE A N 1
ATOM 5144 C CA . PHE A 1 683 ? -1.863 -11.326 -18.769 1.00 97.31 683 PHE A CA 1
ATOM 5145 C C . PHE A 1 683 ? -1.104 -11.992 -19.919 1.00 97.31 683 PHE A C 1
ATOM 5147 O O . PHE A 1 683 ? -0.766 -11.322 -20.894 1.00 97.31 683 PHE A O 1
ATOM 5154 N N . LEU A 1 684 ? -0.878 -13.307 -19.848 1.00 96.31 684 LEU A N 1
ATOM 5155 C CA . LEU A 1 684 ? -0.198 -14.062 -20.903 1.00 96.31 684 LEU A CA 1
ATOM 5156 C C . LEU A 1 684 ? -0.982 -14.028 -22.222 1.00 96.31 684 LEU A C 1
ATOM 5158 O O . LEU A 1 684 ? -0.393 -13.791 -23.277 1.00 96.31 684 LEU A O 1
ATOM 5162 N N . ALA A 1 685 ? -2.307 -14.188 -22.169 1.00 97.31 685 ALA A N 1
ATOM 5163 C CA . ALA A 1 685 ? -3.169 -14.100 -23.345 1.00 97.31 685 ALA A CA 1
ATOM 5164 C C . ALA A 1 685 ? -3.117 -12.706 -23.990 1.00 97.31 685 ALA A C 1
ATOM 5166 O O . ALA A 1 685 ? -2.971 -12.580 -25.210 1.00 97.31 685 ALA A O 1
ATOM 5167 N N . ARG A 1 686 ? -3.171 -11.643 -23.177 1.00 97.75 686 ARG A N 1
ATOM 5168 C CA . ARG A 1 686 ? -3.061 -10.270 -23.679 1.00 97.75 686 ARG A CA 1
ATOM 5169 C C . ARG A 1 686 ? -1.679 -9.987 -24.263 1.00 97.75 686 ARG A C 1
ATOM 5171 O O . ARG A 1 686 ? -1.587 -9.395 -25.336 1.00 97.75 686 ARG A O 1
ATOM 5178 N N . ALA A 1 687 ? -0.617 -10.448 -23.609 1.00 97.94 687 ALA A N 1
ATOM 5179 C CA . ALA A 1 687 ? 0.752 -10.319 -24.094 1.00 97.94 687 ALA A CA 1
ATOM 5180 C C . ALA A 1 687 ? 0.943 -11.024 -25.453 1.00 97.94 687 ALA A C 1
ATOM 5182 O O . ALA A 1 687 ? 1.510 -10.439 -26.375 1.00 97.94 687 ALA A O 1
ATOM 5183 N N . ALA A 1 688 ? 0.384 -12.228 -25.620 1.00 97.56 688 ALA A N 1
ATOM 5184 C CA . ALA A 1 688 ? 0.394 -12.956 -26.889 1.00 97.56 688 ALA A CA 1
ATOM 5185 C C . ALA A 1 688 ? -0.364 -12.210 -28.003 1.00 97.56 688 ALA A C 1
ATOM 5187 O O . ALA A 1 688 ? 0.151 -12.083 -29.113 1.00 97.56 688 ALA A O 1
ATOM 5188 N N . SER A 1 689 ? -1.537 -11.644 -27.700 1.00 98.00 689 SER A N 1
ATOM 5189 C CA . SER A 1 689 ? -2.309 -10.827 -28.652 1.00 98.00 689 SER A CA 1
ATOM 5190 C C . SER A 1 689 ? -1.545 -9.571 -29.102 1.00 98.00 689 SER A C 1
ATOM 5192 O O . SER A 1 689 ? -1.491 -9.254 -30.296 1.00 98.00 689 SER A O 1
ATOM 5194 N N . LEU A 1 690 ? -0.890 -8.875 -28.164 1.00 98.06 690 LEU A N 1
ATOM 5195 C CA . LEU A 1 690 ? -0.017 -7.744 -28.487 1.00 98.06 690 LEU A CA 1
ATOM 5196 C C . LEU A 1 690 ? 1.193 -8.190 -29.313 1.00 98.06 690 LEU A C 1
ATOM 5198 O O . LEU A 1 690 ? 1.621 -7.462 -30.206 1.00 98.06 690 LEU A O 1
ATOM 5202 N N . ALA A 1 691 ? 1.736 -9.377 -29.042 1.00 98.12 691 ALA A N 1
ATOM 5203 C CA . ALA A 1 691 ? 2.874 -9.910 -29.776 1.00 98.12 691 ALA A CA 1
ATOM 5204 C C . ALA A 1 691 ? 2.534 -10.254 -31.228 1.00 98.12 691 ALA A C 1
ATOM 5206 O O . ALA A 1 691 ? 3.323 -9.948 -32.123 1.00 98.12 691 ALA A O 1
ATOM 5207 N N . GLU A 1 692 ? 1.360 -10.837 -31.468 1.00 97.75 692 GLU A N 1
ATOM 5208 C CA . GLU A 1 692 ? 0.859 -11.141 -32.809 1.00 97.75 692 GLU A CA 1
ATOM 5209 C C . GLU A 1 692 ? 0.691 -9.868 -33.650 1.00 97.75 692 GLU A C 1
ATOM 5211 O O . GLU A 1 692 ? 1.087 -9.828 -34.813 1.00 97.75 692 GLU A O 1
ATOM 5216 N N . THR A 1 693 ? 0.160 -8.804 -33.042 1.00 97.00 693 THR A N 1
ATOM 5217 C CA . THR A 1 693 ? -0.169 -7.563 -33.759 1.00 97.00 693 THR A CA 1
ATOM 5218 C C . THR A 1 693 ? 1.029 -6.627 -33.902 1.00 97.00 693 THR A C 1
ATOM 5220 O O . THR A 1 693 ? 1.257 -6.045 -34.962 1.00 97.00 693 THR A O 1
ATOM 5223 N N . TYR A 1 694 ? 1.797 -6.451 -32.827 1.00 96.44 694 TYR A N 1
ATOM 5224 C CA . TYR A 1 694 ? 2.816 -5.405 -32.724 1.00 96.44 694 TYR A CA 1
ATOM 5225 C C . TYR A 1 694 ? 4.243 -5.946 -32.686 1.00 96.44 694 TYR A C 1
ATOM 5227 O O . TYR A 1 694 ? 5.185 -5.156 -32.773 1.00 96.44 694 TYR A O 1
ATOM 5235 N N . GLY A 1 695 ? 4.426 -7.264 -32.597 1.00 95.81 695 GLY A N 1
ATOM 5236 C CA . GLY A 1 695 ? 5.710 -7.946 -32.715 1.00 95.81 695 GLY A CA 1
ATOM 5237 C C . GLY A 1 695 ? 6.179 -8.648 -31.434 1.00 95.81 695 GLY A C 1
ATOM 5238 O O . GLY A 1 695 ? 5.736 -8.336 -30.327 1.00 95.81 695 GLY A O 1
ATOM 5239 N N . PRO A 1 696 ? 7.168 -9.551 -31.551 1.00 96.00 696 PRO A N 1
ATOM 5240 C CA . PRO A 1 696 ? 7.513 -10.546 -30.528 1.00 96.00 696 PRO A CA 1
ATOM 5241 C C . PRO A 1 696 ? 8.064 -9.971 -29.217 1.00 96.00 696 PRO A C 1
ATOM 5243 O O . PRO A 1 696 ? 8.170 -10.691 -28.230 1.00 96.00 696 PRO A O 1
ATOM 5246 N N . ARG A 1 697 ? 8.386 -8.671 -29.158 1.00 95.38 697 ARG A N 1
ATOM 5247 C CA . ARG A 1 697 ? 8.847 -8.002 -27.927 1.00 95.38 697 ARG A CA 1
ATOM 5248 C C . ARG A 1 697 ? 7.830 -8.066 -26.783 1.00 95.38 697 ARG A C 1
ATOM 5250 O O . ARG A 1 697 ? 8.237 -7.919 -25.630 1.00 95.38 697 ARG A O 1
ATOM 5257 N N . PHE A 1 698 ? 6.556 -8.308 -27.103 1.00 97.94 698 PHE A N 1
ATOM 5258 C CA . PHE A 1 698 ? 5.479 -8.528 -26.140 1.00 97.94 698 PHE A CA 1
ATOM 5259 C C . PHE A 1 698 ? 5.352 -9.983 -25.656 1.00 97.94 698 PHE A C 1
ATOM 5261 O O . PHE A 1 698 ? 4.437 -10.288 -24.901 1.00 97.94 698 PHE A O 1
ATOM 5268 N N . LEU A 1 699 ? 6.257 -10.888 -26.035 1.00 96.75 699 LEU A N 1
ATOM 5269 C CA . LEU A 1 699 ? 6.297 -12.230 -25.458 1.00 96.75 699 LEU A CA 1
ATOM 5270 C C . LEU A 1 699 ? 7.103 -12.218 -24.144 1.00 96.75 699 LEU A C 1
ATOM 5272 O O . LEU A 1 699 ? 8.272 -11.799 -24.156 1.00 96.75 699 LEU A O 1
ATOM 5276 N N . PRO A 1 700 ? 6.508 -12.651 -23.014 1.00 95.25 700 PRO A N 1
ATOM 5277 C CA . PRO A 1 700 ? 7.247 -12.896 -21.780 1.00 95.25 700 PRO A CA 1
ATOM 5278 C C . PRO A 1 700 ? 8.123 -14.158 -21.900 1.00 95.25 700 PRO A C 1
ATOM 5280 O O . PRO A 1 700 ? 7.918 -14.959 -22.817 1.00 95.25 700 PRO A O 1
ATOM 5283 N N . PRO A 1 701 ? 9.092 -14.360 -20.985 1.00 94.88 701 PRO A N 1
ATOM 5284 C CA . PRO A 1 701 ? 9.817 -15.626 -20.877 1.00 94.88 701 PRO A CA 1
ATOM 5285 C C . PRO A 1 701 ? 8.857 -16.817 -20.742 1.00 94.88 701 PRO A C 1
ATOM 5287 O O . PRO A 1 701 ? 7.831 -16.707 -20.068 1.00 94.88 701 PRO A O 1
ATOM 5290 N N . ALA A 1 702 ? 9.193 -17.952 -21.363 1.00 89.69 702 ALA A N 1
ATOM 5291 C CA . ALA A 1 702 ? 8.310 -19.122 -21.430 1.00 89.69 702 ALA A CA 1
ATOM 5292 C C . ALA A 1 702 ? 7.896 -19.635 -20.037 1.00 89.69 702 ALA A C 1
ATOM 5294 O O . ALA A 1 702 ? 6.725 -19.927 -19.810 1.00 89.69 702 ALA A O 1
ATOM 5295 N N . ASP A 1 703 ? 8.834 -19.645 -19.086 1.00 89.38 703 ASP A N 1
ATOM 5296 C CA . ASP A 1 703 ? 8.620 -20.141 -17.722 1.00 89.38 703 ASP A CA 1
ATOM 5297 C C . ASP A 1 703 ? 8.255 -19.029 -16.721 1.00 89.38 703 ASP A C 1
ATOM 5299 O O . ASP A 1 703 ? 8.337 -19.223 -15.503 1.00 89.38 703 ASP A O 1
ATOM 5303 N N . PHE A 1 704 ? 7.830 -17.851 -17.199 1.00 90.81 704 PHE A N 1
ATOM 5304 C CA . PHE A 1 704 ? 7.598 -16.686 -16.339 1.00 90.81 704 PHE A CA 1
ATOM 5305 C C . PHE A 1 704 ? 6.616 -16.966 -15.194 1.00 90.81 704 PHE A C 1
ATOM 5307 O O . PHE A 1 704 ? 6.868 -16.535 -14.072 1.00 90.81 704 PHE A O 1
ATOM 5314 N N . GLY A 1 705 ? 5.540 -17.727 -15.429 1.00 88.25 705 GLY A N 1
ATOM 5315 C CA . GLY A 1 705 ? 4.586 -18.095 -14.375 1.00 88.25 705 GLY A CA 1
ATOM 5316 C C . GLY A 1 705 ? 5.241 -18.860 -13.217 1.00 88.25 705 GLY A C 1
ATOM 5317 O O . GLY A 1 705 ? 5.077 -18.498 -12.050 1.00 88.25 705 GLY A O 1
ATOM 5318 N N . ALA A 1 706 ? 6.062 -19.864 -13.538 1.00 87.19 706 ALA A N 1
ATOM 5319 C CA . ALA A 1 706 ? 6.794 -20.653 -12.549 1.00 87.19 706 ALA A CA 1
ATOM 5320 C C . ALA A 1 706 ? 7.883 -19.824 -11.848 1.00 87.19 706 ALA A C 1
ATOM 5322 O O . ALA A 1 706 ? 8.076 -19.926 -10.634 1.00 87.19 706 ALA A O 1
ATOM 5323 N N . THR A 1 707 ? 8.593 -18.973 -12.590 1.00 88.81 707 THR A N 1
ATOM 5324 C CA . THR A 1 707 ? 9.596 -18.056 -12.033 1.00 88.81 707 THR A CA 1
ATOM 5325 C C . THR A 1 707 ? 8.959 -17.036 -11.085 1.00 88.81 707 THR A C 1
ATOM 5327 O O . THR A 1 707 ? 9.451 -16.848 -9.971 1.00 88.81 707 THR A O 1
ATOM 5330 N N . LEU A 1 708 ? 7.819 -16.450 -11.458 1.00 90.00 708 LEU A N 1
ATOM 5331 C CA . LEU A 1 708 ? 7.065 -15.519 -10.623 1.00 90.00 708 LEU A CA 1
ATOM 5332 C C . LEU A 1 708 ? 6.596 -16.180 -9.323 1.00 90.00 708 LEU A C 1
ATOM 5334 O O . LEU A 1 708 ? 6.732 -15.583 -8.255 1.00 90.00 708 LEU A O 1
ATOM 5338 N N . GLN A 1 709 ? 6.092 -17.415 -9.388 1.00 85.19 709 GLN A N 1
ATOM 5339 C CA . GLN A 1 709 ? 5.660 -18.157 -8.203 1.00 85.19 709 GLN A CA 1
ATOM 5340 C C . GLN A 1 709 ? 6.834 -18.464 -7.262 1.00 85.19 709 GLN A C 1
ATOM 5342 O O . GLN A 1 709 ? 6.730 -18.222 -6.059 1.00 85.19 709 GLN A O 1
ATOM 5347 N N . ARG A 1 710 ? 7.978 -18.915 -7.800 1.00 83.81 710 ARG A N 1
ATOM 5348 C CA . ARG A 1 710 ? 9.202 -19.162 -7.014 1.00 83.81 710 ARG A CA 1
ATOM 5349 C C . ARG A 1 710 ? 9.720 -17.892 -6.339 1.00 83.81 710 ARG A C 1
ATOM 5351 O O . ARG A 1 710 ? 10.042 -17.928 -5.158 1.00 83.81 710 ARG A O 1
ATOM 5358 N N . ALA A 1 711 ? 9.763 -16.774 -7.061 1.00 82.25 711 ALA A N 1
ATOM 5359 C CA . ALA A 1 711 ? 10.249 -15.499 -6.535 1.00 82.25 711 ALA A CA 1
ATOM 5360 C C . ALA A 1 711 ? 9.260 -14.801 -5.580 1.00 82.25 711 ALA A C 1
ATOM 5362 O O . ALA A 1 711 ? 9.655 -13.903 -4.832 1.00 82.25 711 ALA A O 1
ATOM 5363 N N . SER A 1 712 ? 7.981 -15.194 -5.618 1.00 77.06 712 SER A N 1
ATOM 5364 C CA . SER A 1 712 ? 6.932 -14.718 -4.705 1.00 77.06 712 SER A CA 1
ATOM 5365 C C . SER A 1 712 ? 6.871 -15.503 -3.393 1.00 77.06 712 SER A C 1
ATOM 5367 O O . SER A 1 712 ? 6.283 -15.014 -2.428 1.00 77.06 712 SER A O 1
ATOM 5369 N N . ALA A 1 713 ? 7.455 -16.703 -3.337 1.00 58.94 713 ALA A N 1
ATOM 5370 C CA . ALA A 1 713 ? 7.528 -17.480 -2.110 1.00 58.94 713 ALA A CA 1
ATOM 5371 C C . ALA A 1 713 ? 8.455 -16.779 -1.100 1.00 58.94 713 ALA A C 1
ATOM 5373 O O . ALA A 1 713 ? 9.605 -16.458 -1.401 1.00 58.94 713 ALA A O 1
ATOM 5374 N N . ALA A 1 714 ? 7.953 -16.533 0.114 1.00 42.75 714 ALA A N 1
ATOM 5375 C CA . ALA A 1 714 ? 8.778 -16.069 1.228 1.00 42.75 714 ALA A CA 1
ATOM 5376 C C . ALA A 1 714 ? 9.938 -17.058 1.472 1.00 42.75 714 ALA A C 1
ATOM 5378 O O . ALA A 1 714 ? 9.778 -18.248 1.181 1.00 42.75 714 ALA A O 1
ATOM 5379 N N . PRO A 1 715 ? 11.092 -16.626 2.023 1.00 34.91 715 PRO A N 1
ATOM 5380 C CA . PRO A 1 715 ? 12.131 -17.565 2.426 1.00 34.91 715 PRO A CA 1
ATOM 5381 C C . PRO A 1 715 ? 11.512 -18.586 3.380 1.00 34.91 715 PRO A C 1
ATOM 5383 O O . PRO A 1 715 ? 11.057 -18.244 4.474 1.00 34.91 715 PRO A O 1
ATOM 5386 N N . ALA A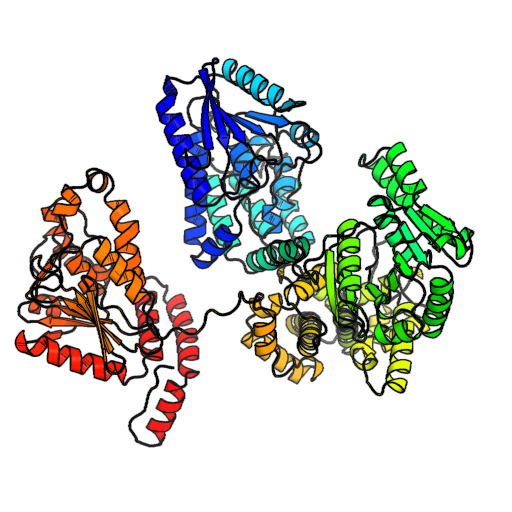 1 716 ? 11.442 -19.834 2.923 1.00 26.50 716 ALA A N 1
ATOM 5387 C CA . ALA A 1 716 ? 10.895 -20.925 3.696 1.00 26.50 716 ALA A CA 1
ATOM 5388 C C . ALA A 1 716 ? 11.643 -20.994 5.034 1.00 26.50 716 ALA A C 1
ATOM 5390 O O . ALA A 1 716 ? 12.867 -21.146 5.070 1.00 26.50 716 ALA A O 1
ATOM 5391 N N . LYS A 1 717 ? 10.905 -20.937 6.151 1.00 27.31 717 LYS A N 1
ATOM 5392 C CA . LYS A 1 717 ? 11.349 -21.675 7.337 1.00 27.31 717 LYS A CA 1
ATOM 5393 C C . LYS A 1 717 ? 11.612 -23.102 6.863 1.00 27.31 717 LYS A C 1
ATOM 5395 O O . LYS A 1 717 ? 10.793 -23.647 6.126 1.00 27.31 717 LYS A O 1
ATOM 5400 N N . ALA A 1 718 ? 12.777 -23.638 7.227 1.00 24.66 718 ALA A N 1
ATOM 5401 C CA . ALA A 1 718 ? 13.234 -24.956 6.806 1.00 24.66 718 ALA A CA 1
ATOM 5402 C C . ALA A 1 718 ? 12.077 -25.973 6.835 1.00 24.66 718 ALA A C 1
ATOM 5404 O O . ALA A 1 718 ? 11.343 -25.997 7.828 1.00 24.66 718 ALA A O 1
ATOM 5405 N N . PRO A 1 719 ? 11.885 -26.773 5.773 1.00 25.06 719 PRO A N 1
ATOM 5406 C CA . PRO A 1 719 ? 10.802 -27.738 5.740 1.00 25.06 719 PRO A CA 1
ATOM 5407 C C . PRO A 1 719 ? 11.017 -28.748 6.869 1.00 25.06 719 PRO A C 1
ATOM 5409 O O . PRO A 1 719 ? 12.040 -29.435 6.915 1.00 25.06 719 PRO A O 1
ATOM 5412 N N . GLU A 1 720 ? 10.058 -28.828 7.793 1.00 26.00 720 GLU A N 1
ATOM 5413 C CA . GLU A 1 720 ? 9.921 -30.022 8.617 1.00 26.00 720 GLU A CA 1
ATOM 5414 C C . GLU A 1 720 ? 9.680 -31.209 7.680 1.00 26.00 720 GLU A C 1
ATOM 5416 O O . GLU A 1 720 ? 8.939 -31.115 6.699 1.00 26.00 720 GLU A O 1
ATOM 5421 N N . ALA A 1 721 ? 10.385 -32.307 7.948 1.00 25.27 721 ALA A N 1
ATOM 5422 C CA . ALA A 1 721 ? 10.367 -33.500 7.117 1.00 25.27 721 ALA A CA 1
ATOM 5423 C C . ALA A 1 721 ? 8.929 -34.016 6.901 1.00 25.27 721 ALA A C 1
ATOM 5425 O O . ALA A 1 721 ? 8.107 -33.919 7.817 1.00 25.27 721 ALA A O 1
ATOM 5426 N N . PRO A 1 722 ? 8.621 -34.610 5.732 1.00 25.20 722 PRO A N 1
ATOM 5427 C CA . PRO A 1 722 ? 7.306 -35.177 5.464 1.00 25.20 722 PRO A CA 1
ATOM 5428 C C . PRO A 1 722 ? 7.052 -36.350 6.414 1.00 25.20 722 PRO A C 1
ATOM 5430 O O . PRO A 1 722 ? 7.537 -37.464 6.219 1.00 25.20 722 PRO A O 1
ATOM 5433 N N . GLY A 1 723 ? 6.307 -36.079 7.482 1.00 26.70 723 GLY A N 1
ATOM 5434 C CA . GLY A 1 723 ? 5.747 -37.099 8.346 1.00 26.70 723 GLY A CA 1
ATOM 5435 C C . GLY A 1 723 ? 4.512 -37.681 7.678 1.00 26.70 723 GLY A C 1
ATOM 5436 O O . GLY A 1 723 ? 3.503 -36.993 7.539 1.00 26.70 723 GLY A O 1
ATOM 5437 N N . THR A 1 724 ? 4.580 -38.950 7.289 1.00 27.05 724 THR A N 1
ATOM 5438 C CA . THR A 1 724 ? 3.413 -39.776 6.976 1.00 27.05 724 THR A CA 1
ATOM 5439 C C . THR A 1 724 ? 2.472 -39.728 8.183 1.00 27.05 724 THR A C 1
ATOM 5441 O O . THR A 1 724 ? 2.781 -40.290 9.235 1.00 27.05 724 THR A O 1
ATOM 5444 N N . ARG A 1 725 ? 1.366 -38.982 8.090 1.00 35.06 725 ARG A N 1
ATOM 5445 C CA . ARG A 1 725 ? 0.400 -38.870 9.187 1.00 35.06 725 ARG A CA 1
ATOM 5446 C C . ARG A 1 725 ? -0.551 -40.056 9.145 1.00 35.06 725 ARG A C 1
ATOM 5448 O O . ARG A 1 725 ? -1.420 -40.153 8.291 1.00 35.06 725 ARG A O 1
ATOM 5455 N N . THR A 1 726 ? -0.376 -40.954 10.101 1.00 28.23 726 THR A N 1
ATOM 5456 C CA . THR A 1 726 ? -1.350 -41.988 10.440 1.00 28.23 726 THR A CA 1
ATOM 5457 C C . THR A 1 726 ? -2.483 -41.339 11.237 1.00 28.23 726 THR A C 1
ATOM 5459 O O . THR A 1 726 ? -2.223 -40.740 12.283 1.00 28.23 726 THR A O 1
ATOM 5462 N N . TYR A 1 727 ? -3.733 -41.448 10.779 1.00 35.53 727 TYR A N 1
ATOM 5463 C CA . TYR A 1 727 ? -4.899 -41.016 11.556 1.00 35.53 727 TYR A CA 1
ATOM 5464 C C . TYR A 1 727 ? -4.969 -41.808 12.871 1.00 35.53 727 TYR A C 1
ATOM 5466 O O . TYR A 1 727 ? -5.145 -43.027 12.876 1.00 35.53 727 TYR A O 1
ATOM 5474 N N . LEU A 1 728 ? -4.795 -41.125 14.005 1.00 33.62 728 LEU A N 1
ATOM 5475 C CA . LEU A 1 728 ? -4.941 -41.720 15.333 1.00 33.62 728 LEU A CA 1
ATOM 5476 C C . LEU A 1 728 ? -6.420 -42.046 15.614 1.00 33.62 728 LEU A C 1
ATOM 5478 O O . LEU A 1 728 ? -7.295 -41.189 15.509 1.00 33.62 728 LEU A O 1
ATOM 5482 N N . MET A 1 729 ? -6.665 -43.289 16.033 1.00 38.22 729 MET A N 1
ATOM 5483 C CA . MET A 1 729 ? -7.965 -43.898 16.368 1.00 38.22 729 MET A CA 1
ATOM 5484 C C . MET A 1 729 ? -8.486 -43.539 17.777 1.00 38.22 729 MET A C 1
ATOM 5486 O O . MET A 1 729 ? -9.180 -44.334 18.407 1.00 38.22 729 MET A O 1
ATOM 5490 N N . ALA A 1 730 ? -8.127 -42.375 18.321 1.00 33.31 730 ALA A N 1
ATOM 5491 C CA . ALA A 1 730 ? -8.546 -41.965 19.662 1.00 33.31 730 ALA A CA 1
ATOM 5492 C C . ALA A 1 730 ? -9.498 -40.763 19.582 1.00 33.31 730 ALA A C 1
ATOM 5494 O O . ALA A 1 730 ? -9.054 -39.623 19.496 1.00 33.31 730 ALA A O 1
ATOM 5495 N N . GLY A 1 731 ? -10.806 -41.033 19.600 1.00 55.91 731 GLY A N 1
ATOM 5496 C CA . GLY A 1 731 ? -11.867 -40.023 19.606 1.00 55.91 731 GLY A CA 1
ATOM 5497 C C . GLY A 1 731 ? -13.260 -40.645 19.467 1.00 55.91 731 GLY A C 1
ATOM 5498 O O . GLY A 1 731 ? -13.393 -41.805 19.085 1.00 55.91 731 GLY A O 1
ATOM 5499 N N . THR A 1 732 ? -14.306 -39.874 19.770 1.00 74.12 732 THR A N 1
ATOM 5500 C CA . THR A 1 732 ? -15.730 -40.228 19.585 1.00 74.12 732 THR A CA 1
ATOM 5501 C C . THR A 1 732 ? -16.156 -40.310 18.110 1.00 74.12 732 THR A C 1
ATOM 5503 O O . THR A 1 732 ? -17.319 -40.596 17.831 1.00 74.12 732 THR A O 1
ATOM 5506 N N . ILE A 1 733 ? -15.233 -40.095 17.165 1.00 88.25 733 ILE A N 1
ATOM 5507 C CA . ILE A 1 733 ? -15.414 -40.290 15.722 1.00 88.25 733 ILE A CA 1
ATOM 5508 C C . ILE A 1 733 ? -14.456 -41.382 15.247 1.00 88.25 733 ILE A C 1
ATOM 5510 O O . ILE A 1 733 ? -13.237 -41.251 15.368 1.00 88.25 733 ILE A O 1
ATOM 5514 N N . GLN A 1 734 ? -15.002 -42.444 14.662 1.00 89.38 734 GLN A N 1
ATOM 5515 C CA . GLN A 1 734 ? -14.221 -43.434 13.924 1.00 89.38 734 GLN A CA 1
ATOM 5516 C C . GLN A 1 734 ? -14.057 -42.951 12.482 1.00 89.38 734 GLN A C 1
ATOM 5518 O O . GLN A 1 734 ? -15.046 -42.608 11.837 1.00 89.38 734 GLN A O 1
ATOM 5523 N N . ALA A 1 735 ? -12.819 -42.907 11.993 1.00 90.62 735 ALA A N 1
ATOM 5524 C CA . ALA A 1 735 ? -12.495 -42.505 10.629 1.00 90.62 735 ALA A CA 1
ATOM 5525 C C . ALA A 1 735 ? -11.833 -43.673 9.894 1.00 90.62 735 ALA A C 1
ATOM 5527 O O . ALA A 1 735 ? -10.792 -44.152 10.339 1.00 90.62 735 ALA A O 1
ATOM 5528 N N . ASP A 1 736 ? -12.432 -44.116 8.794 1.00 90.44 736 ASP A N 1
ATOM 5529 C CA . ASP A 1 736 ? -11.922 -45.197 7.946 1.00 90.44 736 ASP A CA 1
ATOM 5530 C C . ASP A 1 736 ? -11.804 -44.698 6.504 1.00 90.44 736 ASP A C 1
ATOM 5532 O O . ASP A 1 736 ? -12.754 -44.121 5.978 1.00 90.44 736 ASP A O 1
ATOM 5536 N N . LEU A 1 737 ? -10.634 -44.863 5.888 1.00 91.94 737 LEU A N 1
ATOM 5537 C CA . LEU A 1 737 ? -10.370 -44.442 4.513 1.00 91.94 737 LEU A CA 1
ATOM 5538 C C . LEU A 1 737 ? -10.076 -45.682 3.668 1.00 91.94 737 LEU A C 1
ATOM 5540 O O . LEU A 1 737 ? -9.009 -46.277 3.806 1.00 91.94 737 LEU A O 1
ATOM 5544 N N . ASP A 1 738 ? -11.008 -46.032 2.782 1.00 90.44 738 ASP A N 1
ATOM 5545 C CA . ASP A 1 738 ? -10.921 -47.187 1.878 1.00 90.44 738 ASP A CA 1
ATOM 5546 C C . ASP A 1 738 ? -11.227 -46.743 0.444 1.00 90.44 738 ASP A C 1
ATOM 5548 O O . ASP A 1 738 ? -12.264 -46.129 0.199 1.00 90.44 738 ASP A O 1
ATOM 5552 N N . ASP A 1 739 ? -10.321 -47.013 -0.501 1.00 88.38 739 ASP A N 1
ATOM 5553 C CA . ASP A 1 739 ? -10.472 -46.693 -1.933 1.00 88.38 739 ASP A CA 1
ATOM 5554 C C . ASP A 1 739 ? -10.997 -45.266 -2.227 1.00 88.38 739 ASP A C 1
ATOM 5556 O O . ASP A 1 739 ? -11.846 -45.037 -3.092 1.00 88.38 739 ASP A O 1
ATOM 5560 N N . GLY A 1 740 ? -10.490 -44.275 -1.485 1.00 91.62 740 GLY A N 1
ATOM 5561 C CA . GLY A 1 740 ? -10.872 -42.864 -1.616 1.00 91.62 740 GLY A CA 1
ATOM 5562 C C . GLY A 1 740 ? -12.202 -42.486 -0.953 1.00 91.62 740 GLY A C 1
ATOM 5563 O O . GLY A 1 740 ? -12.621 -41.333 -1.034 1.00 91.62 740 GLY A O 1
ATOM 5564 N N . VAL A 1 741 ? -12.864 -43.411 -0.261 1.00 96.62 741 VAL A N 1
ATOM 5565 C CA . VAL A 1 741 ? -14.049 -43.141 0.558 1.00 96.62 741 VAL A CA 1
ATOM 5566 C C . VAL A 1 741 ? -13.620 -42.932 2.007 1.00 96.62 741 VAL A C 1
ATOM 5568 O O . VAL A 1 741 ? -13.204 -43.878 2.671 1.00 96.62 741 VAL A O 1
ATOM 5571 N N . LEU A 1 742 ? -13.757 -41.704 2.515 1.00 96.81 742 LEU A N 1
ATOM 5572 C CA . LEU A 1 742 ? -13.569 -41.409 3.935 1.00 96.81 742 LEU A CA 1
ATOM 5573 C C . LEU A 1 742 ? -14.897 -41.572 4.677 1.00 96.81 742 LEU A C 1
ATOM 5575 O O . LEU A 1 742 ? -15.802 -40.746 4.552 1.00 96.81 742 LEU A O 1
ATOM 5579 N N . ARG A 1 743 ? -15.009 -42.614 5.493 1.00 96.44 743 ARG A N 1
ATOM 5580 C CA . ARG A 1 743 ? -16.144 -42.842 6.382 1.00 96.44 743 ARG A CA 1
ATOM 5581 C C . ARG A 1 743 ? -15.867 -42.262 7.761 1.00 96.44 743 ARG A C 1
ATOM 5583 O O . ARG A 1 743 ? -14.965 -42.712 8.458 1.00 96.44 743 ARG A O 1
ATOM 5590 N N . LEU A 1 744 ? -16.688 -41.301 8.163 1.00 95.88 744 LEU A N 1
ATOM 5591 C CA . LEU A 1 744 ? -16.725 -40.711 9.494 1.00 95.88 744 LEU A CA 1
ATOM 5592 C C . LEU A 1 744 ? -17.962 -41.236 10.234 1.00 95.88 744 LEU A C 1
ATOM 5594 O O . LEU A 1 744 ? -19.102 -40.954 9.858 1.00 95.88 744 LEU A O 1
ATOM 5598 N N . THR A 1 745 ? -17.742 -42.008 11.294 1.00 95.00 745 THR A N 1
ATOM 5599 C CA . THR A 1 745 ? -18.802 -42.607 12.111 1.00 95.00 745 THR A CA 1
ATOM 5600 C C . THR A 1 745 ? -18.783 -42.004 13.508 1.00 95.00 745 THR A C 1
ATOM 5602 O O . THR A 1 745 ? -17.827 -42.200 14.259 1.00 95.00 745 THR A O 1
ATOM 5605 N N . ILE A 1 746 ? -19.853 -41.302 13.887 1.00 93.81 746 ILE A N 1
ATOM 5606 C CA . ILE A 1 746 ? -20.054 -40.834 15.264 1.00 93.81 746 ILE A CA 1
ATOM 5607 C C . ILE A 1 746 ? -20.291 -42.066 16.143 1.00 93.81 746 ILE A C 1
ATOM 5609 O O . ILE A 1 746 ? -21.233 -42.817 15.906 1.00 93.81 746 ILE A O 1
ATOM 5613 N N . SER A 1 747 ? -19.430 -42.300 17.130 1.00 89.12 747 SER A N 1
ATOM 5614 C CA . SER A 1 747 ? -19.358 -43.556 17.878 1.00 89.12 747 SER A CA 1
ATOM 5615 C C . SER A 1 747 ? -19.489 -43.348 19.392 1.00 89.12 747 SER A C 1
ATOM 5617 O O . SER A 1 747 ? -18.588 -43.691 20.156 1.00 89.12 747 SER A O 1
ATOM 5619 N N . ASP A 1 748 ? -20.647 -42.842 19.825 1.00 86.56 748 ASP A N 1
ATOM 5620 C CA . ASP A 1 748 ? -21.096 -42.821 21.228 1.00 86.56 748 ASP A CA 1
ATOM 5621 C C . ASP A 1 748 ? -22.513 -43.435 21.353 1.00 86.56 748 ASP A C 1
ATOM 5623 O O . ASP A 1 748 ? -23.500 -42.739 21.630 1.00 86.56 748 ASP A O 1
ATOM 5627 N N . PRO A 1 749 ? -22.662 -44.750 21.094 1.00 81.94 749 PRO A N 1
ATOM 5628 C CA . PRO A 1 749 ? -23.972 -45.397 21.021 1.00 81.94 749 PRO A CA 1
ATOM 5629 C C . PRO A 1 749 ? -24.706 -45.424 22.370 1.00 81.94 749 PRO A C 1
ATOM 5631 O O . PRO A 1 749 ? -25.938 -45.404 22.383 1.00 81.94 749 PRO A O 1
ATOM 5634 N N . ASP A 1 750 ? -23.979 -45.414 23.492 1.00 82.62 750 ASP A N 1
ATOM 5635 C CA . ASP A 1 750 ? -24.557 -45.398 24.843 1.00 82.62 750 ASP A CA 1
ATOM 5636 C C . ASP A 1 750 ? -25.318 -44.094 25.122 1.00 82.62 750 ASP A C 1
ATOM 5638 O O . ASP A 1 750 ? -26.304 -44.086 25.864 1.00 82.62 750 ASP A O 1
ATOM 5642 N N . ARG A 1 751 ? -24.906 -42.992 24.480 1.00 85.88 751 ARG A N 1
ATOM 5643 C CA . ARG A 1 751 ? -25.593 -41.693 24.520 1.00 85.88 751 ARG A CA 1
ATOM 5644 C C . ARG A 1 751 ? -26.336 -41.370 23.230 1.00 85.88 751 ARG A C 1
ATOM 5646 O O . ARG A 1 751 ? -26.677 -40.212 22.995 1.00 85.88 751 ARG A O 1
ATOM 5653 N N . MET A 1 752 ? -26.618 -42.376 22.399 1.00 89.38 752 MET A N 1
ATOM 5654 C CA . MET A 1 752 ? -27.328 -42.211 21.125 1.00 89.38 752 MET A CA 1
ATOM 5655 C C . MET A 1 752 ? -26.672 -41.159 20.212 1.00 89.38 752 MET A C 1
ATOM 5657 O O . MET A 1 752 ? -27.366 -40.399 19.529 1.00 89.38 752 MET A O 1
ATOM 5661 N N . ASN A 1 753 ? -25.337 -41.105 20.222 1.00 92.81 753 ASN A N 1
ATOM 5662 C CA . ASN A 1 753 ? -24.525 -40.170 19.448 1.00 92.81 753 ASN A CA 1
ATOM 5663 C C . ASN A 1 753 ? -24.907 -38.704 19.709 1.00 92.81 753 ASN A C 1
ATOM 5665 O O . ASN A 1 753 ? -25.050 -37.912 18.777 1.00 92.81 753 ASN A O 1
ATOM 5669 N N . ALA A 1 754 ? -25.153 -38.352 20.976 1.00 90.75 754 ALA A N 1
ATOM 5670 C CA . ALA A 1 754 ? -25.459 -36.983 21.370 1.00 90.75 754 ALA A CA 1
ATOM 5671 C C . ALA A 1 754 ? -24.315 -36.028 20.991 1.00 90.75 754 ALA A C 1
ATOM 5673 O O . ALA A 1 754 ? -23.139 -36.303 21.219 1.00 90.75 754 ALA A O 1
ATOM 5674 N N . MET A 1 755 ? -24.681 -34.884 20.424 1.00 90.06 755 MET A N 1
ATOM 5675 C CA . MET A 1 755 ? -23.754 -33.874 19.946 1.00 90.06 755 MET A CA 1
ATOM 5676 C C . MET A 1 755 ? -23.185 -33.056 21.110 1.00 90.06 755 MET A C 1
ATOM 5678 O O . MET A 1 755 ? -23.932 -32.397 21.839 1.00 90.06 755 MET A O 1
ATOM 5682 N N . THR A 1 756 ? -21.864 -33.095 21.269 1.00 88.50 756 THR A N 1
ATOM 5683 C CA . THR A 1 756 ? -21.101 -32.268 22.214 1.00 88.50 756 THR A CA 1
ATOM 5684 C C . THR A 1 756 ? -20.234 -31.264 21.444 1.00 88.50 756 THR A C 1
ATOM 5686 O O . THR A 1 756 ? -19.914 -31.523 20.282 1.00 88.50 756 THR A O 1
ATOM 5689 N N . PRO A 1 757 ? -19.804 -30.148 22.062 1.00 83.88 757 PRO A N 1
ATOM 5690 C CA . PRO A 1 757 ? -18.853 -29.218 21.446 1.00 83.88 757 PRO A CA 1
ATOM 5691 C C . PRO A 1 757 ? -17.593 -29.905 20.909 1.00 83.88 757 PRO A C 1
ATOM 5693 O O . PRO A 1 757 ? -17.254 -29.751 19.744 1.00 83.88 757 PRO A O 1
ATOM 5696 N N . ALA A 1 758 ? -16.974 -30.772 21.717 1.00 84.38 758 ALA A N 1
ATOM 5697 C CA . ALA A 1 758 ? -15.775 -31.507 21.319 1.00 84.38 758 ALA A CA 1
ATOM 5698 C C . ALA A 1 758 ? -16.009 -32.420 20.103 1.00 84.38 758 ALA A C 1
ATOM 5700 O O . ALA A 1 758 ? -15.126 -32.561 19.263 1.00 84.38 758 ALA A O 1
ATOM 5701 N N . LEU A 1 759 ? -17.196 -33.030 19.994 1.00 88.81 759 LEU A N 1
ATOM 5702 C CA . LEU A 1 759 ? -17.558 -33.829 18.825 1.00 88.81 759 LEU A CA 1
ATOM 5703 C C . LEU A 1 759 ? -17.743 -32.950 17.578 1.00 88.81 759 LEU A C 1
ATOM 5705 O O . LEU A 1 759 ? -17.296 -33.332 16.498 1.00 88.81 759 LEU A O 1
ATOM 5709 N N . ALA A 1 760 ? -18.387 -31.789 17.721 1.00 90.19 760 ALA A N 1
ATOM 5710 C CA . ALA A 1 760 ? -18.568 -30.845 16.622 1.00 90.19 760 ALA A CA 1
ATOM 5711 C C . ALA A 1 760 ? -17.221 -30.296 16.120 1.00 90.19 760 ALA A C 1
ATOM 5713 O O . ALA A 1 760 ? -16.995 -30.254 14.910 1.00 90.19 760 ALA A O 1
ATOM 5714 N N . ASP A 1 761 ? -16.313 -29.963 17.040 1.00 87.81 761 ASP A N 1
ATOM 5715 C CA . ASP A 1 761 ? -14.967 -29.474 16.736 1.00 87.81 761 ASP A CA 1
ATOM 5716 C C . ASP A 1 761 ? -14.106 -30.547 16.058 1.00 87.81 761 ASP A C 1
ATOM 5718 O O . ASP A 1 761 ? -13.456 -30.259 15.054 1.00 87.81 761 ASP A O 1
ATOM 5722 N N . ASP A 1 762 ? -14.128 -31.793 16.553 1.00 90.00 762 ASP A N 1
ATOM 5723 C CA . ASP A 1 762 ? -13.392 -32.913 15.941 1.00 90.00 762 ASP A CA 1
ATOM 5724 C C . ASP A 1 762 ? -13.910 -33.201 14.522 1.00 90.00 762 ASP A C 1
ATOM 5726 O O . ASP A 1 762 ? -13.129 -33.340 13.578 1.00 90.00 762 ASP A O 1
ATOM 5730 N N . LEU A 1 763 ? -15.235 -33.202 14.328 1.00 92.62 763 LEU A N 1
ATOM 5731 C CA . LEU A 1 763 ? -15.822 -33.387 13.001 1.00 92.62 763 LEU A CA 1
ATOM 5732 C C . LEU A 1 763 ? -15.445 -32.232 12.058 1.00 92.62 763 LEU A C 1
ATOM 5734 O O . LEU A 1 763 ? -15.044 -32.475 10.922 1.00 92.62 763 LEU A O 1
ATOM 5738 N N . CYS A 1 764 ? -15.512 -30.988 12.536 1.00 93.69 764 CYS A N 1
ATOM 5739 C CA . CYS A 1 764 ? -15.118 -29.799 11.781 1.00 93.69 764 CYS A CA 1
ATOM 5740 C C . CYS A 1 764 ? -13.643 -29.862 11.360 1.00 93.69 764 CYS A C 1
ATOM 5742 O O . CYS A 1 764 ? -13.320 -29.660 10.188 1.00 93.69 764 CYS A O 1
ATOM 5744 N N . ALA A 1 765 ? -12.749 -30.200 12.294 1.00 90.50 765 ALA A N 1
ATOM 5745 C CA . ALA A 1 765 ? -11.319 -30.313 12.037 1.00 90.50 765 ALA A CA 1
ATOM 5746 C C . ALA A 1 765 ? -11.018 -31.369 10.965 1.00 90.50 765 ALA A C 1
ATOM 5748 O O . ALA A 1 765 ? -10.252 -31.097 10.039 1.00 90.50 765 ALA A O 1
ATOM 5749 N N . ARG A 1 766 ? -11.660 -32.542 11.036 1.00 91.50 766 ARG A N 1
ATOM 5750 C CA . ARG A 1 766 ? -11.492 -33.619 10.044 1.00 91.50 766 ARG A CA 1
ATOM 5751 C C . ARG A 1 766 ? -11.977 -33.212 8.658 1.00 91.50 766 ARG A C 1
ATOM 5753 O O . ARG A 1 766 ? -11.272 -33.444 7.684 1.00 91.50 766 ARG A O 1
ATOM 5760 N N . LEU A 1 767 ? -13.135 -32.558 8.562 1.00 93.88 767 LEU A N 1
ATOM 5761 C CA . LEU A 1 767 ? -13.677 -32.101 7.276 1.00 93.88 767 LEU A CA 1
ATOM 5762 C C . LEU A 1 767 ? -12.845 -30.973 6.645 1.00 93.88 767 LEU A C 1
ATOM 5764 O O . LEU A 1 767 ? -12.775 -30.881 5.424 1.00 93.88 767 LEU A O 1
ATOM 5768 N N . ARG A 1 768 ? -12.185 -30.133 7.451 1.00 91.00 768 ARG A N 1
ATOM 5769 C CA . ARG A 1 768 ? -11.285 -29.075 6.956 1.00 91.00 768 ARG A CA 1
ATOM 5770 C C . ARG A 1 768 ? -9.894 -29.573 6.560 1.00 91.00 768 ARG A C 1
ATOM 5772 O O . ARG A 1 768 ? -9.162 -28.836 5.910 1.00 91.00 768 ARG A O 1
ATOM 5779 N N . SER A 1 769 ? -9.514 -30.783 6.966 1.00 87.62 769 SER A N 1
ATOM 5780 C CA . SER A 1 769 ? -8.171 -31.344 6.765 1.00 87.62 769 SER A CA 1
ATOM 5781 C C . SER A 1 769 ? -8.185 -32.653 5.974 1.00 87.62 769 SER A C 1
ATOM 5783 O O . SER A 1 769 ? -7.430 -33.572 6.277 1.00 87.62 769 SER A O 1
ATOM 5785 N N . LEU A 1 770 ? -9.047 -32.742 4.955 1.00 88.62 770 LEU A N 1
ATOM 5786 C CA . LEU A 1 770 ? -9.099 -33.906 4.070 1.00 88.62 770 LEU A CA 1
ATOM 5787 C C . LEU A 1 770 ? -7.797 -34.069 3.275 1.00 88.62 770 LEU A C 1
ATOM 5789 O O . LEU A 1 770 ? -7.293 -33.107 2.696 1.00 88.62 770 LEU A O 1
ATOM 5793 N N . ASP A 1 771 ? -7.291 -35.300 3.203 1.00 79.62 771 ASP A N 1
ATOM 5794 C CA . ASP A 1 771 ? -6.170 -35.643 2.325 1.00 79.62 771 ASP A CA 1
ATOM 5795 C C . ASP A 1 771 ? -6.557 -35.547 0.845 1.00 79.62 771 ASP A C 1
ATOM 5797 O O . ASP A 1 771 ? -7.701 -35.808 0.470 1.00 79.62 771 ASP A O 1
ATOM 5801 N N . GLU A 1 772 ? -5.563 -35.330 -0.024 1.00 77.19 772 GLU A N 1
ATOM 5802 C CA . GLU A 1 772 ? -5.733 -35.389 -1.487 1.00 77.19 772 GLU A CA 1
ATOM 5803 C C . GLU A 1 772 ? -6.281 -36.738 -1.993 1.00 77.19 772 GLU A C 1
ATOM 5805 O O . GLU A 1 772 ? -6.778 -36.822 -3.114 1.00 77.19 772 GLU A O 1
ATOM 5810 N N . GLY A 1 773 ? -6.165 -37.805 -1.194 1.00 85.69 773 GLY A N 1
ATOM 5811 C CA . GLY A 1 773 ? -6.687 -39.132 -1.523 1.00 85.69 773 GLY A CA 1
ATOM 5812 C C . GLY A 1 773 ? -8.184 -39.308 -1.254 1.00 85.69 773 GLY A C 1
ATOM 5813 O O . GLY A 1 773 ? -8.750 -40.313 -1.681 1.00 85.69 773 GLY A O 1
ATOM 5814 N N . VAL A 1 774 ? -8.836 -38.374 -0.552 1.00 94.81 774 VAL A N 1
ATOM 5815 C CA . VAL A 1 774 ? -10.271 -38.457 -0.254 1.00 94.81 774 VAL A CA 1
ATOM 5816 C C . VAL A 1 774 ? -11.075 -37.970 -1.456 1.00 94.81 774 VAL A C 1
ATOM 5818 O O . VAL A 1 774 ? -10.934 -36.839 -1.907 1.00 94.81 774 VAL A O 1
ATOM 5821 N N . ARG A 1 775 ? -11.958 -38.833 -1.954 1.00 95.31 775 ARG A N 1
ATOM 5822 C CA . ARG A 1 775 ? -12.796 -38.618 -3.140 1.00 95.31 775 ARG A CA 1
ATOM 5823 C C . ARG A 1 775 ? -14.280 -38.487 -2.805 1.00 95.31 775 ARG A C 1
ATOM 5825 O O . ARG A 1 775 ? -15.007 -37.832 -3.543 1.00 95.31 775 ARG A O 1
ATOM 5832 N N . VAL A 1 776 ? -14.728 -39.092 -1.704 1.00 97.25 776 VAL A N 1
ATOM 5833 C CA . VAL A 1 776 ? -16.103 -39.021 -1.177 1.00 97.25 776 VAL A CA 1
ATOM 5834 C C . VAL A 1 776 ? -16.052 -39.092 0.345 1.00 97.25 776 VAL A C 1
ATOM 5836 O O . VAL A 1 776 ? -15.262 -39.858 0.897 1.00 97.25 776 VAL A O 1
ATOM 5839 N N . VAL A 1 777 ? -16.921 -38.345 1.026 1.00 98.06 777 VAL A N 1
ATOM 5840 C CA . VAL A 1 777 ? -17.103 -38.448 2.480 1.00 98.06 777 VAL A CA 1
ATOM 5841 C C . VAL A 1 777 ? -18.438 -39.124 2.794 1.00 98.06 777 VAL A C 1
ATOM 5843 O O . VAL A 1 777 ? -19.473 -38.781 2.224 1.00 98.06 777 VAL A O 1
ATOM 5846 N N . VAL A 1 778 ? -18.432 -40.075 3.727 1.00 98.12 778 VAL A N 1
ATOM 5847 C CA . VAL A 1 778 ? -19.637 -40.704 4.284 1.00 98.12 778 VAL A CA 1
ATOM 5848 C C . VAL A 1 778 ? -19.735 -40.350 5.761 1.00 98.12 778 VAL A C 1
ATOM 5850 O O . VAL A 1 778 ? -18.857 -40.715 6.534 1.00 98.12 778 VAL A O 1
ATOM 5853 N N . LEU A 1 779 ? -20.816 -39.689 6.168 1.00 97.75 779 LEU A N 1
ATOM 5854 C CA . LEU A 1 779 ? -21.121 -39.398 7.568 1.00 97.75 779 LEU A CA 1
ATOM 5855 C C . LEU A 1 779 ? -22.216 -40.340 8.080 1.00 97.75 779 LEU A C 1
ATOM 5857 O O . LEU A 1 779 ? -23.297 -40.426 7.497 1.00 97.75 779 LEU A O 1
ATOM 5861 N N . SER A 1 780 ? -21.952 -41.033 9.186 1.00 96.62 780 SER A N 1
ATOM 5862 C CA . SER A 1 780 ? -22.881 -41.996 9.793 1.00 96.62 780 SER A CA 1
ATOM 5863 C C . SER A 1 780 ? -22.823 -41.966 11.326 1.00 96.62 780 SER A C 1
ATOM 5865 O O . SER A 1 780 ? -21.932 -41.350 11.910 1.00 96.62 780 SER A O 1
ATOM 5867 N N . GLY A 1 781 ? -23.780 -42.621 11.990 1.00 94.31 781 GLY A N 1
ATOM 5868 C CA . GLY A 1 781 ? -23.785 -42.806 13.445 1.00 94.31 781 GLY A CA 1
ATOM 5869 C C . GLY A 1 781 ? -23.804 -44.287 13.819 1.00 94.31 781 GLY A C 1
ATOM 5870 O O . GLY A 1 781 ? -24.560 -45.068 13.238 1.00 94.31 781 GLY A O 1
ATOM 5871 N N . ALA A 1 782 ? -22.984 -44.680 14.792 1.00 91.00 782 ALA A N 1
ATOM 5872 C CA . ALA A 1 782 ? -22.911 -46.046 15.294 1.00 91.00 782 ALA A CA 1
ATOM 5873 C C . ALA A 1 782 ? -24.138 -46.403 16.149 1.00 91.00 782 ALA A C 1
ATOM 5875 O O . ALA A 1 782 ? -24.677 -45.582 16.892 1.00 91.00 782 ALA A O 1
ATOM 5876 N N . GLY A 1 783 ? -24.551 -47.670 16.119 1.00 88.50 783 GLY A N 1
ATOM 5877 C CA . GLY A 1 783 ? -25.654 -48.163 16.945 1.00 88.50 783 GLY A CA 1
ATOM 5878 C C . GLY A 1 783 ? -27.034 -47.855 16.357 1.00 88.50 783 GLY A C 1
ATOM 5879 O O . GLY A 1 783 ? -27.262 -48.027 15.166 1.00 88.50 783 GLY A O 1
ATOM 5880 N N . LYS A 1 784 ? -28.000 -47.483 17.209 1.00 89.12 784 LYS A N 1
ATOM 5881 C CA . LYS A 1 784 ? -29.431 -47.382 16.839 1.00 89.12 784 LYS A CA 1
ATOM 5882 C C . LYS A 1 784 ? -29.890 -45.970 16.446 1.00 89.12 784 LYS A C 1
ATOM 5884 O O . LYS A 1 784 ? -31.087 -45.762 16.248 1.00 89.12 784 LYS A O 1
ATOM 5889 N N . ALA A 1 785 ? -28.987 -44.994 16.386 1.00 94.31 785 ALA A N 1
ATOM 5890 C CA . ALA A 1 785 ? -29.312 -43.615 16.035 1.00 94.31 785 ALA A CA 1
ATOM 5891 C C . ALA A 1 785 ? -28.172 -42.942 15.277 1.00 94.31 785 ALA A C 1
ATOM 5893 O O . ALA A 1 785 ? -27.007 -43.205 15.547 1.00 94.31 785 ALA A O 1
ATOM 5894 N N . PHE A 1 786 ? -28.520 -42.022 14.384 1.00 96.69 786 PHE A N 1
ATOM 5895 C CA . PHE A 1 786 ? -27.563 -41.147 13.725 1.00 96.69 786 PHE A CA 1
ATOM 5896 C C . PHE A 1 786 ? -26.991 -40.131 14.721 1.00 96.69 786 PHE A C 1
ATOM 5898 O O . PHE A 1 786 ? -25.796 -40.136 14.992 1.00 96.69 786 PHE A O 1
ATOM 5905 N N . CYS A 1 787 ? -27.859 -39.301 15.308 1.00 95.62 787 CYS A N 1
ATOM 5906 C CA . CYS A 1 787 ? -27.507 -38.324 16.336 1.00 95.62 787 CYS A CA 1
ATOM 5907 C C . CYS A 1 787 ? -28.777 -37.855 17.060 1.00 95.62 787 CYS A C 1
ATOM 5909 O O . CYS A 1 787 ? -29.699 -37.309 16.442 1.00 95.62 787 CYS A O 1
ATOM 5911 N N . ALA A 1 788 ? -28.835 -38.043 18.380 1.00 91.38 788 ALA A N 1
ATOM 5912 C CA . ALA A 1 788 ? -29.993 -37.672 19.200 1.00 91.38 788 ALA A CA 1
ATOM 5913 C C . ALA A 1 788 ? -30.099 -36.165 19.530 1.00 91.38 788 ALA A C 1
ATOM 5915 O O . ALA A 1 788 ? -31.017 -35.763 20.249 1.00 91.38 788 ALA A O 1
ATOM 5916 N N . GLY A 1 789 ? -29.209 -35.331 18.985 1.00 88.44 789 GLY A N 1
ATOM 5917 C CA . GLY A 1 789 ? -29.169 -33.887 19.224 1.00 88.44 789 GLY A CA 1
ATOM 5918 C C . GLY A 1 789 ? -28.183 -33.494 20.318 1.00 88.44 789 GLY A C 1
ATOM 5919 O O . GLY A 1 789 ? -27.359 -34.306 20.722 1.00 88.44 789 GLY A O 1
ATOM 5920 N N . ALA A 1 790 ? -28.237 -32.240 20.770 1.00 85.25 790 ALA A N 1
ATOM 5921 C CA . ALA A 1 790 ? -27.281 -31.708 21.738 1.00 85.25 790 ALA A CA 1
ATOM 5922 C C . ALA A 1 790 ? -27.333 -32.463 23.077 1.00 85.25 790 ALA A C 1
ATOM 5924 O O . ALA A 1 790 ? -28.414 -32.810 23.564 1.00 85.25 790 ALA A O 1
ATOM 5925 N N . ASN A 1 791 ? -26.174 -32.675 23.705 1.00 81.38 791 ASN A N 1
ATOM 5926 C CA . ASN A 1 791 ? -26.110 -33.248 25.046 1.00 81.38 791 ASN A CA 1
ATOM 5927 C C . ASN A 1 791 ? -26.621 -32.241 26.095 1.00 81.38 791 ASN A C 1
ATOM 5929 O O . ASN A 1 791 ? -25.884 -31.391 26.595 1.00 81.38 791 ASN A O 1
ATOM 5933 N N . LEU A 1 792 ? -27.901 -32.355 26.456 1.00 72.81 792 LEU A N 1
ATOM 5934 C CA . LEU A 1 792 ? -28.555 -31.441 27.397 1.00 72.81 792 LEU A CA 1
ATOM 5935 C C . LEU A 1 792 ? -27.952 -31.478 28.810 1.00 72.81 792 LEU A C 1
ATOM 5937 O O . LEU A 1 792 ? -28.093 -30.500 29.537 1.00 72.81 792 LEU A O 1
ATOM 5941 N N . ALA A 1 793 ? -27.281 -32.562 29.215 1.00 69.56 793 ALA A N 1
ATOM 5942 C CA . ALA A 1 793 ? -26.609 -32.614 30.515 1.00 69.56 793 ALA A CA 1
ATOM 5943 C C . ALA A 1 793 ? -25.433 -31.625 30.578 1.00 69.56 793 ALA A C 1
ATOM 5945 O O . ALA A 1 793 ? -25.281 -30.938 31.586 1.00 69.56 793 ALA A O 1
ATOM 5946 N N . ASP A 1 794 ? -24.680 -31.490 29.484 1.00 64.75 794 ASP A N 1
ATOM 5947 C CA . ASP A 1 794 ? -23.558 -30.551 29.378 1.00 64.75 794 ASP A CA 1
ATOM 5948 C C . ASP A 1 794 ? -24.076 -29.101 29.337 1.00 64.75 794 ASP A C 1
ATOM 5950 O O . ASP A 1 794 ? -23.580 -28.236 30.054 1.00 64.75 794 ASP A O 1
ATOM 5954 N N . VAL A 1 795 ? -25.170 -28.859 28.601 1.00 62.72 795 VAL A N 1
ATOM 5955 C CA . VAL A 1 795 ? -25.856 -27.550 28.542 1.00 62.72 795 VAL A CA 1
ATOM 5956 C C . VAL A 1 795 ? -26.441 -27.141 29.902 1.00 62.72 795 VAL A C 1
ATOM 5958 O O . VAL A 1 795 ? -26.505 -25.961 30.244 1.00 62.72 795 VAL A O 1
ATOM 5961 N N . LEU A 1 796 ? -26.896 -28.105 30.707 1.00 60.94 796 LEU A N 1
ATOM 5962 C CA . LEU A 1 796 ? -27.422 -27.843 32.045 1.00 60.94 796 LEU A CA 1
ATOM 5963 C C . LEU A 1 796 ? -26.316 -27.683 33.098 1.00 60.94 796 LEU A C 1
ATOM 5965 O O . LEU A 1 796 ? -26.586 -27.021 34.104 1.00 60.94 796 LEU A O 1
ATOM 5969 N N . ALA A 1 797 ? -25.137 -28.272 32.890 1.00 61.22 797 ALA A N 1
ATOM 5970 C CA . ALA A 1 797 ? -24.001 -28.225 33.810 1.00 61.22 797 ALA A CA 1
ATOM 5971 C C . ALA A 1 797 ? -23.204 -26.912 33.730 1.00 61.22 797 ALA A C 1
ATOM 5973 O O . ALA A 1 797 ? -22.579 -26.536 34.720 1.00 61.22 797 ALA A O 1
ATOM 5974 N N . ASP A 1 798 ? -23.268 -26.201 32.600 1.00 60.16 798 ASP A N 1
ATOM 5975 C CA . ASP A 1 798 ? -22.627 -24.899 32.404 1.00 60.16 798 ASP A CA 1
ATOM 5976 C C . ASP A 1 798 ? -23.640 -23.733 32.544 1.00 60.16 798 ASP A C 1
ATOM 5978 O O . ASP A 1 798 ? -24.515 -23.547 31.690 1.00 60.16 798 ASP A O 1
ATOM 5982 N N . PRO A 1 799 ? -23.553 -22.905 33.607 1.00 54.06 799 PRO A N 1
ATOM 5983 C CA . PRO A 1 799 ? -24.419 -21.739 33.791 1.00 54.06 799 PRO A CA 1
ATOM 5984 C C . PRO A 1 799 ? -24.276 -20.678 32.688 1.00 54.06 799 PRO A C 1
ATOM 5986 O O . PRO A 1 799 ? -25.227 -19.934 32.446 1.00 54.06 799 PRO A O 1
ATOM 5989 N N . THR A 1 800 ? -23.117 -20.606 32.022 1.00 53.84 800 THR A N 1
ATOM 5990 C CA . THR A 1 800 ? -22.836 -19.641 30.946 1.00 53.84 800 THR A CA 1
ATOM 5991 C C . THR A 1 800 ? -23.422 -20.081 29.605 1.00 53.84 800 THR A C 1
ATOM 5993 O O . THR A 1 800 ? -23.920 -19.244 28.850 1.00 53.84 800 THR A O 1
ATOM 5996 N N . ALA A 1 801 ? -23.513 -21.392 29.357 1.00 53.94 801 ALA A N 1
ATOM 5997 C CA . ALA A 1 801 ? -24.204 -21.946 28.191 1.00 53.94 801 ALA A CA 1
ATOM 5998 C C . ALA A 1 801 ? -25.706 -21.591 28.169 1.00 53.94 801 ALA A C 1
ATOM 6000 O O . ALA A 1 801 ? -26.297 -21.437 27.101 1.00 53.94 801 ALA A O 1
ATOM 6001 N N . ARG A 1 802 ? -26.332 -21.393 29.342 1.00 55.50 802 ARG A N 1
ATOM 6002 C CA . ARG A 1 802 ? -27.745 -20.975 29.448 1.00 55.50 802 ARG A CA 1
ATOM 6003 C C . ARG A 1 802 ? -27.972 -19.492 29.160 1.00 55.50 802 ARG A C 1
ATOM 6005 O O . ARG A 1 802 ? -29.033 -19.141 28.651 1.00 55.50 802 ARG A O 1
ATOM 6012 N N . SER A 1 803 ? -27.022 -18.626 29.514 1.00 53.03 803 SER A N 1
ATOM 6013 C CA . SER A 1 803 ? -27.120 -17.180 29.277 1.00 53.03 803 SER A CA 1
ATOM 6014 C C . SER A 1 803 ? -26.599 -16.761 27.901 1.00 53.03 803 SER A C 1
ATOM 6016 O O . SER A 1 803 ? -26.890 -15.645 27.478 1.00 53.03 803 SER A O 1
ATOM 6018 N N . ASN A 1 804 ? -25.870 -17.637 27.196 1.00 62.28 804 ASN A N 1
ATOM 6019 C CA . ASN A 1 804 ? -25.222 -17.304 25.929 1.00 62.28 804 ASN A CA 1
ATOM 6020 C C . ASN A 1 804 ? -25.250 -18.446 24.890 1.00 62.28 804 ASN A C 1
ATOM 6022 O O . ASN A 1 804 ? -24.239 -18.772 24.271 1.00 62.28 804 ASN A O 1
ATOM 6026 N N . GLY A 1 805 ? -26.421 -19.056 24.674 1.00 64.25 805 GLY A N 1
ATOM 6027 C CA . GLY A 1 805 ? -26.588 -20.160 23.715 1.00 64.25 805 GLY A CA 1
ATOM 6028 C C . GLY A 1 805 ? -26.165 -19.830 22.274 1.00 64.25 805 GLY A C 1
ATOM 6029 O O . GLY A 1 805 ? -25.775 -20.731 21.540 1.00 64.25 805 GLY A O 1
ATOM 6030 N N . GLY A 1 806 ? -26.167 -18.549 21.878 1.00 72.31 806 GLY A N 1
ATOM 6031 C CA . GLY A 1 806 ? -25.668 -18.106 20.570 1.00 72.31 806 GLY A CA 1
ATOM 6032 C C . GLY A 1 806 ? -24.164 -18.328 20.379 1.00 72.31 806 GLY A C 1
ATOM 6033 O O . GLY A 1 806 ? -23.745 -18.725 19.297 1.00 72.31 806 GLY A O 1
ATOM 6034 N N . ARG A 1 807 ? -23.366 -18.175 21.441 1.00 74.12 807 ARG A N 1
ATOM 6035 C CA . ARG A 1 807 ? -21.911 -18.363 21.399 1.00 74.12 807 ARG A CA 1
ATOM 6036 C C . ARG A 1 807 ? -21.518 -19.814 21.117 1.00 74.12 807 ARG A C 1
ATOM 6038 O O . ARG A 1 807 ? -20.623 -20.061 20.324 1.00 74.12 807 ARG A O 1
ATOM 6045 N N . MET A 1 808 ? -22.250 -20.777 21.680 1.00 74.50 808 MET A N 1
ATOM 6046 C CA . MET A 1 808 ? -22.052 -22.204 21.385 1.00 74.50 808 MET A CA 1
ATOM 6047 C C . MET A 1 808 ? -22.302 -22.519 19.901 1.00 74.50 808 MET A C 1
ATOM 6049 O O . MET A 1 808 ? -21.608 -23.347 19.310 1.00 74.50 808 MET A O 1
ATOM 6053 N N . LEU A 1 809 ? -23.292 -21.854 19.289 1.00 82.50 809 LEU A N 1
ATOM 6054 C CA . LEU A 1 809 ? -23.542 -21.973 17.853 1.00 82.50 809 LEU A CA 1
ATOM 6055 C C . LEU A 1 809 ? -22.394 -21.373 17.043 1.00 82.50 809 LEU A C 1
ATOM 6057 O O . LEU A 1 809 ? -21.943 -22.000 16.092 1.00 82.50 809 LEU A O 1
ATOM 6061 N N . GLU A 1 810 ? -21.914 -20.193 17.425 1.00 80.25 810 GLU A N 1
ATOM 6062 C CA . GLU A 1 810 ? -20.832 -19.486 16.739 1.00 80.25 810 GLU A CA 1
ATOM 6063 C C . GLU A 1 810 ? -19.486 -20.219 16.823 1.00 80.25 810 GLU A C 1
ATOM 6065 O O . GLU A 1 810 ? -18.796 -20.330 15.813 1.00 80.25 810 GLU A O 1
ATOM 6070 N N . GLU A 1 811 ? -19.142 -20.765 17.990 1.00 81.62 811 GLU A N 1
ATOM 6071 C CA . GLU A 1 811 ? -17.840 -21.394 18.239 1.00 81.62 811 GLU A CA 1
ATOM 6072 C C . GLU A 1 811 ? -17.752 -22.829 17.697 1.00 81.62 811 GLU A C 1
ATOM 6074 O O . GLU A 1 811 ? -16.698 -23.212 17.195 1.00 81.62 811 GLU A O 1
ATOM 6079 N N . HIS A 1 812 ? -18.842 -23.611 17.743 1.00 85.12 812 HIS A N 1
ATOM 6080 C CA . HIS A 1 812 ? -18.779 -25.057 17.468 1.00 85.12 812 HIS A CA 1
ATOM 6081 C C . HIS A 1 812 ? -19.640 -25.504 16.280 1.00 85.12 812 HIS A C 1
ATOM 6083 O O . HIS A 1 812 ? -19.180 -26.228 15.395 1.00 85.12 812 HIS A O 1
ATOM 6089 N N . TYR A 1 813 ? -20.905 -25.075 16.218 1.00 88.12 813 TYR A N 1
ATOM 6090 C CA . TYR A 1 813 ? -21.846 -25.609 15.224 1.00 88.12 813 TYR A CA 1
ATOM 6091 C C . TYR A 1 813 ? -21.762 -24.912 13.865 1.00 88.12 813 TYR A C 1
ATOM 6093 O O . TYR A 1 813 ? -21.728 -25.586 12.838 1.00 88.12 813 TYR A O 1
ATOM 6101 N N . ASN A 1 814 ? -21.695 -23.581 13.825 1.00 91.94 814 ASN A N 1
ATOM 6102 C CA . ASN A 1 814 ? -21.592 -22.825 12.577 1.00 91.94 814 ASN A CA 1
ATOM 6103 C C . ASN A 1 814 ? -20.307 -23.177 11.804 1.00 91.94 814 ASN A C 1
ATOM 6105 O O . ASN A 1 814 ? -20.411 -23.434 10.603 1.00 91.94 814 ASN A O 1
ATOM 6109 N N . PRO A 1 815 ? -19.120 -23.288 12.440 1.00 92.44 815 PRO A N 1
ATOM 6110 C CA . PRO A 1 815 ? -17.902 -23.700 11.749 1.00 92.44 815 PRO A CA 1
ATOM 6111 C C . PRO A 1 815 ? -18.005 -25.094 11.130 1.00 92.44 815 PRO A C 1
ATOM 6113 O O . PRO A 1 815 ? -17.540 -25.276 10.006 1.00 92.44 815 PRO A O 1
ATOM 6116 N N . LEU A 1 816 ? -18.642 -26.044 11.827 1.00 94.44 816 LEU A N 1
ATOM 6117 C CA . LEU A 1 816 ? -18.905 -27.391 11.318 1.00 94.44 816 LEU A CA 1
ATOM 6118 C C . LEU A 1 816 ? -19.831 -27.359 10.096 1.00 94.44 816 LEU A C 1
ATOM 6120 O O . LEU A 1 816 ? -19.541 -27.990 9.083 1.00 94.44 816 LEU A O 1
ATOM 6124 N N . ILE A 1 817 ? -20.934 -26.612 10.168 1.00 94.00 817 ILE A N 1
ATOM 6125 C CA . ILE A 1 817 ? -21.884 -26.508 9.054 1.00 94.00 817 ILE A CA 1
ATOM 6126 C C . ILE A 1 817 ? -21.234 -25.856 7.826 1.00 94.00 817 ILE A C 1
ATOM 6128 O O . ILE A 1 817 ? -21.444 -26.318 6.704 1.00 94.00 817 ILE A O 1
ATOM 6132 N N . LEU A 1 818 ? -20.402 -24.832 8.025 1.00 91.94 818 LEU A N 1
ATOM 6133 C CA . LEU A 1 818 ? -19.623 -24.221 6.947 1.00 91.94 818 LEU A CA 1
ATOM 6134 C C . LEU A 1 818 ? -18.572 -25.188 6.389 1.00 91.94 818 LEU A C 1
ATOM 6136 O O . LEU A 1 818 ? -18.440 -25.294 5.176 1.00 91.94 818 LEU A O 1
ATOM 6140 N N . ALA A 1 819 ? -17.887 -25.954 7.246 1.00 94.44 819 ALA A N 1
ATOM 6141 C CA . ALA A 1 819 ? -16.941 -26.978 6.804 1.00 94.44 819 ALA A CA 1
ATOM 6142 C C . ALA A 1 819 ? -17.620 -28.034 5.924 1.00 94.44 819 ALA A C 1
ATOM 6144 O O . ALA A 1 819 ? -17.061 -28.417 4.904 1.00 94.44 819 ALA A O 1
ATOM 6145 N N . ILE A 1 820 ? -18.843 -28.452 6.275 1.00 94.19 820 ILE A N 1
ATOM 6146 C CA . ILE A 1 820 ? -19.657 -29.318 5.421 1.00 94.19 820 ILE A CA 1
ATOM 6147 C C . ILE A 1 820 ? -19.950 -28.610 4.104 1.00 94.19 820 ILE A C 1
ATOM 6149 O O . ILE A 1 820 ? -19.615 -29.157 3.062 1.00 94.19 820 ILE A O 1
ATOM 6153 N N . ARG A 1 821 ? -20.516 -27.393 4.120 1.00 90.38 821 ARG A N 1
ATOM 6154 C CA . ARG A 1 821 ? -20.847 -26.607 2.913 1.00 90.38 821 ARG A CA 1
ATOM 6155 C C . ARG A 1 821 ? -19.651 -26.419 1.974 1.00 90.38 821 ARG A C 1
ATOM 6157 O O . ARG A 1 821 ? -19.844 -26.443 0.766 1.00 90.38 821 ARG A O 1
ATOM 6164 N N . ASP A 1 822 ? -18.439 -26.313 2.497 1.00 91.12 822 ASP A N 1
ATOM 6165 C CA . ASP A 1 822 ? -17.237 -26.003 1.714 1.00 91.12 822 ASP A CA 1
ATOM 6166 C C . ASP A 1 822 ? -16.439 -27.246 1.277 1.00 91.12 822 ASP A C 1
ATOM 6168 O O . ASP A 1 822 ? -15.376 -27.115 0.673 1.00 91.12 822 ASP A O 1
ATOM 6172 N N . LEU A 1 823 ? -16.956 -28.457 1.523 1.00 94.19 823 LEU A N 1
ATOM 6173 C CA . LEU A 1 823 ? -16.314 -29.699 1.090 1.00 94.19 823 LEU A CA 1
ATOM 6174 C C . LEU A 1 823 ? -16.022 -29.726 -0.427 1.00 94.19 823 LEU A C 1
ATOM 6176 O O . LEU A 1 823 ? -16.929 -29.536 -1.244 1.00 94.19 823 LEU A O 1
ATOM 6180 N N . PRO A 1 824 ? -14.787 -30.055 -0.843 1.00 91.94 824 PRO A N 1
ATOM 6181 C CA . PRO A 1 824 ? -14.431 -30.146 -2.258 1.00 91.94 824 PRO A CA 1
ATOM 6182 C C . PRO A 1 824 ? -14.913 -31.449 -2.918 1.00 91.94 824 PRO A C 1
ATOM 6184 O O . PRO A 1 824 ? -14.704 -31.640 -4.111 1.00 91.94 824 PRO A O 1
ATOM 6187 N N . VAL A 1 825 ? -15.541 -32.350 -2.156 1.00 95.25 825 VAL A N 1
ATOM 6188 C CA . VAL A 1 825 ? -15.983 -33.682 -2.590 1.00 95.25 825 VAL A CA 1
ATOM 6189 C C . VAL A 1 825 ? -17.413 -33.969 -2.114 1.00 95.25 825 VAL A C 1
ATOM 6191 O O . VAL A 1 825 ? -17.858 -33.346 -1.147 1.00 95.25 825 VAL A O 1
ATOM 6194 N N . PRO A 1 826 ? -18.147 -34.904 -2.750 1.00 96.69 826 PRO A N 1
ATOM 6195 C CA . PRO A 1 826 ? -19.501 -35.262 -2.330 1.00 96.69 826 PRO A CA 1
ATOM 6196 C C . PRO A 1 826 ? -19.578 -35.795 -0.893 1.00 96.69 826 PRO A C 1
ATOM 6198 O O . PRO A 1 826 ? -18.736 -36.594 -0.470 1.00 96.69 826 PRO A O 1
ATOM 6201 N N . LEU A 1 827 ? -20.641 -35.417 -0.180 1.00 97.50 827 LEU A N 1
ATOM 6202 C CA . LEU A 1 827 ? -20.986 -35.899 1.154 1.00 97.50 827 LEU A CA 1
ATOM 6203 C C . LEU A 1 827 ? -22.268 -36.745 1.131 1.00 97.50 827 LEU A C 1
ATOM 6205 O O . LEU A 1 827 ? -23.363 -36.249 0.853 1.00 97.50 827 LEU A O 1
ATOM 6209 N N . ILE A 1 828 ? -22.149 -38.013 1.526 1.00 98.12 828 ILE A N 1
ATOM 6210 C CA . ILE A 1 828 ? -23.288 -38.893 1.805 1.00 98.12 828 ILE A CA 1
ATOM 6211 C C . ILE A 1 828 ? -23.565 -38.885 3.307 1.00 98.12 828 ILE A C 1
ATOM 6213 O O . ILE A 1 828 ? -22.670 -39.145 4.107 1.00 98.12 828 ILE A O 1
ATOM 6217 N N . THR A 1 829 ? -24.815 -38.662 3.703 1.00 98.00 829 THR A N 1
ATOM 6218 C CA . THR A 1 829 ? -25.262 -38.873 5.087 1.00 98.00 829 THR A CA 1
ATOM 6219 C C . THR A 1 829 ? -26.095 -40.148 5.177 1.00 98.00 829 THR A C 1
ATOM 6221 O O . THR A 1 829 ? -27.156 -40.252 4.559 1.00 98.00 829 THR A O 1
ATOM 6224 N N . ALA A 1 830 ? -25.625 -41.111 5.969 1.00 97.94 830 ALA A N 1
ATOM 6225 C CA . ALA A 1 830 ? -26.303 -42.372 6.244 1.00 97.94 830 ALA A CA 1
ATOM 6226 C C . ALA A 1 830 ? -27.061 -42.289 7.577 1.00 97.94 830 ALA A C 1
ATOM 6228 O O . ALA A 1 830 ? -26.462 -42.287 8.655 1.00 97.94 830 ALA A O 1
ATOM 6229 N N . VAL A 1 831 ? -28.390 -42.211 7.510 1.00 97.94 831 VAL A N 1
ATOM 6230 C CA . VAL A 1 831 ? -29.246 -41.965 8.675 1.00 97.94 831 VAL A CA 1
ATOM 6231 C C . VAL A 1 831 ? -29.962 -43.244 9.095 1.00 97.94 831 VAL A C 1
ATOM 6233 O O . VAL A 1 831 ? -30.868 -43.722 8.416 1.00 97.94 831 VAL A O 1
ATOM 6236 N N . ARG A 1 832 ? -29.600 -43.765 10.267 1.00 95.88 832 ARG A N 1
ATOM 6237 C CA . ARG A 1 832 ? -30.303 -44.863 10.941 1.00 95.88 832 ARG A CA 1
ATOM 6238 C C . ARG A 1 832 ? -31.029 -44.340 12.173 1.00 95.88 832 ARG A C 1
ATOM 6240 O O . ARG A 1 832 ? -30.458 -43.566 12.940 1.00 95.88 832 ARG A O 1
ATOM 6247 N N . GLY A 1 833 ? -32.263 -44.782 12.406 1.00 95.69 833 GLY A N 1
ATOM 6248 C CA . GLY A 1 833 ? -33.003 -44.436 13.620 1.00 95.69 833 GLY A CA 1
ATOM 6249 C C . GLY A 1 833 ? -33.135 -42.922 13.859 1.00 95.69 833 GLY A C 1
ATOM 6250 O O . GLY A 1 833 ? -33.595 -42.171 13.002 1.00 95.69 833 GLY A O 1
ATOM 6251 N N . ALA A 1 834 ? -32.790 -42.455 15.057 1.00 96.25 834 ALA A N 1
ATOM 6252 C CA . ALA A 1 834 ? -33.055 -41.073 15.456 1.00 96.25 834 ALA A CA 1
ATOM 6253 C C . ALA A 1 834 ? -32.050 -40.059 14.860 1.00 96.25 834 ALA A C 1
ATOM 6255 O O . ALA A 1 834 ? -30.851 -40.147 15.128 1.00 96.25 834 ALA A O 1
ATOM 6256 N N . ALA A 1 835 ? -32.562 -39.050 14.145 1.00 97.38 835 ALA A N 1
ATOM 6257 C CA . ALA A 1 835 ? -31.878 -37.789 13.845 1.00 97.38 835 ALA A CA 1
ATOM 6258 C C . ALA A 1 835 ? -32.695 -36.637 14.455 1.00 97.38 835 ALA A C 1
ATOM 6260 O O . ALA A 1 835 ? -33.788 -36.307 13.985 1.00 97.38 835 ALA A O 1
ATOM 6261 N N . VAL A 1 836 ? -32.226 -36.072 15.570 1.00 96.19 836 VAL A N 1
ATOM 6262 C CA . VAL A 1 836 ? -33.034 -35.191 16.434 1.00 96.19 836 VAL A CA 1
ATOM 6263 C C . VAL A 1 836 ? -32.290 -33.897 16.758 1.00 96.19 836 VAL A C 1
ATOM 6265 O O . VAL A 1 836 ? -31.085 -33.912 16.976 1.00 96.19 836 VAL A O 1
ATOM 6268 N N . GLY A 1 837 ? -33.001 -32.768 16.806 1.00 93.69 837 GLY A N 1
ATOM 6269 C CA . GLY A 1 837 ? -32.421 -31.455 17.114 1.00 93.69 837 GLY A CA 1
ATOM 6270 C C . GLY A 1 837 ? -31.301 -31.104 16.134 1.00 93.69 837 GLY A C 1
ATOM 6271 O O . GLY A 1 837 ? -31.467 -31.301 14.931 1.00 93.69 837 GLY A O 1
ATOM 6272 N N . VAL A 1 838 ? -30.144 -30.680 16.652 1.00 91.38 838 VAL A N 1
ATOM 6273 C CA . VAL A 1 838 ? -28.943 -30.419 15.836 1.00 91.38 838 VAL A CA 1
ATOM 6274 C C . VAL A 1 838 ? -28.471 -31.658 15.060 1.00 91.38 838 VAL A C 1
ATOM 6276 O O . VAL A 1 838 ? -27.888 -31.528 13.993 1.00 91.38 838 VAL A O 1
ATOM 6279 N N . GLY A 1 839 ? -28.794 -32.873 15.521 1.00 94.19 839 GLY A N 1
ATOM 6280 C CA . GLY A 1 839 ? -28.535 -34.111 14.782 1.00 94.19 839 GLY A CA 1
ATOM 6281 C C . GLY A 1 839 ? -29.396 -34.252 13.525 1.00 94.19 839 GLY A C 1
ATOM 6282 O O . GLY A 1 839 ? -28.934 -34.775 12.516 1.00 94.19 839 GLY A O 1
ATOM 6283 N N . ALA A 1 840 ? -30.630 -33.733 13.550 1.00 95.62 840 ALA A N 1
ATOM 6284 C CA . ALA A 1 840 ? -31.452 -33.607 12.347 1.00 95.62 840 ALA A CA 1
ATOM 6285 C C . ALA A 1 840 ? -30.889 -32.531 11.411 1.00 95.62 840 ALA A C 1
ATOM 6287 O O . ALA A 1 840 ? -30.864 -32.741 10.202 1.00 95.62 840 ALA A O 1
ATOM 6288 N N . SER A 1 841 ? -30.421 -31.405 11.965 1.00 94.38 841 SER A N 1
ATOM 6289 C CA . SER A 1 841 ? -29.790 -30.325 11.198 1.00 94.38 841 SER A CA 1
ATOM 6290 C C . SER A 1 841 ? -28.528 -30.806 10.478 1.00 94.38 841 SER A C 1
ATOM 6292 O O . SER A 1 841 ? -28.407 -30.612 9.273 1.00 94.38 841 SER A O 1
ATOM 6294 N N . LEU A 1 842 ? -27.654 -31.527 11.188 1.00 94.75 842 LEU A N 1
ATOM 6295 C CA . LEU A 1 842 ? -26.445 -32.140 10.641 1.00 94.75 842 LEU A CA 1
ATOM 6296 C C . LEU A 1 842 ? -26.769 -33.146 9.535 1.00 94.75 842 LEU A C 1
ATOM 6298 O O . LEU A 1 842 ? -26.137 -33.124 8.485 1.00 94.75 842 LEU A O 1
ATOM 6302 N N . ALA A 1 843 ? -27.781 -33.995 9.739 1.00 95.44 843 ALA A N 1
ATOM 6303 C CA . ALA A 1 843 ? -28.182 -34.954 8.718 1.00 95.44 843 ALA A CA 1
ATOM 6304 C C . ALA A 1 843 ? -28.673 -34.271 7.429 1.00 95.44 843 ALA A C 1
ATOM 6306 O O . ALA A 1 843 ? -28.430 -34.770 6.336 1.00 95.44 843 ALA A O 1
ATOM 6307 N N . CYS A 1 844 ? -29.348 -33.124 7.558 1.00 93.31 844 CYS A N 1
ATOM 6308 C CA . CYS A 1 844 ? -29.866 -32.352 6.427 1.00 93.31 844 CYS A CA 1
ATOM 6309 C C . CYS A 1 844 ? -28.795 -31.523 5.698 1.00 93.31 844 CYS A C 1
ATOM 6311 O O . CYS A 1 844 ? -29.109 -30.922 4.676 1.00 93.31 844 CYS A O 1
ATOM 6313 N N . ALA A 1 845 ? -27.562 -31.470 6.211 1.00 92.38 845 ALA A N 1
ATOM 6314 C CA . ALA A 1 845 ? -26.449 -30.782 5.560 1.00 92.38 845 ALA A CA 1
ATOM 6315 C C . ALA A 1 845 ? -25.745 -31.649 4.493 1.00 92.38 845 ALA A C 1
ATOM 6317 O O . ALA A 1 845 ? -24.901 -31.140 3.758 1.00 92.38 845 ALA A O 1
ATOM 6318 N N . GLY A 1 846 ? -26.063 -32.949 4.415 1.00 93.12 846 GLY A N 1
ATOM 6319 C CA . GLY A 1 846 ? -25.512 -33.865 3.415 1.00 93.12 846 GLY A CA 1
ATOM 6320 C C . GLY A 1 846 ? -26.038 -33.612 2.002 1.00 93.12 846 GLY A C 1
ATOM 6321 O O . GLY A 1 846 ? -27.197 -33.240 1.829 1.00 93.12 846 GLY A O 1
ATOM 6322 N N . ASP A 1 847 ? -25.211 -33.883 0.988 1.00 94.25 847 ASP A N 1
ATOM 6323 C CA . ASP A 1 847 ? -25.608 -33.730 -0.419 1.00 94.25 847 ASP A CA 1
ATOM 6324 C C . ASP A 1 847 ? -26.551 -34.866 -0.854 1.00 94.25 847 ASP A C 1
ATOM 6326 O O . ASP A 1 847 ? -27.517 -34.651 -1.587 1.00 94.25 847 ASP A O 1
ATOM 6330 N N . LEU A 1 848 ? -26.286 -36.089 -0.375 1.00 95.56 848 LEU A N 1
ATOM 6331 C CA . LEU A 1 848 ? -27.128 -37.269 -0.580 1.00 95.56 848 LEU A CA 1
ATOM 6332 C C . LEU A 1 848 ? -27.478 -37.894 0.769 1.00 95.56 848 LEU A C 1
ATOM 6334 O O . LEU A 1 848 ? -26.607 -38.394 1.481 1.00 95.56 848 LEU A O 1
ATOM 6338 N N . ILE A 1 849 ? -28.765 -37.899 1.114 1.00 97.81 849 ILE A N 1
ATOM 6339 C CA . ILE A 1 849 ? -29.238 -38.391 2.412 1.00 97.81 849 ILE A CA 1
ATOM 6340 C C . ILE A 1 849 ? -29.940 -39.731 2.199 1.00 97.81 849 ILE A C 1
ATOM 6342 O O . ILE A 1 849 ? -31.005 -39.803 1.576 1.00 97.81 849 ILE A O 1
ATOM 6346 N N . ILE A 1 850 ? -29.332 -40.800 2.710 1.00 98.25 850 ILE A N 1
ATOM 6347 C CA . ILE A 1 850 ? -29.837 -42.172 2.619 1.00 98.25 850 ILE A CA 1
ATOM 6348 C C . ILE A 1 850 ? -30.295 -42.590 4.010 1.00 98.25 850 ILE A C 1
ATOM 6350 O O . ILE A 1 850 ? -29.493 -42.625 4.941 1.00 98.25 850 ILE A O 1
ATOM 6354 N N . ALA A 1 851 ? -31.581 -42.893 4.162 1.00 98.19 851 ALA A N 1
ATOM 6355 C CA . ALA A 1 851 ? -32.159 -43.233 5.455 1.00 98.19 851 ALA A CA 1
ATOM 6356 C C . ALA A 1 851 ? -32.651 -44.685 5.494 1.00 98.19 851 ALA A C 1
ATOM 6358 O O . ALA A 1 851 ? -33.162 -45.192 4.494 1.00 98.19 851 ALA A O 1
ATOM 6359 N N . SER A 1 852 ? -32.546 -45.355 6.643 1.00 97.94 852 SER A N 1
ATOM 6360 C CA . SER A 1 852 ? -33.260 -46.620 6.839 1.00 97.94 852 SER A CA 1
ATOM 6361 C C . SER A 1 852 ? -34.756 -46.401 7.080 1.00 97.94 852 SER A C 1
ATOM 6363 O O . SER A 1 852 ? -35.196 -45.320 7.474 1.00 97.94 852 SER A O 1
ATOM 6365 N N . ASP A 1 853 ? -35.560 -47.439 6.883 1.00 96.75 853 ASP A N 1
ATOM 6366 C CA . ASP A 1 853 ? -36.992 -47.454 7.194 1.00 96.75 853 ASP A CA 1
ATOM 6367 C C . ASP A 1 853 ? -37.296 -47.269 8.694 1.00 96.75 853 ASP A C 1
ATOM 6369 O O . ASP A 1 853 ? -38.401 -46.856 9.056 1.00 96.75 853 ASP A O 1
ATOM 6373 N N . THR A 1 854 ? -36.306 -47.482 9.566 1.00 96.44 854 THR A N 1
ATOM 6374 C CA . THR A 1 854 ? -36.383 -47.169 11.001 1.00 96.44 854 THR A CA 1
ATOM 6375 C C . THR A 1 854 ? -36.082 -45.703 11.326 1.00 96.44 854 THR A C 1
ATOM 6377 O O . THR A 1 854 ? -36.300 -45.270 12.465 1.00 96.44 854 THR A O 1
ATOM 6380 N N . ALA A 1 855 ? -35.587 -44.921 10.360 1.00 98.00 855 ALA A N 1
ATOM 6381 C CA . ALA A 1 855 ? -35.140 -43.561 10.603 1.00 98.00 855 ALA A CA 1
ATOM 6382 C C . ALA A 1 855 ? -36.288 -42.548 10.739 1.00 98.00 855 ALA A C 1
ATOM 6384 O O . ALA A 1 855 ? -37.345 -42.649 10.107 1.00 98.00 855 ALA A O 1
ATOM 6385 N N . PHE A 1 856 ? -36.066 -41.520 11.560 1.00 98.19 856 PHE A N 1
ATOM 6386 C CA . PHE A 1 856 ? -36.955 -40.365 11.652 1.00 98.19 856 PHE A CA 1
ATOM 6387 C C . PHE A 1 856 ? -36.188 -39.078 11.962 1.00 98.19 856 PHE A C 1
ATOM 6389 O O . PHE A 1 856 ? -35.210 -39.080 12.712 1.00 98.19 856 PHE A O 1
ATOM 6396 N N . PHE A 1 857 ? -36.703 -37.966 11.439 1.00 98.12 857 PHE A N 1
ATOM 6397 C CA . PHE A 1 857 ? -36.154 -36.624 11.619 1.00 98.12 857 PHE A CA 1
ATOM 6398 C C . PHE A 1 857 ? -37.051 -35.817 12.555 1.00 98.12 857 PHE A C 1
ATOM 6400 O O . PHE A 1 857 ? -38.276 -35.833 12.418 1.00 98.12 857 PHE A O 1
ATOM 6407 N N . LEU A 1 858 ? -36.466 -35.116 13.525 1.00 96.94 858 LEU A N 1
ATOM 6408 C CA . LEU A 1 858 ? -37.229 -34.346 14.509 1.00 96.94 858 LEU A CA 1
ATOM 6409 C C . LEU A 1 858 ? -36.525 -33.036 14.873 1.00 96.94 858 LEU A C 1
ATOM 6411 O O . LEU A 1 858 ? -35.497 -33.038 15.543 1.00 96.94 858 LEU A O 1
ATOM 6415 N N . GLN A 1 859 ? -37.147 -31.907 14.541 1.00 95.94 859 GLN A N 1
ATOM 6416 C CA . GLN A 1 859 ? -36.735 -30.574 14.993 1.00 95.94 859 GLN A CA 1
ATOM 6417 C C . GLN A 1 859 ? -37.260 -30.321 16.420 1.00 95.94 859 GLN A C 1
ATOM 6419 O O . GLN A 1 859 ? -38.317 -29.734 16.623 1.00 95.94 859 GLN A O 1
ATOM 6424 N N . ALA A 1 860 ? -36.556 -30.833 17.437 1.00 91.88 860 ALA A N 1
ATOM 6425 C CA . ALA A 1 860 ? -37.053 -30.895 18.821 1.00 91.88 860 ALA A CA 1
ATOM 6426 C C . ALA A 1 860 ? -37.069 -29.551 19.583 1.00 91.88 860 ALA A C 1
ATOM 6428 O O . ALA A 1 860 ? -37.612 -29.491 20.686 1.00 91.88 860 ALA A O 1
ATOM 6429 N N . PHE A 1 861 ? -36.510 -28.486 19.008 1.00 90.31 861 PHE A N 1
ATOM 6430 C CA . PHE A 1 861 ? -36.211 -27.208 19.664 1.00 90.31 861 PHE A CA 1
ATOM 6431 C C . PHE A 1 861 ? -37.404 -26.572 20.391 1.00 90.31 861 PHE A C 1
ATOM 6433 O O . PHE A 1 861 ? -37.285 -26.193 21.558 1.00 90.31 861 PHE A O 1
ATOM 6440 N N . ARG A 1 862 ? -38.599 -26.577 19.779 1.00 89.94 862 ARG A N 1
ATOM 6441 C CA . ARG A 1 862 ? -39.824 -26.061 20.416 1.00 89.94 862 ARG A CA 1
ATOM 6442 C C . ARG A 1 862 ? -40.120 -26.728 21.760 1.00 89.94 862 ARG A C 1
ATOM 6444 O O . ARG A 1 862 ? -40.611 -26.069 22.673 1.00 89.94 862 ARG A O 1
ATOM 6451 N N . LYS A 1 863 ? -39.852 -28.030 21.894 1.00 88.56 863 LYS A N 1
ATOM 6452 C CA . LYS A 1 863 ? -40.179 -28.796 23.110 1.00 88.56 863 LYS A CA 1
ATOM 6453 C C . LYS A 1 863 ? -39.353 -28.364 24.320 1.00 88.56 863 LYS A C 1
ATOM 6455 O O . LYS A 1 863 ? -39.742 -28.673 25.441 1.00 88.56 863 LYS A O 1
ATOM 6460 N N . ILE A 1 864 ? -38.252 -27.655 24.088 1.00 85.56 864 ILE A N 1
ATOM 6461 C CA . ILE A 1 864 ? -37.338 -27.150 25.117 1.00 85.56 864 ILE A CA 1
ATOM 6462 C C . ILE A 1 864 ? -37.214 -25.618 25.095 1.00 85.56 864 ILE A C 1
ATOM 6464 O O . ILE A 1 864 ? -36.340 -25.070 25.755 1.00 85.56 864 ILE A O 1
ATOM 6468 N N . GLY A 1 865 ? -38.092 -24.919 24.364 1.00 84.50 865 GLY A N 1
ATOM 6469 C CA . GLY A 1 865 ? -38.116 -23.454 24.322 1.00 84.50 865 GLY A CA 1
ATOM 6470 C C . GLY A 1 865 ? -37.001 -22.811 23.492 1.00 84.50 865 GLY A C 1
ATOM 6471 O O . GLY A 1 865 ? -36.681 -21.651 23.725 1.00 84.50 865 GLY A O 1
ATOM 6472 N N . LEU A 1 866 ? -36.421 -23.539 22.533 1.00 86.62 866 LEU A N 1
ATOM 6473 C CA . LEU A 1 866 ? -35.382 -23.033 21.633 1.00 86.62 866 LEU A CA 1
ATOM 6474 C C . LEU A 1 866 ? -35.894 -22.888 20.195 1.00 86.62 866 LEU A C 1
ATOM 6476 O O . LEU A 1 866 ? -36.870 -23.528 19.790 1.00 86.62 866 LEU A O 1
ATOM 6480 N N . ALA A 1 867 ? -35.206 -22.049 19.422 1.00 89.69 867 ALA A N 1
ATOM 6481 C CA . ALA A 1 867 ? -35.340 -22.002 17.971 1.00 89.69 867 ALA A CA 1
ATOM 6482 C C . ALA A 1 867 ? -34.431 -23.065 17.315 1.00 89.69 867 ALA A C 1
ATOM 6484 O O . ALA A 1 867 ? -33.414 -23.423 17.908 1.00 89.69 867 ALA A O 1
ATOM 6485 N N . PRO A 1 868 ? -34.778 -23.574 16.119 1.00 91.12 868 PRO A N 1
ATOM 6486 C CA . PRO A 1 868 ? -33.911 -24.476 15.360 1.00 91.12 868 PRO A CA 1
ATOM 6487 C C . PRO A 1 868 ? -32.539 -23.886 15.023 1.00 91.12 868 PRO A C 1
ATOM 6489 O O . PRO A 1 868 ? -32.456 -22.741 14.580 1.00 91.12 868 PRO A O 1
ATOM 6492 N N . ASP A 1 869 ? -31.489 -24.695 15.180 1.00 90.12 869 ASP A N 1
ATOM 6493 C CA . ASP A 1 869 ? -30.086 -24.336 14.939 1.00 90.12 869 ASP A CA 1
ATOM 6494 C C . ASP A 1 869 ? -29.404 -25.260 13.903 1.00 90.12 869 ASP A C 1
ATOM 6496 O O . ASP A 1 869 ? -30.067 -26.014 13.178 1.00 90.12 869 ASP A O 1
ATOM 6500 N N . GLY A 1 870 ? -28.074 -25.156 13.776 1.00 87.44 870 GLY A N 1
ATOM 6501 C CA . GLY A 1 870 ? -27.272 -26.006 12.888 1.00 87.44 870 GLY A CA 1
ATOM 6502 C C . GLY A 1 870 ? -27.626 -25.843 11.408 1.00 87.44 870 GLY A C 1
ATOM 6503 O O . GLY A 1 870 ? -27.528 -26.795 10.643 1.00 87.44 870 GLY A O 1
ATOM 6504 N N . GLY A 1 871 ? -28.126 -24.667 11.016 1.00 89.88 871 GLY A N 1
ATOM 6505 C CA . GLY A 1 871 ? -28.567 -24.379 9.649 1.00 89.88 871 GLY A CA 1
ATOM 6506 C C . GLY A 1 871 ? -29.940 -24.951 9.266 1.00 89.88 871 GLY A C 1
ATOM 6507 O O . GLY A 1 871 ? -30.361 -24.763 8.127 1.00 89.88 871 GLY A O 1
ATOM 6508 N N . ALA A 1 872 ? -30.689 -25.588 10.179 1.00 92.12 872 ALA A N 1
ATOM 6509 C CA . ALA A 1 872 ? -31.986 -26.200 9.852 1.00 92.12 872 ALA A CA 1
ATOM 6510 C C . ALA A 1 872 ? -32.983 -25.270 9.128 1.00 92.12 872 ALA A C 1
ATOM 6512 O O . ALA A 1 872 ? -33.565 -25.715 8.135 1.00 92.12 872 ALA A O 1
ATOM 6513 N N . PRO A 1 873 ? -33.181 -23.992 9.524 1.00 92.94 873 PRO A N 1
ATOM 6514 C CA . PRO A 1 873 ? -34.077 -23.096 8.790 1.00 92.94 873 PRO A CA 1
ATOM 6515 C C . PRO A 1 873 ? -33.664 -22.885 7.330 1.00 92.94 873 PRO A C 1
ATOM 6517 O O . PRO A 1 873 ? -34.531 -22.736 6.469 1.00 92.94 873 PRO A O 1
ATOM 6520 N N . PHE A 1 874 ? -32.359 -22.902 7.048 1.00 90.94 874 PHE A N 1
ATOM 6521 C CA . PHE A 1 874 ? -31.811 -22.775 5.704 1.00 90.94 874 PHE A CA 1
ATOM 6522 C C . PHE A 1 874 ? -32.034 -24.068 4.910 1.00 90.94 874 PHE A C 1
ATOM 6524 O O . PHE A 1 874 ? -32.756 -24.049 3.915 1.00 90.94 874 PHE A O 1
ATOM 6531 N N . PHE A 1 875 ? -31.521 -25.205 5.394 1.00 90.56 875 PHE A N 1
ATOM 6532 C CA . PHE A 1 875 ? -31.596 -26.485 4.676 1.00 90.56 875 PHE A CA 1
ATOM 6533 C C . PHE A 1 875 ? -33.034 -26.944 4.429 1.00 90.56 875 PHE A C 1
ATOM 6535 O O . PHE A 1 875 ? -33.395 -27.291 3.306 1.00 90.56 875 PHE A O 1
ATOM 6542 N N . LEU A 1 876 ? -33.895 -26.888 5.450 1.00 93.56 876 LEU A N 1
ATOM 6543 C CA . LEU A 1 876 ? -35.277 -27.352 5.326 1.00 93.56 876 LEU A CA 1
ATOM 6544 C C . LEU A 1 876 ? -36.084 -26.475 4.366 1.00 93.56 876 LEU A C 1
ATOM 6546 O O . LEU A 1 876 ? -36.866 -26.987 3.568 1.00 93.56 876 LEU A O 1
ATOM 6550 N N . THR A 1 877 ? -35.909 -25.152 4.417 1.00 93.19 877 THR A N 1
ATOM 6551 C CA . THR A 1 877 ? -36.670 -24.251 3.539 1.00 93.19 877 THR A CA 1
ATOM 6552 C C . THR A 1 877 ? -36.302 -24.462 2.074 1.00 93.19 877 THR A C 1
ATOM 6554 O O . THR A 1 877 ? -37.191 -24.397 1.226 1.00 93.19 877 THR A O 1
ATOM 6557 N N . GLN A 1 878 ? -35.032 -24.757 1.790 1.00 89.31 878 GLN A N 1
ATOM 6558 C CA . GLN A 1 878 ? -34.556 -25.052 0.440 1.00 89.31 878 GLN A CA 1
ATOM 6559 C C . GLN A 1 878 ? -35.005 -26.444 -0.033 1.00 89.31 878 GLN A C 1
ATOM 6561 O O . GLN A 1 878 ? -35.486 -26.578 -1.154 1.00 89.31 878 GLN A O 1
ATOM 6566 N N . ALA A 1 879 ? -34.929 -27.466 0.826 1.00 91.12 879 ALA A N 1
ATOM 6567 C CA . ALA A 1 879 ? -35.242 -28.846 0.446 1.00 91.12 879 ALA A CA 1
ATOM 6568 C C . ALA A 1 879 ? -36.749 -29.120 0.286 1.00 91.12 879 ALA A C 1
ATOM 6570 O O . ALA A 1 879 ? -37.172 -29.755 -0.676 1.00 91.12 879 ALA A O 1
ATOM 6571 N N . ILE A 1 880 ? -37.580 -28.655 1.228 1.00 95.12 880 ILE A N 1
ATOM 6572 C CA . ILE A 1 880 ? -39.011 -29.020 1.298 1.00 95.12 880 ILE A CA 1
ATOM 6573 C C . ILE A 1 880 ? -39.960 -27.819 1.232 1.00 95.12 880 ILE A C 1
ATOM 6575 O O . ILE A 1 880 ? -41.179 -27.966 1.385 1.00 95.12 880 ILE A O 1
ATOM 6579 N N . GLY A 1 881 ? -39.416 -26.626 0.987 1.00 93.56 881 GLY A N 1
ATOM 6580 C CA . GLY A 1 881 ? -40.164 -25.379 0.916 1.00 93.56 881 GLY A CA 1
ATOM 6581 C C . GLY A 1 881 ? -40.584 -24.842 2.286 1.00 93.56 881 GLY A C 1
ATOM 6582 O O . GLY A 1 881 ? -40.748 -25.567 3.271 1.00 93.56 881 GLY A O 1
ATOM 6583 N N . ARG A 1 882 ? -40.838 -23.528 2.336 1.00 96.50 882 ARG A N 1
ATOM 6584 C CA . ARG A 1 882 ? -41.162 -22.789 3.572 1.00 96.50 882 ARG A CA 1
ATOM 6585 C C . ARG A 1 882 ? -42.282 -23.427 4.401 1.00 96.50 882 ARG A C 1
ATOM 6587 O O . ARG A 1 882 ? -42.199 -23.438 5.621 1.00 96.50 882 ARG A O 1
ATOM 6594 N N . VAL A 1 883 ? -43.343 -23.928 3.764 1.00 96.88 883 VAL A N 1
ATOM 6595 C CA . VAL A 1 883 ? -44.538 -24.426 4.475 1.00 96.88 883 VAL A CA 1
ATOM 6596 C C . VAL A 1 883 ? -44.234 -25.696 5.270 1.00 96.88 883 VAL A C 1
ATOM 6598 O O . VAL A 1 883 ? -44.512 -25.736 6.465 1.00 96.88 883 VAL A O 1
ATOM 6601 N N . ARG A 1 884 ? -43.623 -26.707 4.640 1.00 96.25 884 ARG A N 1
ATOM 6602 C CA . ARG A 1 884 ? -43.277 -27.967 5.317 1.00 96.25 884 ARG A CA 1
ATOM 6603 C C . ARG A 1 884 ? -42.123 -27.783 6.300 1.00 96.25 884 ARG A C 1
ATOM 6605 O O . ARG A 1 884 ? -42.129 -28.383 7.371 1.00 96.25 884 ARG A O 1
ATOM 6612 N N . ALA A 1 885 ? -41.170 -26.906 5.978 1.00 96.06 885 ALA A N 1
ATOM 6613 C CA . ALA A 1 885 ? -40.102 -26.533 6.900 1.00 96.06 885 ALA A CA 1
ATOM 6614 C C . ALA A 1 885 ? -40.672 -25.920 8.193 1.00 96.06 885 ALA A C 1
ATOM 6616 O O . ALA A 1 885 ? -40.312 -26.342 9.292 1.00 96.06 885 ALA A O 1
ATOM 6617 N N . LEU A 1 886 ? -41.620 -24.981 8.075 1.00 95.88 886 LEU A N 1
ATOM 6618 C CA . LEU A 1 886 ? -42.333 -24.423 9.226 1.00 95.88 886 LEU A CA 1
ATOM 6619 C C . LEU A 1 886 ? -43.158 -25.484 9.962 1.00 95.88 886 LEU A C 1
ATOM 6621 O O . LEU A 1 886 ? -43.146 -25.481 11.187 1.00 95.88 886 LEU A O 1
ATOM 6625 N N . GLU A 1 887 ? -43.829 -26.404 9.262 1.00 95.56 887 GLU A N 1
ATOM 6626 C CA . GLU A 1 887 ? -44.547 -27.524 9.891 1.00 95.56 887 GLU A CA 1
ATOM 6627 C C . GLU A 1 887 ? -43.607 -28.353 10.785 1.00 95.56 887 GLU A C 1
ATOM 6629 O O . GLU A 1 887 ? -43.893 -28.534 11.969 1.00 95.56 887 GLU A O 1
ATOM 6634 N N . MET A 1 888 ? -42.437 -28.766 10.280 1.00 94.94 888 MET A N 1
ATOM 6635 C CA . MET A 1 888 ? -41.441 -29.496 11.082 1.00 94.94 888 MET A CA 1
ATOM 6636 C C . MET A 1 888 ? -40.950 -28.698 12.288 1.00 94.94 888 MET A C 1
ATOM 6638 O O . MET A 1 888 ? -40.904 -29.233 13.397 1.00 94.94 888 MET A O 1
ATOM 6642 N N . MET A 1 889 ? -40.569 -27.436 12.079 1.00 95.06 889 MET A N 1
ATOM 6643 C CA . MET A 1 889 ? -39.956 -26.598 13.113 1.00 95.06 889 MET A CA 1
ATOM 6644 C C . MET A 1 889 ? -40.961 -26.155 14.189 1.00 95.06 889 MET A C 1
ATOM 6646 O O . MET A 1 889 ? -40.621 -26.116 15.372 1.00 95.06 889 MET A O 1
ATOM 6650 N N . LEU A 1 890 ? -42.201 -25.842 13.799 1.00 94.75 890 LEU A N 1
ATOM 6651 C CA . LEU A 1 890 ? -43.243 -25.346 14.702 1.00 94.75 890 LEU A CA 1
ATOM 6652 C C . LEU A 1 890 ? -44.020 -26.467 15.390 1.00 94.75 890 LEU A C 1
ATOM 6654 O O . LEU A 1 890 ? -44.437 -26.282 16.531 1.00 94.75 890 LEU A O 1
ATOM 6658 N N . LEU A 1 891 ? -44.243 -27.617 14.747 1.00 95.12 891 LEU A N 1
ATOM 6659 C CA . LEU A 1 891 ? -44.941 -28.730 15.400 1.00 95.12 891 LEU A CA 1
ATOM 6660 C C . LEU A 1 891 ? -43.983 -29.584 16.239 1.00 95.12 891 LEU A C 1
ATOM 6662 O O . LEU A 1 891 ? -44.379 -30.084 17.295 1.00 95.12 891 LEU A O 1
ATOM 6666 N N . ALA A 1 892 ? -42.709 -29.684 15.834 1.00 94.12 892 ALA A N 1
ATOM 6667 C CA . ALA A 1 892 ? -41.712 -30.556 16.457 1.00 94.12 892 ALA A CA 1
ATOM 6668 C C . ALA A 1 892 ? -42.207 -32.014 16.555 1.00 94.12 892 ALA A C 1
ATOM 6670 O O . ALA A 1 892 ? -42.096 -32.678 17.595 1.00 94.12 892 ALA A O 1
ATOM 6671 N N . GLU A 1 893 ? -42.788 -32.517 15.468 1.00 94.56 893 GLU A N 1
ATOM 6672 C CA . GLU A 1 893 ? -43.245 -33.900 15.332 1.00 94.56 893 GLU A CA 1
ATOM 6673 C C . GLU A 1 893 ? -42.196 -34.762 14.622 1.00 94.56 893 GLU A C 1
ATOM 6675 O O . GLU A 1 893 ? -41.320 -34.255 13.921 1.00 94.56 893 GLU A O 1
ATOM 6680 N N . LYS A 1 894 ? -42.243 -36.080 14.852 1.00 97.06 894 LYS A N 1
ATOM 6681 C CA . LYS A 1 894 ? -41.347 -37.012 14.159 1.00 97.06 894 LYS A CA 1
ATOM 6682 C C . LYS A 1 894 ? -41.776 -37.098 12.698 1.00 97.06 894 LYS A C 1
ATOM 6684 O O . LYS A 1 894 ? -42.928 -37.433 12.436 1.00 97.06 894 LYS A O 1
ATOM 6689 N N . LEU A 1 895 ? -40.843 -36.876 11.780 1.00 97.56 895 LEU A N 1
ATOM 6690 C CA . LEU A 1 895 ? -41.020 -37.122 10.355 1.00 97.56 895 LEU A CA 1
ATOM 6691 C C . LEU A 1 895 ? -40.385 -38.479 10.001 1.00 97.56 895 LEU A C 1
ATOM 6693 O O . LEU A 1 895 ? -39.155 -38.568 9.977 1.00 97.56 895 LEU A O 1
ATOM 6697 N N . PRO A 1 896 ? -41.178 -39.545 9.771 1.00 98.12 896 PRO A N 1
ATOM 6698 C CA . PRO A 1 896 ? -40.646 -40.849 9.372 1.00 98.12 896 PRO A CA 1
ATOM 6699 C C . PRO A 1 896 ? -39.933 -40.771 8.019 1.00 98.12 896 PRO A C 1
ATOM 6701 O O . PRO A 1 896 ? -40.335 -39.977 7.166 1.00 98.12 896 PRO A O 1
ATOM 6704 N N . ALA A 1 897 ? -38.931 -41.626 7.797 1.00 97.75 897 ALA A N 1
ATOM 6705 C CA . ALA A 1 897 ? -38.130 -41.645 6.571 1.00 97.75 897 ALA A CA 1
ATOM 6706 C C . ALA A 1 897 ? -38.975 -41.705 5.284 1.00 97.75 897 ALA A C 1
ATOM 6708 O O . ALA A 1 897 ? -38.713 -40.959 4.344 1.00 97.75 897 ALA A O 1
ATOM 6709 N N . SER A 1 898 ? -40.045 -42.508 5.255 1.00 96.94 898 SER A N 1
ATOM 6710 C CA . SER A 1 898 ? -40.957 -42.589 4.102 1.00 96.94 898 SER A CA 1
ATOM 6711 C C . SER A 1 898 ? -41.582 -41.237 3.745 1.00 96.94 898 SER A C 1
ATOM 6713 O O . SER A 1 898 ? -41.567 -40.832 2.586 1.00 96.94 898 SER A O 1
ATOM 6715 N N . ARG A 1 899 ? -42.060 -40.490 4.746 1.00 97.38 899 ARG A N 1
ATOM 6716 C CA . ARG A 1 899 ? -42.640 -39.157 4.544 1.00 97.38 899 ARG A CA 1
ATOM 6717 C C . ARG A 1 899 ? -41.569 -38.104 4.253 1.00 97.38 899 ARG A C 1
ATOM 6719 O O . ARG A 1 899 ? -41.823 -37.187 3.481 1.00 97.38 899 ARG A O 1
ATOM 6726 N N . ALA A 1 900 ? -40.371 -38.239 4.826 1.00 97.31 900 ALA A N 1
ATOM 6727 C CA . ALA A 1 900 ? -39.229 -37.390 4.482 1.00 97.31 900 ALA A CA 1
ATOM 6728 C C . ALA A 1 900 ? -38.848 -37.533 2.997 1.00 97.31 900 ALA A C 1
ATOM 6730 O O . ALA A 1 900 ? -38.589 -36.528 2.337 1.00 97.31 900 ALA A O 1
ATOM 6731 N N . LEU A 1 901 ? -38.894 -38.755 2.457 1.00 97.56 901 LEU A N 1
ATOM 6732 C CA . LEU A 1 901 ? -38.682 -39.021 1.033 1.00 97.56 901 LEU A CA 1
ATOM 6733 C C . LEU A 1 901 ? -39.796 -38.417 0.171 1.00 97.56 901 LEU A C 1
ATOM 6735 O O . LEU A 1 901 ? -39.503 -37.703 -0.782 1.00 97.56 901 LEU A O 1
ATOM 6739 N N . GLU A 1 902 ? -41.067 -38.626 0.532 1.00 96.94 902 GLU A N 1
ATOM 6740 C CA . GLU A 1 902 ? -42.212 -38.004 -0.162 1.00 96.94 902 GLU A CA 1
ATOM 6741 C C . GLU A 1 902 ? -42.128 -36.474 -0.190 1.00 96.94 902 GLU A C 1
ATOM 6743 O O . GLU A 1 902 ? -42.641 -35.817 -1.100 1.00 96.94 902 GLU A O 1
ATOM 6748 N N . TRP A 1 903 ? -41.513 -35.885 0.834 1.00 96.38 903 TRP A N 1
ATOM 6749 C CA . TRP A 1 903 ? -41.353 -34.445 0.926 1.00 96.38 903 TRP A CA 1
ATOM 6750 C C . TRP A 1 903 ? -40.193 -33.897 0.104 1.00 96.38 903 TRP A C 1
ATOM 6752 O O . TRP A 1 903 ? -40.191 -32.691 -0.139 1.00 96.38 903 TRP A O 1
ATOM 6762 N N . GLY A 1 904 ? -39.271 -34.756 -0.339 1.00 94.75 904 GLY A N 1
ATOM 6763 C CA . GLY A 1 904 ? -38.023 -34.369 -0.993 1.00 94.75 904 GLY A CA 1
ATOM 6764 C C . GLY A 1 904 ? -36.907 -33.991 -0.016 1.00 94.75 904 GLY A C 1
ATOM 6765 O O . GLY A 1 904 ? -35.918 -33.406 -0.434 1.00 94.75 904 GLY A O 1
ATOM 6766 N N . LEU A 1 905 ? -37.051 -34.304 1.279 1.00 95.56 905 LEU A N 1
ATOM 6767 C CA . LEU A 1 905 ? -36.029 -33.995 2.286 1.00 95.56 905 LEU A CA 1
ATOM 6768 C C . LEU A 1 905 ? -34.809 -34.913 2.176 1.00 95.56 905 LEU A C 1
ATOM 6770 O O . LEU A 1 905 ? -33.701 -34.504 2.497 1.00 95.56 905 LEU A O 1
ATOM 6774 N N . ILE A 1 906 ? -35.027 -36.166 1.778 1.00 97.25 906 ILE A N 1
ATOM 6775 C CA . ILE A 1 906 ? -33.983 -37.185 1.668 1.00 97.25 906 ILE A CA 1
ATOM 6776 C C . ILE A 1 906 ? -34.026 -37.847 0.297 1.00 97.25 906 ILE A C 1
ATOM 6778 O O . ILE A 1 906 ? -35.052 -37.834 -0.381 1.00 97.25 906 ILE A O 1
ATOM 6782 N N . THR A 1 907 ? -32.915 -38.461 -0.099 1.00 95.94 907 THR A N 1
ATOM 6783 C CA . THR A 1 907 ? -32.742 -39.015 -1.442 1.00 95.94 907 THR A CA 1
ATOM 6784 C C . THR A 1 907 ? -33.313 -40.426 -1.566 1.00 95.94 907 THR A C 1
ATOM 6786 O O . THR A 1 907 ? -33.880 -40.764 -2.604 1.00 95.94 907 THR A O 1
ATOM 6789 N N . ARG A 1 908 ? -33.138 -41.284 -0.546 1.00 97.00 908 ARG A N 1
ATOM 6790 C CA . ARG A 1 908 ? -33.574 -42.697 -0.583 1.00 97.00 908 ARG A CA 1
ATOM 6791 C C . ARG A 1 908 ? -33.960 -43.227 0.798 1.00 97.00 908 ARG A C 1
ATOM 6793 O O . ARG A 1 908 ? -33.372 -42.831 1.802 1.00 97.00 908 ARG A O 1
ATOM 6800 N N . VAL A 1 909 ? -34.895 -44.181 0.807 1.00 98.00 909 VAL A N 1
ATOM 6801 C CA . VAL A 1 909 ? -35.235 -45.015 1.971 1.00 98.00 909 VAL A CA 1
ATOM 6802 C C . VAL A 1 909 ? -34.947 -46.473 1.641 1.00 98.00 909 VAL A C 1
ATOM 6804 O O . VAL A 1 909 ? -35.328 -46.941 0.568 1.00 98.00 909 VAL A O 1
ATOM 6807 N N . VAL A 1 910 ? -34.280 -47.178 2.549 1.00 97.44 910 VAL A N 1
ATOM 6808 C CA . VAL A 1 910 ? -33.893 -48.590 2.397 1.00 97.44 910 VAL A CA 1
ATOM 6809 C C . VAL A 1 910 ? -34.222 -49.387 3.658 1.00 97.44 910 VAL A C 1
ATOM 6811 O O . VAL A 1 910 ? -34.442 -48.800 4.713 1.00 97.44 910 VAL A O 1
ATOM 6814 N N . ALA A 1 911 ? -34.262 -50.718 3.566 1.00 96.50 911 ALA A N 1
ATOM 6815 C CA . ALA A 1 911 ? -34.381 -51.559 4.756 1.00 96.50 911 ALA A CA 1
ATOM 6816 C C . ALA A 1 911 ? -33.181 -51.332 5.694 1.00 96.50 911 ALA A C 1
ATOM 6818 O O . ALA A 1 911 ? -32.062 -51.096 5.233 1.00 96.50 911 ALA A O 1
ATOM 6819 N N . ASP A 1 912 ? -33.409 -51.378 7.007 1.00 94.38 912 ASP A N 1
ATOM 6820 C CA . ASP A 1 912 ? -32.382 -51.119 8.025 1.00 94.38 912 ASP A CA 1
ATOM 6821 C C . ASP A 1 912 ? -31.116 -51.979 7.864 1.00 94.38 912 ASP A C 1
ATOM 6823 O O . ASP A 1 912 ? -29.995 -51.482 8.003 1.00 94.38 912 ASP A O 1
ATOM 6827 N N . ASP A 1 913 ? -31.276 -53.256 7.530 1.00 93.25 913 ASP A N 1
ATOM 6828 C CA . ASP A 1 913 ? -30.180 -54.198 7.286 1.00 93.25 913 ASP A CA 1
ATOM 6829 C C . ASP A 1 913 ? -29.435 -53.940 5.966 1.00 93.25 913 ASP A C 1
ATOM 6831 O O . ASP A 1 913 ? -28.262 -54.282 5.859 1.00 93.25 913 ASP A O 1
ATOM 6835 N N . ALA A 1 914 ? -30.067 -53.266 5.004 1.00 95.06 914 ALA A N 1
ATOM 6836 C CA . ALA A 1 914 ? -29.487 -52.927 3.705 1.00 95.06 914 ALA A CA 1
ATOM 6837 C C . ALA A 1 914 ? -28.780 -51.556 3.662 1.00 95.06 914 ALA A C 1
ATOM 6839 O O . ALA A 1 914 ? -28.135 -51.235 2.663 1.00 95.06 914 ALA A O 1
ATOM 6840 N N . LEU A 1 915 ? -28.902 -50.721 4.705 1.00 95.94 915 LEU A N 1
ATOM 6841 C CA . LEU A 1 915 ? -28.396 -49.339 4.687 1.00 95.94 915 LEU A CA 1
ATOM 6842 C C . LEU A 1 915 ? -26.892 -49.248 4.393 1.00 95.94 915 LEU A C 1
ATOM 6844 O O . LEU A 1 915 ? -26.491 -48.472 3.527 1.00 95.94 915 LEU A O 1
ATOM 6848 N N . GLU A 1 916 ? -26.070 -50.041 5.082 1.00 93.69 916 GLU A N 1
ATOM 6849 C CA . GLU A 1 916 ? -24.611 -49.978 4.917 1.00 93.69 916 GLU A CA 1
ATOM 6850 C C . GLU A 1 916 ? -24.158 -50.446 3.537 1.00 93.69 916 GLU A C 1
ATOM 6852 O O . GLU A 1 916 ? -23.298 -49.808 2.927 1.00 93.69 916 GLU A O 1
ATOM 6857 N N . ASP A 1 917 ? -24.767 -51.509 3.012 1.00 93.25 917 ASP A N 1
ATOM 6858 C CA . ASP A 1 917 ? -24.443 -52.037 1.687 1.00 93.25 917 ASP A CA 1
ATOM 6859 C C . ASP A 1 917 ? -24.774 -51.013 0.596 1.00 93.25 917 ASP A C 1
ATOM 6861 O O . ASP A 1 917 ? -23.962 -50.758 -0.296 1.00 93.25 917 ASP A O 1
ATOM 6865 N N . VAL A 1 918 ? -25.937 -50.360 0.699 1.00 96.94 918 VAL A N 1
ATOM 6866 C CA . VAL A 1 918 ? -26.367 -49.337 -0.265 1.00 96.94 918 VAL A CA 1
ATOM 6867 C C . VAL A 1 918 ? -25.482 -48.093 -0.198 1.00 96.94 918 VAL A C 1
ATOM 6869 O O . VAL A 1 918 ? -25.090 -47.572 -1.243 1.00 96.94 918 VAL A O 1
ATOM 6872 N N . VAL A 1 919 ? -25.151 -47.614 1.004 1.00 97.44 919 VAL A N 1
ATOM 6873 C CA . VAL A 1 919 ? -24.273 -46.446 1.191 1.00 97.44 919 VAL A CA 1
ATOM 6874 C C . VAL A 1 919 ? -22.865 -46.742 0.685 1.00 97.44 919 VAL A C 1
ATOM 6876 O O . VAL A 1 919 ? -22.288 -45.915 -0.015 1.00 97.44 919 VAL A O 1
ATOM 6879 N N . THR A 1 920 ? -22.328 -47.927 0.976 1.00 95.19 920 THR A N 1
ATOM 6880 C CA . THR A 1 920 ? -20.990 -48.337 0.526 1.00 95.19 920 THR A CA 1
ATOM 6881 C C . THR A 1 920 ? -20.926 -48.463 -0.992 1.00 95.19 920 THR A C 1
ATOM 6883 O O . THR A 1 920 ? -19.982 -47.971 -1.608 1.00 95.19 920 THR A O 1
ATOM 6886 N N . ALA A 1 921 ? -21.939 -49.074 -1.613 1.00 95.25 921 ALA A N 1
ATOM 6887 C CA . ALA A 1 921 ? -22.016 -49.175 -3.067 1.00 95.25 921 ALA A CA 1
ATOM 6888 C C . ALA A 1 921 ? -22.087 -47.790 -3.730 1.00 95.25 921 ALA A C 1
ATOM 6890 O O . ALA A 1 921 ? -21.365 -47.535 -4.690 1.00 95.25 921 ALA A O 1
ATOM 6891 N N . LEU A 1 922 ? -22.906 -46.881 -3.188 1.00 96.94 922 LEU A N 1
ATOM 6892 C CA . LEU A 1 922 ? -23.032 -45.513 -3.695 1.00 96.94 922 LEU A CA 1
ATOM 6893 C C . LEU A 1 922 ? -21.739 -44.705 -3.521 1.00 96.94 922 LEU A C 1
ATOM 6895 O O . LEU A 1 922 ? -21.333 -43.996 -4.436 1.00 96.94 922 LEU A O 1
ATOM 6899 N N . ALA A 1 923 ? -21.080 -44.815 -2.366 1.00 96.94 923 ALA A N 1
ATOM 6900 C CA . ALA A 1 923 ? -19.832 -44.108 -2.105 1.00 96.94 923 ALA A CA 1
ATOM 6901 C C . ALA A 1 923 ? -18.713 -44.560 -3.052 1.00 96.94 923 ALA A C 1
ATOM 6903 O O . ALA A 1 923 ? -17.988 -43.720 -3.579 1.00 96.94 923 ALA A O 1
ATOM 6904 N N . ARG A 1 924 ? -18.609 -45.870 -3.318 1.00 95.00 924 ARG A N 1
ATOM 6905 C CA . ARG A 1 924 ? -17.636 -46.423 -4.272 1.00 95.00 924 ARG A CA 1
ATOM 6906 C C . ARG A 1 924 ? -17.908 -45.981 -5.706 1.00 95.00 924 ARG A C 1
ATOM 6908 O O . ARG A 1 924 ? -16.965 -45.649 -6.413 1.00 95.00 924 ARG A O 1
ATOM 6915 N N . ASP A 1 925 ? -19.173 -45.944 -6.116 1.00 95.31 925 ASP A N 1
ATOM 6916 C CA . ASP A 1 925 ? -19.568 -45.444 -7.438 1.00 95.31 925 ASP A CA 1
ATOM 6917 C C . ASP A 1 925 ? -19.164 -43.970 -7.622 1.00 95.31 925 ASP A C 1
ATOM 6919 O O . ASP A 1 925 ? -18.484 -43.619 -8.586 1.00 95.31 925 ASP A O 1
ATOM 6923 N N . LEU A 1 926 ? -19.469 -43.115 -6.638 1.00 96.12 926 LEU A N 1
ATOM 6924 C CA . LEU A 1 926 ? -19.054 -41.709 -6.656 1.00 96.12 926 LEU A CA 1
ATOM 6925 C C . LEU A 1 926 ? -17.526 -41.546 -6.627 1.00 96.12 926 LEU A C 1
ATOM 6927 O O . LEU A 1 926 ? -16.992 -40.721 -7.365 1.00 96.12 926 LEU A O 1
ATOM 6931 N N . ALA A 1 927 ? -16.814 -42.349 -5.830 1.00 94.88 927 ALA A N 1
ATOM 6932 C CA . ALA A 1 927 ? -15.355 -42.296 -5.726 1.00 94.88 927 ALA A CA 1
ATOM 6933 C C . ALA A 1 927 ? -14.646 -42.737 -7.016 1.00 94.88 927 ALA A C 1
ATOM 6935 O O . ALA A 1 927 ? -13.515 -42.328 -7.254 1.00 94.88 927 ALA A O 1
ATOM 6936 N N . GLN A 1 928 ? -15.298 -43.531 -7.869 1.00 93.06 928 GLN A N 1
ATOM 6937 C CA . GLN A 1 928 ? -14.788 -43.889 -9.197 1.00 93.06 928 GLN A CA 1
ATOM 6938 C C . GLN A 1 928 ? -15.067 -42.809 -10.257 1.00 93.06 928 GLN A C 1
ATOM 6940 O O . GLN A 1 928 ? -14.482 -42.852 -11.339 1.00 93.06 928 GLN A O 1
ATOM 6945 N N . GLY A 1 929 ? -15.941 -41.842 -9.963 1.00 93.31 929 GLY A N 1
ATOM 6946 C CA . GLY A 1 929 ? -16.328 -40.755 -10.860 1.00 93.31 929 GLY A CA 1
ATOM 6947 C C . GLY A 1 929 ? -15.349 -39.574 -10.900 1.00 93.31 929 GLY A C 1
ATOM 6948 O O . GLY A 1 929 ? -14.360 -39.529 -10.174 1.00 93.31 929 GLY A O 1
ATOM 6949 N N . ALA A 1 930 ? -15.635 -38.577 -11.743 1.00 94.19 930 ALA A N 1
ATOM 6950 C CA . ALA A 1 930 ? -14.845 -37.345 -11.855 1.00 94.19 930 ALA A CA 1
A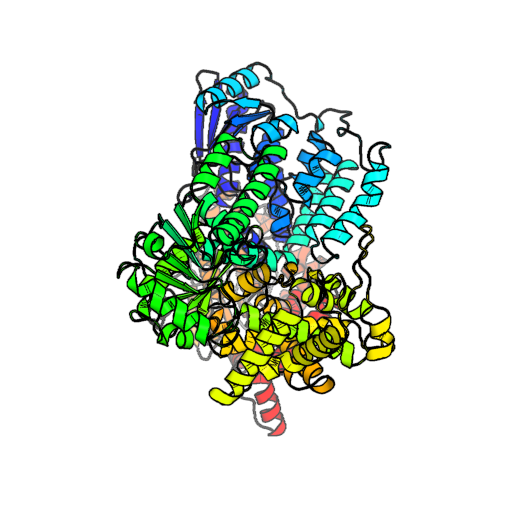TOM 6951 C C . ALA A 1 930 ? -15.075 -36.423 -10.642 1.00 94.19 930 ALA A C 1
ATOM 6953 O O . ALA A 1 930 ? -15.877 -35.486 -10.686 1.00 94.19 930 ALA A O 1
ATOM 6954 N N . THR A 1 931 ? -14.419 -36.721 -9.521 1.00 93.38 931 THR A N 1
ATOM 6955 C CA . THR A 1 931 ? -14.742 -36.123 -8.216 1.00 93.38 931 THR A CA 1
ATOM 6956 C C . THR A 1 931 ? -14.439 -34.632 -8.132 1.00 93.38 931 THR A C 1
ATOM 6958 O O . THR A 1 931 ? -15.171 -33.924 -7.444 1.00 93.38 931 THR A O 1
ATOM 6961 N N . PHE A 1 932 ? -13.472 -34.124 -8.904 1.00 92.38 932 PHE A N 1
ATOM 6962 C CA . PHE A 1 932 ? -13.269 -32.680 -9.059 1.00 92.38 932 PHE A CA 1
ATOM 6963 C C . PHE A 1 932 ? -14.511 -31.999 -9.652 1.00 92.38 932 PHE A C 1
ATOM 6965 O O . PHE A 1 932 ? -15.033 -31.035 -9.090 1.00 92.38 932 PHE A O 1
ATOM 6972 N N . ALA A 1 933 ? -15.051 -32.548 -10.745 1.00 94.94 933 ALA A N 1
ATOM 6973 C CA . ALA A 1 933 ? -16.266 -32.032 -11.369 1.00 94.94 933 ALA A CA 1
ATOM 6974 C C . ALA A 1 933 ? -17.492 -32.174 -10.452 1.00 94.94 933 ALA A C 1
ATOM 6976 O O . ALA A 1 933 ? -18.315 -31.265 -10.381 1.00 94.94 933 ALA A O 1
ATOM 6977 N N . MET A 1 934 ? -17.605 -33.265 -9.690 1.00 95.94 934 MET A N 1
ATOM 6978 C CA . MET A 1 934 ? -18.687 -33.434 -8.710 1.00 95.94 934 MET A CA 1
ATOM 6979 C C . MET A 1 934 ? -18.603 -32.413 -7.563 1.00 95.94 934 MET A C 1
ATOM 6981 O O . MET A 1 934 ? -19.624 -31.851 -7.168 1.00 95.94 934 MET A O 1
ATOM 6985 N N . GLY A 1 935 ? -17.399 -32.108 -7.069 1.00 94.31 935 GLY A N 1
ATOM 6986 C CA . GLY A 1 935 ? -17.171 -31.028 -6.103 1.00 94.31 935 GLY A CA 1
ATOM 6987 C C . GLY A 1 935 ? -17.567 -29.656 -6.648 1.00 94.31 935 GLY A C 1
ATOM 6988 O O . GLY A 1 935 ? -18.148 -28.825 -5.950 1.00 94.31 935 GLY A O 1
ATOM 6989 N N . LYS A 1 936 ? -17.339 -29.435 -7.941 1.00 94.81 936 LYS A N 1
ATOM 6990 C CA . LYS A 1 936 ? -17.784 -28.236 -8.649 1.00 94.81 936 LYS A CA 1
ATOM 6991 C C . LYS A 1 936 ? -19.302 -28.153 -8.835 1.00 94.81 936 LYS A C 1
ATOM 6993 O O . LYS A 1 936 ? -19.873 -27.087 -8.622 1.00 94.81 936 LYS A O 1
ATOM 6998 N N . VAL A 1 937 ? -19.976 -29.267 -9.126 1.00 95.44 937 VAL A N 1
ATOM 6999 C CA . VAL A 1 937 ? -21.452 -29.339 -9.125 1.00 95.44 937 VAL A CA 1
ATOM 7000 C C . VAL A 1 937 ? -22.005 -28.935 -7.762 1.00 95.44 937 VAL A C 1
ATOM 7002 O O . VAL A 1 937 ? -22.957 -28.162 -7.673 1.00 95.44 937 VAL A O 1
ATOM 7005 N N . ARG A 1 938 ? -21.370 -29.417 -6.695 1.00 93.75 938 ARG A N 1
ATOM 7006 C CA . ARG A 1 938 ? -21.727 -29.077 -5.323 1.00 93.75 938 ARG A CA 1
ATOM 7007 C C . ARG A 1 938 ? -21.562 -27.577 -5.048 1.00 93.75 938 ARG A C 1
ATOM 7009 O O . ARG A 1 938 ? -22.488 -26.951 -4.538 1.00 93.75 938 ARG A O 1
ATOM 7016 N N . GLN A 1 939 ? -20.440 -26.983 -5.460 1.00 91.56 939 GLN A N 1
ATOM 7017 C CA . GLN A 1 939 ? -20.203 -25.537 -5.363 1.00 91.56 939 GLN A CA 1
ATOM 7018 C C . GLN A 1 939 ? -21.301 -24.724 -6.072 1.00 91.56 939 GLN A C 1
ATOM 7020 O O . GLN A 1 939 ? -21.844 -23.789 -5.484 1.00 91.56 939 GLN A O 1
ATOM 7025 N N . LEU A 1 940 ? -21.661 -25.105 -7.302 1.00 94.06 940 LEU A N 1
ATOM 7026 C CA . LEU A 1 940 ? -22.721 -24.448 -8.073 1.00 94.06 940 LEU A CA 1
ATOM 7027 C C . LEU A 1 940 ? -24.086 -24.553 -7.380 1.00 94.06 940 LEU A C 1
ATOM 7029 O O . LEU A 1 940 ? -24.776 -23.546 -7.223 1.00 94.06 940 LEU A O 1
ATOM 7033 N N . ALA A 1 941 ? -24.460 -25.751 -6.923 1.00 91.75 941 ALA A N 1
ATOM 7034 C CA . ALA A 1 941 ? -25.746 -25.993 -6.275 1.00 91.75 941 ALA A CA 1
ATOM 7035 C C . ALA A 1 941 ? -25.916 -25.163 -4.991 1.00 91.75 941 ALA A C 1
ATOM 7037 O O . ALA A 1 941 ? -26.971 -24.563 -4.780 1.00 91.75 941 ALA A O 1
ATOM 7038 N N . TRP A 1 942 ? -24.873 -25.078 -4.158 1.00 89.25 942 TRP A N 1
ATOM 7039 C CA . TRP A 1 942 ? -24.909 -24.277 -2.932 1.00 89.25 942 TRP A CA 1
ATOM 7040 C C . TRP A 1 942 ? -24.861 -22.771 -3.203 1.00 89.25 942 TRP A C 1
ATOM 7042 O O . TRP A 1 942 ? -25.552 -22.012 -2.525 1.00 89.25 942 TRP A O 1
ATOM 7052 N N . ALA A 1 943 ? -24.096 -22.317 -4.200 1.00 88.38 943 ALA A N 1
ATOM 7053 C CA . ALA A 1 943 ? -24.063 -20.906 -4.590 1.00 88.38 943 ALA A CA 1
ATOM 7054 C C . ALA A 1 943 ? -25.424 -20.421 -5.119 1.00 88.38 943 ALA A C 1
ATOM 7056 O O . ALA A 1 943 ? -25.868 -19.312 -4.806 1.00 88.38 943 ALA A O 1
ATOM 7057 N N . ALA A 1 944 ? -26.129 -21.268 -5.873 1.00 88.88 944 ALA A N 1
ATOM 7058 C CA . ALA A 1 944 ? -27.405 -20.924 -6.497 1.00 88.88 944 ALA A CA 1
ATOM 7059 C C . ALA A 1 944 ? -28.513 -20.568 -5.489 1.00 88.88 944 ALA A C 1
ATOM 7061 O O . ALA A 1 944 ? -29.437 -19.833 -5.828 1.00 88.88 944 ALA A O 1
ATOM 7062 N N . THR A 1 945 ? -28.427 -21.024 -4.234 1.00 83.81 945 THR A N 1
ATOM 7063 C CA . THR A 1 945 ? -29.464 -20.755 -3.220 1.00 83.81 945 THR A CA 1
ATOM 7064 C C . THR A 1 945 ? -29.539 -19.288 -2.784 1.00 83.81 945 THR A C 1
ATOM 7066 O O . THR A 1 945 ? -30.483 -18.908 -2.088 1.00 83.81 945 THR A O 1
ATOM 7069 N N . HIS A 1 946 ? -28.523 -18.488 -3.109 1.00 83.81 946 HIS A N 1
ATOM 7070 C CA . HIS A 1 946 ? -28.378 -17.097 -2.672 1.00 83.81 946 HIS A CA 1
ATOM 7071 C C . HIS A 1 946 ? -27.795 -16.171 -3.754 1.00 83.81 946 HIS A C 1
ATOM 7073 O O . HIS A 1 946 ? -27.579 -14.990 -3.490 1.00 83.81 946 HIS A O 1
ATOM 7079 N N . SER A 1 947 ? -27.572 -16.689 -4.963 1.00 85.81 947 SER A N 1
ATOM 7080 C CA . SER A 1 947 ? -27.089 -15.930 -6.120 1.00 85.81 947 SER A CA 1
ATOM 7081 C C . SER A 1 947 ? -28.251 -15.405 -6.964 1.00 85.81 947 SER A C 1
ATOM 7083 O O . SER A 1 947 ? -29.307 -16.037 -7.050 1.00 85.81 947 SER A O 1
ATOM 7085 N N . SER A 1 948 ? -28.057 -14.269 -7.640 1.00 91.56 948 SER A N 1
ATOM 7086 C CA . SER A 1 948 ? -28.897 -13.924 -8.792 1.00 91.56 948 SER A CA 1
ATOM 7087 C C . SER A 1 948 ? -28.667 -14.923 -9.931 1.00 91.56 948 SER A C 1
ATOM 7089 O O . SER A 1 948 ? -27.657 -15.630 -9.955 1.00 91.56 948 SER A O 1
ATOM 7091 N N . LEU A 1 949 ? -29.584 -14.974 -10.901 1.00 86.62 949 LEU A N 1
ATOM 7092 C CA . LEU A 1 949 ? -29.402 -15.832 -12.072 1.00 86.62 949 LEU A CA 1
ATOM 7093 C C . LEU A 1 949 ? -28.115 -15.465 -12.825 1.00 86.62 949 LEU A C 1
ATOM 7095 O O . LEU A 1 949 ? -27.366 -16.347 -13.220 1.00 86.62 949 LEU A O 1
ATOM 7099 N N . GLU A 1 950 ? -27.821 -14.174 -12.968 1.00 88.88 950 GLU A N 1
ATOM 7100 C CA . GLU A 1 950 ? -26.602 -13.682 -13.613 1.00 88.88 950 GLU A CA 1
ATOM 7101 C C . GLU A 1 950 ? -25.339 -14.132 -12.867 1.00 88.88 950 GLU A C 1
ATOM 7103 O O . GLU A 1 950 ? -24.387 -14.582 -13.495 1.00 88.88 950 GLU A O 1
ATOM 7108 N N . GLN A 1 951 ? -25.343 -14.064 -11.532 1.00 83.06 951 GLN A N 1
ATOM 7109 C CA . GLN A 1 951 ? -24.227 -14.533 -10.703 1.00 83.06 951 GLN A CA 1
ATOM 7110 C C . GLN A 1 951 ? -24.034 -16.051 -10.801 1.00 83.06 951 GLN A C 1
ATOM 7112 O O . GLN A 1 951 ? -22.899 -16.520 -10.864 1.00 83.06 951 GLN A O 1
ATOM 7117 N N . ALA A 1 952 ? -25.129 -16.815 -10.844 1.00 90.50 952 ALA A N 1
ATOM 7118 C CA . ALA A 1 952 ? -25.072 -18.261 -11.027 1.00 90.50 952 ALA A CA 1
ATOM 7119 C C . ALA A 1 952 ? -24.499 -18.629 -12.407 1.00 90.50 952 ALA A C 1
ATOM 7121 O O . ALA A 1 952 ? -23.602 -19.464 -12.481 1.00 90.50 952 ALA A O 1
ATOM 7122 N N . LEU A 1 953 ? -24.940 -17.956 -13.478 1.00 89.88 953 LEU A N 1
ATOM 7123 C CA . LEU A 1 953 ? -24.435 -18.169 -14.841 1.00 89.88 953 LEU A CA 1
ATOM 7124 C C . LEU A 1 953 ? -22.949 -17.807 -14.981 1.00 89.88 953 LEU A C 1
ATOM 7126 O O . LEU A 1 953 ? -22.201 -18.508 -15.657 1.00 89.88 953 LEU A O 1
ATOM 7130 N N . GLU A 1 954 ? -22.495 -16.738 -14.328 1.00 89.69 954 GLU A N 1
ATOM 7131 C CA . GLU A 1 954 ? -21.074 -16.375 -14.305 1.00 89.69 954 GLU A CA 1
ATOM 7132 C C . GLU A 1 954 ? -20.233 -17.456 -13.604 1.00 89.69 954 GLU A C 1
ATOM 7134 O O . GLU A 1 954 ? -19.192 -17.883 -14.111 1.00 89.69 954 GLU A O 1
ATOM 7139 N N . LEU A 1 955 ? -20.713 -17.969 -12.466 1.00 88.75 955 LEU A N 1
ATOM 7140 C CA . LEU A 1 955 ? -20.046 -19.064 -11.765 1.00 88.75 955 LEU A CA 1
ATOM 7141 C C . LEU A 1 955 ? -20.057 -20.365 -12.585 1.00 88.75 955 LEU A C 1
ATOM 7143 O O . LEU A 1 955 ? -19.081 -21.117 -12.538 1.00 88.75 955 LEU A O 1
ATOM 7147 N N . GLU A 1 956 ? -21.112 -20.626 -13.362 1.00 95.62 956 GLU A N 1
ATOM 7148 C CA . GLU A 1 956 ? -21.165 -21.741 -14.316 1.00 95.62 956 GLU A CA 1
ATOM 7149 C C . GLU A 1 956 ? -20.070 -21.621 -15.378 1.00 95.62 956 GLU A C 1
ATOM 7151 O O . GLU A 1 956 ? -19.368 -22.602 -15.615 1.00 95.62 956 GLU A O 1
ATOM 7156 N N . VAL A 1 957 ? -19.858 -20.437 -15.966 1.00 91.75 957 VAL A N 1
ATOM 7157 C CA . VAL A 1 957 ? -18.785 -20.208 -16.955 1.00 91.75 957 VAL A CA 1
ATOM 7158 C C . VAL A 1 957 ? -17.419 -20.547 -16.359 1.00 91.75 957 VAL A C 1
ATOM 7160 O O . VAL A 1 957 ? -16.656 -21.318 -16.946 1.00 91.75 957 VAL A O 1
ATOM 7163 N N . GLN A 1 958 ? -17.127 -20.027 -15.167 1.00 89.81 958 GLN A N 1
ATOM 7164 C CA . GLN A 1 958 ? -15.859 -20.270 -14.473 1.00 89.81 958 GLN A CA 1
ATOM 7165 C C . GLN A 1 958 ? -15.678 -21.751 -14.128 1.00 89.81 958 GLN A C 1
ATOM 7167 O O . GLN A 1 958 ? -14.608 -22.333 -14.316 1.00 89.81 958 GLN A O 1
ATOM 7172 N N . THR A 1 959 ? -16.746 -22.384 -13.654 1.00 92.94 959 THR A N 1
ATOM 7173 C CA . THR A 1 959 ? -16.741 -23.789 -13.252 1.00 92.94 959 THR A CA 1
ATOM 7174 C C . THR A 1 959 ? -16.597 -24.728 -14.449 1.00 92.94 959 THR A C 1
ATOM 7176 O O . THR A 1 959 ? -15.847 -25.706 -14.392 1.00 92.94 959 THR A O 1
ATOM 7179 N N . GLN A 1 960 ? -17.270 -24.422 -15.557 1.00 94.31 960 GLN A N 1
ATOM 7180 C CA . GLN A 1 960 ? -17.172 -25.175 -16.801 1.00 94.31 960 GLN A CA 1
ATOM 7181 C C . GLN A 1 960 ? -15.769 -25.055 -17.402 1.00 94.31 960 GLN A C 1
ATOM 7183 O O . GLN A 1 960 ? -15.227 -26.056 -17.862 1.00 94.31 960 GLN A O 1
ATOM 7188 N N . ALA A 1 961 ? -15.156 -23.869 -17.350 1.00 88.56 961 ALA A N 1
ATOM 7189 C CA . ALA A 1 961 ? -13.772 -23.673 -17.774 1.00 88.56 961 ALA A CA 1
ATOM 7190 C C . ALA A 1 961 ? -12.794 -24.492 -16.913 1.00 88.56 961 ALA A C 1
ATOM 7192 O O . ALA A 1 961 ? -11.959 -25.215 -17.454 1.00 88.56 961 ALA A O 1
ATOM 7193 N N . ALA A 1 962 ? -12.940 -24.445 -15.585 1.00 88.38 962 ALA A N 1
ATOM 7194 C CA . ALA A 1 962 ? -12.087 -25.196 -14.665 1.00 88.38 962 ALA A CA 1
ATOM 7195 C C . ALA A 1 962 ? -12.207 -26.717 -14.860 1.00 88.38 962 ALA A C 1
ATOM 7197 O O . ALA A 1 962 ? -11.202 -27.420 -14.872 1.00 88.38 962 ALA A O 1
ATOM 7198 N N . THR A 1 963 ? -13.427 -27.232 -15.035 1.00 94.00 963 THR A N 1
ATOM 7199 C CA . THR A 1 963 ? -13.649 -28.667 -15.274 1.00 94.00 963 THR A CA 1
ATOM 7200 C C . THR A 1 963 ? -13.204 -29.102 -16.668 1.00 94.00 963 THR A C 1
ATOM 7202 O O . THR A 1 963 ? -12.640 -30.180 -16.795 1.00 94.00 963 THR A O 1
ATOM 7205 N N . ALA A 1 964 ? -13.367 -28.270 -17.702 1.00 90.44 964 ALA A N 1
ATOM 7206 C CA . ALA A 1 964 ? -12.878 -28.568 -19.052 1.00 90.44 964 ALA A CA 1
ATOM 7207 C C . ALA A 1 964 ? -11.342 -28.587 -19.157 1.00 90.44 964 ALA A C 1
ATOM 7209 O O . ALA A 1 964 ? -10.800 -29.215 -20.062 1.00 90.44 964 ALA A O 1
ATOM 7210 N N . ALA A 1 965 ? -10.643 -27.909 -18.246 1.00 89.50 965 ALA A N 1
ATOM 7211 C CA . ALA A 1 965 ? -9.185 -27.925 -18.158 1.00 89.50 965 ALA A CA 1
ATOM 7212 C C . ALA A 1 965 ? -8.631 -29.083 -17.302 1.00 89.50 965 ALA A C 1
ATOM 7214 O O . ALA A 1 965 ? -7.415 -29.208 -17.172 1.00 89.50 965 ALA A O 1
ATOM 7215 N N . SER A 1 966 ? -9.494 -29.899 -16.688 1.00 92.56 966 SER A N 1
ATOM 7216 C CA . SER A 1 966 ? -9.078 -30.933 -15.737 1.00 92.56 966 SER A CA 1
ATOM 7217 C C . SER A 1 966 ? -8.632 -32.223 -16.437 1.00 92.56 966 SER A C 1
ATOM 7219 O O . SER A 1 966 ? -9.091 -32.553 -17.537 1.00 92.56 966 SER A O 1
ATOM 7221 N N . ALA A 1 967 ? -7.757 -32.987 -15.776 1.00 91.06 967 ALA A N 1
ATOM 7222 C CA . ALA A 1 967 ? -7.269 -34.267 -16.294 1.00 91.06 967 ALA A CA 1
ATOM 7223 C C . ALA A 1 967 ? -8.412 -35.283 -16.448 1.00 91.06 967 ALA A C 1
ATOM 7225 O O . ALA A 1 967 ? -8.450 -36.054 -17.409 1.00 91.06 967 ALA A O 1
ATOM 7226 N N . ASP A 1 968 ? -9.385 -35.249 -15.536 1.00 94.19 968 ASP A N 1
ATOM 7227 C CA . ASP A 1 968 ? -10.592 -36.064 -15.624 1.00 94.19 968 ASP A CA 1
ATOM 7228 C C . ASP A 1 968 ? -11.428 -35.748 -16.876 1.00 94.19 968 ASP A C 1
ATOM 7230 O O . ASP A 1 968 ? -12.005 -36.667 -17.457 1.00 94.19 968 ASP A O 1
ATOM 7234 N N . PHE A 1 969 ? -11.494 -34.495 -17.343 1.00 95.12 969 PHE A N 1
ATOM 7235 C CA . PHE A 1 969 ? -12.202 -34.187 -18.591 1.00 95.12 969 PHE A CA 1
ATOM 7236 C C . PHE A 1 969 ? -11.478 -34.750 -19.816 1.00 95.12 969 PHE A C 1
ATOM 7238 O O . PHE A 1 969 ? -12.120 -35.353 -20.681 1.00 95.12 969 PHE A O 1
ATOM 7245 N N . GLU A 1 970 ? -10.151 -34.616 -19.869 1.00 92.12 970 GLU A N 1
ATOM 7246 C CA . GLU A 1 970 ? -9.332 -35.199 -20.936 1.00 92.12 970 GLU A CA 1
ATOM 7247 C C . GLU A 1 970 ? -9.491 -36.727 -20.991 1.00 92.12 970 GLU A C 1
ATOM 7249 O O . GLU A 1 970 ? -9.795 -37.290 -22.047 1.00 92.12 970 GLU A O 1
ATOM 7254 N N . GLU A 1 971 ? -9.374 -37.400 -19.845 1.00 95.31 971 GLU A N 1
ATOM 7255 C CA . GLU A 1 971 ? -9.570 -38.847 -19.727 1.00 95.31 971 GLU A CA 1
ATOM 7256 C C . GLU A 1 971 ? -11.007 -39.260 -20.070 1.00 95.31 971 GLU A C 1
ATOM 7258 O O . GLU A 1 971 ? -11.220 -40.236 -20.792 1.00 95.31 971 GLU A O 1
ATOM 7263 N N . GLY A 1 972 ? -12.005 -38.503 -19.612 1.00 93.69 972 GLY A N 1
ATOM 7264 C CA . GLY A 1 972 ? -13.408 -38.734 -19.943 1.00 93.69 972 GLY A CA 1
ATOM 7265 C C . GLY A 1 972 ? -13.660 -38.671 -21.450 1.00 93.69 972 GLY A C 1
ATOM 7266 O O . GLY A 1 972 ? -14.309 -39.561 -22.011 1.00 93.69 972 GLY A O 1
ATOM 7267 N N . LEU A 1 973 ? -13.095 -37.667 -22.127 1.00 93.62 973 LEU A N 1
ATOM 7268 C CA . LEU A 1 973 ? -13.180 -37.517 -23.578 1.00 93.62 973 LEU A CA 1
ATOM 7269 C C . LEU A 1 973 ? -12.451 -38.657 -24.305 1.00 93.62 973 LEU A C 1
ATOM 7271 O O . LEU A 1 973 ? -13.009 -39.254 -25.231 1.00 93.62 973 LEU A O 1
ATOM 7275 N N . ALA A 1 974 ? -11.238 -39.003 -23.868 1.00 93.88 974 ALA A N 1
ATOM 7276 C CA . ALA A 1 974 ? -10.447 -40.086 -24.444 1.00 93.88 974 ALA A CA 1
ATOM 7277 C C . ALA A 1 974 ? -11.144 -41.451 -24.300 1.00 93.88 974 ALA A C 1
ATOM 7279 O O . ALA A 1 974 ? -11.244 -42.211 -25.269 1.00 93.88 974 ALA A O 1
ATOM 7280 N N . ALA A 1 975 ? -11.676 -41.757 -23.116 1.00 94.19 975 ALA A N 1
ATOM 7281 C CA . ALA A 1 975 ? -12.408 -42.987 -22.834 1.00 94.19 975 ALA A CA 1
ATOM 7282 C C . ALA A 1 975 ? -13.704 -43.088 -23.648 1.00 94.19 975 ALA A C 1
ATOM 7284 O O . ALA A 1 975 ? -13.997 -44.147 -24.215 1.00 94.19 975 ALA A O 1
ATOM 7285 N N . PHE A 1 976 ? -14.440 -41.977 -23.768 1.00 93.44 976 PHE A N 1
ATOM 7286 C CA . PHE A 1 976 ? -15.658 -41.889 -24.570 1.00 93.44 976 PHE A CA 1
ATOM 7287 C C . PHE A 1 976 ? -15.379 -42.149 -26.057 1.00 93.44 976 PHE A C 1
ATOM 7289 O O . PHE A 1 976 ? -16.049 -42.981 -26.676 1.00 93.44 976 PHE A O 1
ATOM 7296 N N . MET A 1 977 ? -14.342 -41.519 -26.620 1.00 91.94 977 MET A N 1
ATOM 7297 C CA . MET A 1 977 ? -13.905 -41.761 -28.001 1.00 91.94 977 MET A CA 1
ATOM 7298 C C . MET A 1 977 ? -13.458 -43.216 -28.222 1.00 91.94 977 MET A C 1
ATOM 7300 O O . MET A 1 977 ? -13.764 -43.812 -29.256 1.00 91.94 977 MET A O 1
ATOM 7304 N N . ALA A 1 978 ? -12.784 -43.815 -27.237 1.00 93.06 978 ALA A N 1
ATOM 7305 C CA . ALA A 1 978 ? -12.299 -45.194 -27.286 1.00 93.06 978 ALA A CA 1
ATOM 7306 C C . ALA A 1 978 ? -13.350 -46.260 -26.904 1.00 93.06 978 ALA A C 1
ATOM 7308 O O . ALA A 1 978 ? -13.051 -47.452 -26.976 1.00 93.06 978 ALA A O 1
ATOM 7309 N N . LYS A 1 979 ? -14.573 -45.866 -26.512 1.00 93.56 979 LYS A N 1
ATOM 7310 C CA . LYS A 1 979 ? -15.650 -46.759 -26.033 1.00 93.56 979 LYS A CA 1
ATOM 7311 C C . LYS A 1 979 ? -15.214 -47.695 -24.896 1.00 93.56 979 LYS A C 1
ATOM 7313 O O . LYS A 1 979 ? -15.609 -48.862 -24.858 1.00 93.56 979 LYS A O 1
ATOM 7318 N N . ARG A 1 980 ? -14.408 -47.183 -23.967 1.00 95.94 980 ARG A N 1
ATOM 7319 C CA . ARG A 1 980 ? -13.995 -47.880 -22.739 1.00 95.94 980 ARG A CA 1
ATOM 7320 C C . ARG A 1 980 ? -14.505 -47.131 -21.502 1.00 95.94 980 ARG A C 1
ATOM 7322 O O . ARG A 1 980 ? -14.805 -45.944 -21.611 1.00 95.94 980 ARG A O 1
ATOM 7329 N N . PRO A 1 981 ? -14.579 -47.778 -20.328 1.00 89.12 981 PRO A N 1
ATOM 7330 C CA . PRO A 1 981 ? -14.814 -47.062 -19.079 1.00 89.12 981 PRO A CA 1
ATOM 7331 C C . PRO A 1 981 ? -13.706 -46.018 -18.820 1.00 89.12 981 PRO A C 1
ATOM 7333 O O . PRO A 1 981 ? -12.531 -46.324 -19.076 1.00 89.12 981 PRO A O 1
ATOM 7336 N N . PRO A 1 982 ? -14.054 -44.805 -18.350 1.00 92.25 982 PRO A N 1
ATOM 7337 C CA . PRO A 1 982 ? -13.076 -43.802 -17.937 1.00 92.25 982 PRO A CA 1
ATOM 7338 C C . PRO A 1 982 ? -12.402 -44.190 -16.617 1.00 92.25 982 PRO A C 1
ATOM 7340 O O . PRO A 1 982 ? -13.006 -44.854 -15.775 1.00 92.25 982 PRO A O 1
ATOM 7343 N N . GLN A 1 983 ? -11.153 -43.766 -16.439 1.00 92.56 983 GLN A N 1
ATOM 7344 C CA . GLN A 1 983 ? -10.380 -43.938 -15.208 1.00 92.56 983 GLN A CA 1
ATOM 7345 C C . GLN A 1 983 ? -10.096 -42.576 -14.574 1.00 92.56 983 GLN A C 1
ATOM 7347 O O . GLN A 1 983 ? -9.005 -42.029 -14.706 1.00 92.56 983 GLN A O 1
ATOM 7352 N N . PHE A 1 984 ? -11.091 -42.017 -13.889 1.00 93.19 984 PHE A N 1
ATOM 7353 C CA . PHE A 1 984 ? -10.954 -40.705 -13.267 1.00 93.19 984 PHE A CA 1
ATOM 7354 C C . PHE A 1 984 ? -10.020 -40.743 -12.057 1.00 93.19 984 PHE A C 1
ATOM 7356 O O . PHE A 1 984 ? -10.107 -41.637 -11.210 1.00 93.19 984 PHE A O 1
ATOM 7363 N N . THR A 1 985 ? -9.180 -39.722 -11.947 1.00 87.56 985 THR A N 1
ATOM 7364 C CA . THR A 1 985 ? -8.224 -39.512 -10.853 1.00 87.56 985 THR A CA 1
ATOM 7365 C C . THR A 1 985 ? -8.716 -38.494 -9.828 1.00 87.56 985 THR A C 1
ATOM 7367 O O . THR A 1 985 ? -8.159 -38.423 -8.734 1.00 87.56 985 THR A O 1
ATOM 7370 N N . GLY A 1 986 ? -9.773 -37.742 -10.150 1.00 82.12 986 GLY A N 1
ATOM 7371 C CA . GLY A 1 986 ? -10.312 -36.694 -9.292 1.00 82.12 986 GLY A CA 1
ATOM 7372 C C . GLY A 1 986 ? -9.577 -35.364 -9.438 1.00 82.12 986 GLY A C 1
ATOM 7373 O O . GLY A 1 986 ? -9.604 -34.581 -8.490 1.00 82.12 986 GLY A O 1
ATOM 7374 N N . ARG A 1 987 ? -8.896 -35.135 -10.571 1.00 78.19 987 ARG A N 1
ATOM 7375 C CA . ARG A 1 987 ? -8.011 -33.986 -10.823 1.00 78.19 987 ARG A CA 1
ATOM 7376 C C . ARG A 1 987 ? -8.329 -33.246 -12.121 1.00 78.19 987 ARG A C 1
ATOM 7378 O O . ARG A 1 987 ? -8.890 -33.842 -13.074 1.00 78.19 987 ARG A O 1
#

InterPro domains:
  IPR001753 Enoyl-CoA hydratase/isomerase-like domain [PF00378] (10-197)
  IPR001753 Enoyl-CoA hydratase/isomerase-like domain [PF00378] (739-986)
  IPR006108 3-hydroxyacyl-CoA dehydrogenase, C-terminal [PF00725] (498-599)
  IPR006176 3-hydroxyacyl-CoA dehydrogenase, NAD binding [PF02737] (318-495)
  IPR008927 6-phosphogluconate dehydrogenase-like, C-terminal domain superfamily [SSF48179] (497-638)
  IPR008927 6-phosphogluconate dehydrogenase-like, C-terminal domain superfamily [SSF48179] (626-702)
  IPR014748 Enoyl-CoA hydratase, C-terminal [G3DSA:1.10.12.10] (931-987)
  IPR029045 ClpP/crotonase-like domain superfamily [SSF52096] (2-296)
  IPR029045 ClpP/crotonase-like domain superfamily [SSF52096] (725-987)
  IPR036291 NAD(P)-binding domain superfamily [SSF51735] (314-496)
  IPR050136 Fatty acid oxidation complex subunit alpha [PTHR43612] (2-702)

Foldseek 3Di:
DAQWDWDQDPLLEIEIEGGHPPDLFAADDPVNLVVLVVVLVVCLVCVVRGLYYEYAYPHQWGHDYHDLVRLVVQVVVALVSLLVVLVSLLVSLLSQLVSQAAYEYLTNAAQEQVSLLSRLSGQAYEHEQDQRHKYAYCVLLLLFWRQSCLLLSLCQQQNDVLSLCRTLVVDIDGPVRCCVSRSHVYYDHHRVVSVVVSSVVRVVCSRDHHQQVDPPRAGVQGACVRPSRVVVLVCVVVVSCVVQVCLRCRSVLSSVLNRVSRVDRSVVSSSSSSSSRSVSSNDLLSVLSCVFVPPLLVCLLVVVVQDDPDDQDDWAEEEEEFLPQARLLVLLLQLVLPHQYEQAYQALVSQVVSLVVSVVVVVVCVVVVNDDPVVSVSSSVSYHRYHDLLVCLPGQEYEYDDAPDLVVLLVVQLSNVVRYDPNHAYEYQHQFDFQQSSLVSHPQSLRYWYWHAAPPNNPFQATEIEDEPNHHSVNSNNSSSSSVSSRHRYFYFYTDGSQQQRLLLLLLLLLLLVCLQVQAANVLQFVLQVSQAFPGGNQQVQQVVWLVSVLVSLVVVVVVCVVVVHDSSVSNVSSNVQSCVFVVVVARHPVSCHHLWHHDPVRDDIDGDPCSCVVRNHPDDDDSVLSNCSSLLLSLLSSLVSLVVRRHQAPNSQLNCQCRRRNRRSSCSGSLSVCVSCDVVNQQVVLVVSCVVPHVSSHHPPCSVVSSVNRHDRPDPPDDDDDPDDPDCDDQWGWDADLQETETERHPVVQQSADDQVNLVVLLVPLQDDDPSHLEYEQAYPDQWRYAYHDVVVCVVDPVCVVCVVVSQVNGQVSSLVSLLLRLFAYEYQTGAEQEQLSLLVQLSHPAREYEQNYWHFNQQVVVVHFGGSCLCPSCCVQQNPPVSCVRRVVRDIGGPVNCVVRRSHDYYHHNVCRVVVSVVVSNVSSQALGSLVSLVSVLVSCVSPDDPVRSVVSVVVSVVVSCPDPQVVQVVVCVVVVHDGRHPND

Solvent-accessible surface area (backbone atoms only — not comparable to full-atom values): 49672 Å² total; per-residue (Å²): 106,73,45,32,47,79,44,77,43,99,87,34,32,33,42,33,35,43,44,43,75,99,44,87,55,35,47,50,37,70,71,42,54,53,36,49,49,55,52,49,53,48,49,63,72,39,49,89,75,36,55,21,37,38,45,35,33,74,45,74,35,34,18,70,10,67,30,66,70,51,53,52,53,27,43,76,67,27,47,66,47,38,27,53,51,32,48,52,50,30,52,54,41,49,48,60,49,62,60,72,35,23,33,29,22,36,29,65,26,24,21,23,29,48,27,33,21,56,37,64,32,30,77,42,32,34,31,34,64,42,88,86,25,38,39,32,28,51,33,33,72,36,23,29,52,56,38,50,39,37,47,52,49,39,29,53,71,50,4,57,86,62,27,44,53,29,48,49,68,25,42,66,29,41,48,72,53,25,38,74,68,64,80,26,76,42,76,32,87,38,68,68,58,34,55,53,50,45,52,54,51,29,73,75,34,52,76,53,68,56,71,82,78,43,90,85,58,71,41,44,73,43,34,53,78,27,87,80,28,32,70,56,58,71,45,44,63,59,54,48,37,71,74,42,57,73,57,50,60,24,36,57,52,43,51,49,41,46,43,54,30,51,77,45,56,71,71,60,22,44,51,50,33,21,54,52,31,16,55,28,56,67,33,66,35,14,51,22,18,38,50,30,73,43,51,37,45,48,39,48,72,73,39,73,80,51,52,77,88,71,78,86,55,85,74,58,28,35,26,29,38,26,31,48,81,59,26,25,21,49,48,40,40,37,20,72,55,68,23,38,30,39,36,26,24,96,38,43,68,52,7,42,58,14,54,51,51,40,51,58,54,43,51,53,33,37,77,68,68,75,46,54,70,68,60,43,50,62,33,53,69,29,52,44,55,27,49,63,69,70,78,38,39,78,26,48,31,34,40,38,35,63,76,97,42,71,69,62,50,30,52,50,45,48,59,49,61,74,44,40,48,95,86,32,37,44,29,32,42,55,67,45,70,39,40,49,71,57,27,70,45,43,96,53,31,40,36,29,39,30,48,28,70,42,87,59,39,80,72,41,55,37,33,46,34,31,42,17,87,57,32,32,62,68,42,52,29,44,52,45,36,45,36,47,60,46,70,28,43,62,28,67,30,34,56,41,71,17,49,60,64,49,44,26,50,43,30,29,32,16,41,42,39,45,43,33,64,69,10,32,32,64,71,53,55,36,47,42,38,34,58,68,45,27,86,61,18,40,58,64,46,42,21,71,70,26,23,62,54,52,35,49,52,39,51,53,39,46,57,43,19,74,71,72,72,56,62,69,38,67,70,30,41,54,33,37,52,49,28,49,61,33,37,79,69,74,20,38,5,52,93,77,39,22,29,64,37,40,50,50,89,90,70,53,81,70,45,73,38,75,62,50,46,77,75,37,45,37,83,47,84,70,62,68,64,56,60,40,42,50,43,50,49,40,25,34,35,42,46,43,43,34,44,72,74,48,30,36,70,41,50,54,38,50,13,51,41,33,31,58,69,76,36,37,31,58,47,38,20,12,52,60,42,34,39,64,76,61,30,61,68,57,43,52,53,51,28,48,55,47,16,74,75,78,36,69,82,38,54,56,56,92,59,43,71,62,50,51,53,61,36,63,51,70,87,72,74,79,81,75,76,91,70,86,79,74,85,77,90,80,64,61,54,47,78,47,80,55,90,28,30,34,35,39,29,36,55,38,49,94,61,32,22,41,44,43,62,69,56,34,45,52,52,25,53,52,55,69,60,65,56,94,65,56,30,22,39,36,40,37,28,35,77,75,12,27,11,57,6,64,42,59,68,61,49,69,71,34,76,61,47,69,80,40,56,65,54,57,39,62,74,23,39,48,52,25,52,48,30,56,74,66,40,67,36,53,37,36,21,46,37,39,24,40,17,18,32,47,25,26,16,55,48,56,66,34,79,40,27,40,27,12,65,69,12,32,39,22,37,45,28,54,83,74,78,42,77,78,49,57,57,32,71,58,45,35,30,71,48,44,33,62,69,53,31,46,48,38,48,72,66,39,47,79,39,44,30,70,59,32,41,77,52,49,64,35,74,46,73,38,55,65,90,47,38,64,61,54,51,50,54,52,41,52,54,50,31,52,34,48,20,45,53,48,14,47,53,51,54,51,60,62,48,48,80,80,42,54,72,69,56,40,52,52,51,47,54,55,47,51,52,56,40,68,70,21,58,27,41,53,42,44,52,50,18,58,76,68,74,47,85,56,80,38,81,42,71

Nearest PDB structures (foldseek):
  8opx-assembly1_A  TM=9.539E-01  e=1.235E-67  Mycobacterium tuberculosis H37Rv
  6dv2-assembly1_H  TM=8.830E-01  e=1.724E-47  Homo sapiens
  6dv2-assembly2_J  TM=8.769E-01  e=8.889E-47  Homo sapiens
  4kug-assembly2_C  TM=9.340E-01  e=3.669E-20  Clostridium butyricum E4 str. BoNT E BL5262
  6acq-assembly1_F  TM=9.283E-01  e=2.883E-19  Clostridium acetobutylicum ATCC 824

Organism: NCBI:txid1391729

pLDDT: mean 92.22, std 10.2, range [24.66, 98.81]

Secondary structure (DSSP, 8-state):
-TTEEEEE-TTSEEEEEE--TT-SS--BSHHHHHHHHHHHHHHHHTTTT-SEEEEEESSSSSB--B-HHHHHHHHHH-HHHHHHHHHHHHHHHHHHHTSSS-EEEEESS-EETHHHHHHHHSSEEEEE--TT--EE-GGGGGT---TTTHHHHHHHHH-HHHHHHHHHS---B-HHHHHHHTSSSEEESSHHHHHHHHHHHHHH-TT---GGGSTT---TT--TTSTTTHHHHHHHHHHHHHHHTTS-HHHHHHHHHHHHHTTS-HHHHHHHHHHHHHHHHH-HHHHHIIIIIIIIHHHHHHTTT--SSPPP----EEEEE--SHHHHHHHHHHHHTT-EEEEE-SSHHHHHHHHHHHHHHHHHHHHTTSS-HHHHHHHHHTEEEES-SGGGTT-SEEEE---S-HHHHHHHHHHHHHHS-TT-EEEE--SSS-HHHHHTT-S-GGGEEEEEE-SSTTT--EEEEEE-TT--HHHHHHHHHHHHHTT-EEEEEE--TTTTHHHHHHHHHHHHHHHHHTTB-HHHHHHHHHHTT-SS-HHHHHHHH-HHHHHHHHHHHHHHHHHHT--SGGGGHHHHHHHHHHHTTT--BGGGTBSSEE--TTSPPPEE-THHHHHH---B---HHHHHHHHHHHHHHHHHHHHHTTS---HHHHHHHHHHHH---GGGTSHHHHHHHH-HHHHHHHHHHHHHHH-GGGPPPTTHHHHHHHHHS-----PPP---------SSEEEEEETTEEEEEE--GGGTT-B-HHHHHHHHHHHHT--TT--EEEEEESTTEEE--B-HHHHHH-HHHHH-HHHHIIIIIHHHHHHHHT-SS-EEEEE-BEEETHHHHHHTTSSEEEEETT-EEE-GGGGGT----TTHHHHHHHHHHHHHHHHHHHH---EEHHHHHHHTSSSEEE-GGGHHHHHHHHHHHHHHS-HHHHHHHHHHHHHHTTS-HHHHHHHHHHHHHHHHTSHHHHHHHHHHHHTS-------

Mean predicted aligned error: 14.21 Å

Radius of gyration: 34.35 Å; Cα contacts (8 Å, |Δi|>4): 1909; chains: 1; bounding box: 91×88×85 Å